Protein AF-A0A957TU23-F1 (afdb_monomer)

Sequence (907 aa):
MPNILLVPIHLDALYLPTDQFVTAAMADFRRLPYFDGVRDVNANVPYLSEEIATPPFANQHMRLQAGIHLHWALPDALTQGTQGEAGDQQFPPVPNRWLVTRHVGAETTRWVVESDYIHPLDTESTAVVVPWPLTAQDGGARPRHVGRVRPYAEWLADSSAAERWEGLTAVGYGEPTFAAFYPNCHSLFGWHDADYQAAVPAGLQYDVLGWYQRAEQDYLQRLLTEANPEEFAQILQSQAAWELPDVDDDFPTQLICYARLTFVRSLSATDAPPVQRSQPPELRIAVGNTGTEALAAHLAARIAAGDDRRARQIEDKLEAIGAMEQLEQNVLDFGPHLKEMRHSNGFRAVPAGLRWTIRQESNAAENAAAITQARLAPSTRVRGRRVSRQVVWTDLAQALTLLNQRQAAYDRAQEELAAARTQLFADWYKYMLCAYPPDAALDDYPDVDEVKAWIERGLARLQGQAAQTGTLRLAIDAQGNVMEAVAAEPTVNSLATALAQAINELLALVAAFNDPEEPLPLRLRPLAGARYWQPQEPVVLMVGDTVKPSPRHGRDGRLNPDGLLLCDRLSSAAADVEELMRNNPELITARLDAIRAATDGELIGFGSWTPPWHPILLEWEVELFPVRAGVNTQTGDQEYAPNFITANYGLDEDEGELVLQSGRSAVGRAVNLYRGRSYLTFHATEQLKAKLDAYLATSTSQPDPDLVQAAELLADPNFSSLAQALSGLNDALLMQRQSMQLPIADPLGFSEYQDFAGAVAAAVGNQIGLAPEPLMDFNPIRTGVMKLNKLRLVDSFGQVQELDTSKLFPATALAVPESDHLIHLPPRLVQPAALRFRLLAADDGDGEANAHPDTNPICGWLLPNDLDNSLAIYNSGGLALGAVTAKPRHPWQPAPGSAAAVDSPSA

Mean predicted aligned error: 10.51 Å

pLDDT: mean 85.41, std 13.01, range [31.27, 98.5]

Secondary structure (DSSP, 8-state):
--EEEEEE--EEEEEESS-EEEPPPSB-GGG--EE-SSSEESTTS-S-HHHHB--TTS-TTEEEPSEEEEEEPPPGGGTPPEEPTTS-EEPPB---EEEEEEEETTEEEEEEEEEEEEPPTT---SSEEEEESTT-TTS--EEEEEEEEEEHHHHHH------B-TT-BTTTTT-TTTTT-HHHHTTTSEEEETT-SSEE-TT-EEEEEEE-SSGGG-HHHHHHTT--TTTHHHHIIIII-EE-SS--SS---EEEEEEEEE--S-EEGGGSPPSEEPPPTT-EEEEESSHHHHHHHHHHHHHHTT-HHHHHHHHHHHHHHHTHHHHTT-TTSHHHHHHHHHHHHTEEEE---EEEEEEE---TTTHHHHHHHHTTS-----TTSHHHHHHHHHHHHHHHHHHHHHHHHHHHHHHHHHHHHHHHHHHHHHHHHHHS--TT-GGGSPPHHHHHHHHHHHHHHHHHHHHHH--EEEEE-TTS-EEEEEESSTTS--HHHHHHHHHHHHHHHHHHHS-TT-SS-EEEEEEE-S-EEEEPPPEEEEESGGGPPPTTSS-GGGGSTT--EE-EEEE-SSSSHHHHHHH-THHHHHHHHHHHHH--S-BTTEEE------EEEEEEEEEEE-B-TT-GGGSTT----TTHHHHHEE--TT-SS-EEPTT---B-S--EEEEEEEE----HHHHHHHHHHHHHHH--SPPPHHHHHHHHHHH-TT--EEEEE-TTHHHHHTTEE------S--TTS-HHHHHHHHHHHHHHTT----EE-TTSPP-SEEEEEEEEEEEEEEETTS-EEEE--SS-EE-GGGBPTT-SSEEEEEEEESS-B-----PBPTTTSSSBP-SSGGG----EEEEEETTTTEEEEEETTS-EEEEEES-TT--EEEPTT----SS----

Solvent-accessible surface area (backbone atoms only — not comparable to full-atom values): 49926 Å² total; per-residue (Å²): 115,49,21,30,34,35,39,51,23,47,62,46,49,48,54,29,54,49,67,44,65,23,37,42,32,68,54,44,38,83,52,53,32,30,61,80,84,86,52,71,37,48,75,69,40,42,70,46,36,76,69,25,44,52,51,72,96,73,29,67,74,35,74,47,68,35,6,34,37,38,42,42,40,74,49,57,56,40,65,50,60,47,76,42,98,88,70,48,76,46,55,44,41,54,67,35,34,31,42,41,35,41,35,50,85,92,48,75,50,51,31,36,33,32,33,34,35,46,51,63,88,94,62,89,69,92,35,36,54,42,56,40,58,78,82,45,58,64,34,71,29,39,62,32,40,32,20,42,78,36,53,39,75,57,56,74,74,57,85,76,90,72,58,63,53,82,75,47,33,40,31,64,96,75,40,86,52,24,57,64,26,36,55,51,23,43,29,48,52,31,47,75,42,67,88,39,26,69,47,43,60,53,56,34,30,41,39,41,39,29,27,48,89,47,68,92,58,29,62,55,43,61,63,48,76,78,52,57,80,89,44,46,66,58,48,35,39,75,74,45,36,35,38,64,82,88,80,55,94,79,58,58,66,44,60,32,39,33,25,35,37,31,28,84,54,65,42,44,60,87,69,41,63,67,52,68,41,78,66,63,95,73,61,44,41,16,31,17,52,36,42,51,47,5,46,28,25,42,50,13,51,64,72,36,72,80,37,72,68,54,15,52,54,42,24,53,54,50,54,48,54,75,42,40,87,72,47,72,80,42,79,93,50,50,70,61,50,52,42,45,49,57,50,53,57,36,38,43,81,38,88,49,54,61,35,68,47,78,44,64,58,69,60,80,83,54,46,70,60,49,56,61,56,58,76,73,56,84,84,79,78,77,86,83,62,56,74,69,52,54,58,56,50,50,54,52,48,51,43,50,49,53,34,39,53,36,38,50,52,37,44,48,46,50,53,52,51,51,52,50,19,40,49,50,41,44,50,50,54,52,43,39,46,36,70,28,44,55,90,92,47,60,86,79,49,66,62,48,67,62,49,50,58,51,49,53,57,49,49,58,52,50,53,52,50,50,58,43,34,51,48,70,46,75,42,62,50,100,85,72,44,72,75,46,44,43,26,79,55,69,91,49,94,16,39,19,28,56,33,18,48,37,50,43,52,43,52,52,50,42,58,71,66,42,54,94,85,52,95,54,46,60,41,73,42,82,39,78,28,82,49,22,38,22,59,46,50,54,12,43,24,40,37,27,75,87,43,44,83,51,70,68,61,91,36,75,12,70,91,34,98,85,51,33,28,76,37,49,76,47,82,42,90,42,88,46,70,67,54,31,56,75,75,49,49,62,61,54,55,55,47,52,51,50,53,58,73,75,50,84,79,88,48,83,24,55,41,68,72,61,78,74,82,38,70,46,35,39,32,42,30,35,38,40,21,41,46,43,74,45,35,24,94,78,41,97,81,58,48,58,40,95,52,33,62,74,77,40,35,45,68,56,99,90,50,73,56,66,42,76,40,90,89,50,78,55,61,36,89,64,70,47,79,47,73,36,64,26,76,63,52,75,56,37,62,60,55,50,48,55,45,50,52,55,49,64,72,68,50,90,58,91,72,61,67,71,58,53,51,49,51,53,49,71,66,34,92,77,58,23,56,33,32,39,50,53,49,50,51,59,43,39,27,64,22,25,38,78,58,76,69,60,63,54,29,41,46,78,49,57,72,71,50,32,54,49,26,49,54,50,34,68,66,33,58,88,45,59,72,57,47,68,36,89,89,48,68,78,39,57,60,41,39,36,36,34,31,61,71,45,39,32,40,29,24,30,69,22,32,36,34,55,51,83,47,80,56,46,33,50,13,82,93,24,50,36,89,100,47,51,43,47,34,40,39,63,77,37,54,49,56,72,44,69,89,83,86,81,50,40,11,49,90,76,67,80,47,73,40,57,97,47,79,91,27,39,54,57,68,48,44,79,44,81,37,83,90,75,55,27,38,36,33,22,37,57,88,68,50,70,56,21,30,41,39,82,45,93,88,60,41,64,44,71,30,92,90,58,92,72,75,92,80,77,89,80,130

Foldseek 3Di:
DFKAWEFFWDKFKAAALAKFFFFADQFAQQCAWFDPPPDIDNVLHFRWRVRTGDFPPRGRPDIDGGFMKMFIFFAQLQLAFDQDPVRDTHGAFGFQWKWKWKDDPPDIWIKIKGQFFWDDPPDDDPAAWDFPPLPPQFSNTHTIGGMDMGGLVVVLVDDDDGHTDDRQGCCGSNNSCQSLFCNNRCRGRMDGDNPQNFKDAAFIKMKMKTFHPDLVSAPLQVLPVPDDQVCSQVSCCPSRLAHEPPRDNNDHSTYMYIFMEGARHMGGNVQRDDLEDEDDPPKAKFKALDLQLRLQLVLLCVLVVPPPVSSQVSSLVLLCLLCVVVQVVPVPCNVLVSQVVSVQSQKDWAFQFKAKDKDWDDDPVCCVVVVVVVVPDDDPPPVPPCVVLVVLVVVLVVLSVQLRVLRNVLSVLVVVLLVLLLVLLQLLLLLSCLVSPDPVCVVVHDHSVVSLVVSVVSLVVSVVSCLQSFDKDFDADPVRATDAIDTPCCPRNHSSNSNRVSVVVSQVSQVVSADPPDPIGMGMDMDTDFTFIFGRFMKMKMKFPLQFADCNHPNCQVVPPSSGHYMYMDDDPAPDPVRCVSPPVVSVVVVVVVVVVVDDDDDRSYYYHDNDRHFFKKKFKKWAFFQPPQQLVVDPNSDGDPCNQVVFWDDDPSHPATDGDPPSQPGDPDTFMDIDMWTWDAPNLVSSLVSLVVVVVPDPDDDDPSSVVSNVLSPPPRIHMTMTGRPCPLVVLQQKDFGDTRNQHDNPDDPVVSVSSVSSNVSSPPSNGIHGRVPGRNHQKRFHKMFTPWMWTARSHSRIYTDDQQAYSYRPVQDDPPDRGITGDTTGRNDTRDDDDQAFAQPPRPHTADPDPNRDSFQWDWDQDPVQRKIWIGGSVRHTQFIAHPDPPQRTGGDPPDPDDRDDDDD

Structure (mmCIF, N/CA/C/O backbone):
data_AF-A0A957TU23-F1
#
_entry.id   AF-A0A957TU23-F1
#
loop_
_atom_site.group_PDB
_atom_site.id
_atom_site.type_symbol
_atom_site.label_atom_id
_atom_site.label_alt_id
_atom_site.label_comp_id
_atom_site.label_asym_id
_atom_site.label_entity_id
_atom_site.label_seq_id
_atom_site.pdbx_PDB_ins_code
_atom_site.Cartn_x
_atom_site.Cartn_y
_atom_site.Cartn_z
_atom_site.occupancy
_atom_site.B_iso_or_equiv
_atom_site.auth_seq_id
_atom_site.auth_comp_id
_atom_site.auth_asym_id
_atom_site.auth_atom_id
_atom_site.pdbx_PDB_model_num
ATOM 1 N N . MET A 1 1 ? 30.833 21.392 -19.838 1.00 49.66 1 MET A N 1
ATOM 2 C CA . MET A 1 1 ? 30.711 20.015 -20.373 1.00 49.66 1 MET A CA 1
ATOM 3 C C . MET A 1 1 ? 29.596 19.377 -19.567 1.00 49.66 1 MET A C 1
ATOM 5 O O . MET A 1 1 ? 29.535 19.724 -18.396 1.00 49.66 1 MET A O 1
ATOM 9 N N . PRO A 1 2 ? 28.670 18.574 -20.115 1.00 59.69 2 PRO A N 1
ATOM 10 C CA . PRO A 1 2 ? 27.652 17.983 -19.258 1.00 59.69 2 PRO A CA 1
ATOM 11 C C . PRO A 1 2 ? 28.329 17.078 -18.231 1.00 59.69 2 PRO A C 1
ATOM 13 O O . PRO A 1 2 ? 29.043 16.130 -18.576 1.00 59.69 2 PRO A O 1
ATOM 16 N N . ASN A 1 3 ? 28.115 17.419 -16.966 1.00 83.56 3 ASN A N 1
ATOM 17 C CA . ASN A 1 3 ? 28.422 16.552 -15.851 1.00 83.56 3 ASN A CA 1
ATOM 18 C C . ASN A 1 3 ? 27.187 15.706 -15.568 1.00 83.56 3 ASN A C 1
ATOM 20 O O . ASN A 1 3 ? 26.053 16.192 -15.555 1.00 83.56 3 ASN A O 1
ATOM 24 N N . ILE A 1 4 ? 27.424 14.414 -15.403 1.00 91.38 4 ILE A N 1
ATOM 25 C CA . ILE A 1 4 ? 26.389 13.404 -15.254 1.00 91.38 4 ILE A CA 1
ATOM 26 C C . ILE A 1 4 ? 26.493 12.839 -13.844 1.00 91.38 4 ILE A C 1
ATOM 28 O O . ILE A 1 4 ? 27.583 12.461 -13.409 1.00 91.38 4 ILE A O 1
ATOM 32 N N . LEU A 1 5 ? 25.363 12.781 -13.144 1.00 94.06 5 LEU A N 1
ATOM 33 C CA . LEU A 1 5 ? 25.240 12.129 -11.848 1.00 94.06 5 LEU A CA 1
ATOM 34 C C . LEU A 1 5 ? 25.061 10.625 -12.070 1.00 94.06 5 LEU A C 1
ATOM 36 O O . LEU A 1 5 ? 24.143 10.202 -12.772 1.00 94.06 5 LEU A O 1
ATOM 40 N N . LEU A 1 6 ? 25.931 9.821 -11.469 1.00 95.94 6 LEU A N 1
ATOM 41 C CA . LEU A 1 6 ? 25.852 8.367 -11.483 1.00 95.94 6 LEU A CA 1
ATOM 42 C C . LEU A 1 6 ? 25.211 7.889 -10.178 1.00 95.94 6 LEU A C 1
ATOM 44 O O . LEU A 1 6 ? 25.821 7.978 -9.111 1.00 95.94 6 LEU A O 1
ATOM 48 N N . VAL A 1 7 ? 23.998 7.353 -10.279 1.00 97.00 7 VAL A N 1
ATOM 49 C CA . VAL A 1 7 ? 23.215 6.857 -9.142 1.00 97.00 7 VAL A CA 1
ATOM 50 C C . VAL A 1 7 ? 23.226 5.325 -9.156 1.00 97.00 7 VAL A C 1
ATOM 52 O O . VAL A 1 7 ? 22.714 4.723 -10.104 1.00 97.00 7 VAL A O 1
ATOM 55 N N . PRO A 1 8 ? 23.819 4.656 -8.156 1.00 96.62 8 PRO A N 1
ATOM 56 C CA . PRO A 1 8 ? 23.832 3.199 -8.120 1.00 96.62 8 PRO A CA 1
ATOM 57 C C . PRO A 1 8 ? 22.431 2.637 -7.837 1.00 96.62 8 PRO A C 1
ATOM 59 O O . PRO A 1 8 ? 21.660 3.227 -7.085 1.00 96.62 8 PRO A O 1
ATOM 62 N N . ILE A 1 9 ? 22.113 1.476 -8.414 1.00 96.56 9 ILE A N 1
ATOM 63 C CA . ILE A 1 9 ? 20.842 0.762 -8.205 1.00 96.56 9 ILE A CA 1
ATOM 64 C C . ILE A 1 9 ? 21.062 -0.715 -7.866 1.00 96.56 9 ILE A C 1
ATOM 66 O O . ILE A 1 9 ? 22.137 -1.269 -8.094 1.00 96.56 9 ILE A O 1
ATOM 70 N N . HIS A 1 10 ? 20.042 -1.393 -7.342 1.00 95.38 10 HIS A N 1
ATOM 71 C CA . HIS A 1 10 ? 20.112 -2.837 -7.100 1.00 95.38 10 HIS A CA 1
ATOM 72 C C . HIS A 1 10 ? 19.811 -3.633 -8.377 1.00 95.38 10 HIS A C 1
ATOM 74 O O . HIS A 1 10 ? 18.838 -3.332 -9.067 1.00 95.38 10 HIS A O 1
ATOM 80 N N . LEU A 1 11 ? 20.590 -4.680 -8.668 1.00 96.88 11 LEU A N 1
ATOM 81 C CA . LEU A 1 11 ? 20.374 -5.590 -9.799 1.00 96.88 11 LEU A CA 1
ATOM 82 C C . LEU A 1 11 ? 20.398 -7.041 -9.327 1.00 96.88 11 LEU A C 1
ATOM 84 O O . LEU A 1 11 ? 21.408 -7.510 -8.806 1.00 96.88 11 LEU A O 1
ATOM 88 N N . ASP A 1 12 ? 19.307 -7.752 -9.593 1.00 96.44 12 ASP A N 1
ATOM 89 C CA . ASP A 1 12 ? 19.172 -9.177 -9.312 1.00 96.44 12 ASP A CA 1
ATOM 90 C C . ASP A 1 12 ? 19.034 -9.989 -10.592 1.00 96.44 12 ASP A C 1
ATOM 92 O O . ASP A 1 12 ? 18.578 -9.488 -11.624 1.00 96.44 12 ASP A O 1
ATOM 96 N N . ALA A 1 13 ? 19.386 -11.271 -10.498 1.00 97.06 13 ALA A N 1
ATOM 97 C CA . ALA A 1 13 ? 19.193 -12.223 -11.577 1.00 97.06 13 ALA A CA 1
ATOM 98 C C . ALA A 1 13 ? 18.613 -13.545 -11.071 1.00 97.06 13 ALA A C 1
ATOM 100 O O . ALA A 1 13 ? 19.222 -14.228 -10.246 1.00 97.06 13 ALA A O 1
ATOM 101 N N . LEU A 1 14 ? 17.467 -13.948 -11.613 1.00 97.25 14 LEU A N 1
ATOM 102 C CA . LEU A 1 14 ? 16.896 -15.273 -11.407 1.00 97.25 14 LEU A CA 1
ATOM 103 C C . LEU A 1 14 ? 17.360 -16.213 -12.526 1.00 97.25 14 LEU A C 1
ATOM 105 O O . LEU A 1 14 ? 17.044 -15.999 -13.693 1.00 97.25 14 LEU A O 1
ATOM 109 N N . TYR A 1 15 ? 18.106 -17.260 -12.172 1.00 96.56 15 TYR A N 1
ATOM 110 C CA . TYR A 1 15 ? 18.533 -18.308 -13.103 1.00 96.56 15 TYR A CA 1
ATOM 111 C C . TYR A 1 15 ? 17.548 -19.483 -13.085 1.00 96.56 15 TYR A C 1
ATOM 113 O O . TYR A 1 15 ? 17.318 -20.080 -12.032 1.00 96.56 15 TYR A O 1
ATOM 121 N N . LEU A 1 16 ? 17.002 -19.823 -14.255 1.00 95.94 16 LEU A N 1
ATOM 122 C CA . LEU A 1 16 ? 16.042 -20.904 -14.463 1.00 95.94 16 LEU A CA 1
ATOM 123 C C . LEU A 1 16 ? 16.578 -21.911 -15.493 1.00 95.94 16 LEU A C 1
ATOM 125 O O . LEU A 1 16 ? 16.712 -21.568 -16.667 1.00 95.94 16 LEU A O 1
ATOM 129 N N . PRO A 1 17 ? 16.844 -23.172 -15.113 1.00 95.00 17 PRO A N 1
ATOM 130 C CA . PRO A 1 17 ? 17.370 -24.162 -16.047 1.00 95.00 17 PRO A CA 1
ATOM 131 C C . PRO A 1 17 ? 16.307 -24.749 -16.985 1.00 95.00 17 PRO A C 1
ATOM 133 O O . PRO A 1 17 ? 16.629 -25.369 -17.997 1.00 95.00 17 PRO A O 1
ATOM 136 N N . THR A 1 18 ? 15.032 -24.574 -16.645 1.00 94.44 18 THR A N 1
ATOM 137 C CA . THR A 1 18 ? 13.868 -24.967 -17.443 1.00 94.44 18 THR A CA 1
ATOM 138 C C . THR A 1 18 ? 12.803 -23.885 -17.325 1.00 94.44 18 THR A C 1
ATOM 140 O O . THR A 1 18 ? 12.841 -23.096 -16.381 1.00 94.44 18 THR A O 1
ATOM 143 N N . ASP A 1 19 ? 11.814 -23.892 -18.217 1.00 95.12 19 ASP A N 1
ATOM 144 C CA . ASP A 1 19 ? 10.607 -23.084 -18.039 1.00 95.12 19 ASP A CA 1
ATOM 145 C C . ASP A 1 19 ? 9.965 -23.379 -16.671 1.00 95.12 19 ASP A C 1
ATOM 147 O O . ASP A 1 19 ? 9.905 -24.539 -16.243 1.00 95.12 19 ASP A O 1
ATOM 151 N N . GLN A 1 20 ? 9.486 -22.340 -15.989 1.00 93.62 20 GLN A N 1
ATOM 152 C CA . GLN A 1 20 ? 8.849 -22.438 -14.674 1.00 93.62 20 GLN A CA 1
ATOM 153 C C . GLN A 1 20 ? 7.617 -21.538 -14.593 1.00 93.62 20 GLN A C 1
ATOM 155 O O . GLN A 1 20 ? 7.576 -20.464 -15.195 1.00 93.62 20 GLN A O 1
ATOM 160 N N . PHE A 1 21 ? 6.617 -21.963 -13.822 1.00 93.44 21 PHE A N 1
ATOM 161 C CA . PHE A 1 21 ? 5.467 -21.123 -13.496 1.00 93.44 21 PHE A CA 1
ATOM 162 C C . PHE A 1 21 ? 5.739 -20.327 -12.225 1.00 93.44 21 PHE A C 1
ATOM 164 O O . PHE A 1 21 ? 6.097 -20.900 -11.200 1.00 93.44 21 PHE A O 1
ATOM 171 N N . VAL A 1 22 ? 5.537 -19.017 -12.299 1.00 94.19 22 VAL A N 1
ATOM 172 C CA . VAL A 1 22 ? 5.622 -18.082 -11.174 1.00 94.19 22 VAL A CA 1
ATOM 173 C C . VAL A 1 22 ? 4.268 -17.426 -10.942 1.00 94.19 22 VAL A C 1
ATOM 175 O O . VAL A 1 22 ? 3.345 -17.535 -11.758 1.00 94.19 22 VAL A O 1
ATOM 178 N N . THR A 1 23 ? 4.159 -16.715 -9.825 1.00 94.44 23 THR A N 1
ATOM 179 C CA . THR A 1 23 ? 3.026 -15.825 -9.576 1.00 94.44 23 THR A CA 1
ATOM 180 C C . THR A 1 23 ? 2.899 -14.788 -10.698 1.00 94.44 23 THR A C 1
ATOM 182 O O . THR A 1 23 ? 3.876 -14.147 -11.065 1.00 94.44 23 THR A O 1
ATOM 185 N N . ALA A 1 24 ? 1.703 -14.638 -11.261 1.00 92.56 24 ALA A N 1
ATOM 186 C CA . ALA A 1 24 ? 1.396 -13.713 -12.342 1.00 92.56 24 ALA A CA 1
ATOM 187 C C . ALA A 1 24 ? 1.262 -12.266 -11.849 1.00 92.56 24 ALA A C 1
ATOM 189 O O . ALA A 1 24 ? 1.142 -12.014 -10.648 1.00 92.56 24 ALA A O 1
ATOM 190 N N . ALA A 1 25 ? 1.242 -11.331 -12.802 1.00 92.94 25 ALA A N 1
ATOM 191 C CA . ALA A 1 25 ? 0.980 -9.915 -12.562 1.00 92.94 25 ALA A CA 1
ATOM 192 C C . ALA A 1 25 ? -0.304 -9.687 -11.745 1.00 92.94 25 ALA A C 1
ATOM 194 O O . ALA A 1 25 ? -1.238 -10.493 -11.781 1.00 92.94 25 ALA A O 1
ATOM 195 N N . MET A 1 26 ? -0.370 -8.562 -11.032 1.00 92.06 26 MET A N 1
ATOM 196 C CA . MET A 1 26 ? -1.512 -8.218 -10.174 1.00 92.06 26 MET A CA 1
ATOM 197 C C . MET A 1 26 ? -2.811 -7.994 -10.960 1.00 92.06 26 MET A C 1
ATOM 199 O O . MET A 1 26 ? -3.891 -8.200 -10.404 1.00 92.06 26 MET A O 1
ATOM 203 N N . ALA A 1 27 ? -2.706 -7.637 -12.243 1.00 92.06 27 ALA A N 1
ATOM 204 C CA . ALA A 1 27 ? -3.833 -7.485 -13.151 1.00 92.06 27 ALA A CA 1
ATOM 205 C C . ALA A 1 27 ? -3.525 -8.066 -14.542 1.00 92.06 27 ALA A C 1
ATOM 207 O O . ALA A 1 27 ? -2.403 -7.955 -15.038 1.00 92.06 27 ALA A O 1
ATOM 208 N N . ASP A 1 28 ? -4.537 -8.646 -15.188 1.00 91.69 28 ASP A N 1
ATOM 209 C CA . ASP A 1 28 ? -4.498 -9.104 -16.574 1.00 91.69 28 ASP A CA 1
ATOM 210 C C . ASP A 1 28 ? -5.452 -8.290 -17.454 1.00 91.69 28 ASP A C 1
ATOM 212 O O . ASP A 1 28 ? -6.608 -8.651 -17.689 1.00 91.69 28 ASP A O 1
ATOM 216 N N . PHE A 1 29 ? -4.937 -7.192 -18.002 1.00 92.31 29 PHE A N 1
ATOM 217 C CA . PHE A 1 29 ? -5.719 -6.290 -18.841 1.00 92.31 29 PHE A CA 1
ATOM 218 C C . PHE A 1 29 ? -6.166 -6.898 -20.174 1.00 92.31 29 PHE A C 1
ATOM 220 O O . PHE A 1 29 ? -7.052 -6.340 -20.811 1.00 92.31 29 PHE A O 1
ATOM 227 N N . ARG A 1 30 ? -5.649 -8.063 -20.596 1.00 91.19 30 ARG A N 1
ATOM 228 C CA . ARG A 1 30 ? -6.148 -8.757 -21.804 1.00 91.19 30 ARG A CA 1
ATOM 229 C C . ARG A 1 30 ? -7.612 -9.184 -21.670 1.00 91.19 30 ARG A C 1
ATOM 231 O O . ARG A 1 30 ? -8.262 -9.434 -22.682 1.00 91.19 30 ARG A O 1
ATOM 238 N N . ARG A 1 31 ? -8.120 -9.269 -20.435 1.00 92.00 31 ARG A N 1
ATOM 239 C CA . ARG A 1 31 ? -9.515 -9.597 -20.123 1.00 92.00 31 ARG A CA 1
ATOM 240 C C . ARG A 1 31 ? -10.459 -8.394 -20.177 1.00 92.00 31 ARG A C 1
ATOM 242 O O . ARG A 1 31 ? -11.663 -8.603 -20.101 1.00 92.00 31 ARG A O 1
ATOM 249 N N . LEU A 1 32 ? -9.951 -7.165 -20.326 1.00 92.44 32 LEU A N 1
ATOM 250 C CA . LEU A 1 32 ? -10.813 -5.985 -20.410 1.00 92.44 32 LEU A CA 1
ATOM 251 C C . LEU A 1 32 ? -11.772 -6.079 -21.607 1.00 92.44 32 LEU A C 1
ATOM 253 O O . LEU A 1 32 ? -11.319 -6.428 -22.704 1.00 92.44 32 LEU A O 1
ATOM 257 N N . PRO A 1 33 ? -13.058 -5.736 -21.436 1.00 93.12 33 PRO A N 1
ATOM 258 C CA . PRO A 1 33 ? -13.974 -5.550 -22.551 1.00 93.12 33 PRO A CA 1
ATOM 259 C C . PRO A 1 33 ? -13.706 -4.218 -23.256 1.00 93.12 33 PRO A C 1
ATOM 261 O O . PRO A 1 33 ? -13.545 -3.184 -22.608 1.00 93.12 33 PRO A O 1
ATOM 264 N N . TYR A 1 34 ? -13.638 -4.235 -24.588 1.00 91.38 34 TYR A N 1
ATOM 265 C CA . TYR A 1 34 ? -13.461 -3.026 -25.399 1.00 91.38 34 TYR A CA 1
ATOM 266 C C . TYR A 1 34 ? -13.923 -3.237 -26.844 1.00 91.38 34 TYR A C 1
ATOM 268 O O . TYR A 1 34 ? -13.909 -4.354 -27.363 1.00 91.38 34 TYR A O 1
ATOM 276 N N . PHE A 1 35 ? -14.290 -2.146 -27.517 1.00 88.62 35 PHE A N 1
ATOM 277 C CA . PHE A 1 35 ? -14.580 -2.147 -28.950 1.00 88.62 35 PHE A CA 1
ATOM 278 C C . PHE A 1 35 ? -13.300 -1.864 -29.748 1.00 88.62 35 PHE A C 1
ATOM 280 O O . PHE A 1 35 ? -12.679 -0.804 -29.600 1.00 88.62 35 PHE A O 1
ATOM 287 N N . ASP A 1 36 ? -12.887 -2.793 -30.616 1.00 85.50 36 ASP A N 1
ATOM 288 C CA . ASP A 1 36 ? -11.646 -2.656 -31.395 1.00 85.50 36 ASP A CA 1
ATOM 289 C C . ASP A 1 36 ? -11.786 -1.695 -32.598 1.00 85.50 36 ASP A C 1
ATOM 291 O O . ASP A 1 36 ? -10.786 -1.224 -33.149 1.00 85.50 36 ASP A O 1
ATOM 295 N N . GLY A 1 37 ? -13.016 -1.290 -32.932 1.00 85.25 37 GLY A N 1
ATOM 296 C CA . GLY A 1 37 ? -13.366 -0.501 -34.118 1.00 85.25 37 GLY A CA 1
ATOM 297 C C . GLY A 1 37 ? -14.170 -1.296 -35.152 1.00 85.25 37 GLY A C 1
ATOM 298 O O . GLY A 1 37 ? -14.769 -0.704 -36.050 1.00 85.25 37 GLY A O 1
ATOM 299 N N . VAL A 1 38 ? -14.198 -2.624 -35.019 1.00 88.88 38 VAL A N 1
ATOM 300 C CA . VAL A 1 38 ? -14.898 -3.566 -35.899 1.00 88.88 38 VAL A CA 1
ATOM 301 C C . VAL A 1 38 ? -15.848 -4.467 -35.108 1.00 88.88 38 VAL A C 1
ATOM 303 O O . VAL A 1 38 ? -16.949 -4.744 -35.583 1.00 88.88 38 VAL A O 1
ATOM 306 N N . ARG A 1 39 ? -15.443 -4.931 -33.923 1.00 91.06 39 ARG A N 1
ATOM 307 C CA . ARG A 1 39 ? -16.209 -5.840 -33.064 1.00 91.06 39 ARG A CA 1
ATOM 308 C C . ARG A 1 39 ? -15.928 -5.603 -31.581 1.00 91.06 39 ARG A C 1
ATOM 310 O O . ARG A 1 39 ? -14.914 -5.014 -31.204 1.00 91.06 39 ARG A O 1
ATOM 317 N N . ASP A 1 40 ? -16.806 -6.158 -30.760 1.00 91.94 40 ASP A N 1
ATOM 318 C CA . ASP A 1 40 ? -16.632 -6.210 -29.314 1.00 91.94 40 ASP A CA 1
ATOM 319 C C . ASP A 1 40 ? -15.666 -7.342 -28.948 1.00 91.94 40 ASP A C 1
ATOM 321 O O . ASP A 1 40 ? -15.800 -8.485 -29.404 1.00 91.94 40 ASP A O 1
ATOM 325 N N . VAL A 1 41 ? -14.671 -7.023 -28.127 1.00 91.75 41 VAL A N 1
ATOM 326 C CA . VAL A 1 41 ? -13.718 -7.976 -27.555 1.00 91.75 41 VAL A CA 1
ATOM 327 C C . VAL A 1 41 ? -14.092 -8.199 -26.095 1.00 91.75 41 VAL A C 1
ATOM 329 O O . VAL A 1 41 ? -14.401 -7.244 -25.390 1.00 91.75 41 VAL A O 1
ATOM 332 N N . ASN A 1 42 ? -14.073 -9.460 -25.649 1.00 92.12 42 ASN A N 1
ATOM 333 C CA . ASN A 1 42 ? -14.524 -9.876 -24.314 1.00 92.12 42 ASN A CA 1
ATOM 334 C C . ASN A 1 42 ? -15.968 -9.429 -23.991 1.00 92.12 42 ASN A C 1
ATOM 336 O O . ASN A 1 42 ? -16.256 -9.026 -22.874 1.00 92.12 42 ASN A O 1
ATOM 340 N N . ALA A 1 43 ? -16.885 -9.529 -24.961 1.00 90.75 43 ALA A N 1
ATOM 341 C CA . ALA A 1 43 ? -18.249 -8.991 -24.858 1.00 90.75 43 ALA A CA 1
ATOM 342 C C . ALA A 1 43 ? -19.107 -9.538 -23.699 1.00 90.75 43 ALA A C 1
ATOM 344 O O . ALA A 1 43 ? -20.059 -8.883 -23.293 1.00 90.75 43 ALA A O 1
ATOM 345 N N . ASN A 1 44 ? -18.767 -10.709 -23.153 1.00 87.62 44 ASN A N 1
ATOM 346 C CA . ASN A 1 44 ? -19.468 -11.312 -22.011 1.00 87.62 44 ASN A CA 1
ATOM 347 C C . ASN A 1 44 ? -18.784 -11.003 -20.665 1.00 87.62 44 ASN A C 1
ATOM 349 O O . ASN A 1 44 ? -19.117 -11.617 -19.656 1.00 87.62 44 ASN A O 1
ATOM 353 N N . VAL A 1 45 ? -17.778 -10.124 -20.646 1.00 91.31 45 VAL A N 1
ATOM 354 C CA . VAL A 1 45 ? -17.014 -9.774 -19.445 1.00 91.31 45 VAL A CA 1
ATOM 355 C C . VAL A 1 45 ? -17.415 -8.364 -19.013 1.00 91.31 45 VAL A C 1
ATOM 357 O O . VAL A 1 45 ? -17.269 -7.438 -19.811 1.00 91.31 45 VAL A O 1
ATOM 360 N N . PRO A 1 46 ? -17.897 -8.155 -17.776 1.00 92.06 46 PRO A N 1
ATOM 361 C CA . PRO A 1 46 ? -18.196 -6.814 -17.291 1.00 92.06 46 PRO A CA 1
ATOM 362 C C . PRO A 1 46 ? -16.915 -5.979 -17.146 1.00 92.06 46 PRO A C 1
ATOM 364 O O . PRO A 1 46 ? -15.858 -6.491 -16.770 1.00 92.06 46 PRO A O 1
ATOM 367 N N . TYR A 1 47 ? -17.004 -4.666 -17.387 1.00 93.19 47 TYR A N 1
ATOM 368 C CA . TYR A 1 47 ? -15.900 -3.722 -17.153 1.00 93.19 47 TYR A CA 1
ATOM 369 C C . TYR A 1 47 ? -15.725 -3.456 -15.647 1.00 93.19 47 TYR A C 1
ATOM 371 O O . TYR A 1 47 ? -16.044 -2.389 -15.127 1.00 93.19 47 TYR A O 1
ATOM 379 N N . LEU A 1 48 ? -15.260 -4.474 -14.925 1.00 91.50 48 LEU A N 1
ATOM 380 C CA . LEU A 1 48 ? -15.037 -4.466 -13.483 1.00 91.50 48 LEU A CA 1
ATOM 381 C C . LEU A 1 48 ? -13.620 -4.937 -13.169 1.00 91.50 48 LEU A C 1
ATOM 383 O O . LEU A 1 48 ? -13.048 -5.784 -13.854 1.00 91.50 48 LEU A O 1
ATOM 387 N N . SER A 1 49 ? -13.048 -4.400 -12.096 1.00 88.31 49 SER A N 1
ATOM 388 C CA . SER A 1 49 ? -11.688 -4.747 -11.689 1.00 88.31 49 SER A CA 1
ATOM 389 C C . SER A 1 49 ? -11.533 -6.208 -11.272 1.00 88.31 49 SER A C 1
ATOM 391 O O . SER A 1 49 ? -10.458 -6.770 -11.451 1.00 88.31 49 SER A O 1
ATOM 393 N N . GLU A 1 50 ? -12.594 -6.846 -10.773 1.00 87.94 50 GLU A N 1
ATOM 394 C CA . GLU A 1 50 ? -12.613 -8.276 -10.445 1.00 87.94 50 GLU A CA 1
ATOM 395 C C . GLU A 1 50 ? -12.226 -9.169 -11.622 1.00 87.94 50 GLU A C 1
ATOM 397 O O . GLU A 1 50 ? -11.542 -10.174 -11.441 1.00 87.94 50 GLU A O 1
ATOM 402 N N . GLU A 1 51 ? -12.622 -8.779 -12.832 1.00 90.00 51 GLU A N 1
ATOM 403 C CA . GLU A 1 51 ? -12.388 -9.578 -14.029 1.00 90.00 51 GLU A CA 1
ATOM 404 C C . GLU A 1 51 ? -10.932 -9.545 -14.483 1.00 90.00 51 GLU A C 1
ATOM 406 O O . GLU A 1 51 ? -10.468 -10.459 -15.163 1.00 90.00 51 GLU A O 1
ATOM 411 N N . ILE A 1 52 ? -10.185 -8.515 -14.090 1.00 90.94 52 ILE A N 1
ATOM 412 C CA . ILE A 1 52 ? -8.769 -8.375 -14.432 1.00 90.94 52 ILE A CA 1
ATOM 413 C C . ILE A 1 52 ? -7.851 -8.678 -13.250 1.00 90.94 52 ILE A C 1
ATOM 415 O O . ILE A 1 52 ? -6.699 -9.038 -13.469 1.00 90.94 52 ILE A O 1
ATOM 419 N N . ALA A 1 53 ? -8.318 -8.531 -12.010 1.00 90.50 53 ALA A N 1
ATOM 420 C CA . ALA A 1 53 ? -7.497 -8.708 -10.825 1.00 90.50 53 ALA A CA 1
ATOM 421 C C . ALA A 1 53 ? -7.127 -10.180 -10.621 1.00 90.50 53 ALA A C 1
ATOM 423 O O . ALA A 1 53 ? -7.956 -11.086 -10.692 1.00 90.50 53 ALA A O 1
ATOM 424 N N . THR A 1 54 ? -5.859 -10.420 -10.305 1.00 89.38 54 THR A N 1
ATOM 425 C CA . THR A 1 54 ? -5.339 -11.768 -10.094 1.00 89.38 54 THR A CA 1
ATOM 426 C C . THR A 1 54 ? -5.591 -12.230 -8.646 1.00 89.38 54 THR A C 1
ATOM 428 O O . THR A 1 54 ? -4.959 -11.698 -7.716 1.00 89.38 54 THR A O 1
ATOM 431 N N . PRO A 1 55 ? -6.465 -13.234 -8.414 1.00 88.00 55 PRO A N 1
ATOM 432 C CA . PRO A 1 55 ? -6.865 -13.642 -7.068 1.00 88.00 55 PRO A CA 1
ATOM 433 C C . PRO A 1 55 ? -5.700 -14.255 -6.266 1.00 88.00 55 PRO A C 1
ATOM 435 O O . PRO A 1 55 ? -4.845 -14.937 -6.844 1.00 88.00 55 PRO A O 1
ATOM 438 N N . PRO A 1 56 ? -5.657 -14.067 -4.930 1.00 90.75 56 PRO A N 1
ATOM 439 C CA . PRO A 1 56 ? -4.699 -14.756 -4.064 1.00 90.75 56 PRO A CA 1
ATOM 440 C C . PRO A 1 56 ? -4.779 -16.281 -4.224 1.00 90.75 56 PRO A C 1
ATOM 442 O O . PRO A 1 56 ? -5.858 -16.830 -4.455 1.00 90.75 56 PRO A O 1
ATOM 445 N N . PHE A 1 57 ? -3.643 -16.971 -4.099 1.00 90.88 57 PHE A N 1
ATOM 446 C CA . PHE A 1 57 ? -3.479 -18.428 -4.260 1.00 90.88 57 PHE A CA 1
ATOM 447 C C . PHE A 1 57 ? -3.756 -19.026 -5.652 1.00 90.88 57 PHE A C 1
ATOM 449 O O . PHE A 1 57 ? -3.267 -20.119 -5.931 1.00 90.88 57 PHE A O 1
ATOM 456 N N . ALA A 1 58 ? -4.454 -18.327 -6.550 1.00 81.81 58 ALA A N 1
ATOM 457 C CA . ALA A 1 58 ? -4.862 -18.823 -7.871 1.00 81.81 58 ALA A CA 1
ATOM 458 C C . ALA A 1 58 ? -4.141 -18.100 -9.028 1.00 81.81 58 ALA A C 1
ATOM 460 O O . ALA A 1 58 ? -4.736 -17.743 -10.038 1.00 81.81 58 ALA A O 1
ATOM 461 N N . ASN A 1 59 ? -2.844 -17.844 -8.854 1.00 73.62 59 ASN A N 1
ATOM 462 C CA . ASN A 1 59 ? -2.074 -16.922 -9.690 1.00 73.62 59 ASN A CA 1
ATOM 463 C C . ASN A 1 59 ? -0.746 -17.479 -10.218 1.00 73.62 59 ASN A C 1
ATOM 465 O O . ASN A 1 59 ? 0.006 -16.733 -10.831 1.00 73.62 59 ASN A O 1
ATOM 469 N N . GLN A 1 60 ? -0.443 -18.768 -10.058 1.00 73.75 60 GLN A N 1
ATOM 470 C CA . GLN A 1 60 ? 0.778 -19.375 -10.614 1.00 73.75 60 GLN A CA 1
ATOM 471 C C . GLN A 1 60 ? 0.612 -19.759 -12.093 1.00 73.75 60 GLN A C 1
ATOM 473 O O . GLN A 1 60 ? 0.743 -20.920 -12.478 1.00 73.75 60 GLN A O 1
ATOM 478 N N . HIS A 1 61 ? 0.251 -18.788 -12.928 1.00 83.75 61 HIS A N 1
ATOM 479 C CA . HIS A 1 61 ? -0.087 -19.022 -14.336 1.00 83.75 61 HIS A CA 1
ATOM 480 C C . HIS A 1 61 ? 0.859 -18.318 -15.315 1.00 83.75 61 HIS A C 1
ATOM 482 O O . HIS A 1 61 ? 0.802 -18.587 -16.515 1.00 83.75 61 HIS A O 1
ATOM 488 N N . MET A 1 62 ? 1.766 -17.464 -14.826 1.00 91.19 62 MET A N 1
ATOM 489 C CA . MET A 1 62 ? 2.783 -16.844 -15.672 1.00 91.19 62 MET A CA 1
ATOM 490 C C . MET A 1 62 ? 3.953 -17.804 -15.859 1.00 91.19 62 MET A C 1
ATOM 492 O O . MET A 1 62 ? 4.562 -18.249 -14.891 1.00 91.19 62 MET A O 1
ATOM 496 N N . ARG A 1 63 ? 4.283 -18.111 -17.114 1.00 93.94 63 ARG A N 1
ATOM 497 C CA . ARG A 1 63 ? 5.431 -18.952 -17.457 1.00 93.94 63 ARG A CA 1
ATOM 498 C C . ARG A 1 63 ? 6.655 -18.084 -17.741 1.00 93.94 63 ARG A C 1
ATOM 500 O O . ARG A 1 63 ? 6.658 -17.357 -18.734 1.00 93.94 63 ARG A O 1
ATOM 507 N N . LEU A 1 64 ? 7.693 -18.218 -16.923 1.00 94.81 64 LEU A N 1
ATOM 508 C CA . LEU A 1 64 ? 9.036 -17.736 -17.242 1.00 94.81 64 LEU A CA 1
ATOM 509 C C . LEU A 1 64 ? 9.778 -18.801 -18.048 1.00 94.81 64 LEU A C 1
ATOM 511 O O . LEU A 1 64 ? 9.664 -19.995 -17.764 1.00 94.81 64 LEU A O 1
ATOM 515 N N . GLN A 1 65 ? 10.493 -18.367 -19.080 1.00 95.81 65 GLN A N 1
ATOM 516 C CA . GLN A 1 65 ? 11.283 -19.249 -19.935 1.00 95.81 65 GLN A CA 1
ATOM 517 C C . GLN A 1 65 ? 12.609 -19.612 -19.260 1.00 95.81 65 GLN A C 1
ATOM 519 O O . GLN A 1 65 ? 13.107 -18.873 -18.418 1.00 95.81 65 GLN A O 1
ATOM 524 N N . ALA A 1 66 ? 13.210 -20.738 -19.642 1.00 96.62 66 ALA A N 1
ATOM 525 C CA . ALA A 1 66 ? 14.568 -21.061 -19.208 1.00 96.62 66 ALA A CA 1
ATOM 526 C C . ALA A 1 66 ? 15.567 -19.944 -19.591 1.00 96.62 66 ALA A C 1
ATOM 528 O O . ALA A 1 66 ? 15.473 -19.356 -20.673 1.00 96.62 66 ALA A O 1
ATOM 529 N N . GLY A 1 67 ? 16.544 -19.666 -18.729 1.00 96.88 67 GLY A N 1
ATOM 530 C CA . GLY A 1 67 ? 17.549 -18.619 -18.922 1.00 96.88 67 GLY A CA 1
ATOM 531 C C . GLY A 1 67 ? 17.825 -17.800 -17.661 1.00 96.88 67 GLY A C 1
ATOM 532 O O . GLY A 1 67 ? 17.529 -18.224 -16.543 1.00 96.88 67 GLY A O 1
ATOM 533 N N . ILE A 1 68 ? 18.399 -16.610 -17.844 1.00 97.88 68 ILE A N 1
ATOM 534 C CA . ILE A 1 68 ? 18.662 -15.645 -16.768 1.00 97.88 68 ILE A CA 1
ATOM 535 C C . ILE A 1 68 ? 17.694 -14.468 -16.904 1.00 97.88 68 ILE A C 1
ATOM 537 O O . ILE A 1 68 ? 17.690 -13.774 -17.915 1.00 97.88 68 ILE A O 1
ATOM 541 N N . HIS A 1 69 ? 16.895 -14.213 -15.873 1.00 98.06 69 HIS A N 1
ATOM 542 C CA . HIS A 1 69 ? 15.993 -13.066 -15.790 1.00 98.06 69 HIS A CA 1
ATOM 543 C C . HIS A 1 69 ? 16.606 -11.982 -14.907 1.00 98.06 69 HIS A C 1
ATOM 545 O O . HIS A 1 69 ? 16.702 -12.161 -13.695 1.00 98.06 69 HIS A O 1
ATOM 551 N N . LEU A 1 70 ? 17.010 -10.864 -15.504 1.00 98.50 70 LEU A N 1
ATOM 552 C CA . LEU A 1 70 ? 17.474 -9.675 -14.794 1.00 98.50 70 LEU A CA 1
ATOM 553 C C . LEU A 1 70 ? 16.289 -8.818 -14.346 1.00 98.50 70 LEU A C 1
ATOM 555 O O . LEU A 1 70 ? 15.359 -8.602 -15.125 1.00 98.50 70 LEU A O 1
ATOM 559 N N . HIS A 1 71 ? 16.360 -8.281 -13.129 1.00 98.25 71 HIS A N 1
ATOM 560 C CA . HIS A 1 71 ? 15.409 -7.301 -12.598 1.00 98.25 71 HIS A CA 1
ATOM 561 C C . HIS A 1 71 ? 16.136 -6.302 -11.707 1.00 98.25 71 HIS A C 1
ATOM 563 O O . HIS A 1 71 ? 16.713 -6.681 -10.683 1.00 98.25 71 HIS A O 1
ATOM 569 N N . TRP A 1 72 ? 16.074 -5.026 -12.066 1.00 97.50 72 TRP A N 1
ATOM 570 C CA . TRP A 1 72 ? 16.677 -3.953 -11.283 1.00 97.50 72 TRP A CA 1
ATOM 571 C C . TRP A 1 72 ? 15.630 -3.172 -10.487 1.00 97.50 72 TRP A C 1
ATOM 573 O O . TRP A 1 72 ? 14.489 -3.012 -10.921 1.00 97.50 72 TRP A O 1
ATOM 583 N N . ALA A 1 73 ? 16.018 -2.715 -9.299 1.00 95.38 73 ALA A N 1
ATOM 584 C CA . ALA A 1 73 ? 15.212 -1.811 -8.488 1.00 95.38 73 ALA A CA 1
ATOM 585 C C . ALA A 1 73 ? 15.509 -0.361 -8.884 1.00 95.38 73 ALA A C 1
ATOM 587 O O . ALA A 1 73 ? 16.638 -0.029 -9.236 1.00 95.38 73 ALA A O 1
ATOM 588 N N . LEU A 1 74 ? 14.497 0.500 -8.839 1.00 95.50 74 LEU A N 1
ATOM 589 C CA . LEU A 1 74 ? 14.687 1.939 -9.012 1.00 95.50 74 LEU A CA 1
ATOM 590 C C . LEU A 1 74 ? 15.218 2.549 -7.701 1.00 95.50 74 LEU A C 1
ATOM 592 O O . LEU A 1 74 ? 14.889 2.006 -6.646 1.00 95.50 74 LEU A O 1
ATOM 596 N N . PRO A 1 75 ? 15.985 3.657 -7.749 1.00 94.25 75 PRO A N 1
ATOM 597 C CA . PRO A 1 75 ? 16.399 4.372 -6.544 1.00 94.25 75 PRO A CA 1
ATOM 598 C C . PRO A 1 75 ? 15.203 4.749 -5.669 1.00 94.25 75 PRO A C 1
ATOM 600 O O . PRO A 1 75 ? 14.170 5.170 -6.201 1.00 94.25 75 PRO A O 1
ATOM 603 N N . ASP A 1 76 ? 15.370 4.702 -4.348 1.00 91.88 76 ASP A N 1
ATOM 604 C CA . ASP A 1 76 ? 14.308 4.993 -3.381 1.00 91.88 76 ASP A CA 1
ATOM 605 C C . ASP A 1 76 ? 13.642 6.354 -3.659 1.00 91.88 76 ASP A C 1
ATOM 607 O O . ASP A 1 76 ? 12.413 6.439 -3.691 1.00 91.88 76 ASP A O 1
ATOM 611 N N . ALA A 1 77 ? 14.426 7.385 -4.001 1.00 92.81 77 ALA A N 1
ATOM 612 C CA . ALA A 1 77 ? 13.942 8.725 -4.363 1.00 92.81 77 ALA A CA 1
ATOM 613 C C . ALA A 1 77 ? 12.921 8.745 -5.517 1.00 92.81 77 ALA A C 1
ATOM 615 O O . ALA A 1 77 ? 12.064 9.622 -5.571 1.00 92.81 77 ALA A O 1
ATOM 616 N N . LEU A 1 78 ? 12.988 7.776 -6.437 1.00 94.31 78 LEU A N 1
ATOM 617 C CA . LEU A 1 78 ? 12.073 7.671 -7.578 1.00 94.31 78 LEU A CA 1
ATOM 618 C C . LEU A 1 78 ? 10.828 6.820 -7.282 1.00 94.31 78 LEU A C 1
ATOM 620 O O . LEU A 1 78 ? 9.946 6.684 -8.130 1.00 94.31 78 LEU A O 1
ATOM 624 N N . THR A 1 79 ? 10.755 6.231 -6.088 1.00 91.81 79 THR A N 1
ATOM 625 C CA . THR A 1 79 ? 9.663 5.348 -5.648 1.00 91.81 79 THR A CA 1
ATOM 626 C C . THR A 1 79 ? 8.813 5.955 -4.533 1.00 91.81 79 THR A C 1
ATOM 628 O O . THR A 1 79 ? 7.858 5.328 -4.085 1.00 91.81 79 THR A O 1
ATOM 631 N N . GLN A 1 80 ? 9.122 7.182 -4.106 1.00 86.94 80 GLN A N 1
ATOM 632 C CA . GLN A 1 80 ? 8.347 7.925 -3.114 1.00 86.94 80 GLN A CA 1
ATOM 633 C C . GLN A 1 80 ? 7.380 8.883 -3.812 1.00 86.94 80 GLN A C 1
ATOM 635 O O . GLN A 1 80 ? 7.776 9.682 -4.660 1.00 86.94 80 GLN A O 1
ATOM 640 N N . GLY A 1 81 ? 6.099 8.801 -3.456 1.00 83.25 81 GLY A N 1
ATOM 641 C CA . GLY A 1 81 ? 5.075 9.704 -3.972 1.00 83.25 81 GLY A CA 1
ATOM 642 C C . GLY A 1 81 ? 4.871 10.900 -3.046 1.00 83.25 81 GLY A C 1
ATOM 643 O O . GLY A 1 81 ? 4.717 10.715 -1.838 1.00 83.25 81 GLY A O 1
ATOM 644 N N . THR A 1 82 ? 4.819 12.109 -3.600 1.00 82.38 82 THR A N 1
ATOM 645 C CA . THR A 1 82 ? 4.472 13.332 -2.864 1.00 82.38 82 THR A CA 1
ATOM 646 C C . THR A 1 82 ? 2.978 13.620 -2.976 1.00 82.38 82 THR A C 1
ATOM 648 O O . THR A 1 82 ? 2.325 13.228 -3.941 1.00 82.38 82 THR A O 1
ATOM 651 N N . GLN A 1 83 ? 2.404 14.275 -1.969 1.00 76.06 83 GLN A N 1
ATOM 652 C CA . GLN A 1 83 ? 0.994 14.655 -2.003 1.00 76.06 83 GLN A CA 1
ATOM 653 C C . GLN A 1 83 ? 0.825 15.951 -2.809 1.00 76.06 83 GLN A C 1
ATOM 655 O O . GLN A 1 83 ? 1.418 16.974 -2.467 1.00 76.06 83 GLN A O 1
ATOM 660 N N . GLY A 1 84 ? 0.033 15.901 -3.878 1.00 68.62 84 GLY A N 1
ATOM 661 C CA . GLY A 1 84 ? -0.341 17.053 -4.694 1.00 68.62 84 GLY A CA 1
ATOM 662 C C . GLY A 1 84 ? -1.378 17.951 -4.013 1.00 68.62 84 GLY A C 1
ATOM 663 O O . GLY A 1 84 ? -1.972 17.595 -2.993 1.00 68.62 84 GLY A O 1
ATOM 664 N N . GLU A 1 85 ? -1.636 19.125 -4.599 1.00 54.34 85 GLU A N 1
ATOM 665 C CA . GLU A 1 85 ? -2.590 20.114 -4.060 1.00 54.34 85 GLU A CA 1
ATOM 666 C C . GLU A 1 8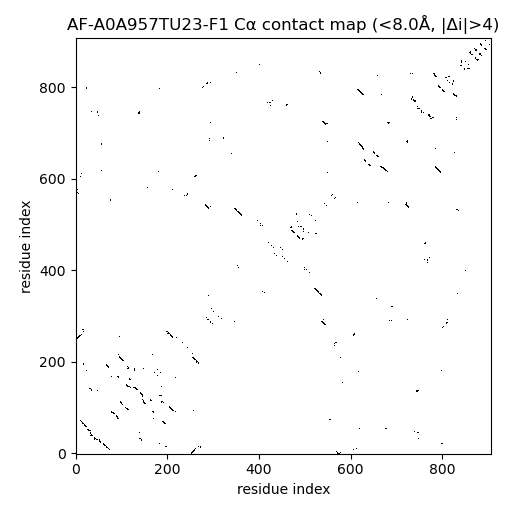5 ? -4.029 19.577 -3.955 1.00 54.34 85 GLU A C 1
ATOM 668 O O . GLU A 1 85 ? -4.792 20.001 -3.087 1.00 54.34 85 GLU A O 1
ATOM 673 N N . ALA A 1 86 ? -4.400 18.623 -4.816 1.00 53.41 86 ALA A N 1
ATOM 674 C CA . ALA A 1 86 ? -5.704 17.963 -4.799 1.00 53.41 86 ALA A CA 1
ATOM 675 C C . ALA A 1 86 ? -5.753 16.741 -3.859 1.00 53.41 86 ALA A C 1
ATOM 677 O O . ALA A 1 86 ? -6.782 16.067 -3.779 1.00 53.41 86 ALA A O 1
ATOM 678 N N . GLY A 1 87 ? -4.660 16.453 -3.142 1.00 56.53 87 GLY A N 1
ATOM 679 C CA . GLY A 1 87 ? -4.517 15.288 -2.271 1.00 56.53 87 GLY A CA 1
ATOM 680 C C . GLY A 1 87 ? -4.177 13.986 -3.004 1.00 56.53 87 GLY A C 1
ATOM 681 O O . GLY A 1 87 ? -4.128 12.941 -2.357 1.00 56.53 87 GLY A O 1
ATOM 682 N N . ASP A 1 88 ? -3.943 14.036 -4.317 1.00 69.56 88 ASP A N 1
ATOM 683 C CA . ASP A 1 88 ? -3.467 12.925 -5.138 1.00 69.56 88 ASP A CA 1
ATOM 684 C C . ASP A 1 88 ? -1.989 12.624 -4.862 1.00 69.56 88 ASP A C 1
ATOM 686 O O . ASP A 1 88 ? -1.200 13.523 -4.585 1.00 69.56 88 ASP A O 1
ATOM 690 N N . GLN A 1 89 ? -1.595 11.352 -4.922 1.00 79.69 89 GLN A N 1
ATOM 691 C CA . GLN A 1 89 ? -0.193 10.976 -4.765 1.00 79.69 89 GLN A CA 1
ATOM 692 C C . GLN A 1 89 ? 0.508 11.019 -6.126 1.00 79.69 89 GLN A C 1
ATOM 694 O O . GLN A 1 89 ? 0.164 10.265 -7.035 1.00 79.69 89 GLN A O 1
ATOM 699 N N . GLN A 1 90 ? 1.498 11.896 -6.264 1.00 86.44 90 GLN A N 1
ATOM 700 C CA . GLN A 1 90 ? 2.264 12.092 -7.488 1.00 86.44 90 GLN A CA 1
ATOM 701 C C . GLN A 1 90 ? 3.646 11.466 -7.343 1.00 86.44 90 GLN A C 1
ATOM 703 O O . GLN A 1 90 ? 4.404 11.800 -6.435 1.00 86.44 90 GLN A O 1
ATOM 708 N N . PHE A 1 91 ? 3.985 10.565 -8.260 1.00 91.56 91 PHE A N 1
ATOM 709 C CA . PHE A 1 91 ? 5.304 9.939 -8.323 1.00 91.56 91 PHE A CA 1
ATOM 710 C C . PHE A 1 91 ? 6.155 10.620 -9.399 1.00 91.56 91 PHE A C 1
ATOM 712 O O . PHE A 1 91 ? 5.616 11.016 -10.439 1.00 91.56 91 PHE A O 1
ATOM 719 N N . PRO A 1 92 ? 7.474 10.765 -9.187 1.00 92.81 92 PRO A N 1
ATOM 720 C CA . PRO A 1 92 ? 8.352 11.285 -10.223 1.00 92.81 92 PRO A CA 1
ATOM 721 C C . PRO A 1 92 ? 8.425 10.322 -11.424 1.00 92.81 92 PRO A C 1
ATOM 723 O O . PRO A 1 92 ? 8.288 9.103 -11.256 1.00 92.81 92 PRO A O 1
ATOM 726 N N . PRO A 1 93 ? 8.657 10.845 -12.643 1.00 94.38 93 PRO A N 1
ATOM 727 C CA . PRO A 1 93 ? 9.037 10.020 -13.781 1.00 94.38 93 PRO A CA 1
ATOM 728 C C . PRO A 1 93 ? 10.309 9.218 -13.491 1.00 94.38 93 PRO A C 1
ATOM 730 O O . PRO A 1 93 ? 11.161 9.651 -12.717 1.00 94.38 93 PRO A O 1
ATOM 733 N N . VAL A 1 94 ? 10.448 8.063 -14.140 1.00 96.69 94 VAL A N 1
ATOM 734 C CA . VAL A 1 94 ? 11.591 7.152 -13.964 1.00 96.69 94 VAL A CA 1
ATOM 735 C C . VAL A 1 94 ? 12.358 6.966 -15.280 1.00 96.69 94 VAL A C 1
ATOM 737 O O . VAL A 1 94 ? 11.789 7.213 -16.350 1.00 96.69 94 VAL A O 1
ATOM 740 N N . PRO A 1 95 ? 13.634 6.523 -15.253 1.00 97.06 95 PRO A N 1
ATOM 741 C CA . PRO A 1 95 ? 14.400 6.290 -16.472 1.00 97.06 95 PRO A CA 1
ATOM 742 C C . PRO A 1 95 ? 13.688 5.312 -17.416 1.00 97.06 95 PRO A C 1
ATOM 744 O O . PRO A 1 95 ? 13.170 4.273 -16.997 1.00 97.06 95 PRO A O 1
ATOM 747 N N . ASN A 1 96 ? 13.667 5.646 -18.707 1.00 96.12 96 ASN A N 1
ATOM 748 C CA . ASN A 1 96 ? 12.890 4.927 -19.723 1.00 96.12 96 ASN A CA 1
ATOM 749 C C . ASN A 1 96 ? 13.748 4.273 -20.817 1.00 96.12 96 ASN A C 1
ATOM 751 O O . ASN A 1 96 ? 13.216 3.604 -21.708 1.00 96.12 96 ASN A O 1
ATOM 755 N N . ARG A 1 97 ? 15.070 4.446 -20.751 1.00 96.38 97 ARG A N 1
ATOM 756 C CA . ARG A 1 97 ? 16.054 3.746 -21.576 1.00 96.38 97 ARG A CA 1
ATOM 757 C C . ARG A 1 97 ? 17.019 2.995 -20.684 1.00 96.38 97 ARG A C 1
ATOM 759 O O . ARG A 1 97 ? 17.560 3.588 -19.759 1.00 96.38 97 ARG A O 1
ATOM 766 N N . TRP A 1 98 ? 17.263 1.726 -21.000 1.00 98.12 98 TRP A N 1
ATOM 767 C CA . TRP A 1 98 ? 18.216 0.897 -20.266 1.00 98.12 98 TRP A CA 1
ATOM 768 C C . TRP A 1 98 ? 19.153 0.172 -21.223 1.00 98.12 98 TRP A C 1
ATOM 770 O O . TRP A 1 98 ? 18.706 -0.628 -22.041 1.00 98.12 98 TRP A O 1
ATOM 780 N N . LEU A 1 99 ? 20.453 0.430 -21.126 1.00 98.38 99 LEU A N 1
ATOM 781 C CA . LEU A 1 99 ? 21.485 -0.310 -21.841 1.00 98.38 99 LEU A CA 1
ATOM 782 C C . LEU A 1 99 ? 21.914 -1.492 -20.974 1.00 98.38 99 LEU A C 1
ATOM 784 O O . LEU A 1 99 ? 22.526 -1.306 -19.924 1.00 98.38 99 LEU A O 1
ATOM 788 N N . VAL A 1 100 ? 21.611 -2.702 -21.435 1.00 98.50 100 VAL A N 1
ATOM 789 C CA . VAL A 1 100 ? 22.073 -3.954 -20.835 1.00 98.50 100 VAL A CA 1
ATOM 790 C C . VAL A 1 100 ? 23.290 -4.427 -21.617 1.00 98.50 100 VAL A C 1
ATOM 792 O O . VAL A 1 100 ? 23.208 -4.674 -22.823 1.00 98.50 100 VAL A O 1
ATOM 795 N N . THR A 1 101 ? 24.422 -4.557 -20.935 1.00 98.19 101 THR A N 1
ATOM 796 C CA . THR A 1 101 ? 25.671 -5.048 -21.515 1.00 98.19 101 THR A CA 1
ATOM 797 C C . THR A 1 101 ? 26.060 -6.359 -20.852 1.00 98.19 101 THR A C 1
ATOM 799 O O . THR A 1 101 ? 26.251 -6.418 -19.642 1.00 98.19 101 THR A O 1
ATOM 802 N N . ARG A 1 102 ? 26.196 -7.415 -21.652 1.00 97.88 102 ARG A N 1
ATOM 803 C CA . ARG A 1 102 ? 26.720 -8.711 -21.223 1.00 97.88 102 ARG A CA 1
ATOM 804 C C . ARG A 1 102 ? 28.203 -8.801 -21.546 1.00 97.88 102 ARG A C 1
ATOM 806 O O . ARG A 1 102 ? 28.579 -8.618 -22.705 1.00 97.88 102 ARG A O 1
ATOM 813 N N . HIS A 1 103 ? 29.006 -9.177 -20.557 1.00 96.06 103 HIS A N 1
ATOM 814 C CA . HIS A 1 103 ? 30.434 -9.447 -20.691 1.00 96.06 103 HIS A CA 1
ATOM 815 C C . HIS A 1 103 ? 30.733 -10.922 -20.402 1.00 96.06 103 HIS A C 1
ATOM 817 O O . HIS A 1 103 ? 30.340 -11.458 -19.364 1.00 96.06 103 HIS A O 1
ATOM 823 N N . VAL A 1 104 ? 31.455 -11.571 -21.319 1.00 93.69 104 VAL A N 1
ATOM 824 C CA . VAL A 1 104 ? 31.942 -12.951 -21.170 1.00 93.69 104 VAL A CA 1
ATOM 825 C C . VAL A 1 104 ? 33.393 -12.996 -21.626 1.00 93.69 104 VAL A C 1
ATOM 827 O O . VAL A 1 104 ? 33.693 -13.004 -22.820 1.00 93.69 104 VAL A O 1
ATOM 830 N N . GLY A 1 105 ? 34.325 -12.992 -20.674 1.00 87.75 105 GLY A N 1
ATOM 831 C CA . GLY A 1 105 ? 35.739 -12.819 -21.003 1.00 87.75 105 GLY A CA 1
ATOM 832 C C . GLY A 1 105 ? 35.968 -11.481 -21.716 1.00 87.75 105 GLY A C 1
ATOM 833 O O . GLY A 1 105 ? 35.732 -10.431 -21.132 1.00 87.75 105 GLY A O 1
ATOM 834 N N . ALA A 1 106 ? 36.419 -11.521 -22.972 1.00 86.38 106 ALA A N 1
ATOM 835 C CA . ALA A 1 106 ? 36.622 -10.325 -23.798 1.00 86.38 106 ALA A CA 1
ATOM 836 C C . ALA A 1 106 ? 35.430 -9.997 -24.720 1.00 86.38 106 ALA A C 1
ATOM 838 O O . ALA A 1 106 ? 35.459 -8.983 -25.415 1.00 86.38 106 ALA A O 1
ATOM 839 N N . GLU A 1 107 ? 34.408 -10.854 -24.773 1.00 92.75 107 GLU A N 1
ATOM 840 C CA . GLU A 1 107 ? 33.241 -10.642 -25.627 1.00 92.75 107 GLU A CA 1
ATOM 841 C C . GLU A 1 107 ? 32.219 -9.745 -24.930 1.00 92.75 107 GLU A C 1
ATOM 843 O O . GLU A 1 107 ? 31.930 -9.899 -23.741 1.00 92.75 107 GLU A O 1
ATOM 848 N N . THR A 1 108 ? 31.659 -8.800 -25.684 1.00 94.62 108 THR A N 1
ATOM 849 C CA . THR A 1 108 ? 30.651 -7.858 -25.195 1.00 94.62 108 THR A CA 1
ATOM 850 C C . THR A 1 108 ? 29.467 -7.819 -26.148 1.00 94.62 108 THR A C 1
ATOM 852 O O . THR A 1 108 ? 29.632 -7.620 -27.350 1.00 94.62 108 THR A O 1
ATOM 855 N N . THR A 1 109 ? 28.263 -8.023 -25.615 1.00 97.06 109 THR A N 1
ATOM 856 C CA . THR A 1 109 ? 27.001 -7.919 -26.365 1.00 97.06 109 THR A CA 1
ATOM 857 C C . THR A 1 109 ? 26.066 -6.946 -25.660 1.00 97.06 109 THR A C 1
ATOM 859 O O . THR A 1 109 ? 26.078 -6.863 -24.434 1.00 97.06 109 THR A O 1
ATOM 862 N N . ARG A 1 110 ? 25.289 -6.178 -26.429 1.00 97.62 110 ARG A N 1
ATOM 863 C CA . ARG A 1 110 ? 24.494 -5.058 -25.916 1.00 97.62 110 ARG A CA 1
ATOM 864 C C . ARG A 1 110 ? 23.063 -5.074 -26.423 1.00 97.62 110 ARG A C 1
ATOM 866 O O . ARG A 1 110 ? 22.822 -5.325 -27.609 1.00 97.62 110 ARG A O 1
ATOM 873 N N . TRP A 1 111 ? 22.151 -4.677 -25.545 1.00 98.00 111 TRP A N 1
ATOM 874 C CA . TRP A 1 111 ? 20.740 -4.469 -25.842 1.00 98.00 111 TRP A CA 1
ATOM 875 C C . TRP A 1 111 ? 20.237 -3.188 -25.191 1.00 98.00 111 TRP A C 1
ATOM 877 O O . TRP A 1 111 ? 20.709 -2.805 -24.125 1.00 98.00 111 TRP A O 1
ATOM 887 N N . VAL A 1 112 ? 19.258 -2.547 -25.823 1.00 97.69 112 VAL A N 1
ATOM 888 C CA . VAL A 1 112 ? 18.536 -1.408 -25.253 1.00 97.69 112 VAL A CA 1
ATOM 889 C C . VAL A 1 112 ? 17.112 -1.837 -24.941 1.00 97.69 112 VAL A C 1
ATOM 891 O O . VAL A 1 112 ? 16.397 -2.307 -25.829 1.00 97.69 112 VAL A O 1
ATOM 894 N N . VAL A 1 113 ? 16.708 -1.671 -23.686 1.00 98.06 113 VAL A N 1
ATOM 895 C CA . VAL A 1 113 ? 15.317 -1.765 -23.247 1.00 98.06 113 VAL A CA 1
ATOM 896 C C . VAL A 1 113 ? 14.701 -0.373 -23.329 1.00 98.06 113 VAL A C 1
ATOM 898 O O . VAL A 1 113 ? 15.229 0.592 -22.777 1.00 98.06 113 VAL A O 1
ATOM 901 N N . GLU A 1 114 ? 13.592 -0.268 -24.048 1.00 96.81 114 GLU A N 1
ATOM 902 C CA . GLU A 1 114 ? 12.786 0.944 -24.171 1.00 96.81 114 GLU A CA 1
ATOM 903 C C . GLU A 1 114 ? 11.507 0.755 -23.357 1.00 96.81 114 GLU A C 1
ATOM 905 O O . GLU A 1 114 ? 10.526 0.215 -23.870 1.00 96.81 114 GLU A O 1
ATOM 910 N N . SER A 1 115 ? 11.534 1.152 -22.084 1.00 97.38 115 SER A N 1
ATOM 911 C CA . SER A 1 115 ? 10.467 0.874 -21.109 1.00 97.38 115 SER A CA 1
ATOM 912 C C . SER A 1 115 ? 9.163 1.608 -21.419 1.00 97.38 115 SER A C 1
ATOM 914 O O . SER A 1 115 ? 8.090 1.134 -21.073 1.00 97.38 115 SER A O 1
ATOM 916 N N . ASP A 1 116 ? 9.248 2.754 -22.091 1.00 95.50 116 ASP A N 1
ATOM 917 C CA . ASP A 1 116 ? 8.114 3.600 -22.470 1.00 95.50 116 ASP A CA 1
ATOM 918 C C . ASP A 1 116 ? 7.504 3.237 -23.832 1.00 95.50 116 ASP A C 1
ATOM 920 O O . ASP A 1 116 ? 6.568 3.899 -24.270 1.00 95.50 116 ASP A O 1
ATOM 924 N N . TYR A 1 117 ? 8.035 2.248 -24.556 1.00 95.44 117 TYR A N 1
ATOM 925 C CA . TYR A 1 117 ? 7.548 1.930 -25.898 1.00 95.44 117 TYR A CA 1
ATOM 926 C C . TYR A 1 117 ? 6.150 1.308 -25.861 1.00 95.44 117 TYR A C 1
ATOM 928 O O . TYR A 1 117 ? 5.963 0.261 -25.242 1.00 95.44 117 TYR A O 1
ATOM 936 N N . ILE A 1 118 ? 5.194 1.894 -26.587 1.00 95.19 118 ILE A N 1
ATOM 937 C CA . ILE A 1 118 ? 3.858 1.321 -26.765 1.00 95.19 118 ILE A CA 1
ATOM 938 C C . ILE A 1 118 ? 3.816 0.577 -28.105 1.00 95.19 118 ILE A C 1
ATOM 940 O O . ILE A 1 118 ? 3.964 1.173 -29.175 1.00 95.19 118 ILE A O 1
ATOM 944 N N . HIS A 1 119 ? 3.592 -0.737 -28.062 1.00 94.12 119 HIS A N 1
ATOM 945 C CA . HIS A 1 119 ? 3.446 -1.550 -29.277 1.00 94.12 119 HIS A CA 1
ATOM 946 C C . HIS A 1 119 ? 2.158 -1.195 -30.010 1.00 94.12 119 HIS A C 1
ATOM 948 O O . HIS A 1 119 ? 1.156 -0.997 -29.329 1.00 94.12 119 HIS A O 1
ATOM 954 N N . PRO A 1 120 ? 2.117 -1.149 -31.355 1.00 91.25 120 PRO A N 1
ATOM 955 C CA . PRO A 1 120 ? 0.873 -0.997 -32.114 1.00 91.25 120 PRO A CA 1
ATOM 956 C C . PRO A 1 120 ? -0.206 -2.012 -31.705 1.00 91.25 120 PRO A C 1
ATOM 958 O O . PRO A 1 120 ? 0.110 -3.089 -31.194 1.00 91.25 120 PRO A O 1
ATOM 961 N N . LEU A 1 121 ? -1.476 -1.682 -31.954 1.00 85.00 121 LEU A N 1
ATOM 962 C CA . LEU A 1 121 ? -2.584 -2.634 -31.786 1.00 85.00 121 LEU A CA 1
ATOM 963 C C . LEU A 1 121 ? -2.302 -3.939 -32.556 1.00 85.00 121 LEU A C 1
ATOM 965 O O . LEU A 1 121 ? -1.635 -3.914 -33.590 1.00 85.00 121 LEU A O 1
ATOM 969 N N . ASP A 1 122 ? -2.779 -5.063 -32.017 1.00 79.00 122 ASP A N 1
ATOM 970 C CA . ASP A 1 122 ? -2.638 -6.421 -32.576 1.00 79.00 122 ASP A CA 1
ATOM 971 C C . ASP A 1 122 ? -1.197 -6.952 -32.713 1.00 79.00 122 ASP A C 1
ATOM 973 O O . ASP A 1 122 ? -0.958 -7.976 -33.355 1.00 79.00 122 ASP A O 1
ATOM 977 N N . THR A 1 123 ? -0.215 -6.285 -32.099 1.00 86.38 123 THR A N 1
ATOM 978 C CA . THR A 1 123 ? 1.159 -6.800 -32.054 1.00 86.38 123 THR A CA 1
ATOM 979 C C . THR A 1 123 ? 1.249 -7.962 -31.069 1.00 86.38 123 THR A C 1
ATOM 981 O O . THR A 1 123 ? 1.122 -7.765 -29.862 1.00 86.38 123 THR A O 1
ATOM 984 N N . GLU A 1 124 ? 1.538 -9.159 -31.575 1.00 85.25 124 GLU A N 1
ATOM 985 C CA . GLU A 1 124 ? 1.894 -10.315 -30.748 1.00 85.25 124 GLU A CA 1
ATOM 986 C C . GLU A 1 124 ? 3.226 -10.051 -30.035 1.00 85.25 124 GLU A C 1
ATOM 988 O O . GLU A 1 124 ? 4.274 -9.887 -30.666 1.00 85.25 124 GLU A O 1
ATOM 993 N N . SER A 1 125 ? 3.190 -9.993 -28.706 1.00 90.69 125 SER A N 1
ATOM 994 C CA . SER A 1 125 ? 4.358 -9.718 -27.875 1.00 90.69 125 SER A CA 1
ATOM 995 C C . SER A 1 125 ? 4.234 -10.423 -26.527 1.00 90.69 125 SER A C 1
ATOM 997 O O . SER A 1 125 ? 3.144 -10.664 -26.017 1.00 90.69 125 SER A O 1
ATOM 999 N N . THR A 1 126 ? 5.369 -10.748 -25.915 1.00 88.75 126 THR A N 1
ATOM 1000 C CA . THR A 1 126 ? 5.425 -11.278 -24.542 1.00 88.75 126 THR A CA 1
ATOM 1001 C C . THR A 1 126 ? 5.573 -10.174 -23.496 1.00 88.75 126 THR A C 1
ATOM 1003 O O . THR A 1 126 ? 5.746 -10.468 -22.314 1.00 88.75 126 THR A O 1
ATOM 1006 N N . ALA A 1 127 ? 5.560 -8.908 -23.916 1.00 94.38 127 ALA A N 1
ATOM 1007 C CA . ALA A 1 127 ? 5.679 -7.757 -23.034 1.00 94.38 127 ALA A CA 1
ATOM 1008 C C . ALA A 1 127 ? 4.438 -7.578 -22.142 1.00 94.38 127 ALA A C 1
ATOM 1010 O O . ALA A 1 127 ? 3.355 -8.074 -22.461 1.00 94.38 127 ALA A O 1
ATOM 1011 N N . VAL A 1 128 ? 4.597 -6.847 -21.038 1.00 94.56 128 VAL A N 1
ATOM 1012 C CA . VAL A 1 128 ? 3.508 -6.482 -20.119 1.00 94.56 128 VAL A CA 1
ATOM 1013 C C . VAL A 1 128 ? 2.381 -5.793 -20.884 1.00 94.56 128 VAL A C 1
ATOM 1015 O O . VAL A 1 128 ? 2.636 -4.985 -21.775 1.00 94.56 128 VAL A O 1
ATOM 1018 N N . VAL A 1 129 ? 1.137 -6.110 -20.529 1.00 93.94 129 VAL A N 1
ATOM 1019 C CA . VAL A 1 129 ? -0.059 -5.483 -21.097 1.00 93.94 129 VAL A CA 1
ATOM 1020 C C . VAL A 1 129 ? -0.615 -4.483 -20.095 1.00 93.94 129 VAL A C 1
ATOM 1022 O O . VAL A 1 129 ? -0.783 -4.830 -18.931 1.00 93.94 129 VAL A O 1
ATOM 1025 N N . VAL A 1 130 ? -0.924 -3.269 -20.544 1.00 93.00 130 VAL A N 1
ATOM 1026 C CA . VAL A 1 130 ? -1.557 -2.216 -19.729 1.00 93.00 130 VAL A CA 1
ATOM 1027 C C . VAL A 1 130 ? -2.767 -1.634 -20.471 1.00 93.00 130 VAL A C 1
ATOM 1029 O O . VAL A 1 130 ? -2.836 -1.765 -21.699 1.00 93.00 130 VAL A O 1
ATOM 1032 N N . PRO A 1 131 ? -3.725 -0.990 -19.782 1.00 90.94 131 PRO A N 1
ATOM 1033 C CA . PRO A 1 131 ? -4.808 -0.282 -20.447 1.00 90.94 131 PRO A CA 1
ATOM 1034 C C . PRO A 1 131 ? -4.271 1.041 -21.003 1.00 90.94 131 PRO A C 1
ATOM 1036 O O . PRO A 1 131 ? -3.599 1.792 -20.299 1.00 90.94 131 PRO A O 1
ATOM 1039 N N . TRP A 1 132 ? -4.533 1.332 -22.277 1.00 90.25 132 TRP A N 1
ATOM 1040 C CA . TRP A 1 132 ? -3.981 2.510 -22.941 1.00 90.25 132 TRP A CA 1
ATOM 1041 C C . TRP A 1 132 ? -4.999 3.241 -23.836 1.00 90.25 132 TRP A C 1
ATOM 1043 O O . TRP A 1 132 ? -5.671 2.585 -24.637 1.00 90.25 132 TRP A O 1
ATOM 1053 N N . PRO A 1 133 ? -5.081 4.586 -23.775 1.00 87.25 133 PRO A N 1
ATOM 1054 C CA . PRO A 1 133 ? -4.329 5.465 -22.874 1.00 87.25 133 PRO A CA 1
ATOM 1055 C C . PRO A 1 133 ? -4.823 5.346 -21.426 1.00 87.25 133 PRO A C 1
ATOM 1057 O O . PRO A 1 133 ? -6.015 5.180 -21.185 1.00 87.25 133 PRO A O 1
ATOM 1060 N N . LEU A 1 134 ? -3.911 5.468 -20.457 1.00 81.31 134 LEU A N 1
ATOM 1061 C CA . LEU A 1 134 ? -4.241 5.371 -19.023 1.00 81.31 134 LEU A CA 1
ATOM 1062 C C . LEU A 1 134 ? -5.184 6.477 -18.537 1.00 81.31 134 LEU A C 1
ATOM 1064 O O . LEU A 1 134 ? -5.838 6.338 -17.512 1.00 81.31 134 LEU A O 1
ATOM 1068 N N . THR A 1 135 ? -5.251 7.581 -19.277 1.00 76.75 135 THR A N 1
ATOM 1069 C CA . THR A 1 135 ? -6.103 8.734 -18.979 1.00 76.75 135 THR A CA 1
ATOM 1070 C C . THR A 1 135 ? -7.536 8.581 -19.487 1.00 76.75 135 THR A C 1
ATOM 1072 O O . TH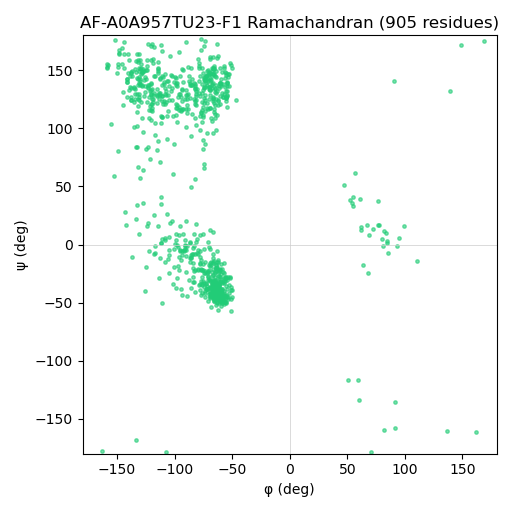R A 1 135 ? -8.346 9.478 -19.259 1.00 76.75 135 THR A O 1
ATOM 1075 N N . ALA A 1 136 ? -7.875 7.489 -20.182 1.00 73.94 136 ALA A N 1
ATOM 1076 C CA . ALA A 1 136 ? -9.230 7.273 -20.675 1.00 73.94 136 ALA A CA 1
ATOM 1077 C C . ALA A 1 136 ? -10.200 7.048 -19.505 1.00 73.94 136 ALA A C 1
ATOM 1079 O O . ALA A 1 136 ? -10.218 5.980 -18.895 1.00 73.94 136 ALA A O 1
ATOM 1080 N N . GLN A 1 137 ? -11.023 8.055 -19.211 1.00 68.88 137 GLN A N 1
ATOM 1081 C CA . GLN A 1 137 ? -12.025 7.972 -18.144 1.00 68.88 137 GLN A CA 1
ATOM 1082 C C . GLN A 1 137 ? -13.314 7.270 -18.590 1.00 68.88 137 GLN A C 1
ATOM 1084 O O . GLN A 1 137 ? -13.993 6.675 -17.762 1.00 68.88 137 GLN A O 1
ATOM 1089 N N . ASP A 1 138 ? -13.584 7.231 -19.896 1.00 67.00 138 ASP A N 1
ATOM 1090 C CA . ASP A 1 138 ? -14.825 6.684 -20.463 1.00 67.00 138 ASP A CA 1
ATOM 1091 C C . ASP A 1 138 ? -14.725 5.179 -20.788 1.00 67.00 138 ASP A C 1
ATOM 1093 O O . ASP A 1 138 ? -15.433 4.667 -21.652 1.00 67.00 138 ASP A O 1
ATOM 1097 N N . GLY A 1 139 ? -13.769 4.459 -20.188 1.00 69.88 139 GLY A N 1
ATOM 1098 C CA . GLY A 1 139 ? -13.516 3.044 -20.506 1.00 69.88 139 GLY A CA 1
ATOM 1099 C C . GLY A 1 139 ? -12.925 2.805 -21.902 1.00 69.88 139 GLY A C 1
ATOM 1100 O O . GLY A 1 139 ? -12.761 1.667 -22.322 1.00 69.88 139 GLY A O 1
ATOM 1101 N N . GLY A 1 140 ? -12.547 3.865 -22.624 1.00 77.75 140 GLY A N 1
ATOM 1102 C CA . GLY A 1 140 ? -11.950 3.777 -23.962 1.00 77.75 140 GLY A CA 1
ATOM 1103 C C . GLY A 1 140 ? -10.518 3.225 -24.004 1.00 77.75 140 GLY A C 1
ATOM 1104 O O . GLY A 1 140 ? -9.917 3.178 -25.080 1.00 77.75 140 GLY A O 1
ATOM 1105 N N . ALA A 1 141 ? -9.950 2.839 -22.857 1.00 84.62 141 ALA A N 1
ATOM 1106 C CA . ALA A 1 141 ? -8.621 2.253 -22.787 1.00 84.62 141 ALA A CA 1
ATOM 1107 C C . ALA A 1 141 ? -8.615 0.852 -23.408 1.00 84.62 141 ALA A C 1
ATOM 1109 O O . ALA A 1 141 ? -9.453 0.007 -23.104 1.00 84.62 141 ALA A O 1
ATOM 1110 N N . ARG A 1 142 ? -7.624 0.587 -24.258 1.00 89.56 142 ARG A N 1
ATOM 1111 C CA . ARG A 1 142 ? -7.431 -0.709 -24.912 1.00 89.56 142 ARG A CA 1
ATOM 1112 C C . ARG A 1 142 ? -6.198 -1.404 -24.348 1.00 89.56 142 ARG A C 1
ATOM 1114 O O . ARG A 1 142 ? -5.206 -0.723 -24.084 1.00 89.56 142 ARG A O 1
ATOM 1121 N N . PRO A 1 143 ? -6.202 -2.735 -24.208 1.00 92.19 143 PRO A N 1
ATOM 1122 C CA . PRO A 1 143 ? -5.011 -3.467 -23.795 1.00 92.19 143 PRO A CA 1
ATOM 1123 C C . PRO A 1 143 ? -3.889 -3.283 -24.829 1.00 92.19 143 PRO A C 1
ATOM 1125 O O . PRO A 1 143 ? -4.072 -3.571 -26.013 1.00 92.19 143 PRO A O 1
ATOM 1128 N N . ARG A 1 144 ? -2.723 -2.790 -24.401 1.00 93.62 144 ARG A N 1
ATOM 1129 C CA . ARG A 1 144 ? -1.535 -2.613 -25.253 1.00 93.62 144 ARG A CA 1
ATOM 1130 C C . ARG A 1 144 ? -0.313 -3.219 -24.584 1.00 93.62 144 ARG A C 1
ATOM 1132 O O . ARG A 1 144 ? -0.126 -3.069 -23.380 1.00 93.62 144 ARG A O 1
ATOM 1139 N N . HIS A 1 145 ? 0.535 -3.863 -25.381 1.00 95.69 145 HIS A N 1
ATOM 1140 C CA . HIS A 1 145 ? 1.850 -4.301 -24.927 1.00 95.69 145 HIS A CA 1
ATOM 1141 C C . HIS A 1 145 ? 2.782 -3.097 -24.743 1.00 95.69 145 HIS A C 1
ATOM 1143 O O . HIS A 1 145 ? 2.822 -2.204 -25.596 1.00 95.69 145 HIS A O 1
ATOM 1149 N N . VAL A 1 146 ? 3.554 -3.093 -23.656 1.00 96.06 146 VAL A N 1
ATOM 1150 C CA . VAL A 1 146 ? 4.453 -1.996 -23.277 1.00 96.06 146 VAL A CA 1
ATOM 1151 C C . VAL A 1 146 ? 5.849 -2.501 -22.962 1.00 96.06 146 VAL A C 1
ATOM 1153 O O . VAL A 1 146 ? 6.036 -3.498 -22.264 1.00 96.06 146 VAL A O 1
ATOM 1156 N N . GLY A 1 147 ? 6.840 -1.771 -23.455 1.00 96.06 147 GLY A N 1
ATOM 1157 C CA . GLY A 1 147 ? 8.241 -2.118 -23.331 1.00 96.06 147 GLY A CA 1
ATOM 1158 C C . GLY A 1 147 ? 8.713 -2.971 -24.504 1.00 96.06 147 GLY A C 1
ATOM 1159 O O . GLY A 1 147 ? 8.000 -3.849 -25.002 1.00 96.06 147 GLY A O 1
ATOM 1160 N N . ARG A 1 148 ? 9.935 -2.723 -24.975 1.00 95.06 148 ARG A N 1
ATOM 1161 C CA . ARG A 1 148 ? 10.603 -3.597 -25.949 1.00 95.06 148 ARG A CA 1
ATOM 1162 C C . ARG A 1 148 ? 12.101 -3.654 -25.709 1.00 95.06 148 ARG A C 1
ATOM 1164 O O . ARG A 1 148 ? 12.692 -2.707 -25.202 1.00 95.06 148 ARG A O 1
ATOM 1171 N N . VAL A 1 149 ? 12.710 -4.748 -26.149 1.00 95.81 149 VAL A N 1
ATOM 1172 C CA . VAL A 1 149 ? 14.158 -4.959 -26.124 1.00 95.81 149 VAL A CA 1
ATOM 1173 C C . VAL A 1 149 ? 14.674 -4.953 -27.553 1.00 95.81 149 VAL A C 1
ATOM 1175 O O . VAL A 1 149 ? 14.070 -5.565 -28.433 1.00 95.81 149 VAL A O 1
ATOM 1178 N N . ARG A 1 150 ? 15.801 -4.283 -27.791 1.00 94.50 150 ARG A N 1
ATOM 1179 C CA . ARG A 1 150 ? 16.435 -4.211 -29.107 1.00 94.50 150 ARG A CA 1
ATOM 1180 C C . ARG A 1 150 ? 17.921 -4.524 -29.040 1.00 94.50 150 ARG A C 1
ATOM 1182 O O . ARG A 1 150 ? 18.590 -4.005 -28.148 1.00 94.50 150 ARG A O 1
ATOM 1189 N N . PRO A 1 151 ? 18.477 -5.290 -29.993 1.00 96.81 151 PRO A N 1
ATOM 1190 C CA . PRO A 1 151 ? 19.919 -5.344 -30.181 1.00 96.81 151 PRO A CA 1
ATOM 1191 C C . PRO A 1 151 ? 20.482 -3.934 -30.377 1.00 96.81 151 PRO A C 1
ATOM 1193 O O . PRO A 1 151 ? 19.925 -3.123 -31.121 1.00 96.81 151 PRO A O 1
ATOM 1196 N N . TYR A 1 152 ? 21.603 -3.637 -29.727 1.00 95.75 152 TYR A N 1
ATOM 1197 C CA . TYR A 1 152 ? 22.178 -2.291 -29.714 1.00 95.75 152 TYR A CA 1
ATOM 1198 C C . TYR A 1 152 ? 22.475 -1.743 -31.121 1.00 95.75 152 TYR A C 1
ATOM 1200 O O . TYR A 1 152 ? 22.164 -0.592 -31.417 1.00 95.75 152 TYR A O 1
ATOM 1208 N N . ALA A 1 153 ? 22.982 -2.587 -32.028 1.00 94.50 153 ALA A N 1
ATOM 1209 C CA . ALA A 1 153 ? 23.247 -2.205 -33.417 1.00 94.50 153 ALA A CA 1
ATOM 1210 C C . ALA A 1 153 ? 21.979 -1.774 -34.177 1.00 94.50 153 ALA A C 1
ATOM 1212 O O . ALA A 1 153 ? 22.033 -0.860 -34.998 1.00 94.50 153 ALA A O 1
ATOM 1213 N N . GLU A 1 154 ? 20.832 -2.395 -33.891 1.00 94.38 154 GLU A N 1
ATOM 1214 C CA . GLU A 1 154 ? 19.558 -2.008 -34.498 1.00 94.38 154 GLU A CA 1
ATOM 1215 C C . GLU A 1 154 ? 19.046 -0.695 -33.911 1.00 94.38 154 GLU A C 1
ATOM 1217 O O . GLU A 1 154 ? 18.563 0.163 -34.649 1.00 94.38 154 GLU A O 1
ATOM 1222 N N . TRP A 1 155 ? 19.162 -0.517 -32.592 1.00 93.12 155 TRP A N 1
ATOM 1223 C CA . TRP A 1 155 ? 18.769 0.722 -31.917 1.00 93.12 155 TRP A CA 1
ATOM 1224 C C . TRP A 1 155 ? 19.567 1.943 -32.407 1.00 93.12 155 TRP A C 1
ATOM 1226 O O . TRP A 1 155 ? 19.018 3.038 -32.531 1.00 93.12 155 TRP A O 1
ATOM 1236 N N . LEU A 1 156 ? 20.840 1.757 -32.767 1.00 92.12 156 LEU A N 1
ATOM 1237 C CA . LEU A 1 156 ? 21.645 2.802 -33.405 1.00 92.12 156 LEU A CA 1
ATOM 1238 C C . LEU A 1 156 ? 21.139 3.193 -34.801 1.00 92.12 156 LEU A C 1
ATOM 1240 O O . LEU A 1 156 ? 21.304 4.343 -35.203 1.00 92.12 156 LEU A O 1
ATOM 1244 N N . ALA A 1 157 ? 20.550 2.252 -35.540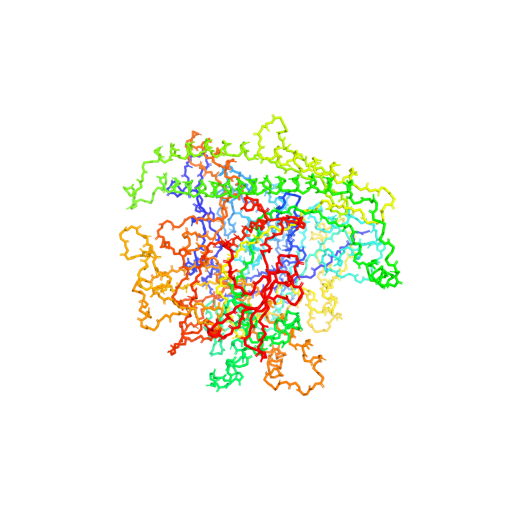 1.00 86.81 157 ALA A N 1
ATOM 1245 C CA . ALA A 1 157 ? 20.136 2.448 -36.928 1.00 86.81 157 ALA A CA 1
ATOM 1246 C C . ALA A 1 157 ? 18.729 3.054 -37.083 1.00 86.81 157 ALA A C 1
ATOM 1248 O O . ALA A 1 157 ? 18.372 3.492 -38.176 1.00 86.81 157 ALA A O 1
ATOM 1249 N N . ASP A 1 158 ? 17.921 3.057 -36.024 1.00 77.19 158 ASP A N 1
ATOM 1250 C CA . ASP A 1 158 ? 16.511 3.438 -36.074 1.00 77.19 158 ASP A CA 1
ATOM 1251 C C . ASP A 1 158 ? 16.261 4.804 -35.427 1.00 77.19 158 ASP A C 1
ATOM 1253 O O . ASP A 1 158 ? 16.643 5.059 -34.285 1.00 77.19 158 ASP A O 1
ATOM 1257 N N . SER A 1 159 ? 15.577 5.666 -36.174 1.00 63.28 159 SER A N 1
ATOM 1258 C CA . SER A 1 159 ? 15.131 7.000 -35.765 1.00 63.28 159 SER A CA 1
ATOM 1259 C C . SER A 1 159 ? 13.615 7.180 -35.918 1.00 63.28 159 SER A C 1
ATOM 1261 O O . SER A 1 159 ? 13.120 8.308 -35.943 1.00 63.28 159 SER A O 1
ATOM 1263 N N . SER A 1 160 ? 12.863 6.083 -36.063 1.00 65.88 160 SER A N 1
ATOM 1264 C CA . SER A 1 160 ? 11.423 6.142 -36.308 1.00 65.88 160 SER A CA 1
ATOM 1265 C C . SER A 1 160 ? 10.650 6.685 -35.104 1.00 65.88 160 SER A C 1
ATOM 1267 O O . SER A 1 160 ? 10.904 6.344 -33.946 1.00 65.88 160 SER A O 1
ATOM 1269 N N . ALA A 1 161 ? 9.675 7.548 -35.395 1.00 76.25 161 ALA A N 1
ATOM 1270 C CA . ALA A 1 161 ? 8.715 8.003 -34.403 1.00 76.25 161 ALA A CA 1
ATOM 1271 C C . ALA A 1 161 ? 7.864 6.813 -33.934 1.00 76.25 161 ALA A C 1
ATOM 1273 O O . ALA A 1 161 ? 7.334 6.057 -34.749 1.00 76.25 161 ALA A O 1
ATOM 1274 N N . ALA A 1 162 ? 7.731 6.665 -32.620 1.00 86.69 162 ALA A N 1
ATOM 1275 C CA . ALA A 1 162 ? 6.929 5.635 -31.976 1.00 86.69 162 ALA A CA 1
ATOM 1276 C C . ALA A 1 162 ? 5.999 6.271 -30.941 1.00 86.69 162 ALA A C 1
ATOM 1278 O O . ALA A 1 162 ? 6.327 7.314 -30.377 1.00 86.69 162 ALA A O 1
ATOM 1279 N N . GLU A 1 163 ? 4.859 5.631 -30.684 1.00 92.06 163 GLU A N 1
ATOM 1280 C CA . GLU A 1 163 ? 3.990 5.980 -29.559 1.00 92.06 163 GLU A CA 1
ATOM 1281 C C . GLU A 1 163 ? 4.679 5.596 -28.244 1.00 92.06 163 GLU A C 1
ATOM 1283 O O . GLU A 1 163 ? 5.278 4.519 -28.145 1.00 92.06 163 GLU A O 1
ATOM 1288 N N . ARG A 1 164 ? 4.629 6.489 -27.250 1.00 91.81 164 ARG A N 1
ATOM 1289 C CA . ARG A 1 164 ? 5.368 6.354 -25.991 1.00 91.81 164 ARG A CA 1
ATOM 1290 C C . ARG A 1 164 ? 4.505 6.669 -24.784 1.00 91.81 164 ARG A C 1
ATOM 1292 O O . ARG A 1 164 ? 3.619 7.517 -24.853 1.00 91.81 164 ARG A O 1
ATOM 1299 N N . TRP A 1 165 ? 4.839 6.031 -23.671 1.00 92.25 165 TRP A N 1
ATOM 1300 C CA . TRP A 1 165 ? 4.316 6.370 -22.361 1.00 92.25 165 TRP A CA 1
ATOM 1301 C C . TRP A 1 165 ? 5.024 7.609 -21.814 1.00 92.25 165 TRP A C 1
ATOM 1303 O O . TRP A 1 165 ? 6.113 7.531 -21.245 1.00 92.25 165 TRP A O 1
ATOM 1313 N N . GLU A 1 166 ? 4.391 8.769 -21.965 1.00 87.88 166 GLU A N 1
ATOM 1314 C CA . GLU A 1 166 ? 4.883 10.006 -21.358 1.00 87.88 166 GLU A CA 1
ATOM 1315 C C . GLU A 1 166 ? 4.622 10.000 -19.844 1.00 87.88 166 GLU A C 1
ATOM 1317 O O . GLU A 1 166 ? 3.489 9.807 -19.408 1.00 87.88 166 GLU A O 1
ATOM 1322 N N . GLY A 1 167 ? 5.674 10.181 -19.038 1.00 85.50 167 GLY A N 1
ATOM 1323 C CA . GLY A 1 167 ? 5.557 10.195 -17.576 1.00 85.50 167 GLY A CA 1
ATOM 1324 C C . GLY A 1 167 ? 5.403 8.813 -16.929 1.00 85.50 167 GLY A C 1
ATOM 1325 O O . GLY A 1 167 ? 4.658 8.681 -15.965 1.00 85.50 167 GLY A O 1
ATOM 1326 N N . LEU A 1 168 ? 6.082 7.779 -17.442 1.00 94.19 168 LEU A N 1
ATOM 1327 C CA . LEU A 1 168 ? 6.197 6.481 -16.760 1.00 94.19 168 LEU A CA 1
ATOM 1328 C C . LEU A 1 168 ? 6.758 6.671 -15.337 1.00 94.19 168 LEU A C 1
ATOM 1330 O O . LEU A 1 168 ? 7.816 7.279 -15.178 1.00 94.19 168 LEU A O 1
ATOM 1334 N N . THR A 1 169 ? 6.076 6.129 -14.325 1.00 95.38 169 THR A N 1
ATOM 1335 C CA . THR A 1 169 ? 6.461 6.213 -12.902 1.00 95.38 169 THR A CA 1
ATOM 1336 C C . THR A 1 169 ? 6.691 4.826 -12.290 1.00 95.38 169 THR A C 1
ATOM 1338 O O . THR A 1 169 ? 6.377 3.801 -12.902 1.00 95.38 169 THR A O 1
ATOM 1341 N N . ALA A 1 170 ? 7.186 4.776 -11.048 1.00 95.25 170 ALA A N 1
ATOM 1342 C CA . ALA A 1 170 ? 7.393 3.527 -10.307 1.00 95.25 170 ALA A CA 1
ATOM 1343 C C . ALA A 1 170 ? 6.104 2.713 -10.051 1.00 95.25 170 ALA A C 1
ATOM 1345 O O . ALA A 1 170 ? 6.185 1.500 -9.852 1.00 95.25 170 ALA A O 1
ATOM 1346 N N . VAL A 1 171 ? 4.928 3.356 -10.093 1.00 94.06 171 VAL A N 1
ATOM 1347 C CA . VAL A 1 171 ? 3.613 2.720 -9.869 1.00 94.06 171 VAL A CA 1
ATOM 1348 C C . VAL A 1 171 ? 2.876 2.354 -11.164 1.00 94.06 171 VAL A C 1
ATOM 1350 O O . VAL A 1 171 ? 1.781 1.794 -11.112 1.00 94.06 171 VAL A O 1
ATOM 1353 N N . GLY A 1 172 ? 3.452 2.643 -12.337 1.00 93.50 172 GLY A N 1
ATOM 1354 C CA . GLY A 1 172 ? 2.900 2.251 -13.638 1.00 93.50 172 GLY A CA 1
ATOM 1355 C C . GLY A 1 172 ? 1.426 2.636 -13.812 1.00 93.50 172 GLY A C 1
ATOM 1356 O O . GLY A 1 172 ? 1.080 3.813 -13.805 1.00 93.50 172 GLY A O 1
ATOM 1357 N N . TYR A 1 173 ? 0.553 1.633 -13.956 1.00 90.62 173 TYR A N 1
ATOM 1358 C CA . TYR A 1 173 ? -0.900 1.801 -14.118 1.00 90.62 173 TYR A CA 1
ATOM 1359 C C . TYR A 1 173 ? -1.665 2.033 -12.793 1.00 90.62 173 TYR A C 1
ATOM 1361 O O . TYR A 1 173 ? -2.880 1.863 -12.749 1.00 90.62 173 TYR A O 1
ATOM 1369 N N . GLY A 1 174 ? -0.970 2.412 -11.716 1.00 88.88 174 GLY A N 1
ATOM 1370 C CA . GLY A 1 174 ? -1.543 2.645 -10.383 1.00 88.88 174 GLY A CA 1
ATOM 1371 C C . GLY A 1 174 ? -1.374 1.475 -9.408 1.00 88.88 174 GLY A C 1
ATOM 1372 O O . GLY A 1 174 ? -2.055 1.430 -8.389 1.00 88.88 174 GLY A O 1
ATOM 1373 N N . GLU A 1 175 ? -0.482 0.528 -9.707 1.00 91.25 175 GLU A N 1
ATOM 1374 C CA . GLU A 1 175 ? -0.165 -0.611 -8.842 1.00 91.25 175 GLU A CA 1
ATOM 1375 C C . GLU A 1 175 ? 1.081 -0.297 -7.989 1.00 91.25 175 GLU A C 1
ATOM 1377 O O . GLU A 1 175 ? 2.169 -0.150 -8.553 1.00 91.25 175 GLU A O 1
ATOM 1382 N N . PRO A 1 176 ? 0.981 -0.223 -6.644 1.00 89.94 176 PRO A N 1
ATOM 1383 C CA . PRO A 1 176 ? 2.108 0.128 -5.773 1.00 89.94 176 PRO A CA 1
ATOM 1384 C C . PRO A 1 176 ? 3.345 -0.762 -5.937 1.00 89.94 176 PRO A C 1
ATOM 1386 O O . PRO A 1 176 ? 4.469 -0.302 -5.752 1.00 89.94 176 PRO A O 1
ATOM 1389 N N . THR A 1 177 ? 3.160 -2.032 -6.309 1.00 92.19 177 THR A N 1
ATOM 1390 C CA . THR A 1 177 ? 4.270 -2.973 -6.530 1.00 92.19 177 THR A CA 1
ATOM 1391 C C . THR A 1 177 ? 4.747 -3.040 -7.978 1.00 92.19 177 THR A C 1
ATOM 1393 O O . THR A 1 177 ? 5.554 -3.909 -8.301 1.00 92.19 177 THR A O 1
ATOM 1396 N N . PHE A 1 178 ? 4.288 -2.155 -8.871 1.00 95.62 178 PHE A N 1
ATOM 1397 C CA . PHE A 1 178 ? 4.556 -2.240 -10.311 1.00 95.62 178 PHE A CA 1
ATOM 1398 C C . PHE A 1 178 ? 6.046 -2.408 -10.642 1.00 95.62 178 PHE A C 1
ATOM 1400 O O . PHE A 1 178 ? 6.415 -3.412 -11.245 1.00 95.62 178 PHE A O 1
ATOM 1407 N N . ALA A 1 179 ? 6.915 -1.490 -10.202 1.00 96.12 179 ALA A N 1
ATOM 1408 C CA . ALA A 1 179 ? 8.357 -1.597 -10.451 1.00 96.12 179 ALA A CA 1
ATOM 1409 C C . ALA A 1 179 ? 9.066 -2.660 -9.582 1.00 96.12 179 ALA A C 1
ATOM 1411 O O . ALA A 1 179 ? 10.118 -3.183 -9.960 1.00 96.12 179 ALA A O 1
ATOM 1412 N N . ALA A 1 180 ? 8.500 -2.990 -8.417 1.00 95.06 180 ALA A N 1
ATOM 1413 C CA . ALA A 1 180 ? 9.090 -3.923 -7.455 1.00 95.06 180 ALA A CA 1
ATOM 1414 C C . ALA A 1 180 ? 8.805 -5.400 -7.776 1.00 95.06 180 ALA A C 1
ATOM 1416 O O . ALA A 1 180 ? 9.564 -6.271 -7.352 1.00 95.06 180 ALA A O 1
ATOM 1417 N N . PHE A 1 181 ? 7.746 -5.690 -8.536 1.00 96.19 181 PHE A N 1
ATOM 1418 C CA . PHE A 1 181 ? 7.309 -7.042 -8.867 1.00 96.19 181 PHE A CA 1
ATOM 1419 C C . PHE A 1 181 ? 7.544 -7.342 -10.350 1.00 96.19 181 PHE A C 1
ATOM 1421 O O . PHE A 1 181 ? 6.866 -6.804 -11.223 1.00 96.19 181 PHE A O 1
ATOM 1428 N N . TYR A 1 182 ? 8.504 -8.219 -10.645 1.00 97.38 182 TYR A N 1
ATOM 1429 C CA . TYR A 1 182 ? 8.933 -8.579 -11.997 1.00 97.38 182 TYR A CA 1
ATOM 1430 C C . TYR A 1 182 ? 7.766 -8.961 -12.922 1.00 97.38 182 TYR A C 1
ATOM 1432 O O . TYR A 1 182 ? 7.712 -8.420 -14.022 1.00 97.38 182 TYR A O 1
ATOM 1440 N N . PRO A 1 183 ? 6.775 -9.779 -12.511 1.00 96.00 183 PRO A N 1
ATOM 1441 C CA . PRO A 1 183 ? 5.605 -10.075 -13.342 1.00 96.00 183 PRO A CA 1
ATOM 1442 C C . PRO A 1 183 ? 4.802 -8.849 -13.803 1.00 96.00 183 PRO A C 1
ATOM 1444 O O . PRO A 1 183 ? 4.180 -8.904 -14.861 1.00 96.00 183 PRO A O 1
ATOM 1447 N N . ASN A 1 184 ? 4.817 -7.744 -13.048 1.00 96.12 184 ASN A N 1
ATOM 1448 C CA . ASN A 1 184 ? 4.145 -6.501 -13.437 1.00 96.12 184 ASN A CA 1
ATOM 1449 C C . ASN A 1 184 ? 4.957 -5.675 -14.448 1.00 96.12 184 ASN A C 1
ATOM 1451 O O . ASN A 1 184 ? 4.381 -4.827 -15.121 1.00 96.12 184 ASN A O 1
ATOM 1455 N N . CYS A 1 185 ? 6.279 -5.865 -14.540 1.00 97.31 185 CYS A N 1
ATOM 1456 C CA . CYS A 1 185 ? 7.173 -4.939 -15.246 1.00 97.31 185 CYS A CA 1
ATOM 1457 C C . CYS A 1 185 ? 8.322 -5.604 -16.028 1.00 97.31 185 CYS A C 1
ATOM 1459 O O . CYS A 1 185 ? 9.273 -4.916 -16.403 1.00 97.31 185 CYS A O 1
ATOM 1461 N N . HIS A 1 186 ? 8.267 -6.911 -16.312 1.00 97.19 186 HIS A N 1
ATOM 1462 C CA . HIS A 1 186 ? 9.399 -7.679 -16.861 1.00 97.19 186 HIS A CA 1
ATOM 1463 C C . HIS A 1 186 ? 9.915 -7.185 -18.218 1.00 97.19 186 HIS A C 1
ATOM 1465 O O . HIS A 1 186 ? 11.059 -7.472 -18.559 1.00 97.19 186 HIS A O 1
ATOM 1471 N N . SER A 1 187 ? 9.104 -6.452 -18.988 1.00 97.00 187 SER A N 1
ATOM 1472 C CA . SER A 1 187 ? 9.504 -5.806 -20.250 1.00 97.00 187 SER A CA 1
ATOM 1473 C C . SER A 1 187 ? 9.932 -4.339 -20.114 1.00 97.00 187 SER A C 1
ATOM 1475 O O . SER A 1 187 ? 10.348 -3.743 -21.107 1.00 97.00 187 SER A O 1
ATOM 1477 N N . LEU A 1 188 ? 9.820 -3.751 -18.918 1.00 98.00 188 LEU A N 1
ATOM 1478 C CA . LEU A 1 188 ? 10.129 -2.347 -18.627 1.00 98.00 188 LEU A CA 1
ATOM 1479 C C . LEU A 1 188 ? 11.372 -2.210 -17.743 1.00 98.00 188 LEU A C 1
ATOM 1481 O O . LEU A 1 188 ? 12.272 -1.447 -18.086 1.00 98.00 188 LEU A O 1
ATOM 1485 N N . PHE A 1 189 ? 11.426 -2.947 -16.633 1.00 97.94 189 PHE A N 1
ATOM 1486 C CA . PHE A 1 189 ? 12.533 -2.929 -15.663 1.00 97.94 189 PHE A CA 1
ATOM 1487 C C . PHE A 1 189 ? 13.217 -4.296 -15.552 1.00 97.94 189 PHE A C 1
ATOM 1489 O O . PHE A 1 189 ? 13.798 -4.652 -14.528 1.00 97.94 189 PHE A O 1
ATOM 1496 N N . GLY A 1 190 ? 13.118 -5.087 -16.617 1.00 97.69 190 GLY A N 1
ATOM 1497 C CA . GLY A 1 190 ? 13.659 -6.429 -16.678 1.00 97.69 190 GLY A CA 1
ATOM 1498 C C . GLY A 1 190 ? 14.207 -6.787 -18.050 1.00 97.69 190 GLY A C 1
ATOM 1499 O O . GLY A 1 190 ? 13.937 -6.126 -19.055 1.00 97.69 190 GLY A O 1
ATOM 1500 N N . TRP A 1 191 ? 15.003 -7.852 -18.080 1.00 97.94 191 TRP A N 1
ATOM 1501 C CA . TRP A 1 191 ? 15.545 -8.420 -19.312 1.00 97.94 191 TRP A CA 1
ATOM 1502 C C . TRP A 1 191 ? 15.765 -9.929 -19.165 1.00 97.94 191 TRP A C 1
ATOM 1504 O O . TRP A 1 191 ? 16.055 -10.405 -18.070 1.00 97.94 191 TRP A O 1
ATOM 1514 N N . HIS A 1 192 ? 15.611 -10.689 -20.249 1.00 97.81 192 HIS A N 1
ATOM 1515 C CA . HIS A 1 192 ? 15.767 -12.148 -20.262 1.00 97.81 192 HIS A CA 1
ATOM 1516 C C . HIS A 1 192 ? 16.901 -12.559 -21.203 1.00 97.81 192 HIS A C 1
ATOM 1518 O O . HIS A 1 192 ? 16.869 -12.248 -22.393 1.00 97.81 192 HIS A O 1
ATOM 1524 N N . ASP A 1 193 ? 17.885 -13.276 -20.659 1.00 97.44 193 ASP A N 1
ATOM 1525 C CA . ASP A 1 193 ? 18.963 -13.926 -21.397 1.00 97.44 193 ASP A CA 1
ATOM 1526 C C . ASP A 1 193 ? 18.635 -15.407 -21.619 1.00 97.44 193 ASP A C 1
ATOM 1528 O O . ASP A 1 193 ? 18.732 -16.230 -20.702 1.00 97.44 193 ASP A O 1
ATOM 1532 N N . ALA A 1 194 ? 18.258 -15.758 -22.845 1.00 96.19 194 ALA A N 1
ATOM 1533 C CA . ALA A 1 194 ? 17.900 -17.125 -23.209 1.00 96.19 194 ALA A CA 1
ATOM 1534 C C . ALA A 1 194 ? 19.117 -18.041 -23.460 1.00 96.19 194 ALA A C 1
ATOM 1536 O O . ALA A 1 194 ? 18.928 -19.252 -23.619 1.00 96.19 194 ALA A O 1
ATOM 1537 N N . ASP A 1 195 ? 20.346 -17.504 -23.495 1.00 95.38 195 ASP A N 1
ATOM 1538 C CA . ASP A 1 195 ? 21.546 -18.262 -23.884 1.00 95.38 195 ASP A CA 1
ATOM 1539 C C . ASP A 1 195 ? 22.048 -19.200 -22.766 1.00 95.38 195 ASP A C 1
ATOM 1541 O O . ASP A 1 195 ? 22.742 -20.184 -23.036 1.00 95.38 195 ASP A O 1
ATOM 1545 N N . TYR A 1 196 ? 21.675 -18.943 -21.506 1.00 92.88 196 TYR A N 1
ATOM 1546 C CA . TYR A 1 196 ? 22.180 -19.665 -20.329 1.00 92.88 196 TYR A CA 1
ATOM 1547 C C . TYR A 1 196 ? 21.107 -20.513 -19.643 1.00 92.88 196 TYR A C 1
ATOM 1549 O O . TYR A 1 196 ? 20.667 -20.204 -18.541 1.00 92.88 196 TYR A O 1
ATOM 1557 N N . GLN A 1 197 ? 20.699 -21.607 -20.287 1.00 90.44 197 GLN A N 1
ATOM 1558 C CA . GLN A 1 197 ? 19.712 -22.548 -19.728 1.00 90.44 197 GLN A CA 1
ATOM 1559 C C . GLN A 1 197 ? 20.375 -23.714 -18.982 1.00 90.44 197 GLN A C 1
ATOM 1561 O O . GLN A 1 197 ? 19.944 -24.111 -17.911 1.00 90.44 197 GLN A O 1
ATOM 1566 N N . ALA A 1 198 ? 21.442 -24.295 -19.538 1.00 87.69 198 ALA A N 1
ATOM 1567 C CA . ALA A 1 198 ? 22.044 -25.505 -18.967 1.00 87.69 198 ALA A CA 1
ATOM 1568 C C . ALA A 1 198 ? 23.077 -25.210 -17.865 1.00 87.69 198 ALA A C 1
ATOM 1570 O O . ALA A 1 198 ? 23.205 -25.968 -16.897 1.00 87.69 198 ALA A O 1
ATOM 1571 N N . ALA A 1 199 ? 23.857 -24.145 -18.052 1.00 92.62 199 ALA A N 1
ATOM 1572 C CA . ALA A 1 199 ? 24.929 -23.742 -17.158 1.00 92.62 199 ALA A CA 1
ATOM 1573 C C . ALA A 1 199 ? 25.255 -22.258 -17.346 1.00 92.62 199 ALA A C 1
ATOM 1575 O O . ALA A 1 199 ? 25.120 -21.722 -18.447 1.00 92.62 199 ALA A O 1
ATOM 1576 N N . VAL A 1 200 ? 25.758 -21.633 -16.284 1.00 95.69 200 VAL A N 1
ATOM 1577 C CA . VAL A 1 200 ? 26.241 -20.248 -16.291 1.00 95.69 200 VAL A CA 1
ATOM 1578 C C . VAL A 1 200 ? 27.754 -20.267 -16.062 1.00 95.69 200 VAL A C 1
ATOM 1580 O O . VAL A 1 200 ? 28.195 -20.886 -15.091 1.00 95.69 200 VAL A O 1
ATOM 1583 N N . PRO A 1 201 ? 28.583 -19.657 -16.927 1.00 95.12 201 PRO A N 1
ATOM 1584 C CA . PRO A 1 201 ? 30.031 -19.659 -16.746 1.00 95.12 201 PRO A CA 1
ATOM 1585 C C . PRO A 1 201 ? 30.474 -18.685 -15.645 1.00 95.12 201 PRO A C 1
ATOM 1587 O O . PRO A 1 201 ? 29.897 -17.611 -15.476 1.00 95.12 201 PRO A O 1
ATOM 1590 N N . ALA A 1 202 ? 31.553 -19.031 -14.935 1.00 95.31 202 ALA A N 1
ATOM 1591 C CA . ALA A 1 202 ? 32.239 -18.088 -14.055 1.00 95.31 202 ALA A CA 1
ATOM 1592 C C . ALA A 1 202 ? 32.762 -16.879 -14.852 1.00 95.31 202 ALA A C 1
ATOM 1594 O O . ALA A 1 202 ? 33.310 -17.036 -15.944 1.00 95.31 202 ALA A O 1
ATOM 1595 N N . GLY A 1 203 ? 32.629 -15.685 -14.282 1.00 94.94 203 GLY A N 1
ATOM 1596 C CA . GLY A 1 203 ? 33.035 -14.424 -14.899 1.00 94.94 203 GLY A CA 1
ATOM 1597 C C . GLY A 1 203 ? 31.999 -13.810 -15.843 1.00 94.94 203 GLY A C 1
ATOM 1598 O O . GLY A 1 203 ? 32.280 -12.752 -16.397 1.00 94.94 203 GLY A O 1
ATOM 1599 N N . LEU A 1 204 ? 30.818 -14.422 -16.023 1.00 97.69 204 LEU A N 1
ATOM 1600 C CA . LEU A 1 204 ? 29.695 -13.752 -16.684 1.00 97.69 204 LEU A CA 1
ATOM 1601 C C . LEU A 1 204 ? 29.319 -12.500 -15.885 1.00 97.69 204 LEU A C 1
ATOM 1603 O O . LEU A 1 204 ? 29.090 -12.583 -14.677 1.00 97.69 204 LEU A O 1
ATOM 1607 N N . GLN A 1 205 ? 29.246 -11.355 -16.555 1.00 97.81 205 GLN A N 1
ATOM 1608 C CA . GLN A 1 205 ? 28.889 -10.082 -15.938 1.00 97.81 205 GLN A CA 1
ATOM 1609 C C . GLN A 1 205 ? 27.826 -9.358 -16.760 1.00 97.81 205 GLN A C 1
ATOM 1611 O O . GLN A 1 205 ? 27.874 -9.363 -17.991 1.00 97.81 205 GLN A O 1
ATOM 1616 N N . TYR A 1 206 ? 26.900 -8.706 -16.063 1.00 98.38 206 TYR A N 1
ATOM 1617 C CA . TYR A 1 206 ? 25.921 -7.797 -16.642 1.00 98.38 206 TYR A CA 1
ATOM 1618 C C . TYR A 1 206 ? 26.097 -6.398 -16.067 1.00 98.38 206 TYR A C 1
ATOM 1620 O O . TYR A 1 206 ? 26.096 -6.242 -14.847 1.00 98.38 206 TYR A O 1
ATOM 1628 N N . ASP A 1 207 ? 26.188 -5.405 -16.946 1.00 98.19 207 ASP A N 1
ATOM 1629 C CA . ASP A 1 207 ? 26.095 -3.987 -16.605 1.00 98.19 207 ASP A CA 1
ATOM 1630 C C . ASP A 1 207 ? 24.743 -3.459 -17.104 1.00 98.19 207 ASP A C 1
ATOM 1632 O O . ASP A 1 207 ? 24.366 -3.700 -18.255 1.00 98.19 207 ASP A O 1
ATOM 1636 N N . VAL A 1 208 ? 24.013 -2.740 -16.254 1.00 98.50 208 VAL A N 1
ATOM 1637 C CA . VAL A 1 208 ? 22.731 -2.101 -16.582 1.00 98.50 208 VAL A CA 1
ATOM 1638 C C . VAL A 1 208 ? 22.870 -0.604 -16.355 1.00 98.50 208 VAL A C 1
ATOM 1640 O O . VAL A 1 208 ? 23.176 -0.188 -15.241 1.00 98.50 208 VAL A O 1
ATOM 1643 N N . LEU A 1 209 ? 22.644 0.194 -17.400 1.00 98.38 209 LEU A N 1
ATOM 1644 C CA . LEU A 1 209 ? 22.714 1.659 -17.360 1.00 98.38 209 LEU A CA 1
ATOM 1645 C C . LEU A 1 209 ? 21.368 2.262 -17.767 1.00 98.38 209 LEU A C 1
ATOM 1647 O O . LEU A 1 209 ? 20.927 2.039 -18.891 1.00 98.38 209 LEU A O 1
ATOM 1651 N N . GLY A 1 210 ? 20.726 3.018 -16.880 1.00 97.75 210 GLY A N 1
ATOM 1652 C CA . GLY A 1 210 ? 19.417 3.635 -17.093 1.00 97.75 210 GLY A CA 1
ATOM 1653 C C . GLY A 1 210 ? 19.494 5.147 -17.262 1.00 97.75 210 GLY A C 1
ATOM 1654 O O . GLY A 1 210 ? 20.156 5.802 -16.465 1.00 97.75 210 GLY A O 1
ATOM 1655 N N . TRP A 1 211 ? 18.801 5.716 -18.248 1.00 96.50 211 TRP A N 1
ATOM 1656 C CA . TRP A 1 211 ? 18.703 7.170 -18.427 1.00 96.50 211 TRP A CA 1
ATOM 1657 C C . TRP A 1 211 ? 17.337 7.607 -18.966 1.00 96.50 211 TRP A C 1
ATOM 1659 O O . TRP A 1 211 ? 16.510 6.794 -19.398 1.00 96.50 211 TRP A O 1
ATOM 1669 N N . TYR A 1 212 ? 17.101 8.916 -18.937 1.00 94.81 212 TYR A N 1
ATOM 1670 C CA . TYR A 1 212 ? 15.931 9.547 -19.536 1.00 94.81 212 TYR A CA 1
ATOM 1671 C C . TYR A 1 212 ? 16.228 9.904 -20.986 1.00 94.81 212 TYR A C 1
ATOM 1673 O O . TYR A 1 212 ? 17.178 10.630 -21.264 1.00 94.81 212 TYR A O 1
ATOM 1681 N N . GLN A 1 213 ? 15.399 9.442 -21.923 1.00 91.06 213 GLN A N 1
ATOM 1682 C CA . GLN A 1 213 ? 15.549 9.857 -23.320 1.00 91.06 213 GLN A CA 1
ATOM 1683 C C . GLN A 1 213 ? 15.366 11.376 -23.495 1.00 91.06 213 GLN A C 1
ATOM 1685 O O . GLN A 1 213 ? 15.984 11.991 -24.356 1.00 91.06 213 GLN A O 1
ATOM 1690 N N . ARG A 1 214 ? 14.485 11.982 -22.694 1.00 87.81 214 ARG A N 1
ATOM 1691 C CA . ARG A 1 214 ? 14.160 13.407 -22.758 1.00 87.81 214 ARG A CA 1
ATOM 1692 C C . ARG A 1 214 ? 14.596 14.100 -21.474 1.00 87.81 214 ARG A C 1
ATOM 1694 O O . ARG A 1 214 ? 14.212 13.663 -20.391 1.00 87.81 214 ARG A O 1
ATOM 1701 N N . ALA A 1 215 ? 15.364 15.180 -21.599 1.00 84.06 215 ALA A N 1
ATOM 1702 C CA . ALA A 1 215 ? 15.931 15.890 -20.454 1.00 84.06 215 ALA A CA 1
ATOM 1703 C C . ALA A 1 215 ? 14.850 16.494 -19.542 1.00 84.06 215 ALA A C 1
ATOM 1705 O O . ALA A 1 215 ? 15.009 16.492 -18.331 1.00 84.06 215 ALA A O 1
ATOM 1706 N N . GLU A 1 216 ? 13.718 16.941 -20.087 1.00 85.94 216 GLU A N 1
ATOM 1707 C CA . GLU A 1 216 ? 12.608 17.503 -19.307 1.00 85.94 216 GLU A CA 1
ATOM 1708 C C . GLU A 1 216 ? 11.897 16.489 -18.394 1.00 85.94 216 GLU A C 1
ATOM 1710 O O . GLU A 1 216 ? 11.152 16.888 -17.503 1.00 85.94 216 GLU A O 1
ATOM 1715 N N . GLN A 1 217 ? 12.109 15.186 -18.613 1.00 87.69 217 GLN A N 1
ATOM 1716 C CA . GLN A 1 217 ? 11.599 14.121 -17.742 1.00 87.69 217 GLN A CA 1
ATOM 1717 C C . GLN A 1 217 ? 12.615 13.708 -16.672 1.00 87.69 217 GLN A C 1
ATOM 1719 O O . GLN A 1 217 ? 12.262 12.937 -15.782 1.00 87.69 217 GLN A O 1
ATOM 1724 N N . ASP A 1 218 ? 13.859 14.188 -16.757 1.00 91.19 218 ASP A N 1
ATOM 1725 C CA . ASP A 1 218 ? 14.916 13.828 -15.821 1.00 91.19 218 ASP A CA 1
ATOM 1726 C C . ASP A 1 218 ? 14.601 14.381 -14.426 1.00 91.19 218 ASP A C 1
ATOM 1728 O O . ASP A 1 218 ? 14.422 15.587 -14.232 1.00 91.19 218 ASP A O 1
ATOM 1732 N N . TYR A 1 219 ? 14.555 13.488 -13.438 1.00 90.94 219 TYR A N 1
ATOM 1733 C CA . TYR A 1 219 ? 14.317 13.840 -12.041 1.00 90.94 219 TYR A CA 1
ATOM 1734 C C . TYR A 1 219 ? 15.281 14.923 -11.536 1.00 90.94 219 TYR A C 1
ATOM 1736 O O . TYR A 1 219 ? 14.879 15.803 -10.775 1.00 90.94 219 TYR A O 1
ATOM 1744 N N . LEU A 1 220 ? 16.531 14.922 -12.012 1.00 89.00 220 LEU A N 1
ATOM 1745 C CA . LEU A 1 220 ? 17.521 15.914 -11.611 1.00 89.00 220 LEU A CA 1
ATOM 1746 C C . LEU A 1 220 ? 17.155 17.325 -12.100 1.00 89.00 220 LEU A C 1
ATOM 1748 O O . LEU A 1 220 ? 17.375 18.293 -11.379 1.00 89.00 220 LEU A O 1
ATOM 1752 N N . GLN A 1 221 ? 16.522 17.460 -13.270 1.00 85.62 221 GLN A N 1
ATOM 1753 C CA . GLN A 1 221 ? 16.047 18.758 -13.773 1.00 85.62 221 GLN A CA 1
ATOM 1754 C C . GLN A 1 221 ? 14.920 19.336 -12.909 1.00 85.62 221 GLN A C 1
ATOM 1756 O O . GLN A 1 221 ? 14.853 20.550 -12.700 1.00 85.62 221 GLN A O 1
ATOM 1761 N N . ARG A 1 222 ? 14.061 18.472 -12.350 1.00 80.31 222 ARG A N 1
ATOM 1762 C CA . ARG A 1 222 ? 13.018 18.889 -11.403 1.00 80.31 222 ARG A CA 1
ATOM 1763 C C . ARG A 1 222 ? 13.629 19.486 -10.135 1.00 80.31 222 ARG A C 1
ATOM 1765 O O . ARG A 1 222 ? 13.231 20.578 -9.749 1.00 80.31 222 ARG A O 1
ATOM 1772 N N . LEU A 1 223 ? 14.629 18.818 -9.556 1.00 81.94 223 LEU A N 1
ATOM 1773 C CA . LEU A 1 223 ? 15.346 19.309 -8.370 1.00 81.94 223 LEU A CA 1
ATOM 1774 C C . LEU A 1 223 ? 16.067 20.641 -8.638 1.00 81.94 223 LEU A C 1
ATOM 1776 O O . LEU A 1 223 ? 16.104 21.521 -7.784 1.00 81.94 223 LEU A O 1
ATOM 1780 N N . LEU A 1 224 ? 16.619 20.810 -9.842 1.00 77.00 224 LEU A N 1
ATOM 1781 C CA . LEU A 1 224 ? 17.374 22.004 -10.232 1.00 77.00 224 LEU A CA 1
ATOM 1782 C C . LEU A 1 224 ? 16.511 23.236 -10.523 1.00 77.00 224 LEU A C 1
ATOM 1784 O O . LEU A 1 224 ? 17.008 24.357 -10.434 1.00 77.00 224 LEU A O 1
ATOM 1788 N N . THR A 1 225 ? 15.228 23.059 -10.848 1.00 68.81 225 THR A N 1
ATOM 1789 C CA . THR A 1 225 ? 14.304 24.184 -11.096 1.00 68.81 225 THR A CA 1
ATOM 1790 C C . THR A 1 225 ? 14.092 25.036 -9.833 1.00 68.81 225 THR A C 1
ATOM 1792 O O . THR A 1 225 ? 13.714 26.204 -9.924 1.00 68.81 225 THR A O 1
ATOM 1795 N N . GLU A 1 226 ? 14.386 24.472 -8.660 1.00 57.22 226 GLU A N 1
ATOM 1796 C CA . GLU A 1 226 ? 14.214 25.088 -7.344 1.00 57.22 226 GLU A CA 1
ATOM 1797 C C . GLU A 1 226 ? 15.518 25.678 -6.764 1.00 57.22 226 GLU A C 1
ATOM 1799 O O . GLU A 1 226 ? 15.479 26.239 -5.673 1.00 57.22 226 GLU A O 1
ATOM 1804 N N . ALA A 1 227 ? 16.657 25.594 -7.471 1.00 54.50 227 ALA A N 1
ATOM 1805 C CA . ALA A 1 227 ? 17.987 25.744 -6.866 1.00 54.50 227 ALA A CA 1
ATOM 1806 C C . ALA A 1 227 ? 18.913 26.783 -7.525 1.00 54.50 227 ALA A C 1
ATOM 1808 O O . ALA A 1 227 ? 18.921 26.983 -8.741 1.00 54.50 227 ALA A O 1
ATOM 1809 N N . ASN A 1 228 ? 19.805 27.357 -6.711 1.00 62.69 228 ASN A N 1
ATOM 1810 C CA . ASN A 1 228 ? 21.094 27.907 -7.144 1.00 62.69 228 ASN A CA 1
ATOM 1811 C C . ASN A 1 228 ? 22.224 26.855 -6.921 1.00 62.69 228 ASN A C 1
ATOM 1813 O O . ASN A 1 228 ? 22.005 25.861 -6.226 1.00 62.69 228 ASN A O 1
ATOM 1817 N N . PRO A 1 229 ? 23.432 27.022 -7.499 1.00 60.88 229 PRO A N 1
ATOM 1818 C CA . PRO A 1 229 ? 24.518 26.036 -7.376 1.00 60.88 229 PRO A CA 1
ATOM 1819 C C . PRO A 1 229 ? 24.969 25.762 -5.929 1.00 60.88 229 PRO A C 1
ATOM 1821 O O . PRO A 1 229 ? 25.382 24.648 -5.617 1.00 60.88 229 PRO A O 1
ATOM 1824 N N . GLU A 1 230 ? 24.853 26.753 -5.035 1.00 65.69 230 GLU A N 1
ATOM 1825 C CA . GLU A 1 230 ? 25.235 26.640 -3.617 1.00 65.69 230 GLU A CA 1
ATOM 1826 C C . GLU A 1 230 ? 24.270 25.741 -2.811 1.00 65.69 230 GLU A C 1
ATOM 1828 O O . GLU A 1 230 ? 24.662 25.162 -1.798 1.00 65.69 230 GLU A O 1
ATOM 1833 N N . GLU A 1 231 ? 23.026 25.569 -3.273 1.00 79.56 231 GLU A N 1
ATOM 1834 C CA . GLU A 1 231 ? 21.973 24.784 -2.607 1.00 79.56 231 GLU A CA 1
ATOM 1835 C C . GLU A 1 231 ? 21.844 23.345 -3.139 1.00 79.56 231 GLU A C 1
ATOM 1837 O O . GLU A 1 231 ? 21.185 22.510 -2.515 1.00 79.56 231 GLU A O 1
ATOM 1842 N N . PHE A 1 232 ? 22.504 23.012 -4.255 1.00 82.94 232 PHE A N 1
ATOM 1843 C CA . PHE A 1 232 ? 22.357 21.721 -4.941 1.00 82.94 232 PHE A CA 1
ATOM 1844 C C . PHE A 1 232 ? 22.592 20.510 -4.026 1.00 82.94 232 PHE A C 1
ATOM 1846 O O . PHE A 1 232 ? 21.786 19.579 -3.996 1.00 82.94 232 PHE A O 1
ATOM 1853 N N . ALA A 1 233 ? 23.671 20.537 -3.238 1.00 84.12 233 ALA A N 1
ATOM 1854 C CA . ALA A 1 233 ? 24.001 19.451 -2.316 1.00 84.12 233 ALA A CA 1
ATOM 1855 C C . ALA A 1 233 ? 22.920 19.260 -1.238 1.00 84.12 233 ALA A C 1
ATOM 1857 O O . ALA A 1 233 ? 22.551 18.132 -0.920 1.00 84.12 233 ALA A O 1
ATOM 1858 N N . GLN A 1 234 ? 22.373 20.358 -0.706 1.00 86.69 234 GLN A N 1
ATOM 1859 C CA . GLN A 1 234 ? 21.323 20.306 0.314 1.00 86.69 234 GLN A CA 1
ATOM 1860 C C . GLN A 1 234 ? 20.010 19.768 -0.261 1.00 86.69 234 GLN A C 1
ATOM 1862 O O . GLN A 1 234 ? 19.310 19.004 0.405 1.00 86.69 234 GLN A O 1
ATOM 1867 N N . ILE A 1 235 ? 19.683 20.120 -1.506 1.00 87.38 235 ILE A N 1
ATOM 1868 C CA . ILE A 1 235 ? 18.488 19.625 -2.199 1.00 87.38 235 ILE A CA 1
ATOM 1869 C C . ILE A 1 235 ? 18.613 18.131 -2.501 1.00 87.38 235 ILE A C 1
ATOM 1871 O O . ILE A 1 235 ? 17.682 17.381 -2.213 1.00 87.38 235 ILE A O 1
ATOM 1875 N N . LEU A 1 236 ? 19.768 17.665 -2.990 1.00 89.31 236 LEU A N 1
ATOM 1876 C CA . LEU A 1 236 ? 20.016 16.232 -3.191 1.00 89.31 236 LEU A CA 1
ATOM 1877 C C . LEU A 1 236 ? 19.842 15.427 -1.896 1.00 89.31 236 LEU A C 1
ATOM 1879 O O . LEU A 1 236 ? 19.182 14.387 -1.900 1.00 89.31 236 LEU A O 1
ATOM 1883 N N . GLN A 1 237 ? 20.380 15.920 -0.781 1.00 90.81 237 GLN A N 1
ATOM 1884 C CA . GLN A 1 237 ? 20.269 15.238 0.509 1.00 90.81 237 GLN A CA 1
ATOM 1885 C C . GLN A 1 237 ? 18.835 15.257 1.050 1.00 90.81 237 GLN A C 1
ATOM 1887 O O . GLN A 1 237 ? 18.327 14.226 1.480 1.00 90.81 237 GLN A O 1
ATOM 1892 N N . SER A 1 238 ? 18.161 16.408 1.016 1.00 88.50 238 SER A N 1
ATOM 1893 C CA . SER A 1 238 ? 16.833 16.566 1.626 1.00 88.50 238 SER A CA 1
ATOM 1894 C C . SER A 1 238 ? 15.690 15.989 0.790 1.00 88.50 238 SER A C 1
ATOM 1896 O O . SER A 1 238 ? 14.740 15.464 1.366 1.00 88.50 238 SER A O 1
ATOM 1898 N N . GLN A 1 239 ? 15.767 16.069 -0.544 1.00 88.12 239 GLN A N 1
ATOM 1899 C CA . GLN A 1 239 ? 14.698 15.612 -1.439 1.00 88.12 239 GLN A CA 1
ATOM 1900 C C . GLN A 1 239 ? 14.940 14.210 -2.018 1.00 88.12 239 GLN A C 1
ATOM 1902 O O . GLN A 1 239 ? 13.977 13.514 -2.330 1.00 88.12 239 GLN A O 1
ATOM 1907 N N . ALA A 1 240 ? 16.198 13.781 -2.183 1.00 90.50 240 ALA A N 1
ATOM 1908 C CA . ALA A 1 240 ? 16.531 12.482 -2.781 1.00 90.50 240 ALA A CA 1
ATOM 1909 C C . ALA A 1 240 ? 17.285 11.529 -1.838 1.00 90.50 240 ALA A C 1
ATOM 1911 O O . ALA A 1 240 ? 17.460 10.363 -2.184 1.00 90.50 240 ALA A O 1
ATOM 1912 N N . ALA A 1 241 ? 17.720 11.993 -0.660 1.00 93.38 241 ALA A N 1
ATOM 1913 C CA . ALA A 1 241 ? 18.612 11.248 0.233 1.00 93.38 241 ALA A CA 1
ATOM 1914 C C . ALA A 1 241 ? 19.903 10.779 -0.468 1.00 93.38 241 ALA A C 1
ATOM 1916 O O . ALA A 1 241 ? 20.410 9.689 -0.203 1.00 93.38 241 ALA A O 1
ATOM 1917 N N . TRP A 1 242 ? 20.435 11.592 -1.385 1.00 94.19 242 TRP A N 1
ATOM 1918 C CA . TRP A 1 242 ? 21.664 11.304 -2.129 1.00 94.19 242 TRP A CA 1
ATOM 1919 C C . TRP A 1 242 ? 22.817 12.188 -1.662 1.00 94.19 242 TRP A C 1
ATOM 1921 O O . TRP A 1 242 ? 22.630 13.354 -1.317 1.00 94.19 242 TRP A O 1
ATOM 1931 N N . GLU A 1 243 ? 24.027 11.640 -1.705 1.00 92.31 243 GLU A N 1
ATOM 1932 C CA . GLU A 1 243 ? 25.265 12.350 -1.401 1.00 92.31 243 GLU A CA 1
ATOM 1933 C C . GLU A 1 243 ? 26.200 12.320 -2.611 1.00 92.31 243 GLU A C 1
ATOM 1935 O O . GLU A 1 243 ? 26.493 11.255 -3.152 1.00 92.31 243 GLU A O 1
ATOM 1940 N N . LEU A 1 244 ? 26.697 13.489 -3.019 1.00 89.38 244 LEU A N 1
ATOM 1941 C CA . LEU A 1 244 ? 27.757 13.619 -4.014 1.00 89.38 244 LEU A CA 1
ATOM 1942 C C . LEU A 1 244 ? 28.955 14.335 -3.369 1.00 89.38 244 LEU A C 1
ATOM 1944 O O . LEU A 1 244 ? 28.819 15.506 -3.009 1.00 89.38 244 LEU A O 1
ATOM 1948 N N . PRO A 1 245 ? 30.118 13.676 -3.222 1.00 81.12 245 PRO A N 1
ATOM 1949 C CA . PRO A 1 245 ? 31.323 14.328 -2.717 1.00 81.12 245 PRO A CA 1
ATOM 1950 C C . PRO A 1 245 ? 31.825 15.422 -3.672 1.00 81.12 245 PRO A C 1
ATOM 1952 O O . PRO A 1 245 ? 31.759 15.258 -4.891 1.00 81.12 245 PRO A O 1
ATOM 1955 N N . ASP A 1 246 ? 32.380 16.502 -3.112 1.00 74.62 246 ASP A N 1
ATOM 1956 C CA . ASP A 1 246 ? 33.045 17.591 -3.847 1.00 74.62 246 ASP A CA 1
ATOM 1957 C C . ASP A 1 246 ? 32.155 18.269 -4.915 1.00 74.62 246 ASP A C 1
ATOM 1959 O O . ASP A 1 246 ? 32.443 18.244 -6.119 1.00 74.62 246 ASP A O 1
ATOM 1963 N N . VAL A 1 247 ? 31.045 18.871 -4.465 1.00 71.12 247 VAL A N 1
ATOM 1964 C CA . VAL A 1 247 ? 30.169 19.701 -5.309 1.00 71.12 247 VAL A CA 1
ATOM 1965 C C . VAL A 1 247 ? 30.823 21.065 -5.551 1.00 71.12 247 VAL A C 1
ATOM 1967 O O . VAL A 1 247 ? 30.935 21.876 -4.635 1.00 71.12 247 VAL A O 1
ATOM 1970 N N . ASP A 1 248 ? 31.221 21.305 -6.800 1.00 72.19 248 ASP A N 1
ATOM 1971 C CA . ASP A 1 248 ? 31.751 22.581 -7.295 1.00 72.19 248 ASP A CA 1
ATOM 1972 C C . ASP A 1 248 ? 30.713 23.290 -8.198 1.00 72.19 248 ASP A C 1
ATOM 1974 O O . ASP A 1 248 ? 29.638 22.752 -8.466 1.00 72.19 248 ASP A O 1
ATOM 1978 N N . ASP A 1 249 ? 31.061 24.458 -8.757 1.00 69.69 249 ASP A N 1
ATOM 1979 C CA . ASP A 1 249 ? 30.215 25.231 -9.692 1.00 69.69 249 ASP A CA 1
ATOM 1980 C C . ASP A 1 249 ? 29.787 24.456 -10.965 1.00 69.69 249 ASP A C 1
ATOM 1982 O O . ASP A 1 249 ? 28.865 24.870 -11.668 1.00 69.69 249 ASP A O 1
ATOM 1986 N N . ASP A 1 250 ? 30.446 23.335 -11.278 1.00 74.62 250 ASP A N 1
ATOM 1987 C CA . ASP A 1 250 ? 30.157 22.447 -12.415 1.00 74.62 250 ASP A CA 1
ATOM 1988 C C . ASP A 1 250 ? 29.368 21.210 -11.927 1.00 74.62 250 ASP A C 1
ATOM 1990 O O . ASP A 1 250 ? 29.835 20.071 -11.988 1.00 74.62 250 ASP A O 1
ATOM 1994 N N . PHE A 1 251 ? 28.185 21.422 -11.350 1.00 77.88 251 PHE A N 1
ATOM 1995 C CA . PHE A 1 251 ? 27.338 20.345 -10.820 1.00 77.88 251 PHE A CA 1
ATOM 1996 C C . PHE A 1 251 ? 26.618 19.570 -11.946 1.00 77.88 251 PHE A C 1
ATOM 1998 O O . PHE A 1 251 ? 26.381 20.109 -13.033 1.00 77.88 251 PHE A O 1
ATOM 2005 N N . PRO A 1 252 ? 26.286 18.282 -11.734 1.00 87.50 252 PRO A N 1
ATOM 2006 C CA . PRO A 1 252 ? 25.650 17.473 -12.763 1.00 87.50 252 PRO A CA 1
ATOM 2007 C C . PRO A 1 252 ? 24.203 17.893 -13.041 1.00 87.50 252 PRO A C 1
ATOM 2009 O O . PRO A 1 252 ? 23.468 18.279 -12.137 1.00 87.50 252 PRO A O 1
ATOM 2012 N N . THR A 1 253 ? 23.783 17.770 -14.302 1.00 86.50 253 THR A N 1
ATOM 2013 C CA . THR A 1 253 ? 22.439 18.172 -14.768 1.00 86.50 253 THR A CA 1
ATOM 2014 C C . THR A 1 253 ? 21.649 17.040 -15.417 1.00 86.50 253 THR A C 1
ATOM 2016 O O . THR A 1 253 ? 20.475 17.213 -15.735 1.00 86.50 253 THR A O 1
ATOM 2019 N N . GLN A 1 254 ? 22.269 15.877 -15.604 1.00 90.94 254 GLN A N 1
ATOM 2020 C CA . GLN A 1 254 ? 21.622 14.676 -16.125 1.00 90.94 254 GLN A CA 1
ATOM 2021 C C . GLN A 1 254 ? 21.951 13.480 -15.240 1.00 90.94 254 GLN A C 1
ATOM 2023 O O . GLN A 1 254 ? 23.034 13.421 -14.648 1.00 90.94 254 GLN A O 1
ATOM 2028 N N . LEU A 1 255 ? 21.028 12.528 -15.169 1.00 93.94 255 LEU A N 1
ATOM 2029 C CA . LEU A 1 255 ? 21.141 11.345 -14.328 1.00 93.94 255 LEU A CA 1
ATOM 2030 C C . LEU A 1 255 ? 21.365 10.071 -15.152 1.00 93.94 255 LEU A C 1
ATOM 2032 O O . LEU A 1 255 ? 20.697 9.829 -16.159 1.00 93.94 255 LEU A O 1
ATOM 2036 N N . ILE A 1 256 ? 22.267 9.213 -14.669 1.00 96.50 256 ILE A N 1
ATOM 2037 C CA . ILE A 1 256 ? 22.392 7.815 -15.088 1.00 96.50 256 ILE A CA 1
ATOM 2038 C C . ILE A 1 256 ? 22.272 6.914 -13.862 1.00 96.50 256 ILE A C 1
ATOM 2040 O O . ILE A 1 256 ? 23.079 6.996 -12.938 1.00 96.50 256 ILE A O 1
ATOM 2044 N N . CYS A 1 257 ? 21.309 5.998 -13.890 1.00 97.69 257 CYS A N 1
ATOM 2045 C CA . CYS A 1 257 ? 21.270 4.870 -12.971 1.00 97.69 257 CYS A CA 1
ATOM 2046 C C . CYS A 1 257 ? 22.247 3.783 -13.432 1.00 97.69 257 CYS A C 1
ATOM 2048 O O . CYS A 1 257 ? 22.312 3.506 -14.629 1.00 97.69 257 CYS A O 1
ATOM 2050 N N . TYR A 1 258 ? 22.965 3.123 -12.522 1.00 97.88 258 TYR A N 1
ATOM 2051 C CA . TYR A 1 258 ? 23.865 2.030 -12.899 1.00 97.88 258 TYR A CA 1
ATOM 2052 C C . TYR A 1 258 ? 23.850 0.851 -11.927 1.00 97.88 258 TYR A C 1
ATOM 2054 O O . TYR A 1 258 ? 23.729 1.019 -10.716 1.00 97.88 258 TYR A O 1
ATOM 2062 N N . ALA A 1 259 ? 24.048 -0.351 -12.461 1.00 97.69 259 ALA A N 1
ATOM 2063 C CA . ALA A 1 259 ? 24.346 -1.541 -11.678 1.00 97.69 259 ALA A CA 1
ATOM 2064 C C . ALA A 1 259 ? 25.231 -2.522 -12.448 1.00 97.69 259 ALA A C 1
ATOM 2066 O O . ALA A 1 259 ? 25.212 -2.566 -13.677 1.00 97.69 259 ALA A O 1
ATOM 2067 N N . ARG A 1 260 ? 25.967 -3.344 -11.704 1.00 97.81 260 ARG A N 1
ATOM 2068 C CA . ARG A 1 260 ? 26.822 -4.419 -12.191 1.00 97.81 260 ARG A CA 1
ATOM 2069 C C . ARG A 1 260 ? 26.603 -5.678 -11.363 1.00 97.81 260 ARG A C 1
ATOM 2071 O O . ARG A 1 260 ? 26.701 -5.643 -10.137 1.00 97.81 260 ARG A O 1
ATOM 2078 N N . LEU A 1 261 ? 26.370 -6.799 -12.034 1.00 97.62 261 LEU A N 1
ATOM 2079 C CA . LEU A 1 261 ? 26.207 -8.111 -11.412 1.00 97.62 261 LEU A CA 1
ATOM 2080 C C . LEU A 1 261 ? 27.169 -9.121 -12.037 1.00 97.62 261 LEU A C 1
ATOM 2082 O O . LEU A 1 261 ? 27.164 -9.302 -13.253 1.00 97.62 261 LEU A O 1
ATOM 2086 N N . THR A 1 262 ? 27.949 -9.819 -11.209 1.00 96.81 262 THR A N 1
ATOM 2087 C CA . THR A 1 262 ? 28.945 -10.802 -11.667 1.00 96.81 262 THR A CA 1
ATOM 2088 C C . THR A 1 262 ? 28.678 -12.200 -11.104 1.00 96.81 262 THR A C 1
ATOM 2090 O O . THR A 1 262 ? 28.501 -12.395 -9.901 1.00 96.81 262 THR A O 1
ATOM 2093 N N . PHE A 1 263 ? 28.726 -13.215 -11.964 1.00 96.94 263 PHE A N 1
ATOM 2094 C CA . PHE A 1 263 ? 28.696 -14.627 -11.587 1.00 96.94 263 PHE A CA 1
ATOM 2095 C C . PHE A 1 263 ? 30.114 -15.107 -11.267 1.00 96.94 263 PHE A C 1
ATOM 2097 O O . PHE A 1 263 ? 30.868 -15.519 -12.143 1.00 96.94 263 PHE A O 1
ATOM 2104 N N . VAL A 1 264 ? 30.506 -15.053 -9.993 1.00 94.31 264 VAL A N 1
ATOM 2105 C CA . VAL A 1 264 ? 31.885 -15.366 -9.558 1.00 94.31 264 VAL A CA 1
ATOM 2106 C C . VAL A 1 264 ? 32.278 -16.843 -9.692 1.00 94.31 264 VAL A C 1
ATOM 2108 O O . VAL A 1 264 ? 33.462 -17.173 -9.705 1.00 94.31 264 VAL A O 1
ATOM 2111 N N . ARG A 1 265 ? 31.298 -17.745 -9.804 1.00 94.38 265 ARG A N 1
ATOM 2112 C CA . ARG A 1 265 ? 31.500 -19.187 -9.992 1.00 94.38 265 ARG A CA 1
ATOM 2113 C C . ARG A 1 265 ? 30.599 -19.705 -11.102 1.00 94.38 265 ARG A C 1
ATOM 2115 O O . ARG A 1 265 ? 29.551 -19.122 -11.364 1.00 94.38 265 ARG A O 1
ATOM 2122 N N . SER A 1 266 ? 30.972 -20.838 -11.690 1.00 94.06 266 SER A N 1
ATOM 2123 C CA . SER A 1 266 ? 30.091 -21.524 -12.630 1.00 94.06 266 SER A CA 1
ATOM 2124 C C . SER A 1 266 ? 28.883 -22.115 -11.901 1.00 94.06 266 SER A C 1
ATOM 2126 O O . SER A 1 266 ? 29.022 -22.651 -10.795 1.00 94.06 266 SER A O 1
ATOM 2128 N N . LEU A 1 267 ? 27.718 -22.035 -12.539 1.00 94.06 267 LEU A N 1
ATOM 2129 C CA . LEU A 1 267 ? 26.461 -22.611 -12.071 1.00 94.06 267 LEU A CA 1
ATOM 2130 C C . LEU A 1 267 ? 26.000 -23.718 -13.014 1.00 94.06 267 LEU A C 1
ATOM 2132 O O . LEU A 1 267 ? 26.224 -23.669 -14.223 1.00 94.06 267 LEU A O 1
ATOM 2136 N N . SER A 1 268 ? 25.312 -24.692 -12.444 1.00 92.31 268 SER A N 1
ATOM 2137 C CA . SER A 1 268 ? 24.637 -25.791 -13.126 1.00 92.31 268 SER A CA 1
ATOM 2138 C C . SER A 1 268 ? 23.156 -25.805 -12.749 1.00 92.31 268 SER A C 1
ATOM 2140 O O . SER A 1 268 ? 22.732 -25.076 -11.856 1.00 92.31 268 SER A O 1
ATOM 2142 N N . ALA A 1 269 ? 22.349 -26.653 -13.387 1.00 87.81 269 ALA A N 1
ATOM 2143 C CA . ALA A 1 269 ? 20.918 -26.757 -13.083 1.00 87.81 269 ALA A CA 1
ATOM 2144 C C . ALA A 1 269 ? 20.592 -27.005 -11.590 1.00 87.81 269 ALA A C 1
ATOM 2146 O O . ALA A 1 269 ? 19.539 -26.581 -11.128 1.00 87.81 269 ALA A O 1
ATOM 2147 N N . THR A 1 270 ? 21.481 -27.640 -10.815 1.00 86.94 270 THR A N 1
ATOM 2148 C CA . THR A 1 270 ? 21.268 -27.880 -9.372 1.00 86.94 270 THR A CA 1
ATOM 2149 C C . THR A 1 270 ? 21.504 -26.652 -8.493 1.00 86.94 270 THR A C 1
ATOM 2151 O O . THR A 1 270 ? 21.144 -26.673 -7.322 1.00 86.94 270 THR A O 1
ATOM 2154 N N . ASP A 1 271 ? 22.127 -25.601 -9.031 1.00 88.69 271 ASP A N 1
ATOM 2155 C CA . ASP A 1 271 ? 22.367 -24.340 -8.320 1.00 88.69 271 ASP A CA 1
ATOM 2156 C C . ASP A 1 271 ? 21.178 -23.370 -8.411 1.00 88.69 271 ASP A C 1
ATOM 2158 O O . ASP A 1 271 ? 21.169 -22.345 -7.728 1.00 88.69 271 ASP A O 1
ATOM 2162 N N . ALA A 1 272 ? 20.201 -23.659 -9.273 1.00 85.44 272 ALA A N 1
ATOM 2163 C CA . ALA A 1 272 ? 19.037 -22.809 -9.468 1.00 85.44 272 ALA A CA 1
ATOM 2164 C C . ALA A 1 272 ? 18.139 -22.803 -8.216 1.00 85.44 272 ALA A C 1
ATOM 2166 O O . ALA A 1 272 ? 17.859 -23.874 -7.664 1.00 85.44 272 ALA A O 1
ATOM 2167 N N . PRO A 1 273 ? 17.664 -21.629 -7.757 1.00 83.81 273 PRO A N 1
ATOM 2168 C CA . PRO A 1 273 ? 16.710 -21.577 -6.658 1.00 83.81 273 PRO A CA 1
ATOM 2169 C C . PRO A 1 273 ? 15.392 -22.253 -7.056 1.00 83.81 273 PRO A C 1
ATOM 2171 O O . PRO A 1 273 ? 14.948 -22.122 -8.201 1.00 83.81 273 PRO A O 1
ATOM 2174 N N . PRO A 1 274 ? 14.722 -22.948 -6.125 1.00 84.50 274 PRO A N 1
ATOM 2175 C CA . PRO A 1 274 ? 13.391 -23.462 -6.388 1.00 84.50 274 PRO A CA 1
ATOM 2176 C C . PRO A 1 274 ? 12.393 -22.301 -6.466 1.00 84.50 274 PRO A C 1
ATOM 2178 O O . PRO A 1 274 ? 12.384 -21.422 -5.606 1.00 84.50 274 PRO A O 1
ATOM 2181 N N . VAL A 1 275 ? 11.511 -22.333 -7.467 1.00 82.56 275 VAL A N 1
ATOM 2182 C CA . VAL A 1 275 ? 10.427 -21.344 -7.607 1.00 82.56 275 VAL A CA 1
ATOM 2183 C C . VAL A 1 275 ? 9.372 -21.501 -6.510 1.00 82.56 275 VAL A C 1
ATOM 2185 O O . VAL A 1 275 ? 8.797 -20.517 -6.052 1.00 82.56 275 VAL A O 1
ATOM 2188 N N . GLN A 1 276 ? 9.164 -22.733 -6.041 1.00 83.44 276 GLN A N 1
ATOM 2189 C CA . GLN A 1 276 ? 8.376 -23.031 -4.852 1.00 83.44 276 GLN A CA 1
ATOM 2190 C C . GLN A 1 276 ? 9.301 -23.526 -3.743 1.00 83.44 276 GLN A C 1
ATOM 2192 O O . GLN A 1 276 ? 9.849 -24.630 -3.806 1.00 83.44 276 GLN A O 1
ATOM 2197 N N . ARG A 1 277 ? 9.483 -22.700 -2.715 1.00 84.06 277 ARG A N 1
ATOM 2198 C CA . ARG A 1 277 ? 10.327 -23.020 -1.565 1.00 84.06 277 ARG A CA 1
ATOM 2199 C C . ARG A 1 277 ? 9.554 -23.878 -0.578 1.00 84.06 277 ARG A C 1
ATOM 2201 O O . ARG A 1 277 ? 8.408 -23.590 -0.239 1.00 84.06 277 ARG A O 1
ATOM 2208 N N . SER A 1 278 ? 10.206 -24.930 -0.095 1.00 74.69 278 SER A N 1
ATOM 2209 C CA . SER A 1 278 ? 9.734 -25.638 1.094 1.00 74.69 278 SER A CA 1
ATOM 2210 C C . SER A 1 278 ? 10.023 -24.785 2.322 1.00 74.69 278 SER A C 1
ATOM 2212 O O . SER A 1 278 ? 11.080 -24.157 2.405 1.00 74.69 278 SER A O 1
ATOM 2214 N N . GLN A 1 279 ? 9.098 -24.769 3.274 1.00 71.75 279 GLN A N 1
ATOM 2215 C CA . GLN A 1 279 ? 9.299 -24.043 4.518 1.00 71.75 279 GLN A CA 1
ATOM 2216 C C . GLN A 1 279 ? 10.508 -24.593 5.293 1.00 71.75 279 GLN A C 1
ATOM 2218 O O . GLN A 1 279 ? 10.645 -25.814 5.427 1.00 71.75 279 GLN A O 1
ATOM 2223 N N . PRO A 1 280 ? 11.370 -23.722 5.846 1.00 71.69 280 PRO A N 1
ATOM 2224 C CA . PRO A 1 280 ? 12.442 -24.156 6.718 1.00 71.69 280 PRO A CA 1
ATOM 2225 C C . PRO A 1 280 ? 11.874 -24.583 8.083 1.00 71.69 280 PRO A C 1
ATOM 2227 O O . PRO A 1 280 ? 10.948 -23.947 8.591 1.00 71.69 280 PRO A O 1
ATOM 2230 N N . PRO A 1 281 ? 12.455 -25.607 8.730 1.00 61.91 281 PRO A N 1
ATOM 2231 C CA . PRO A 1 281 ? 11.945 -26.164 9.988 1.00 61.91 281 PRO A CA 1
ATOM 2232 C C . PRO A 1 281 ? 11.931 -25.175 11.168 1.00 61.91 281 PRO A C 1
ATOM 2234 O O . PRO A 1 281 ? 11.309 -25.453 12.190 1.00 61.91 281 PRO A O 1
ATOM 2237 N N . GLU A 1 282 ? 12.607 -24.031 11.049 1.00 72.12 282 GLU A N 1
ATOM 2238 C CA . GLU A 1 282 ? 12.743 -23.038 12.119 1.00 72.12 282 GLU A CA 1
ATOM 2239 C C . GLU A 1 282 ? 11.803 -21.829 11.990 1.00 72.12 282 GLU A C 1
ATOM 2241 O O . GLU A 1 282 ? 11.775 -20.998 12.898 1.00 72.12 282 GLU A O 1
ATOM 2246 N N . LEU A 1 283 ? 11.015 -21.722 10.910 1.00 83.62 283 LEU A N 1
ATOM 2247 C CA . LEU A 1 283 ? 10.083 -20.604 10.744 1.00 83.62 283 LEU A CA 1
ATOM 2248 C C . LEU A 1 283 ? 8.967 -20.676 11.797 1.00 83.62 283 LEU A C 1
ATOM 2250 O O . LEU A 1 283 ? 8.268 -21.683 11.900 1.00 83.62 283 LEU A O 1
ATOM 2254 N N . ARG A 1 284 ? 8.774 -19.591 12.551 1.00 89.88 284 ARG A N 1
ATOM 2255 C CA . ARG A 1 284 ? 7.740 -19.483 13.593 1.00 89.88 284 ARG A CA 1
ATOM 2256 C C . ARG A 1 284 ? 6.740 -18.387 13.257 1.00 89.88 284 ARG A C 1
ATOM 2258 O O . ARG A 1 284 ? 7.131 -17.343 12.741 1.00 89.88 284 ARG A O 1
ATOM 2265 N N . ILE A 1 285 ? 5.476 -18.614 13.613 1.00 93.19 285 ILE A N 1
ATOM 2266 C CA . ILE A 1 285 ? 4.373 -17.686 13.353 1.00 93.19 285 ILE A CA 1
ATOM 2267 C C . ILE A 1 285 ? 3.736 -17.257 14.674 1.00 93.19 285 ILE A C 1
ATOM 2269 O O . ILE A 1 285 ? 3.321 -18.100 15.466 1.00 93.19 285 ILE A O 1
ATOM 2273 N N . ALA A 1 286 ? 3.654 -15.953 14.910 1.00 94.81 286 ALA A N 1
ATOM 2274 C CA . ALA A 1 286 ? 2.978 -15.352 16.055 1.00 94.81 286 ALA A CA 1
ATOM 2275 C C . ALA A 1 286 ? 1.829 -14.456 15.578 1.00 94.81 286 ALA A C 1
ATOM 2277 O O . ALA A 1 286 ? 1.853 -13.981 14.443 1.00 94.81 286 ALA A O 1
ATOM 2278 N N . VAL A 1 287 ? 0.827 -14.220 16.425 1.00 95.44 287 VAL A N 1
ATOM 2279 C CA . VAL A 1 287 ? -0.331 -13.384 16.070 1.00 95.44 287 VAL A CA 1
ATOM 2280 C C . VAL A 1 287 ? -0.657 -12.417 17.199 1.00 95.44 287 VAL A C 1
ATOM 2282 O O . VAL A 1 287 ? -0.732 -12.832 18.349 1.00 95.44 287 VAL A O 1
ATOM 2285 N N . GLY A 1 288 ? -0.881 -11.146 16.875 1.00 94.25 288 GLY A N 1
ATOM 2286 C CA . GLY A 1 288 ? -1.254 -10.086 17.821 1.00 94.25 288 GLY A CA 1
ATOM 2287 C C . GLY A 1 288 ? -2.229 -9.092 17.188 1.00 94.25 288 GLY A C 1
ATOM 2288 O O . GLY A 1 288 ? -2.510 -9.175 15.994 1.00 94.25 288 GLY A O 1
ATOM 2289 N N . ASN A 1 289 ? -2.751 -8.137 17.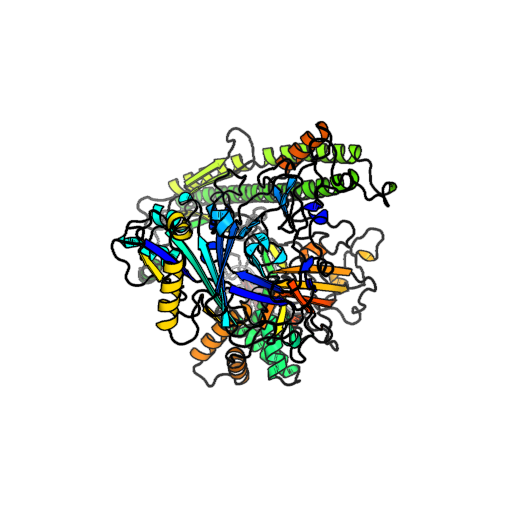959 1.00 92.31 289 ASN A N 1
ATOM 2290 C CA . ASN A 1 289 ? -3.514 -7.010 17.404 1.00 92.31 289 ASN A CA 1
ATOM 2291 C C . ASN A 1 289 ? -2.594 -5.968 16.756 1.00 92.31 289 ASN A C 1
ATOM 2293 O O . ASN A 1 289 ? -3.033 -5.187 15.917 1.00 92.31 289 ASN A O 1
ATOM 2297 N N . THR A 1 290 ? -1.317 -5.958 17.145 1.00 91.75 290 THR A N 1
ATOM 2298 C CA . THR A 1 290 ? -0.268 -5.106 16.582 1.00 91.75 290 THR A CA 1
ATOM 2299 C C . THR A 1 290 ? 0.983 -5.930 16.276 1.00 91.75 290 THR A C 1
ATOM 2301 O O . THR A 1 290 ? 1.160 -7.044 16.778 1.00 91.75 290 THR A O 1
ATOM 2304 N N . GLY A 1 291 ? 1.887 -5.376 15.461 1.00 91.06 291 GLY A N 1
ATOM 2305 C CA . GLY A 1 291 ? 3.170 -6.022 15.175 1.00 91.06 291 GLY A CA 1
ATOM 2306 C C . GLY A 1 291 ? 4.068 -6.155 16.406 1.00 91.06 291 GLY A C 1
ATOM 2307 O O . GLY A 1 291 ? 4.757 -7.164 16.543 1.00 91.06 291 GLY A O 1
ATOM 2308 N N . THR A 1 292 ? 4.036 -5.178 17.319 1.00 90.56 292 THR A N 1
ATOM 2309 C CA . THR A 1 292 ? 4.805 -5.234 18.571 1.00 90.56 292 THR A CA 1
ATOM 2310 C C . THR A 1 292 ? 4.222 -6.253 19.544 1.00 90.56 292 THR A C 1
ATOM 2312 O O . THR A 1 292 ? 4.999 -7.005 20.119 1.00 90.56 292 THR A O 1
ATOM 2315 N N . GLU A 1 293 ? 2.890 -6.372 19.635 1.00 92.19 293 GLU A N 1
ATOM 2316 C CA . GLU A 1 293 ? 2.233 -7.377 20.486 1.00 92.19 293 GLU A CA 1
ATOM 2317 C C . GLU A 1 293 ? 2.549 -8.801 19.997 1.00 92.19 293 GLU A C 1
ATOM 2319 O O . GLU A 1 293 ? 2.919 -9.674 20.783 1.00 92.19 293 GLU A O 1
ATOM 2324 N N . ALA A 1 294 ? 2.490 -9.036 18.680 1.00 94.38 294 ALA A N 1
ATOM 2325 C CA . ALA A 1 294 ? 2.867 -10.323 18.095 1.00 94.38 294 ALA A CA 1
ATOM 2326 C C . ALA A 1 294 ? 4.353 -10.660 18.349 1.00 94.38 294 ALA A C 1
ATOM 2328 O O . ALA A 1 294 ? 4.698 -11.807 18.649 1.00 94.38 294 ALA A O 1
ATOM 2329 N N . LEU A 1 295 ? 5.242 -9.662 18.258 1.00 94.00 295 LEU A N 1
ATOM 2330 C CA . LEU A 1 295 ? 6.670 -9.806 18.560 1.00 94.00 295 LEU A CA 1
ATOM 2331 C C . LEU A 1 295 ? 6.925 -10.084 20.046 1.00 94.00 295 LEU A C 1
ATOM 2333 O O . LEU A 1 295 ? 7.715 -10.974 20.363 1.00 94.00 295 LEU A O 1
ATOM 2337 N N . ALA A 1 296 ? 6.229 -9.392 20.948 1.00 93.81 296 ALA A N 1
ATOM 2338 C CA . ALA A 1 296 ? 6.298 -9.631 22.384 1.00 93.81 296 ALA A CA 1
ATOM 2339 C C . ALA A 1 296 ? 5.864 -11.062 22.732 1.00 93.81 296 ALA A C 1
ATOM 2341 O O . ALA A 1 296 ? 6.592 -11.759 23.441 1.00 93.81 296 ALA A O 1
ATOM 2342 N N . ALA A 1 297 ? 4.756 -11.540 22.156 1.00 93.81 297 ALA A N 1
ATOM 2343 C CA . ALA A 1 297 ? 4.276 -12.912 22.330 1.00 93.81 297 ALA A CA 1
ATOM 2344 C C . ALA A 1 297 ? 5.308 -13.955 21.862 1.00 93.81 297 ALA A C 1
ATOM 2346 O O . ALA A 1 297 ? 5.588 -14.934 22.561 1.00 93.81 297 ALA A O 1
ATOM 2347 N N . HIS A 1 298 ? 5.942 -13.725 20.706 1.00 94.12 298 HIS A N 1
ATOM 2348 C CA . HIS A 1 298 ? 7.007 -14.591 20.199 1.00 94.12 298 HIS A CA 1
ATOM 2349 C C . HIS A 1 298 ? 8.224 -14.641 21.136 1.00 94.12 298 HIS A C 1
ATOM 2351 O O . HIS A 1 298 ? 8.716 -15.728 21.464 1.00 94.12 298 HIS A O 1
ATOM 2357 N N . LEU A 1 299 ? 8.730 -13.475 21.553 1.00 94.44 299 LEU A N 1
ATOM 2358 C CA . LEU A 1 299 ? 9.892 -13.371 22.439 1.00 94.44 299 LEU A CA 1
ATOM 2359 C C . LEU A 1 299 ? 9.599 -14.015 23.795 1.00 94.44 299 LEU A C 1
ATOM 2361 O O . LEU A 1 299 ? 10.398 -14.819 24.276 1.00 94.44 299 LEU A O 1
ATOM 2365 N N . ALA A 1 300 ? 8.426 -13.741 24.363 1.00 94.88 300 ALA A N 1
ATOM 2366 C CA . ALA A 1 300 ? 7.958 -14.335 25.605 1.00 94.88 300 ALA A CA 1
ATOM 2367 C C . ALA A 1 300 ? 7.926 -15.866 25.539 1.00 94.88 300 ALA A C 1
ATOM 2369 O O . ALA A 1 300 ? 8.512 -16.529 26.396 1.00 94.88 300 ALA A O 1
ATOM 2370 N N . ALA A 1 301 ? 7.324 -16.439 24.492 1.00 91.94 301 ALA A N 1
ATOM 2371 C CA . ALA A 1 301 ? 7.284 -17.887 24.294 1.00 91.94 301 ALA A CA 1
ATOM 2372 C C . ALA A 1 301 ? 8.691 -18.497 24.148 1.00 91.94 301 ALA A C 1
ATOM 2374 O O . ALA A 1 301 ? 8.965 -19.585 24.665 1.00 91.94 301 ALA A O 1
ATOM 2375 N N . ARG A 1 302 ? 9.609 -17.792 23.471 1.00 91.94 302 ARG A N 1
ATOM 2376 C CA . ARG A 1 302 ? 11.001 -18.230 23.283 1.00 91.94 302 ARG A CA 1
ATOM 2377 C C . ARG A 1 302 ? 11.807 -18.191 24.585 1.00 91.94 302 ARG A C 1
ATOM 2379 O O . ARG A 1 302 ? 12.558 -19.130 24.840 1.00 91.94 302 ARG A O 1
ATOM 2386 N N . ILE A 1 303 ? 11.650 -17.146 25.396 1.00 94.88 303 ILE A N 1
ATOM 2387 C CA . ILE A 1 303 ? 12.398 -16.934 26.648 1.00 94.88 303 ILE A CA 1
ATOM 2388 C C . ILE A 1 303 ? 11.854 -17.805 27.787 1.00 94.88 303 ILE A C 1
ATOM 2390 O O . ILE A 1 303 ? 12.620 -18.362 28.578 1.00 94.88 303 ILE A O 1
ATOM 2394 N N . ALA A 1 304 ? 10.532 -17.962 27.866 1.00 94.00 304 ALA A N 1
ATOM 2395 C CA . ALA A 1 304 ? 9.883 -18.730 28.923 1.00 94.00 304 ALA A CA 1
ATOM 2396 C C . ALA A 1 304 ? 10.138 -20.243 28.830 1.00 94.00 304 ALA A C 1
ATOM 2398 O O . ALA A 1 304 ? 9.907 -20.951 29.808 1.00 94.00 304 ALA A O 1
ATOM 2399 N N . ALA A 1 305 ? 10.622 -20.736 27.682 1.00 88.81 305 ALA A N 1
ATOM 2400 C CA . ALA A 1 305 ? 10.997 -22.133 27.456 1.00 88.81 305 ALA A CA 1
ATOM 2401 C C . ALA A 1 305 ? 9.889 -23.150 27.818 1.00 88.81 305 ALA A C 1
ATOM 2403 O O . ALA A 1 305 ? 10.172 -24.232 28.331 1.00 88.81 305 ALA A O 1
ATOM 2404 N N . GLY A 1 306 ? 8.628 -22.802 27.531 1.00 84.56 306 GLY A N 1
ATOM 2405 C CA . GLY A 1 306 ? 7.455 -23.655 27.767 1.00 84.56 306 GLY A CA 1
ATOM 2406 C C . GLY A 1 306 ? 6.710 -23.416 29.087 1.00 84.56 306 GLY A C 1
ATOM 2407 O O . GLY A 1 306 ? 5.781 -24.160 29.383 1.00 84.56 306 GLY A O 1
ATOM 2408 N N . ASP A 1 307 ? 7.087 -22.406 29.880 1.00 91.00 307 ASP A N 1
ATOM 2409 C CA . ASP A 1 307 ? 6.307 -21.962 31.046 1.00 91.00 307 ASP A CA 1
ATOM 2410 C C . ASP A 1 307 ? 5.293 -20.871 30.651 1.00 91.00 307 ASP A C 1
ATOM 2412 O O . ASP A 1 307 ? 5.640 -19.695 30.523 1.00 91.00 307 ASP A O 1
ATOM 2416 N N . ASP A 1 308 ? 4.021 -21.249 30.500 1.00 86.81 308 ASP A N 1
ATOM 2417 C CA . ASP A 1 308 ? 2.933 -20.345 30.091 1.00 86.81 308 ASP A CA 1
ATOM 2418 C C . ASP A 1 308 ? 2.680 -19.187 31.067 1.00 86.81 308 ASP A C 1
ATOM 2420 O O . ASP A 1 308 ? 2.145 -18.141 30.687 1.00 86.81 308 ASP A O 1
ATOM 2424 N N . ARG A 1 309 ? 3.002 -19.359 32.355 1.00 89.56 309 ARG A N 1
ATOM 2425 C CA . ARG A 1 309 ? 2.838 -18.286 33.342 1.00 89.56 309 ARG A CA 1
ATOM 2426 C C . ARG A 1 309 ? 3.960 -17.270 33.189 1.00 89.56 309 ARG A C 1
ATOM 2428 O O . ARG A 1 309 ? 3.691 -16.071 33.211 1.00 89.56 309 ARG A O 1
ATOM 2435 N N . ARG A 1 310 ? 5.194 -17.745 33.015 1.00 93.31 310 ARG A N 1
ATOM 2436 C CA . ARG A 1 310 ? 6.351 -16.883 32.760 1.00 93.31 310 ARG A CA 1
ATOM 2437 C C . ARG A 1 310 ? 6.233 -16.177 31.409 1.00 93.31 310 ARG A C 1
ATOM 2439 O O . ARG A 1 310 ? 6.539 -14.994 31.341 1.00 93.31 310 ARG A O 1
ATOM 2446 N N . ALA A 1 311 ? 5.733 -16.850 30.371 1.00 92.31 311 ALA A N 1
ATOM 2447 C CA . ALA A 1 311 ? 5.497 -16.241 29.061 1.00 92.31 311 ALA A CA 1
ATOM 2448 C C . ALA A 1 311 ? 4.562 -15.027 29.171 1.00 92.31 311 ALA A C 1
ATOM 2450 O O . ALA A 1 311 ? 4.938 -13.932 28.767 1.00 92.31 311 ALA A O 1
ATOM 2451 N N . ARG A 1 312 ? 3.407 -15.181 29.831 1.00 90.12 312 ARG A N 1
ATOM 2452 C CA . ARG A 1 312 ? 2.475 -14.065 30.080 1.00 90.12 312 ARG A CA 1
ATOM 2453 C C . ARG A 1 312 ? 3.133 -12.891 30.805 1.00 90.12 312 ARG A C 1
ATOM 2455 O O . ARG A 1 312 ? 2.974 -11.750 30.398 1.00 90.12 312 ARG A O 1
ATOM 2462 N N . GLN A 1 313 ? 3.929 -13.177 31.836 1.00 91.62 313 GLN A N 1
ATOM 2463 C CA . GLN A 1 313 ? 4.655 -12.139 32.575 1.00 91.62 313 GLN A CA 1
ATOM 2464 C C . GLN A 1 313 ? 5.683 -11.403 31.708 1.00 91.62 313 GLN A C 1
ATOM 2466 O O . GLN A 1 313 ? 5.853 -10.199 31.867 1.00 91.62 313 GLN A O 1
ATOM 2471 N N . ILE A 1 314 ? 6.385 -12.103 30.815 1.00 94.06 314 ILE A N 1
ATOM 2472 C CA . ILE A 1 314 ? 7.362 -11.486 29.908 1.00 94.06 314 ILE A CA 1
ATOM 2473 C C . ILE A 1 314 ? 6.656 -10.639 28.849 1.00 94.06 314 ILE A C 1
ATOM 2475 O O . ILE A 1 314 ? 7.098 -9.525 28.581 1.00 94.06 314 ILE A O 1
ATOM 2479 N N . GLU A 1 315 ? 5.556 -11.137 28.281 1.00 93.06 315 GLU A N 1
ATOM 2480 C CA . GLU A 1 315 ? 4.734 -10.385 27.328 1.00 93.06 315 GLU A CA 1
ATOM 2481 C C . GLU A 1 315 ? 4.239 -9.073 27.957 1.00 93.06 315 GLU A C 1
ATOM 2483 O O . GLU A 1 315 ? 4.457 -8.009 27.382 1.00 93.06 315 GLU A O 1
ATOM 2488 N N . ASP A 1 316 ? 3.685 -9.125 29.176 1.00 89.88 316 ASP A N 1
ATOM 2489 C CA . ASP A 1 316 ? 3.216 -7.935 29.899 1.00 89.88 316 ASP A CA 1
ATOM 2490 C C . ASP A 1 316 ? 4.345 -6.918 30.147 1.00 89.88 316 ASP A C 1
ATOM 2492 O O . ASP A 1 316 ? 4.135 -5.713 29.998 1.00 89.88 316 ASP A O 1
ATOM 2496 N N . LYS A 1 317 ? 5.559 -7.380 30.489 1.00 90.50 317 LYS A N 1
ATOM 2497 C CA . LYS A 1 317 ? 6.730 -6.499 30.657 1.00 90.50 317 LYS A CA 1
ATOM 2498 C C . LYS A 1 317 ? 7.121 -5.817 29.340 1.00 90.50 317 LYS A C 1
ATOM 2500 O O . LYS A 1 317 ? 7.414 -4.624 29.343 1.00 90.50 317 LYS A O 1
ATOM 2505 N N . LEU A 1 318 ? 7.147 -6.558 28.231 1.00 91.06 318 LEU A N 1
ATOM 2506 C CA . LEU A 1 318 ? 7.524 -6.025 26.916 1.00 91.06 318 LEU A CA 1
ATOM 2507 C C . LEU A 1 318 ? 6.495 -5.006 26.404 1.00 91.06 318 LEU A C 1
ATOM 2509 O O . LEU A 1 318 ? 6.879 -3.933 25.937 1.00 91.06 318 LEU A O 1
ATOM 2513 N N . GLU A 1 319 ? 5.203 -5.296 26.561 1.00 88.31 319 GLU A N 1
ATOM 2514 C CA . GLU A 1 319 ? 4.126 -4.375 26.183 1.00 88.31 319 GLU A CA 1
ATOM 2515 C C . GLU A 1 319 ? 4.113 -3.112 27.056 1.00 88.31 319 GLU A C 1
ATOM 2517 O O . GLU A 1 319 ? 3.922 -2.007 26.545 1.00 88.31 319 GLU A O 1
ATOM 2522 N N . ALA A 1 320 ? 4.399 -3.238 28.356 1.00 85.88 320 ALA A N 1
ATOM 2523 C CA . ALA A 1 320 ? 4.509 -2.093 29.256 1.00 85.88 320 ALA A CA 1
ATOM 2524 C C . ALA A 1 320 ? 5.615 -1.106 28.847 1.00 85.88 320 ALA A C 1
ATOM 2526 O O . ALA A 1 320 ? 5.396 0.105 28.867 1.00 85.88 320 ALA A O 1
ATOM 2527 N N . ILE A 1 321 ? 6.787 -1.602 28.431 1.00 82.62 321 ILE A N 1
ATOM 2528 C CA . ILE A 1 321 ? 7.881 -0.756 27.911 1.00 82.62 321 ILE A CA 1
ATOM 2529 C C . ILE A 1 321 ? 7.438 -0.035 26.640 1.00 82.62 321 ILE A C 1
ATOM 2531 O O . ILE A 1 321 ? 7.751 1.138 26.437 1.00 82.62 321 ILE A O 1
ATOM 2535 N N . GLY A 1 322 ? 6.647 -0.722 25.812 1.00 70.06 322 GLY A N 1
ATOM 2536 C CA . GLY A 1 322 ? 6.001 -0.156 24.636 1.00 70.06 322 GLY A CA 1
ATOM 2537 C C . GLY A 1 322 ? 5.207 1.128 24.914 1.00 70.06 322 GLY A C 1
ATOM 2538 O O . GLY A 1 322 ? 5.099 1.965 24.014 1.00 70.06 322 GLY A O 1
ATOM 2539 N N . ALA A 1 323 ? 4.698 1.297 26.137 1.00 71.19 323 ALA A N 1
ATOM 2540 C CA . ALA A 1 323 ? 3.778 2.360 26.542 1.00 71.19 323 ALA A CA 1
ATOM 2541 C C . ALA A 1 323 ? 4.279 3.217 27.721 1.00 71.19 323 ALA A C 1
ATOM 2543 O O . ALA A 1 323 ? 3.493 3.908 28.370 1.00 71.19 323 ALA A O 1
ATOM 2544 N N . MET A 1 324 ? 5.583 3.201 28.007 1.00 70.62 324 MET A N 1
ATOM 2545 C CA . MET A 1 324 ? 6.139 3.813 29.218 1.00 70.62 324 MET A CA 1
ATOM 2546 C C . MET A 1 324 ? 5.822 5.312 29.367 1.00 70.62 324 MET A C 1
ATOM 2548 O O . MET A 1 324 ? 5.401 5.722 30.444 1.00 70.62 324 MET A O 1
ATOM 2552 N N . GLU A 1 325 ? 5.891 6.111 28.295 1.00 67.56 325 GLU A N 1
ATOM 2553 C CA . GLU A 1 325 ? 5.546 7.549 28.332 1.00 67.56 325 GLU A CA 1
ATOM 2554 C C . GLU A 1 325 ? 4.106 7.821 28.807 1.00 67.56 325 GLU A C 1
ATOM 2556 O O . GLU A 1 325 ? 3.827 8.839 29.442 1.00 67.56 325 GLU A O 1
ATOM 2561 N N . GLN A 1 326 ? 3.179 6.909 28.501 1.00 66.12 326 GLN A N 1
ATOM 2562 C CA . GLN A 1 326 ? 1.769 7.010 28.884 1.00 66.12 326 GLN A CA 1
ATOM 2563 C C . GLN A 1 326 ? 1.547 6.513 30.320 1.00 66.12 326 GLN A C 1
ATOM 2565 O O . GLN A 1 326 ? 0.690 7.033 31.033 1.00 66.12 326 GLN A O 1
ATOM 2570 N N . LEU A 1 327 ? 2.336 5.526 30.755 1.00 66.00 327 LEU A N 1
ATOM 2571 C CA . LEU A 1 327 ? 2.224 4.891 32.070 1.00 66.00 327 LEU A CA 1
ATOM 2572 C C . LEU A 1 327 ? 2.955 5.668 33.180 1.00 66.00 327 LEU A C 1
ATOM 2574 O O . LEU A 1 327 ? 2.515 5.634 34.329 1.00 66.00 327 LEU A O 1
ATOM 2578 N N . GLU A 1 328 ? 4.015 6.422 32.864 1.00 64.88 328 GLU A N 1
ATOM 2579 C CA . GLU A 1 328 ? 4.766 7.248 33.830 1.00 64.88 328 GLU A CA 1
ATOM 2580 C C . GLU A 1 328 ? 3.901 8.314 34.525 1.00 64.88 328 GLU A C 1
ATOM 2582 O O . GLU A 1 328 ? 4.193 8.720 35.651 1.00 64.88 328 GLU A O 1
ATOM 2587 N N . GLN A 1 329 ? 2.807 8.740 33.889 1.00 61.12 329 GLN A N 1
ATOM 2588 C CA . GLN A 1 329 ? 1.884 9.731 34.448 1.00 61.12 329 GLN A CA 1
ATOM 2589 C C . GLN A 1 329 ? 0.934 9.138 35.512 1.00 61.12 329 GLN A C 1
ATOM 2591 O O . GLN A 1 329 ? 0.376 9.900 36.300 1.00 61.12 329 GLN A O 1
ATOM 2596 N N . ASN A 1 330 ? 0.799 7.802 35.595 1.00 57.66 330 ASN A N 1
ATOM 2597 C CA . ASN A 1 330 ? -0.239 7.098 36.369 1.00 57.66 330 ASN A CA 1
ATOM 2598 C C . ASN A 1 330 ? 0.329 5.987 37.287 1.00 57.66 330 ASN A C 1
ATOM 2600 O O . ASN A 1 330 ? -0.055 4.821 37.215 1.00 57.66 330 ASN A O 1
ATOM 2604 N N . VAL A 1 331 ? 1.245 6.350 38.193 1.00 60.47 331 VAL A N 1
ATOM 2605 C CA . VAL A 1 331 ? 2.043 5.407 39.016 1.00 60.47 331 VAL A CA 1
ATOM 2606 C C . VAL A 1 331 ? 1.220 4.521 39.975 1.00 60.47 331 VAL A C 1
ATOM 2608 O O . VAL A 1 331 ? 1.662 3.425 40.314 1.00 60.47 331 VAL A O 1
ATOM 2611 N N . LEU A 1 332 ? 0.040 4.960 40.433 1.00 60.69 332 LEU A N 1
ATOM 2612 C CA . LEU A 1 332 ? -0.752 4.239 41.448 1.00 60.69 332 LEU A CA 1
ATOM 2613 C C . LEU A 1 332 ? -1.648 3.122 40.874 1.00 60.69 332 LEU A C 1
ATOM 2615 O O . LEU A 1 332 ? -1.962 2.189 41.606 1.00 60.69 332 LEU A O 1
ATOM 2619 N N . ASP A 1 333 ? -1.962 3.157 39.573 1.00 69.19 333 ASP A N 1
ATOM 2620 C CA . ASP A 1 333 ? -2.942 2.270 38.918 1.00 69.19 333 ASP A CA 1
ATOM 2621 C C . ASP A 1 333 ? -2.362 1.568 37.677 1.00 69.19 333 ASP A C 1
ATOM 2623 O O . ASP A 1 333 ? -3.044 1.349 36.674 1.00 69.19 333 ASP A O 1
ATOM 2627 N N . PHE A 1 334 ? -1.077 1.217 37.728 1.00 75.25 334 PHE A N 1
ATOM 2628 C CA . PHE A 1 334 ? -0.331 0.700 36.578 1.00 75.25 334 PHE A CA 1
ATOM 2629 C C . PHE A 1 334 ? -0.983 -0.523 35.906 1.00 75.25 334 PHE A C 1
ATOM 2631 O O . PHE A 1 334 ? -1.084 -0.576 34.684 1.00 75.25 334 PHE A O 1
ATOM 2638 N N . GLY A 1 335 ? -1.437 -1.507 36.692 1.00 79.44 335 GLY A N 1
ATOM 2639 C CA . GLY A 1 335 ? -2.032 -2.743 36.168 1.00 79.44 335 GLY A CA 1
ATOM 2640 C C . GLY A 1 335 ? -3.309 -2.499 35.350 1.00 79.44 335 GLY A C 1
ATOM 2641 O O . GLY A 1 335 ? -3.349 -2.888 34.182 1.00 79.44 335 GLY A O 1
ATOM 2642 N N . PRO A 1 336 ? -4.334 -1.837 35.919 1.00 81.12 336 PRO A N 1
ATOM 2643 C CA . PRO A 1 336 ? -5.532 -1.439 35.179 1.00 81.12 336 PRO A CA 1
ATOM 2644 C C . PRO A 1 336 ? -5.233 -0.600 33.929 1.00 81.12 336 PRO A C 1
ATOM 2646 O O . PRO A 1 336 ? -5.770 -0.895 32.863 1.00 81.12 336 PRO A O 1
ATOM 2649 N N . HIS A 1 337 ? -4.318 0.373 34.017 1.00 80.06 337 HIS A N 1
ATOM 2650 C CA . HIS A 1 337 ? -3.944 1.194 32.860 1.00 80.06 337 HIS A CA 1
ATOM 2651 C C . HIS A 1 337 ? -3.255 0.380 31.762 1.00 80.06 337 HIS A C 1
ATOM 2653 O O . HIS A 1 337 ? -3.521 0.606 30.586 1.00 80.06 337 HIS A O 1
ATOM 2659 N N . LEU A 1 338 ? -2.410 -0.598 32.108 1.00 83.00 338 LEU A N 1
ATOM 2660 C CA . LEU A 1 338 ? -1.810 -1.493 31.117 1.00 83.00 338 LEU A CA 1
ATOM 2661 C C . LEU A 1 338 ? -2.889 -2.293 30.370 1.00 83.00 338 LEU A C 1
ATOM 2663 O O . LEU A 1 338 ? -2.817 -2.415 29.148 1.00 83.00 338 LEU A O 1
ATOM 2667 N N . LYS A 1 339 ? -3.913 -2.794 31.076 1.00 84.12 339 LYS A N 1
ATOM 2668 C CA . LYS A 1 339 ? -5.048 -3.497 30.454 1.00 84.12 339 LYS A CA 1
ATOM 2669 C C . LYS A 1 339 ? -5.861 -2.584 29.535 1.00 84.12 339 LYS A C 1
ATOM 2671 O O . LYS A 1 339 ? -6.175 -2.984 28.417 1.00 84.12 339 LYS A O 1
ATOM 2676 N N . GLU A 1 340 ? -6.170 -1.365 29.977 1.00 84.50 340 GLU A N 1
ATOM 2677 C CA . GLU A 1 340 ? -6.858 -0.357 29.159 1.00 84.50 340 GLU A CA 1
ATOM 2678 C C . GLU A 1 340 ? -6.052 -0.025 27.898 1.00 84.50 340 GLU A C 1
ATOM 2680 O O . GLU A 1 340 ? -6.595 0.006 26.795 1.00 84.50 340 GLU A O 1
ATOM 2685 N N . MET A 1 341 ? -4.737 0.144 28.041 1.00 84.62 341 MET A N 1
ATOM 2686 C CA . MET A 1 341 ? -3.835 0.445 26.935 1.00 84.62 341 MET A CA 1
ATOM 2687 C C . MET A 1 341 ? -3.809 -0.712 25.925 1.00 84.62 341 MET A C 1
ATOM 2689 O O . MET A 1 341 ? -4.052 -0.485 24.740 1.00 84.62 341 MET A O 1
ATOM 2693 N N . ARG A 1 342 ? -3.654 -1.966 26.380 1.00 84.94 342 ARG A N 1
ATOM 2694 C CA . ARG A 1 342 ? -3.767 -3.164 25.522 1.00 84.94 342 ARG A CA 1
ATOM 2695 C C . ARG A 1 342 ? -5.108 -3.226 24.790 1.00 84.94 342 ARG A C 1
ATOM 2697 O O . ARG A 1 342 ? -5.132 -3.475 23.586 1.00 84.94 342 ARG A O 1
ATOM 2704 N N . HIS A 1 343 ? -6.211 -2.955 25.487 1.00 88.75 343 HIS A N 1
ATOM 2705 C CA . HIS A 1 343 ? -7.534 -2.898 24.870 1.00 88.75 343 HIS A CA 1
ATOM 2706 C C . HIS A 1 343 ? -7.599 -1.813 23.786 1.00 88.75 343 HIS A C 1
ATOM 2708 O O . HIS A 1 343 ? -8.009 -2.096 22.660 1.00 88.75 343 HIS A O 1
ATOM 2714 N N . SER A 1 344 ? -7.140 -0.595 24.092 1.00 88.50 344 SER A N 1
ATOM 2715 C CA . SER A 1 344 ? -7.127 0.540 23.162 1.00 88.50 344 SER A CA 1
ATOM 2716 C C . SER A 1 344 ? -6.239 0.306 21.937 1.00 88.50 344 SER A C 1
ATOM 2718 O O . SER A 1 344 ? -6.636 0.657 20.829 1.00 88.50 344 SER A O 1
ATOM 2720 N N . ASN A 1 345 ? -5.104 -0.384 22.101 1.00 87.38 345 ASN A N 1
ATOM 2721 C CA . ASN A 1 345 ? -4.235 -0.824 21.009 1.00 87.38 345 ASN A CA 1
ATOM 2722 C C . ASN A 1 345 ? -4.925 -1.835 20.091 1.00 87.38 345 ASN A C 1
ATOM 2724 O O . ASN A 1 345 ? -4.504 -2.012 18.955 1.00 87.38 345 ASN A O 1
ATOM 2728 N N . GLY A 1 346 ? -6.014 -2.468 20.526 1.00 90.19 346 GLY A N 1
ATOM 2729 C CA . GLY A 1 346 ? -6.886 -3.257 19.660 1.00 90.19 346 GLY A CA 1
ATOM 2730 C C . GLY A 1 346 ? -7.689 -2.421 18.656 1.00 90.19 346 GLY A C 1
ATOM 2731 O O . GLY A 1 346 ? -8.399 -2.997 17.830 1.00 90.19 346 GLY A O 1
ATOM 2732 N N . PHE A 1 347 ? -7.599 -1.087 18.697 1.00 92.94 347 PHE A N 1
ATOM 2733 C CA . PHE A 1 347 ? -8.337 -0.171 17.833 1.00 92.94 347 PHE A CA 1
ATOM 2734 C C . PHE A 1 347 ? -7.429 0.862 17.165 1.00 92.94 347 PHE A C 1
ATOM 2736 O O . PHE A 1 347 ? -6.385 1.251 17.678 1.00 92.94 347 PHE A O 1
ATOM 2743 N N . ARG A 1 348 ? -7.886 1.366 16.021 1.00 93.31 348 ARG A N 1
ATOM 2744 C CA . ARG A 1 348 ? -7.367 2.569 15.375 1.00 93.31 348 ARG A CA 1
ATOM 2745 C C . ARG A 1 348 ? -8.404 3.680 15.441 1.00 93.31 348 ARG A C 1
ATOM 2747 O O . ARG A 1 348 ? -9.608 3.432 15.330 1.00 93.31 348 ARG A O 1
ATOM 2754 N N . ALA A 1 349 ? -7.931 4.909 15.596 1.00 91.69 349 ALA A N 1
ATOM 2755 C CA . ALA A 1 349 ? -8.799 6.072 15.597 1.00 91.69 349 ALA A CA 1
ATOM 2756 C C . ALA A 1 349 ? -9.115 6.511 14.159 1.00 91.69 349 ALA A C 1
ATOM 2758 O O . ALA A 1 349 ? -8.217 6.647 13.331 1.00 91.69 349 ALA A O 1
ATOM 2759 N N . VAL A 1 350 ? -10.387 6.779 13.889 1.00 91.50 350 VAL A N 1
ATOM 2760 C CA . VAL A 1 350 ? -10.898 7.296 12.618 1.00 91.50 350 VAL A CA 1
ATOM 2761 C C . VAL A 1 350 ? -11.378 8.739 12.847 1.00 91.50 350 VAL A C 1
ATOM 2763 O O . VAL A 1 350 ? -12.126 8.988 13.801 1.00 91.50 350 VAL A O 1
ATOM 2766 N N . PRO A 1 351 ? -10.935 9.721 12.038 1.00 87.69 351 PRO A N 1
ATOM 2767 C CA . PRO A 1 351 ? -11.374 11.112 12.166 1.00 87.69 351 PRO A CA 1
ATOM 2768 C C . PRO A 1 351 ? -12.903 11.261 12.099 1.00 87.69 351 PRO A C 1
ATOM 2770 O O . PRO A 1 351 ? -13.570 10.498 11.412 1.00 87.69 351 PRO A O 1
ATOM 2773 N N . ALA A 1 352 ? -13.454 12.248 12.810 1.00 82.88 352 ALA A N 1
ATOM 2774 C CA . ALA A 1 352 ? -14.903 12.431 12.982 1.00 82.88 352 ALA A CA 1
ATOM 2775 C C . ALA A 1 352 ? -15.360 13.885 12.750 1.00 82.88 352 ALA A C 1
ATOM 2777 O O . ALA A 1 352 ? -16.234 14.388 13.459 1.00 82.88 352 ALA A O 1
ATOM 2778 N N . GLY A 1 353 ? -14.699 14.583 11.823 1.00 87.38 353 GLY A N 1
ATOM 2779 C CA . GLY A 1 353 ? -14.955 15.995 11.530 1.00 87.38 353 GLY A CA 1
ATOM 2780 C C . GLY A 1 353 ? -14.267 16.972 12.488 1.00 87.38 353 GLY A C 1
ATOM 2781 O O . GLY A 1 353 ? -13.277 16.637 13.154 1.00 87.38 353 GLY A O 1
ATOM 2782 N N . LEU A 1 354 ? -14.780 18.203 12.535 1.00 90.00 354 LEU A N 1
ATOM 2783 C CA . LEU A 1 354 ? -14.186 19.323 13.268 1.00 90.00 354 LEU A CA 1
ATOM 2784 C C . LEU A 1 354 ? -15.073 19.793 14.424 1.00 90.00 354 LEU A C 1
ATOM 2786 O O . LEU A 1 354 ? -16.299 19.735 14.386 1.00 90.00 354 LEU A O 1
ATOM 2790 N N . ARG A 1 355 ? -14.435 20.337 15.460 1.00 88.88 355 ARG A N 1
ATOM 2791 C CA . ARG A 1 355 ? -15.088 21.072 16.544 1.00 88.88 355 ARG A CA 1
ATOM 2792 C C . ARG A 1 355 ? -14.368 22.388 16.773 1.00 88.88 355 ARG A C 1
ATOM 2794 O O . ARG A 1 355 ? -13.160 22.419 16.979 1.00 88.88 355 ARG A O 1
ATOM 2801 N N . TRP A 1 356 ? -15.115 23.474 16.805 1.00 89.69 356 TRP A N 1
ATOM 2802 C CA . TRP A 1 356 ? -14.589 24.806 17.042 1.00 89.69 356 TRP A CA 1
ATOM 2803 C C . TRP A 1 356 ? -14.469 25.103 18.535 1.00 89.69 356 TRP A C 1
ATOM 2805 O O . TRP A 1 356 ? -15.324 24.728 19.346 1.00 89.69 356 TRP A O 1
ATOM 2815 N N . THR A 1 357 ? -13.406 25.813 18.899 1.00 87.19 357 THR A N 1
ATOM 2816 C CA . THR A 1 357 ? -13.159 26.316 20.252 1.00 87.19 357 THR A CA 1
ATOM 2817 C C . THR A 1 357 ? -12.577 27.725 20.199 1.00 87.19 357 THR A C 1
ATOM 2819 O O . THR A 1 357 ? -11.983 28.119 19.197 1.00 87.19 357 THR A O 1
ATOM 2822 N N . ILE A 1 358 ? -12.704 28.469 21.293 1.00 84.69 358 ILE A N 1
ATOM 2823 C CA . ILE A 1 358 ? -12.038 29.758 21.478 1.00 84.69 358 ILE A CA 1
ATOM 2824 C C . ILE A 1 358 ? -10.958 29.553 22.537 1.00 84.69 358 ILE A C 1
ATOM 2826 O O . ILE A 1 358 ? -11.254 29.099 23.643 1.00 84.69 358 ILE A O 1
ATOM 2830 N N . ARG A 1 359 ? -9.703 29.860 22.205 1.00 80.25 359 ARG A N 1
ATOM 2831 C CA . ARG A 1 359 ? -8.569 29.765 23.139 1.00 80.25 359 ARG A CA 1
ATOM 2832 C C . ARG A 1 359 ? -7.759 31.053 23.126 1.00 80.25 359 ARG A C 1
ATOM 2834 O O . ARG A 1 359 ? -7.713 31.735 22.108 1.00 80.25 359 ARG A O 1
ATOM 2841 N N . GLN A 1 360 ? -7.117 31.372 24.247 1.00 76.12 360 GLN A N 1
ATOM 2842 C CA . GLN A 1 360 ? -6.099 32.421 24.280 1.00 76.12 360 GLN A CA 1
ATOM 2843 C C . GLN A 1 360 ? -4.883 31.973 23.470 1.00 76.12 360 GLN A C 1
ATOM 2845 O O . GLN A 1 360 ? -4.469 30.815 23.557 1.00 76.12 360 GLN A O 1
ATOM 2850 N N . GLU A 1 361 ? -4.336 32.883 22.674 1.00 66.31 361 GLU A N 1
ATOM 2851 C CA . GLU A 1 361 ? -3.096 32.677 21.939 1.00 66.31 361 GLU A CA 1
ATOM 2852 C C . GLU A 1 361 ? -1.963 32.484 22.947 1.00 66.31 361 GLU A C 1
ATOM 2854 O O . GLU A 1 361 ? -1.636 33.386 23.706 1.00 66.31 361 GLU A O 1
ATOM 2859 N N . SER A 1 362 ? -1.419 31.272 23.019 1.00 55.28 362 SER A N 1
ATOM 2860 C CA . SER A 1 362 ? -0.348 30.932 23.945 1.00 55.28 362 SER A CA 1
ATOM 2861 C C . SER A 1 362 ? 0.868 30.455 23.164 1.00 55.28 362 SER A C 1
ATOM 2863 O O . SER A 1 362 ? 0.870 29.330 22.659 1.00 55.28 362 SER A O 1
ATOM 2865 N N . ASN A 1 363 ? 1.914 31.276 23.088 1.00 52.50 363 ASN A N 1
ATOM 2866 C CA . ASN A 1 363 ? 3.230 30.793 22.686 1.00 52.50 363 ASN A CA 1
ATOM 2867 C C . ASN A 1 363 ? 3.732 29.828 23.764 1.00 52.50 363 ASN A C 1
ATOM 2869 O O . ASN A 1 363 ? 4.003 30.226 24.900 1.00 52.50 363 ASN A O 1
ATOM 2873 N N . ALA A 1 364 ? 3.872 28.548 23.416 1.00 45.12 364 ALA A N 1
ATOM 2874 C CA . ALA A 1 364 ? 4.373 27.522 24.332 1.00 45.12 364 ALA A CA 1
ATOM 2875 C C . ALA A 1 364 ? 5.757 27.883 24.921 1.00 45.12 364 ALA A C 1
ATOM 2877 O O . ALA A 1 364 ? 6.043 27.528 26.062 1.00 45.12 364 ALA A O 1
ATOM 2878 N N . ALA A 1 365 ? 6.569 28.661 24.193 1.00 46.56 365 ALA A N 1
ATOM 2879 C CA . ALA A 1 365 ? 7.873 29.153 24.641 1.00 46.56 365 ALA A CA 1
ATOM 2880 C C . ALA A 1 365 ? 7.807 30.320 25.658 1.00 46.56 365 ALA A C 1
ATOM 2882 O O . ALA A 1 365 ? 8.700 30.447 26.493 1.00 46.56 365 ALA A O 1
ATOM 2883 N N . GLU A 1 366 ? 6.757 31.150 25.651 1.00 44.50 366 GLU A N 1
ATOM 2884 C CA . GLU A 1 366 ? 6.638 32.325 26.544 1.00 44.50 366 GLU A CA 1
ATOM 2885 C C . GLU A 1 366 ? 5.948 31.994 27.881 1.00 44.50 366 GLU A C 1
ATOM 2887 O O . GLU A 1 366 ? 6.192 32.638 28.909 1.00 44.50 366 GLU A O 1
ATOM 2892 N N . ASN A 1 367 ? 5.142 30.928 27.913 1.00 48.97 367 ASN A N 1
ATOM 2893 C CA . ASN A 1 367 ? 4.380 30.520 29.095 1.00 48.97 367 ASN A CA 1
ATOM 2894 C C . ASN A 1 367 ? 5.241 30.070 30.286 1.00 48.97 367 ASN A C 1
ATOM 2896 O O . ASN A 1 367 ? 4.845 30.286 31.434 1.00 48.97 367 ASN A O 1
ATOM 2900 N N . ALA A 1 368 ? 6.426 29.496 30.059 1.00 45.00 368 ALA A N 1
ATOM 2901 C CA . ALA A 1 368 ? 7.309 29.084 31.155 1.00 45.00 368 ALA A CA 1
ATOM 2902 C C . ALA A 1 368 ? 7.801 30.288 31.990 1.00 45.00 368 ALA A C 1
ATOM 2904 O O . ALA A 1 368 ? 7.922 30.206 33.218 1.00 45.00 368 ALA A O 1
ATOM 2905 N N . ALA A 1 369 ? 8.011 31.441 31.347 1.00 40.91 369 ALA A N 1
ATOM 2906 C CA . ALA A 1 369 ? 8.432 32.672 32.012 1.00 40.91 369 ALA A CA 1
ATOM 2907 C C . ALA A 1 369 ? 7.244 33.432 32.636 1.00 40.91 369 ALA A C 1
ATOM 2909 O O . ALA A 1 369 ? 7.340 33.906 33.773 1.00 40.91 369 ALA A O 1
ATOM 2910 N N . ALA A 1 370 ? 6.101 33.490 31.941 1.00 41.66 370 ALA A N 1
ATOM 2911 C CA . ALA A 1 370 ? 4.917 34.228 32.387 1.00 41.66 370 ALA A CA 1
ATOM 2912 C C . ALA A 1 370 ? 4.194 33.570 33.580 1.00 41.66 370 ALA A C 1
ATOM 2914 O O . ALA A 1 370 ? 3.782 34.270 34.507 1.00 41.66 370 ALA A O 1
ATOM 2915 N N . ILE A 1 371 ? 4.096 32.233 33.630 1.00 45.50 371 ILE A N 1
ATOM 2916 C CA . ILE A 1 371 ? 3.480 31.504 34.761 1.00 45.50 371 ILE A CA 1
ATOM 2917 C C . ILE A 1 371 ? 4.308 31.682 36.046 1.00 45.50 371 ILE A C 1
ATOM 2919 O O . ILE A 1 371 ? 3.754 31.803 37.144 1.00 45.50 371 ILE A O 1
ATOM 2923 N N . THR A 1 372 ? 5.633 31.770 35.909 1.00 41.75 372 THR A N 1
ATOM 2924 C CA . THR A 1 372 ? 6.560 32.001 37.025 1.00 41.75 372 THR A CA 1
ATOM 2925 C C . THR A 1 372 ? 6.438 33.428 37.576 1.00 41.75 372 THR A C 1
ATOM 2927 O O . THR A 1 372 ? 6.458 33.620 38.791 1.00 41.75 372 THR A O 1
ATOM 2930 N N . GLN A 1 373 ? 6.224 34.428 36.714 1.00 45.03 373 GLN A N 1
ATOM 2931 C CA . GLN A 1 373 ? 6.025 35.822 37.133 1.00 45.03 373 GLN A CA 1
ATOM 2932 C C . GLN A 1 373 ? 4.604 36.101 37.663 1.00 45.03 373 GLN A C 1
ATOM 2934 O O . GLN A 1 373 ? 4.447 36.861 38.619 1.00 45.03 373 GLN A O 1
ATOM 2939 N N . ALA A 1 374 ? 3.570 35.440 37.129 1.00 43.16 374 ALA A N 1
ATOM 2940 C CA . ALA A 1 374 ? 2.183 35.612 37.571 1.00 43.16 374 ALA A CA 1
ATOM 2941 C C . ALA A 1 374 ? 1.897 35.005 38.959 1.00 43.16 374 ALA A C 1
ATOM 2943 O O . ALA A 1 374 ? 1.055 35.525 39.691 1.00 43.16 374 ALA A O 1
ATOM 2944 N N . ARG A 1 375 ? 2.624 33.953 39.375 1.00 41.56 375 ARG A N 1
ATOM 2945 C CA . ARG A 1 375 ? 2.521 33.386 40.739 1.00 41.56 375 ARG A CA 1
ATOM 2946 C C . ARG A 1 375 ? 3.050 34.315 41.841 1.00 41.56 375 ARG A C 1
ATOM 2948 O O . ARG A 1 375 ? 2.752 34.079 43.008 1.00 41.56 375 ARG A O 1
ATOM 2955 N N . LEU A 1 376 ? 3.812 35.355 41.490 1.00 36.06 376 LEU A N 1
ATOM 2956 C CA . LEU A 1 376 ? 4.476 36.255 42.442 1.00 36.06 376 LEU A CA 1
ATOM 2957 C C . LEU A 1 376 ? 3.799 37.633 42.580 1.00 36.06 376 LEU A C 1
ATOM 2959 O O . LEU A 1 376 ? 4.203 38.418 43.438 1.00 36.06 376 LEU A O 1
ATOM 2963 N N . ALA A 1 377 ? 2.763 37.938 41.791 1.00 35.06 377 ALA A N 1
ATOM 2964 C CA . ALA A 1 377 ? 2.060 39.218 41.866 1.00 35.06 377 ALA A CA 1
ATOM 2965 C C . ALA A 1 377 ? 0.815 39.137 42.781 1.00 35.06 377 ALA A C 1
ATOM 2967 O O . ALA A 1 377 ? -0.045 38.276 42.576 1.00 35.06 377 ALA A O 1
ATOM 2968 N N . PRO A 1 378 ? 0.658 40.029 43.780 1.00 31.44 378 PRO A N 1
ATOM 2969 C CA . PRO A 1 378 ? -0.533 40.054 44.620 1.00 31.44 378 PRO A CA 1
ATOM 2970 C C . PRO A 1 378 ? -1.756 40.470 43.794 1.00 31.44 378 PRO A C 1
ATOM 2972 O O . PRO A 1 378 ? -1.775 41.517 43.150 1.00 31.44 378 PRO A O 1
ATOM 2975 N N . SER A 1 379 ? -2.802 39.643 43.825 1.00 36.91 379 SER A N 1
ATOM 2976 C CA . SER A 1 379 ? -4.029 39.832 43.054 1.00 36.91 379 SER A CA 1
ATOM 2977 C C . SER A 1 379 ? -4.823 41.065 43.514 1.00 36.91 379 SER A C 1
ATOM 2979 O O . SER A 1 379 ? -5.647 40.982 44.430 1.00 36.91 379 SER A O 1
ATOM 2981 N N . THR A 1 380 ? -4.649 42.205 42.851 1.00 32.44 380 THR A N 1
ATOM 2982 C CA . THR A 1 380 ? -5.586 43.334 42.918 1.00 32.44 380 THR A CA 1
ATOM 2983 C C . THR A 1 380 ? -6.829 42.998 42.092 1.00 32.44 380 THR A C 1
ATOM 2985 O O . THR A 1 380 ? -6.920 43.258 40.896 1.00 32.44 380 THR A O 1
ATOM 2988 N N . ARG A 1 381 ? -7.828 42.386 42.741 1.00 36.75 381 ARG A N 1
ATOM 2989 C CA . ARG A 1 381 ? -9.162 42.170 42.161 1.00 36.75 381 ARG A CA 1
ATOM 2990 C C . ARG A 1 381 ? -9.843 43.520 41.901 1.00 36.75 381 ARG A C 1
ATOM 2992 O O . ARG A 1 381 ? -10.459 44.087 42.801 1.00 36.75 381 ARG A O 1
ATOM 2999 N N . VAL A 1 382 ? -9.801 44.006 40.660 1.00 34.09 382 VAL A N 1
ATOM 3000 C CA . VAL A 1 382 ? -10.672 45.097 40.197 1.00 34.09 382 VAL A CA 1
ATOM 3001 C C . VAL A 1 382 ? -12.097 44.551 40.072 1.00 34.09 382 VAL A C 1
ATOM 3003 O O . VAL A 1 382 ? -12.481 43.928 39.087 1.00 34.09 382 VAL A O 1
ATOM 3006 N N . ARG A 1 383 ? -12.897 44.768 41.118 1.00 32.44 383 ARG A N 1
ATOM 3007 C CA . ARG A 1 383 ? -14.287 44.300 41.257 1.00 32.44 383 ARG A CA 1
ATOM 3008 C C . ARG A 1 383 ? -15.318 45.089 40.420 1.00 32.44 383 ARG A C 1
ATOM 3010 O O . ARG A 1 383 ? -16.507 44.861 40.587 1.00 32.44 383 ARG A O 1
ATOM 3017 N N . GLY A 1 384 ? -14.890 45.985 39.523 1.00 31.27 384 GLY A N 1
ATOM 3018 C CA . GLY A 1 384 ? -15.776 46.905 38.784 1.00 31.27 384 GLY A CA 1
ATOM 3019 C C . GLY A 1 384 ? -16.052 46.583 37.306 1.00 31.27 384 GLY A C 1
ATOM 3020 O O . GLY A 1 384 ? -16.913 47.224 36.720 1.00 31.27 384 GLY A O 1
ATOM 3021 N N . ARG A 1 385 ? -15.361 45.610 36.687 1.00 38.19 385 ARG A N 1
ATOM 3022 C CA . ARG A 1 385 ? -15.420 45.362 35.222 1.00 38.19 385 ARG A CA 1
ATOM 3023 C C . ARG A 1 385 ? -16.118 44.050 34.816 1.00 38.19 385 ARG A C 1
ATOM 3025 O O . ARG A 1 385 ? -16.124 43.693 33.645 1.00 38.19 385 ARG A O 1
ATOM 3032 N N . ARG A 1 386 ? -16.697 43.306 35.773 1.00 35.62 386 ARG A N 1
ATOM 3033 C CA . ARG A 1 386 ? -17.305 41.983 35.511 1.00 35.62 386 ARG A CA 1
ATOM 3034 C C . ARG A 1 386 ? -18.616 42.052 34.725 1.00 35.62 386 ARG A C 1
ATOM 3036 O O . ARG A 1 386 ? -18.823 41.207 33.870 1.00 35.62 386 ARG A O 1
ATOM 3043 N N . VAL A 1 387 ? -19.453 43.067 34.950 1.00 36.44 387 VAL A N 1
ATOM 3044 C CA . VAL A 1 387 ? -20.813 43.103 34.377 1.00 36.44 387 VAL A CA 1
ATOM 3045 C C . VAL A 1 387 ? -20.808 43.300 32.850 1.00 36.44 387 VAL A C 1
ATOM 3047 O O . VAL A 1 387 ? -21.664 42.737 32.180 1.00 36.44 387 VAL A O 1
ATOM 3050 N N . SER A 1 388 ? -19.820 44.004 32.269 1.00 43.94 388 SER A N 1
ATOM 3051 C CA . SER A 1 388 ? -19.733 44.171 30.804 1.00 43.94 388 SER A CA 1
ATOM 3052 C C . SER A 1 388 ? -19.046 43.004 30.089 1.00 43.94 388 SER A C 1
ATOM 3054 O O . SER A 1 388 ? -19.421 42.693 28.969 1.00 43.94 388 SER A O 1
ATOM 3056 N N . ARG A 1 389 ? -18.068 42.326 30.715 1.00 46.59 389 ARG A N 1
ATOM 3057 C CA . ARG A 1 389 ? -17.456 41.115 30.133 1.00 46.59 389 ARG A CA 1
ATOM 3058 C C . ARG A 1 389 ? -18.394 39.909 30.195 1.00 46.59 389 ARG A C 1
ATOM 3060 O O . ARG A 1 389 ? -18.350 39.091 29.290 1.00 46.59 389 ARG A O 1
ATOM 3067 N N . GLN A 1 390 ? -19.231 39.797 31.228 1.00 47.97 390 GLN A N 1
ATOM 3068 C CA . GLN A 1 390 ? -20.103 38.635 31.425 1.00 47.97 390 GLN A CA 1
ATOM 3069 C C . GLN A 1 390 ? -21.194 38.527 30.341 1.00 47.97 390 GLN A C 1
ATOM 3071 O O . GLN A 1 390 ? -21.392 37.440 29.823 1.00 47.97 390 GLN A O 1
ATOM 3076 N N . VAL A 1 391 ? -21.806 39.646 29.921 1.00 50.22 391 VAL A N 1
ATOM 3077 C CA . VAL A 1 391 ? -22.801 39.667 28.822 1.00 50.22 391 VAL A CA 1
ATOM 3078 C C . VAL A 1 391 ? -22.163 39.328 27.464 1.00 50.22 391 VAL A C 1
ATOM 3080 O O . VAL A 1 391 ? -22.701 38.516 26.724 1.00 50.22 391 VAL A O 1
ATOM 3083 N N . VAL A 1 392 ? -20.974 39.867 27.163 1.00 59.66 392 VAL A N 1
ATOM 3084 C CA . VAL A 1 392 ? -20.273 39.613 25.884 1.00 59.66 392 VAL A CA 1
ATOM 3085 C C . VAL A 1 392 ? -19.732 38.172 25.796 1.00 59.66 392 VAL A C 1
ATOM 3087 O O . VAL A 1 392 ? -19.682 37.587 24.716 1.00 59.66 392 VAL A O 1
ATOM 3090 N N . TRP A 1 393 ? -19.369 37.556 26.928 1.00 69.44 393 TRP A N 1
ATOM 3091 C CA . TRP A 1 393 ? -19.007 36.132 26.971 1.00 69.44 393 TRP A CA 1
ATOM 3092 C C . TRP A 1 393 ? -20.193 35.203 26.688 1.00 69.44 393 TRP A C 1
ATOM 3094 O O . TRP A 1 393 ? -19.996 34.160 26.062 1.00 69.44 393 TRP A O 1
ATOM 3104 N N . THR A 1 394 ? -21.410 35.578 27.096 1.00 71.75 394 THR A N 1
ATOM 3105 C CA . THR A 1 394 ? -22.626 34.822 26.766 1.00 71.75 394 THR A CA 1
ATOM 3106 C C . THR A 1 394 ? -22.877 34.808 25.257 1.00 71.75 394 THR A C 1
ATOM 3108 O O . THR A 1 394 ? -23.127 33.737 24.704 1.00 71.75 394 THR A O 1
ATOM 3111 N N . ASP A 1 395 ? -22.720 35.948 24.575 1.00 77.38 395 ASP A N 1
ATOM 3112 C CA . ASP A 1 395 ? -22.887 36.046 23.116 1.00 77.38 395 ASP A CA 1
ATOM 3113 C C . ASP A 1 395 ? -21.857 35.181 22.365 1.00 77.38 395 ASP A C 1
ATOM 3115 O O . ASP A 1 395 ? -22.213 34.428 21.455 1.00 77.38 395 ASP A O 1
ATOM 3119 N N . LEU A 1 396 ? -20.586 35.205 22.795 1.00 81.00 396 LEU A N 1
ATOM 3120 C CA . LEU A 1 396 ? -19.538 34.327 22.255 1.00 81.00 396 LEU A CA 1
ATOM 3121 C C . LEU A 1 396 ? -19.859 32.841 22.463 1.00 81.00 396 LEU A C 1
ATOM 3123 O O . LEU A 1 396 ? -19.655 32.035 21.555 1.00 81.00 396 LEU A O 1
ATOM 3127 N N . ALA A 1 397 ? -20.361 32.462 23.641 1.00 76.81 397 ALA A N 1
ATOM 3128 C CA . ALA A 1 397 ? -20.708 31.076 23.951 1.00 76.81 397 ALA A CA 1
ATOM 3129 C C . ALA A 1 397 ? -21.906 30.575 23.129 1.00 76.81 397 ALA A C 1
ATOM 3131 O O . ALA A 1 397 ? -21.885 29.442 22.638 1.00 76.81 397 ALA A O 1
ATOM 3132 N N . GLN A 1 398 ? -22.928 31.413 22.937 1.00 82.25 398 GLN A N 1
ATOM 3133 C CA . GLN A 1 398 ? -24.081 31.095 22.092 1.00 82.25 398 GLN A CA 1
ATOM 3134 C C . GLN A 1 398 ? -23.673 30.957 20.622 1.00 82.25 398 GLN A C 1
ATOM 3136 O O . GLN A 1 398 ? -24.011 29.954 19.990 1.00 82.25 398 GLN A O 1
ATOM 3141 N N . ALA A 1 399 ? -22.880 31.897 20.098 1.00 87.69 399 ALA A N 1
ATOM 3142 C CA . ALA A 1 399 ? -22.371 31.839 18.730 1.00 87.69 399 ALA A CA 1
ATOM 3143 C C . ALA A 1 399 ? -21.450 30.625 18.504 1.00 87.69 399 ALA A C 1
ATOM 3145 O O . ALA A 1 399 ? -21.587 29.928 17.500 1.00 87.69 399 ALA A O 1
ATOM 3146 N N . LEU A 1 400 ? -20.577 30.289 19.463 1.00 88.19 400 LEU A N 1
ATOM 3147 C CA . LEU A 1 400 ? -19.747 29.079 19.412 1.00 88.19 400 LEU A CA 1
ATOM 3148 C C . LEU A 1 400 ? -20.582 27.790 19.461 1.00 88.19 400 LEU A C 1
ATOM 3150 O O . LEU A 1 400 ? -20.245 26.803 18.803 1.00 88.19 400 LEU A O 1
ATOM 3154 N N . THR A 1 401 ? -21.666 27.781 20.239 1.00 85.31 401 THR A N 1
ATOM 3155 C CA . THR A 1 401 ? -22.601 26.649 20.300 1.00 85.31 401 THR A CA 1
ATOM 3156 C C . THR A 1 401 ? -23.307 26.469 18.961 1.00 85.31 401 THR A C 1
ATOM 3158 O O . THR A 1 401 ? -23.303 25.365 18.417 1.00 85.31 401 THR A O 1
ATOM 3161 N N . LEU A 1 402 ? -23.840 27.552 18.387 1.00 89.31 402 LEU A N 1
ATOM 3162 C CA . LEU A 1 402 ? -24.471 27.536 17.070 1.00 89.31 402 LEU A CA 1
ATOM 3163 C C . LEU A 1 402 ? -23.486 27.088 15.983 1.00 89.31 402 LEU A C 1
ATOM 3165 O O . LEU A 1 402 ? -23.824 26.222 15.178 1.00 89.31 402 LEU A O 1
ATOM 3169 N N . LEU A 1 403 ? -22.257 27.612 15.990 1.00 93.50 403 LEU A N 1
ATOM 3170 C CA . LEU A 1 403 ? -21.203 27.205 15.064 1.00 93.50 403 LEU A CA 1
ATOM 3171 C C . LEU A 1 403 ? -20.937 25.699 15.147 1.00 93.50 403 LEU A C 1
ATOM 3173 O O . LEU A 1 403 ? -20.941 25.018 14.127 1.00 93.50 403 LEU A O 1
ATOM 3177 N N . ASN A 1 404 ? -20.759 25.153 16.351 1.00 90.50 404 ASN A N 1
ATOM 3178 C CA . ASN A 1 404 ? -20.524 23.720 16.528 1.00 90.50 404 ASN A CA 1
ATOM 3179 C C . ASN A 1 404 ? -21.727 22.858 16.116 1.00 90.50 404 ASN A C 1
ATOM 3181 O O . ASN A 1 404 ? -21.535 21.776 15.565 1.00 90.50 404 ASN A O 1
ATOM 3185 N N . GLN A 1 405 ? -22.961 23.331 16.318 1.00 90.00 405 GLN A N 1
ATOM 3186 C CA . GLN A 1 405 ? -24.161 22.655 15.810 1.00 90.00 405 GLN A CA 1
ATOM 3187 C C . GLN A 1 405 ? -24.193 22.635 14.275 1.00 90.00 405 GLN A C 1
ATOM 3189 O O . GLN A 1 405 ? -24.497 21.601 13.680 1.00 90.00 405 GLN A O 1
ATOM 3194 N N . ARG A 1 406 ? -23.851 23.757 13.626 1.00 94.56 406 ARG A N 1
ATOM 3195 C CA . ARG A 1 406 ? -23.767 23.856 12.160 1.00 94.56 406 ARG A CA 1
ATOM 3196 C C . ARG A 1 406 ? -22.630 23.007 11.597 1.00 94.56 406 ARG A C 1
ATOM 3198 O O . ARG A 1 406 ? -22.850 22.317 10.608 1.00 94.56 406 ARG A O 1
ATOM 3205 N N . GLN A 1 407 ? -21.470 23.000 12.254 1.00 94.56 407 GLN A N 1
ATOM 3206 C CA . GLN A 1 407 ? -20.335 22.150 11.895 1.00 94.56 407 GLN A CA 1
ATOM 3207 C C . GLN A 1 407 ? -20.724 20.673 11.972 1.00 94.56 407 GLN A C 1
ATOM 3209 O O . GLN A 1 407 ? -20.553 19.954 10.998 1.00 94.56 407 GLN A O 1
ATOM 3214 N N . ALA A 1 408 ? -21.344 20.235 13.072 1.00 90.56 408 ALA A N 1
ATOM 3215 C CA . ALA A 1 408 ? -21.779 18.849 13.226 1.00 90.56 408 ALA A CA 1
ATOM 3216 C C . ALA A 1 408 ? -22.842 18.431 12.193 1.00 90.56 408 ALA A C 1
ATOM 3218 O O . ALA A 1 408 ? -22.842 17.286 11.744 1.00 90.56 408 ALA A O 1
ATOM 3219 N N . ALA A 1 409 ? -23.753 19.338 11.817 1.00 93.44 409 ALA A N 1
ATOM 3220 C CA . ALA A 1 409 ? -24.733 19.082 10.762 1.00 93.44 409 ALA A CA 1
ATOM 3221 C C . ALA A 1 409 ? -24.070 18.956 9.382 1.00 93.44 409 ALA A C 1
ATOM 3223 O O . ALA A 1 409 ? -24.425 18.062 8.619 1.00 93.44 409 ALA A O 1
ATOM 3224 N N . TYR A 1 410 ? -23.100 19.822 9.078 1.00 96.00 410 TYR A N 1
ATOM 3225 C CA . TYR A 1 410 ? -22.334 19.767 7.834 1.00 96.00 410 TYR A CA 1
ATOM 3226 C C . TYR A 1 410 ? -21.465 18.505 7.750 1.00 96.00 410 TYR A C 1
ATOM 3228 O O . TYR A 1 410 ? -21.527 17.804 6.745 1.00 96.00 410 TYR A O 1
ATOM 3236 N N . ASP A 1 411 ? -20.731 18.167 8.814 1.00 93.38 411 ASP A N 1
ATOM 3237 C CA . ASP A 1 411 ? -19.890 16.964 8.879 1.00 93.38 411 ASP A CA 1
ATOM 3238 C C . ASP A 1 411 ? -20.731 15.694 8.703 1.00 93.38 411 ASP A C 1
ATOM 3240 O O . ASP A 1 411 ? -20.392 14.839 7.889 1.00 93.38 411 ASP A O 1
ATOM 3244 N N . ARG A 1 412 ? -21.889 15.604 9.376 1.00 91.88 412 ARG A N 1
ATOM 3245 C CA . ARG A 1 412 ? -22.831 14.492 9.178 1.00 91.88 412 ARG A CA 1
ATOM 3246 C C . ARG A 1 412 ? -23.321 14.412 7.734 1.00 91.88 412 ARG A C 1
ATOM 3248 O O . ARG A 1 412 ? -23.367 13.326 7.174 1.00 91.88 412 ARG A O 1
ATOM 3255 N N . ALA A 1 413 ? -23.688 15.539 7.131 1.00 95.06 413 ALA A N 1
ATOM 3256 C CA . ALA A 1 413 ? -24.172 15.556 5.755 1.00 95.06 413 ALA A CA 1
ATOM 3257 C C . ALA A 1 413 ? -23.073 15.175 4.743 1.00 95.06 413 ALA A C 1
ATOM 3259 O O . ALA A 1 413 ? -23.377 14.577 3.713 1.00 95.06 413 ALA A O 1
ATOM 3260 N N . GLN A 1 414 ? -21.801 15.473 5.035 1.00 93.56 414 GLN A N 1
ATOM 3261 C CA . GLN A 1 414 ? -20.653 14.988 4.261 1.00 93.56 414 GLN A CA 1
ATOM 3262 C C . GLN A 1 414 ? -20.450 13.474 4.431 1.00 93.56 414 GLN A C 1
ATOM 3264 O O . GLN A 1 414 ? -20.265 12.780 3.434 1.00 93.56 414 GLN A O 1
ATOM 3269 N N . GLU A 1 415 ? -20.541 12.951 5.660 1.00 90.81 415 GLU A N 1
ATOM 3270 C CA . GLU A 1 415 ? -20.484 11.507 5.943 1.00 90.81 415 GLU A CA 1
ATOM 3271 C C . GLU A 1 415 ? -21.623 10.748 5.228 1.00 90.81 415 GLU A C 1
ATOM 3273 O O . GLU A 1 415 ? -21.377 9.749 4.553 1.00 90.81 415 GLU A O 1
ATOM 3278 N N . GLU A 1 416 ? -22.860 11.253 5.296 1.00 93.00 416 GLU A N 1
ATOM 3279 C CA . GLU A 1 416 ? -24.029 10.688 4.603 1.00 93.00 416 GLU A CA 1
ATOM 3280 C C . GLU A 1 416 ? -23.879 10.742 3.074 1.00 93.00 416 GLU A C 1
ATOM 3282 O O . GLU A 1 416 ? -24.223 9.780 2.386 1.00 93.00 416 GLU A O 1
ATOM 3287 N N . LEU A 1 417 ? -23.336 11.839 2.530 1.00 93.62 417 LEU A N 1
ATOM 3288 C CA . LEU A 1 417 ? -23.072 11.973 1.096 1.00 93.62 417 LEU A CA 1
ATOM 3289 C C . LEU A 1 417 ? -21.988 10.993 0.627 1.00 93.62 417 LEU A C 1
ATOM 3291 O O . LEU A 1 417 ? -22.131 10.389 -0.435 1.00 93.62 417 LEU A O 1
ATOM 3295 N N . ALA A 1 418 ? -20.920 10.819 1.409 1.00 91.81 418 ALA A N 1
ATOM 3296 C CA . ALA A 1 418 ? -19.877 9.837 1.127 1.00 91.81 418 ALA A CA 1
ATOM 3297 C C . ALA A 1 418 ? -20.447 8.411 1.141 1.00 91.81 418 ALA A C 1
ATOM 3299 O O . ALA A 1 418 ? -20.255 7.675 0.177 1.00 91.81 418 ALA A O 1
ATOM 3300 N N . ALA A 1 419 ? -21.235 8.056 2.161 1.00 91.44 419 ALA A N 1
ATOM 3301 C CA . ALA A 1 419 ? -21.896 6.755 2.241 1.00 91.44 419 ALA A CA 1
ATOM 3302 C C . ALA A 1 419 ? -22.845 6.505 1.054 1.00 91.44 419 ALA A C 1
ATOM 3304 O O . ALA A 1 419 ? -22.841 5.421 0.473 1.00 91.44 419 ALA A O 1
ATOM 3305 N N . ALA A 1 420 ? -23.625 7.512 0.648 1.00 93.75 420 ALA A N 1
ATOM 3306 C CA . ALA A 1 420 ? -24.526 7.406 -0.496 1.00 93.75 420 ALA A CA 1
ATOM 3307 C C . ALA A 1 420 ? -23.775 7.263 -1.835 1.00 93.75 420 ALA A C 1
ATOM 3309 O O . ALA A 1 420 ? -24.238 6.540 -2.716 1.00 93.75 420 ALA A O 1
ATOM 3310 N N . ARG A 1 421 ? -22.599 7.889 -1.984 1.00 95.00 421 ARG A N 1
ATOM 3311 C CA . ARG A 1 421 ? -21.707 7.681 -3.139 1.00 95.00 421 ARG A CA 1
ATOM 3312 C C . ARG A 1 421 ? -21.130 6.268 -3.175 1.00 95.00 421 ARG A C 1
ATOM 3314 O O . ARG A 1 421 ? -21.154 5.647 -4.232 1.00 95.00 421 ARG A O 1
ATOM 3321 N N . THR A 1 422 ? -20.682 5.739 -2.036 1.00 92.25 422 THR A N 1
ATOM 3322 C CA . THR A 1 422 ? -20.217 4.347 -1.930 1.00 92.25 422 THR A CA 1
ATOM 3323 C C . THR A 1 422 ? -21.338 3.360 -2.258 1.00 92.25 422 THR A C 1
ATOM 3325 O O . THR A 1 422 ? -21.118 2.392 -2.981 1.00 92.25 422 THR A O 1
ATOM 3328 N N . GLN A 1 423 ? -22.562 3.619 -1.786 1.00 92.56 423 GLN A N 1
ATOM 3329 C CA . GLN A 1 423 ? -23.725 2.802 -2.137 1.00 92.56 423 GLN A CA 1
ATOM 3330 C C . GLN A 1 423 ? -24.023 2.858 -3.639 1.00 92.56 423 GLN A C 1
ATOM 3332 O O . GLN A 1 423 ? -24.247 1.818 -4.248 1.00 92.56 423 GLN A O 1
ATOM 3337 N N . LEU A 1 424 ? -23.980 4.047 -4.247 1.00 95.00 424 LEU A N 1
ATOM 3338 C CA . LEU A 1 424 ? -24.167 4.214 -5.687 1.00 95.00 424 LEU A CA 1
ATOM 3339 C C . LEU A 1 424 ? -23.111 3.440 -6.492 1.00 95.00 424 LEU A C 1
ATOM 3341 O O . LEU A 1 424 ? -23.452 2.819 -7.495 1.00 95.00 424 LEU A O 1
ATOM 3345 N N . PHE A 1 425 ? -21.854 3.425 -6.040 1.00 93.94 425 PHE A N 1
ATOM 3346 C CA . PHE A 1 425 ? -20.812 2.597 -6.647 1.00 93.94 425 PHE A CA 1
ATOM 3347 C C . PHE A 1 425 ? -21.116 1.097 -6.524 1.00 93.94 425 PHE A C 1
ATOM 3349 O O . PHE A 1 425 ? -20.986 0.358 -7.497 1.00 93.94 425 PHE A O 1
ATOM 3356 N N . ALA A 1 426 ? -21.575 0.639 -5.357 1.00 92.69 426 ALA A N 1
ATOM 3357 C CA . ALA A 1 426 ? -21.965 -0.755 -5.174 1.00 92.69 426 ALA A CA 1
ATOM 3358 C C . ALA A 1 426 ? -23.175 -1.145 -6.045 1.00 92.69 426 ALA A C 1
ATOM 3360 O O . ALA A 1 426 ? -23.241 -2.269 -6.545 1.00 92.69 426 ALA A O 1
ATOM 3361 N N . ASP A 1 427 ? -24.123 -0.228 -6.245 1.00 93.50 427 ASP A N 1
ATOM 3362 C CA . ASP A 1 427 ? -25.270 -0.429 -7.132 1.00 93.50 427 ASP A CA 1
ATOM 3363 C C . ASP A 1 427 ? -24.830 -0.464 -8.604 1.00 93.50 427 ASP A C 1
ATOM 3365 O O . ASP A 1 427 ? -25.272 -1.340 -9.344 1.00 93.50 427 ASP A O 1
ATOM 3369 N N . TRP A 1 428 ? -23.900 0.408 -9.011 1.00 94.25 428 TRP A N 1
ATOM 3370 C CA . TRP A 1 428 ? -23.255 0.364 -10.329 1.00 94.25 428 TRP A CA 1
ATOM 3371 C C . TRP A 1 428 ? -22.539 -0.966 -10.584 1.00 94.25 428 TRP A C 1
ATOM 3373 O O . TRP A 1 428 ? -22.695 -1.572 -11.641 1.00 94.25 428 TRP A O 1
ATOM 3383 N N . TYR A 1 429 ? -21.794 -1.460 -9.596 1.00 92.69 429 TYR A N 1
ATOM 3384 C CA . TYR A 1 429 ? -21.115 -2.749 -9.691 1.00 92.69 429 TYR A CA 1
ATOM 3385 C C . TYR A 1 429 ? -22.107 -3.883 -9.971 1.00 92.69 429 TYR A C 1
ATOM 3387 O O . TYR A 1 429 ? -21.919 -4.683 -10.885 1.00 92.69 429 TYR A O 1
ATOM 3395 N N . LYS A 1 430 ? -23.210 -3.925 -9.213 1.00 90.69 430 LYS A N 1
ATOM 3396 C CA . LYS A 1 430 ? -24.280 -4.912 -9.409 1.00 90.69 430 LYS A CA 1
ATOM 3397 C C . LYS A 1 430 ? -24.966 -4.738 -10.760 1.00 90.69 430 LYS A C 1
ATOM 3399 O O . LYS A 1 430 ? -25.264 -5.741 -11.397 1.00 90.69 430 LYS A O 1
ATOM 3404 N N . TYR A 1 431 ? -25.179 -3.501 -11.208 1.00 94.38 431 TYR A N 1
ATOM 3405 C CA . TYR A 1 431 ? -25.696 -3.211 -12.544 1.00 94.38 431 TYR A CA 1
ATOM 3406 C C . TYR A 1 431 ? -24.813 -3.834 -13.630 1.00 94.38 431 TYR A C 1
ATOM 3408 O O . TYR A 1 431 ? -25.340 -4.521 -14.497 1.00 94.38 431 TYR A O 1
ATOM 3416 N N . MET A 1 432 ? -23.486 -3.698 -13.539 1.00 93.88 432 MET A N 1
ATOM 3417 C CA . MET A 1 432 ? -22.568 -4.314 -14.505 1.00 93.88 432 MET A CA 1
ATOM 3418 C C . MET A 1 432 ? -22.659 -5.844 -14.511 1.00 93.88 432 MET A C 1
ATOM 3420 O O . MET A 1 432 ? -22.620 -6.446 -15.580 1.00 93.88 432 MET A O 1
ATOM 3424 N N . LEU A 1 433 ? -22.854 -6.479 -13.350 1.00 91.06 433 LEU A N 1
ATOM 3425 C CA . LEU A 1 433 ? -23.111 -7.924 -13.282 1.00 91.06 433 LEU A CA 1
ATOM 3426 C C . LEU A 1 433 ? -24.466 -8.319 -13.895 1.00 91.06 433 LEU A C 1
ATOM 3428 O O . LEU A 1 433 ? -24.580 -9.408 -14.442 1.00 91.06 433 LEU A O 1
ATOM 3432 N N . CYS A 1 434 ? -25.486 -7.457 -13.816 1.00 91.25 434 CYS A N 1
ATOM 3433 C CA . CYS A 1 434 ? -26.790 -7.697 -14.451 1.00 91.25 434 CYS A CA 1
ATOM 3434 C C . CYS A 1 434 ? -26.744 -7.466 -15.968 1.00 91.25 434 CYS A C 1
ATOM 3436 O O . CYS A 1 434 ? -27.431 -8.157 -16.711 1.00 91.25 434 CYS A O 1
ATOM 3438 N N . ALA A 1 435 ? -25.951 -6.493 -16.426 1.00 91.56 435 ALA A N 1
ATOM 3439 C CA . ALA A 1 435 ? -25.774 -6.172 -17.841 1.00 91.56 435 ALA A CA 1
ATOM 3440 C C . ALA A 1 435 ? -24.935 -7.232 -18.573 1.00 91.56 435 ALA A C 1
ATOM 3442 O O . ALA A 1 435 ? -25.198 -7.535 -19.735 1.00 91.56 435 ALA A O 1
ATOM 3443 N N . TYR A 1 436 ? -23.963 -7.824 -17.872 1.00 91.25 436 TYR A N 1
ATOM 3444 C CA . TYR A 1 436 ? -23.058 -8.850 -18.391 1.00 91.25 436 TYR A CA 1
ATOM 3445 C C . TYR A 1 436 ? -23.054 -10.086 -17.470 1.00 91.25 436 TYR A C 1
ATOM 3447 O O . TYR A 1 436 ? -22.036 -10.384 -16.837 1.00 91.25 436 TYR A O 1
ATOM 3455 N N . PRO A 1 437 ? -24.192 -10.794 -17.339 1.00 85.56 437 PRO A N 1
ATOM 3456 C CA . PRO A 1 437 ? -24.308 -11.920 -16.425 1.00 85.56 437 PRO A CA 1
ATOM 3457 C C . PRO A 1 437 ? -23.488 -13.118 -16.928 1.00 85.56 437 PRO A C 1
ATOM 3459 O O . PRO A 1 437 ? -23.391 -13.341 -18.139 1.00 85.56 437 PRO A O 1
ATOM 3462 N N . PRO A 1 438 ? -22.937 -13.948 -16.025 1.00 78.38 438 PRO A N 1
ATOM 3463 C CA . PRO A 1 438 ? -22.277 -15.185 -16.419 1.00 78.38 438 PRO A CA 1
ATOM 3464 C C . PRO A 1 438 ? -23.230 -16.103 -17.201 1.00 78.38 438 PRO A C 1
ATOM 3466 O O . PRO A 1 438 ? -24.366 -16.317 -16.778 1.00 78.38 438 PRO A O 1
ATOM 3469 N N . ASP A 1 439 ? -22.741 -16.737 -18.274 1.00 73.12 439 ASP A N 1
ATOM 3470 C CA . ASP A 1 439 ? -23.543 -17.601 -19.166 1.00 73.12 439 ASP A CA 1
ATOM 3471 C C . ASP A 1 439 ? -24.354 -18.691 -18.427 1.00 73.12 439 ASP A C 1
ATOM 3473 O O . ASP A 1 439 ? -25.399 -19.134 -18.900 1.00 73.12 439 ASP A O 1
ATOM 3477 N N . ALA A 1 440 ? -23.874 -19.152 -17.267 1.00 70.75 440 ALA A N 1
ATOM 3478 C CA . ALA A 1 440 ? -24.507 -20.207 -16.474 1.00 70.75 440 ALA A CA 1
ATOM 3479 C C . ALA A 1 440 ? -25.607 -19.717 -15.509 1.00 70.75 440 ALA A C 1
ATOM 3481 O O . ALA A 1 440 ? -26.277 -20.558 -14.913 1.00 70.75 440 ALA A O 1
ATOM 3482 N N . ALA A 1 441 ? -25.773 -18.402 -15.338 1.00 71.81 441 ALA A N 1
ATOM 3483 C CA . ALA A 1 441 ? -26.619 -17.788 -14.308 1.00 71.81 441 ALA A CA 1
ATOM 3484 C C . ALA A 1 441 ? -27.519 -16.662 -14.857 1.00 71.81 441 ALA A C 1
ATOM 3486 O O . ALA A 1 441 ? -27.971 -15.811 -14.101 1.00 71.81 441 ALA A O 1
ATOM 3487 N N . LEU A 1 442 ? -27.791 -16.648 -16.168 1.00 69.69 442 LEU A N 1
ATOM 3488 C CA . LEU A 1 442 ? -28.599 -15.616 -16.844 1.00 69.69 442 LEU A CA 1
ATOM 3489 C C . LEU A 1 442 ? -29.955 -15.347 -16.164 1.00 69.69 442 LEU A C 1
ATOM 3491 O O . LEU A 1 442 ? -30.361 -14.194 -16.065 1.00 69.69 442 LEU A O 1
ATOM 3495 N N . ASP A 1 443 ? -30.628 -16.392 -15.673 1.00 74.50 443 ASP A N 1
ATOM 3496 C CA . ASP A 1 443 ? -31.956 -16.288 -15.046 1.00 74.50 443 ASP A CA 1
ATOM 3497 C C . ASP A 1 443 ? -31.913 -15.826 -13.571 1.00 74.50 443 ASP A C 1
ATOM 3499 O O . ASP A 1 443 ? -32.964 -15.569 -12.979 1.00 74.50 443 ASP A O 1
ATOM 3503 N N . ASP A 1 444 ? -30.723 -15.720 -12.966 1.00 80.31 444 ASP A N 1
ATOM 3504 C CA . ASP A 1 444 ? -30.549 -15.374 -11.547 1.00 80.31 444 ASP A CA 1
ATOM 3505 C C . ASP A 1 444 ? -30.431 -13.854 -11.306 1.00 80.31 444 ASP A C 1
ATOM 3507 O O . ASP A 1 444 ? -30.471 -13.405 -10.155 1.00 80.31 444 ASP A O 1
ATOM 3511 N N . TYR A 1 445 ? -30.299 -13.050 -12.369 1.00 84.38 445 TYR A N 1
ATOM 3512 C CA . TYR A 1 445 ? -30.129 -11.597 -12.285 1.00 84.38 445 TYR A CA 1
ATOM 3513 C C . TYR A 1 445 ? -31.427 -10.839 -12.609 1.00 84.38 445 TYR A C 1
ATOM 3515 O O . TYR A 1 445 ? -32.209 -11.271 -13.458 1.00 84.38 445 TYR A O 1
ATOM 3523 N N . PRO A 1 446 ? -31.684 -9.698 -11.940 1.00 89.62 446 PRO A N 1
ATOM 3524 C CA . PRO A 1 446 ? -32.810 -8.831 -12.273 1.00 89.62 446 PRO A CA 1
ATOM 3525 C C . PRO A 1 446 ? -32.644 -8.192 -13.658 1.00 89.62 446 PRO A C 1
ATOM 3527 O O . PRO A 1 446 ? -31.536 -8.083 -14.183 1.00 89.62 446 PRO A O 1
ATOM 3530 N N . ASP A 1 447 ? -33.757 -7.714 -14.217 1.00 90.69 447 ASP A N 1
ATOM 3531 C CA . ASP A 1 447 ? -33.763 -6.985 -15.485 1.00 90.69 447 ASP A CA 1
ATOM 3532 C C . ASP A 1 447 ? -32.884 -5.722 -15.412 1.00 90.69 447 ASP A C 1
ATOM 3534 O O . ASP A 1 447 ? -32.989 -4.911 -14.485 1.00 90.69 447 ASP A O 1
ATOM 3538 N N . VAL A 1 448 ? -32.001 -5.562 -16.400 1.00 91.88 448 VAL A N 1
ATOM 3539 C CA . VAL A 1 448 ? -30.991 -4.495 -16.431 1.00 91.88 448 VAL A CA 1
ATOM 3540 C C . VAL A 1 448 ? -31.611 -3.094 -16.485 1.00 91.88 448 VAL A C 1
ATOM 3542 O O . VAL A 1 448 ? -31.099 -2.173 -15.839 1.00 91.88 448 VAL A O 1
ATOM 3545 N N . ASP A 1 449 ? -32.741 -2.922 -17.176 1.00 92.81 449 ASP A N 1
ATOM 3546 C CA . ASP A 1 449 ? -33.416 -1.630 -17.297 1.00 92.81 449 ASP A CA 1
ATOM 3547 C C . ASP A 1 449 ? -34.142 -1.263 -15.995 1.00 92.81 449 ASP A C 1
ATOM 3549 O O . ASP A 1 449 ? -34.168 -0.090 -15.602 1.00 92.81 449 ASP A O 1
ATOM 3553 N N . GLU A 1 450 ? -34.668 -2.251 -15.262 1.00 94.50 450 GLU A N 1
ATOM 3554 C CA . GLU A 1 450 ? -35.206 -2.031 -13.914 1.00 94.50 450 GLU A CA 1
ATOM 3555 C C . GLU A 1 450 ? -34.119 -1.564 -12.932 1.00 94.50 450 GLU A C 1
ATOM 3557 O O . GLU A 1 450 ? -34.352 -0.635 -12.142 1.00 94.50 450 GLU A O 1
ATOM 3562 N N . VAL A 1 451 ? -32.919 -2.154 -13.004 1.00 94.88 451 VAL A N 1
ATOM 3563 C CA . VAL A 1 451 ? -31.763 -1.746 -12.187 1.00 94.88 451 VAL A CA 1
ATOM 3564 C C . VAL A 1 451 ? -31.279 -0.346 -12.578 1.00 94.88 451 VAL A C 1
ATOM 3566 O O . VAL A 1 451 ? -31.080 0.495 -11.696 1.00 94.88 451 VAL A O 1
ATOM 3569 N N . LYS A 1 452 ? -31.163 -0.040 -13.877 1.00 95.31 452 LYS A N 1
ATOM 3570 C CA . LYS A 1 452 ? -30.837 1.312 -14.370 1.00 95.31 452 LYS A CA 1
ATOM 3571 C C . LYS A 1 452 ? -31.823 2.349 -13.833 1.00 95.31 452 LYS A C 1
ATOM 3573 O O . LYS A 1 452 ? -31.412 3.333 -13.216 1.00 95.31 452 LYS A O 1
ATOM 3578 N N . ALA A 1 453 ? -33.125 2.097 -13.972 1.00 94.88 453 ALA A N 1
ATOM 3579 C CA . ALA A 1 453 ? -34.169 2.996 -13.483 1.00 94.88 453 ALA A CA 1
ATOM 3580 C C . ALA A 1 453 ? -34.127 3.179 -11.953 1.00 94.88 453 ALA A C 1
ATOM 3582 O O . ALA A 1 453 ? -34.495 4.237 -11.430 1.00 94.88 453 ALA A O 1
ATOM 3583 N N . TRP A 1 454 ? -33.692 2.162 -11.202 1.00 94.88 454 TRP A N 1
ATOM 3584 C CA . TRP A 1 454 ? -33.441 2.285 -9.766 1.00 94.88 454 TRP A CA 1
ATOM 3585 C C . TRP A 1 454 ? -32.277 3.235 -9.463 1.00 94.88 454 TRP A C 1
ATOM 3587 O O . TRP A 1 454 ? -32.443 4.151 -8.649 1.00 94.88 454 TRP A O 1
ATOM 3597 N N . ILE A 1 455 ? -31.147 3.069 -10.151 1.00 96.56 455 ILE A N 1
ATOM 3598 C CA . ILE A 1 455 ? -29.951 3.903 -9.983 1.00 96.56 455 ILE A CA 1
ATOM 3599 C C . ILE A 1 455 ? -30.230 5.361 -10.368 1.00 96.56 455 ILE A C 1
ATOM 3601 O O . ILE A 1 455 ? -29.867 6.269 -9.620 1.00 96.56 455 ILE A O 1
ATOM 3605 N N . GLU A 1 456 ? -30.948 5.614 -11.464 1.00 95.12 456 GLU A N 1
ATOM 3606 C CA . GLU A 1 456 ? -31.318 6.970 -11.900 1.00 95.12 456 GLU A CA 1
ATOM 3607 C C . GLU A 1 456 ? -32.131 7.733 -10.840 1.00 95.12 456 GLU A C 1
ATOM 3609 O O . GLU A 1 456 ? -31.902 8.923 -10.596 1.00 95.12 456 GLU A O 1
ATOM 3614 N N . ARG A 1 457 ? -33.039 7.048 -10.130 1.00 92.62 457 ARG A N 1
ATOM 3615 C CA . ARG A 1 457 ? -33.757 7.642 -8.985 1.00 92.62 457 ARG A CA 1
ATOM 3616 C C . ARG A 1 457 ? -32.814 7.966 -7.823 1.00 92.62 457 ARG A C 1
ATOM 3618 O O . ARG A 1 457 ? -33.020 8.968 -7.133 1.00 92.62 457 ARG A O 1
ATOM 3625 N N . GLY A 1 458 ? -31.799 7.131 -7.602 1.00 91.94 458 GLY A N 1
ATOM 3626 C CA . GLY A 1 458 ? -30.737 7.358 -6.622 1.00 91.94 458 GLY A CA 1
ATOM 3627 C C . GLY A 1 458 ? -29.879 8.581 -6.956 1.00 91.94 458 GLY A C 1
ATOM 3628 O O . GLY A 1 458 ? -29.638 9.409 -6.076 1.00 91.94 458 GLY A O 1
ATOM 3629 N N . LEU A 1 459 ? -29.506 8.756 -8.229 1.00 93.81 459 LEU A N 1
ATOM 3630 C CA . LEU A 1 459 ? -28.718 9.896 -8.714 1.00 93.81 459 LEU A CA 1
ATOM 3631 C C . LEU A 1 459 ? -29.389 11.237 -8.402 1.00 93.81 459 LEU A C 1
ATOM 3633 O O . LEU A 1 459 ? -28.758 12.122 -7.825 1.00 93.81 459 LEU A O 1
ATOM 3637 N N . ALA A 1 460 ? -30.682 11.376 -8.709 1.00 90.25 460 ALA A N 1
ATOM 3638 C CA . ALA A 1 460 ? -31.421 12.611 -8.438 1.00 90.25 460 ALA A CA 1
ATOM 3639 C C . ALA A 1 460 ? -31.464 12.948 -6.934 1.00 90.25 460 ALA A C 1
ATOM 3641 O O . ALA A 1 460 ? -31.337 14.111 -6.541 1.00 90.25 460 ALA A O 1
ATOM 3642 N N . ARG A 1 461 ? -31.605 11.928 -6.073 1.00 91.25 461 ARG A N 1
ATOM 3643 C CA . ARG A 1 461 ? -31.557 12.101 -4.614 1.00 91.25 461 ARG A CA 1
ATOM 3644 C C . ARG A 1 461 ? -30.175 12.560 -4.158 1.00 91.25 461 ARG A C 1
ATOM 3646 O O . ARG A 1 461 ? -30.093 13.515 -3.388 1.00 91.25 461 ARG A O 1
ATOM 3653 N N . LEU A 1 462 ? -29.118 11.916 -4.652 1.00 93.94 462 LEU A N 1
ATOM 3654 C CA . LEU A 1 462 ? -27.735 12.236 -4.304 1.00 93.94 462 LEU A CA 1
ATOM 3655 C C . LEU A 1 462 ? -27.364 13.664 -4.724 1.00 93.94 462 LEU A C 1
ATOM 3657 O O . LEU A 1 462 ? -26.774 14.400 -3.939 1.00 93.94 462 LEU A O 1
ATOM 3661 N N . GLN A 1 463 ? -27.758 14.086 -5.928 1.00 91.62 463 GLN A N 1
ATOM 3662 C CA . GLN A 1 463 ? -27.560 15.458 -6.406 1.00 91.62 463 GLN A CA 1
ATOM 3663 C C . GLN A 1 463 ? -28.284 16.476 -5.515 1.00 91.62 463 GLN A C 1
ATOM 3665 O O . GLN A 1 463 ? -27.708 17.499 -5.145 1.00 91.62 463 GLN A O 1
ATOM 3670 N N . GLY A 1 464 ? -29.522 16.173 -5.107 1.00 92.06 464 GLY A N 1
ATOM 3671 C CA . GLY A 1 464 ? -30.267 16.993 -4.153 1.00 92.06 464 GLY A CA 1
ATOM 3672 C C . GLY A 1 464 ? -29.574 17.101 -2.790 1.00 92.06 464 GLY A C 1
ATOM 3673 O O . GLY A 1 464 ? -29.484 18.198 -2.239 1.00 92.06 464 GLY A O 1
ATOM 3674 N N . GLN A 1 465 ? -29.043 15.992 -2.266 1.00 93.69 465 GLN A N 1
ATOM 3675 C CA . GLN A 1 465 ? -28.262 15.980 -1.024 1.00 93.69 465 GLN A CA 1
ATOM 3676 C C . GLN A 1 465 ? -26.968 16.789 -1.166 1.00 93.69 465 GLN A C 1
ATOM 3678 O O . GLN A 1 465 ? -26.686 17.631 -0.320 1.00 93.69 465 GLN A O 1
ATOM 3683 N N . ALA A 1 466 ? -26.219 16.610 -2.257 1.00 92.94 466 ALA A N 1
ATOM 3684 C CA . ALA A 1 466 ? -24.989 17.354 -2.519 1.00 92.94 466 ALA A CA 1
ATOM 3685 C C . ALA A 1 466 ? -25.232 18.872 -2.575 1.00 92.94 466 ALA A C 1
ATOM 3687 O O . ALA A 1 466 ? -24.481 19.634 -1.965 1.00 92.94 466 ALA A O 1
ATOM 3688 N N . ALA A 1 467 ? -26.310 19.310 -3.234 1.00 92.62 467 ALA A N 1
ATOM 3689 C CA . ALA A 1 467 ? -26.696 20.720 -3.293 1.00 92.62 467 ALA A CA 1
ATOM 3690 C C . ALA A 1 467 ? -27.099 21.285 -1.916 1.00 92.62 467 ALA A C 1
ATOM 3692 O O . ALA A 1 467 ? -26.748 22.417 -1.582 1.00 92.62 467 ALA A O 1
ATOM 3693 N N . GLN A 1 468 ? -27.805 20.502 -1.090 1.00 94.56 468 GLN A N 1
ATOM 3694 C CA . GLN A 1 468 ? -28.173 20.900 0.277 1.00 94.56 468 GLN A CA 1
ATOM 3695 C C . GLN A 1 468 ? -26.958 20.982 1.210 1.00 94.56 468 GLN A C 1
ATOM 3697 O O . GLN A 1 468 ? -26.895 21.873 2.060 1.00 94.56 468 GLN A O 1
ATOM 3702 N N . THR A 1 469 ? -25.985 20.084 1.049 1.00 96.19 469 THR A N 1
ATOM 3703 C CA . THR A 1 469 ? -24.744 20.087 1.831 1.00 96.19 469 THR A CA 1
ATOM 3704 C C . THR A 1 469 ? -23.840 21.253 1.428 1.00 96.19 469 THR A C 1
ATOM 3706 O O . THR A 1 469 ? -23.400 22.014 2.292 1.00 96.19 469 THR A O 1
ATOM 3709 N N . GLY A 1 470 ? -23.609 21.441 0.126 1.00 94.75 470 GLY A N 1
ATOM 3710 C CA . GLY A 1 470 ? -22.688 22.441 -0.414 1.00 94.75 470 GLY A CA 1
ATOM 3711 C C . GLY A 1 470 ? -21.211 22.118 -0.148 1.00 94.75 470 GLY A C 1
ATOM 3712 O O . GLY A 1 470 ? -20.862 21.098 0.445 1.00 94.75 470 GLY A O 1
ATOM 3713 N N . THR A 1 471 ? -20.319 23.006 -0.590 1.00 93.69 471 THR A N 1
ATOM 3714 C CA . THR A 1 471 ? -18.868 22.886 -0.375 1.00 93.69 471 THR A CA 1
ATOM 3715 C C . THR A 1 471 ? -18.347 24.111 0.362 1.00 93.69 471 THR A C 1
ATOM 3717 O O . THR A 1 471 ? -18.575 25.237 -0.077 1.00 93.69 471 THR A O 1
ATOM 3720 N N . LEU A 1 472 ? -17.637 23.892 1.466 1.00 93.50 472 LEU A N 1
ATOM 3721 C CA . LEU A 1 472 ? -16.990 24.929 2.269 1.00 93.50 472 LEU A CA 1
ATOM 3722 C C . LEU A 1 472 ? -15.497 25.038 1.925 1.00 93.50 472 LEU A C 1
ATOM 3724 O O . LEU A 1 472 ? -14.818 24.023 1.793 1.00 93.50 472 LEU A O 1
ATOM 3728 N N . ARG A 1 473 ? -14.973 26.263 1.843 1.00 92.81 473 ARG A N 1
ATOM 3729 C CA . ARG A 1 473 ? -13.535 26.560 1.775 1.00 92.81 473 ARG A CA 1
ATOM 3730 C C . ARG A 1 473 ? -13.150 27.483 2.928 1.00 92.81 473 ARG A C 1
ATOM 3732 O O . ARG A 1 473 ? -13.872 28.434 3.221 1.00 92.81 473 ARG A O 1
ATOM 3739 N N . LEU A 1 474 ? -12.019 27.200 3.569 1.00 90.25 474 LEU A N 1
ATOM 3740 C CA . LEU A 1 474 ? -11.457 28.021 4.642 1.00 90.25 474 LEU A CA 1
ATOM 3741 C C . LEU A 1 474 ? -10.209 28.739 4.124 1.00 90.25 474 LEU A C 1
ATOM 3743 O O . LEU A 1 474 ? -9.322 28.098 3.567 1.00 90.25 474 LEU A O 1
ATOM 3747 N N . ALA A 1 475 ? -10.136 30.052 4.325 1.00 89.56 475 ALA A N 1
ATOM 3748 C CA . ALA A 1 475 ? -8.916 30.823 4.132 1.00 89.56 475 ALA A CA 1
ATOM 3749 C C . ALA A 1 475 ? -8.104 30.787 5.430 1.00 89.56 475 ALA A C 1
ATOM 3751 O O . ALA A 1 475 ? -8.627 31.121 6.497 1.00 89.56 475 ALA A O 1
ATOM 3752 N N . ILE A 1 476 ? -6.841 30.372 5.342 1.00 86.44 476 ILE A N 1
ATOM 3753 C CA . ILE A 1 476 ? -5.945 30.193 6.488 1.00 86.44 476 ILE A CA 1
ATOM 3754 C C . ILE A 1 476 ? -4.696 31.062 6.277 1.00 86.44 476 ILE A C 1
ATOM 3756 O O . ILE A 1 476 ? -4.190 31.140 5.158 1.00 86.44 476 ILE A O 1
ATOM 3760 N N . ASP A 1 477 ? -4.228 31.749 7.321 1.00 83.25 477 ASP A N 1
ATOM 3761 C CA . ASP A 1 477 ? -2.979 32.521 7.279 1.00 83.25 477 ASP A CA 1
ATOM 3762 C C . ASP A 1 477 ? -1.722 31.627 7.374 1.00 83.25 477 ASP A C 1
ATOM 3764 O O . ASP A 1 477 ? -1.799 30.411 7.561 1.00 83.25 477 ASP A O 1
ATOM 3768 N N . ALA A 1 478 ? -0.533 32.232 7.272 1.00 78.25 478 ALA A N 1
ATOM 3769 C CA . ALA A 1 478 ? 0.746 31.515 7.359 1.00 78.25 478 ALA A CA 1
ATOM 3770 C C . ALA A 1 478 ? 0.993 30.850 8.731 1.00 78.25 478 ALA A C 1
ATOM 3772 O O . ALA A 1 478 ? 1.881 30.012 8.863 1.00 78.25 478 ALA A O 1
ATOM 3773 N N . GLN A 1 479 ? 0.227 31.226 9.756 1.00 74.56 479 GLN A N 1
ATOM 3774 C CA . GLN A 1 479 ? 0.299 30.690 11.112 1.00 74.56 479 GLN A CA 1
ATOM 3775 C C . GLN A 1 479 ? -0.775 29.619 11.372 1.00 74.56 479 GLN A C 1
ATOM 3777 O O . GLN A 1 479 ? -0.881 29.116 12.493 1.00 74.56 479 GLN A O 1
ATOM 3782 N N . GLY A 1 480 ? -1.565 29.246 10.359 1.00 76.12 480 GLY A N 1
ATOM 3783 C CA . GLY A 1 480 ? -2.608 28.233 10.487 1.00 76.12 480 GLY A CA 1
ATOM 3784 C C . GLY A 1 480 ? -3.923 28.754 11.080 1.00 76.12 480 GLY A C 1
ATOM 3785 O O . GLY A 1 480 ? -4.785 27.949 11.440 1.00 76.12 480 GLY A O 1
ATOM 3786 N N . ASN A 1 481 ? -4.108 30.072 11.214 1.00 82.00 481 ASN A N 1
ATOM 3787 C CA . ASN A 1 481 ? -5.343 30.647 11.744 1.00 82.00 481 ASN A CA 1
ATOM 3788 C C . ASN A 1 481 ? -6.377 30.856 10.638 1.00 82.00 481 ASN A C 1
ATOM 3790 O O . ASN A 1 481 ? -6.068 31.338 9.550 1.00 82.00 481 ASN A O 1
ATOM 3794 N N . VAL A 1 482 ? -7.634 30.539 10.946 1.00 88.06 482 VAL A N 1
ATOM 3795 C CA . VAL A 1 482 ? -8.757 30.736 10.024 1.00 88.06 482 VAL A CA 1
ATOM 3796 C C . VAL A 1 482 ? -9.097 32.223 9.947 1.00 88.06 482 VAL A C 1
ATOM 3798 O O . VAL A 1 482 ? -9.423 32.840 10.961 1.00 88.06 482 VAL A O 1
ATOM 3801 N N . MET A 1 483 ? -9.033 32.773 8.738 1.00 88.38 483 MET A N 1
ATOM 3802 C CA . MET A 1 483 ? -9.281 34.185 8.442 1.00 88.38 483 MET A CA 1
ATOM 3803 C C . MET A 1 483 ? -10.694 34.435 7.925 1.00 88.38 483 MET A C 1
ATOM 3805 O O . MET A 1 483 ? -11.302 35.449 8.255 1.00 88.38 483 MET A O 1
ATOM 3809 N N . GLU A 1 484 ? -11.206 33.515 7.114 1.00 92.19 484 GLU A N 1
ATOM 3810 C CA . GLU A 1 484 ? -12.520 33.613 6.486 1.00 92.19 484 GLU A CA 1
ATOM 3811 C C . GLU A 1 484 ? -13.005 32.215 6.086 1.00 92.19 484 GLU A C 1
ATOM 3813 O O . GLU A 1 484 ? -12.207 31.320 5.794 1.00 92.19 484 GLU A O 1
ATOM 3818 N N . ALA A 1 485 ? -14.319 32.032 6.048 1.00 93.88 485 ALA A N 1
ATOM 3819 C CA . ALA A 1 485 ? -14.967 30.868 5.467 1.00 93.88 485 ALA A CA 1
ATOM 3820 C C . ALA A 1 485 ? -15.889 31.283 4.314 1.00 93.88 485 ALA A C 1
ATOM 3822 O O . ALA A 1 485 ? -16.689 32.210 4.449 1.00 93.88 485 ALA A O 1
ATOM 3823 N N . VAL A 1 486 ? -15.812 30.570 3.188 1.00 93.44 486 VAL A N 1
ATOM 3824 C CA . VAL A 1 486 ? -16.609 30.853 1.986 1.00 93.44 486 VAL A CA 1
ATOM 3825 C C . VAL A 1 486 ? -17.223 29.559 1.459 1.00 93.44 486 VAL A C 1
ATOM 3827 O O . VAL A 1 486 ? -16.532 28.559 1.266 1.00 93.44 486 VAL A O 1
ATOM 3830 N N . ALA A 1 487 ? -18.533 29.567 1.213 1.00 92.50 487 ALA A N 1
ATOM 3831 C CA . ALA A 1 487 ? -19.198 28.484 0.493 1.00 92.50 487 ALA A CA 1
ATOM 3832 C C . ALA A 1 487 ? -18.951 28.621 -1.017 1.00 92.50 487 ALA A C 1
ATOM 3834 O O . ALA A 1 487 ? -18.911 29.733 -1.536 1.00 92.50 487 ALA A O 1
ATOM 3835 N N . ALA A 1 488 ? -18.820 27.507 -1.740 1.00 89.06 488 ALA A N 1
ATOM 3836 C CA . ALA A 1 488 ? -18.605 27.525 -3.190 1.00 89.06 488 ALA A CA 1
ATOM 3837 C C . ALA A 1 488 ? -19.735 28.247 -3.951 1.00 89.06 488 ALA A C 1
ATOM 3839 O O . ALA A 1 488 ? -19.466 28.927 -4.938 1.00 89.06 488 ALA A O 1
ATOM 3840 N N . GLU A 1 489 ? -20.972 28.161 -3.447 1.00 86.38 489 GLU A N 1
ATOM 3841 C CA . GLU A 1 489 ? -22.149 28.869 -3.967 1.00 86.38 489 GLU A CA 1
ATOM 3842 C C . GLU A 1 489 ? -22.817 29.702 -2.851 1.00 86.38 489 GLU A C 1
ATOM 3844 O O . GLU A 1 489 ? -23.800 29.268 -2.246 1.00 86.38 489 GLU A O 1
ATOM 3849 N N . PRO A 1 490 ? -22.310 30.915 -2.548 1.00 76.19 490 PRO A N 1
ATOM 3850 C CA . PRO A 1 490 ? -22.753 31.706 -1.392 1.00 76.19 490 PRO A CA 1
ATOM 3851 C C . PRO A 1 490 ? -24.222 32.149 -1.440 1.00 76.19 490 PRO A C 1
ATOM 3853 O O . PRO A 1 490 ? -24.795 32.520 -0.419 1.00 76.19 490 PRO A O 1
ATOM 3856 N N . THR A 1 491 ? -24.828 32.162 -2.629 1.00 76.94 491 THR A N 1
ATOM 3857 C CA . THR A 1 491 ? -26.218 32.583 -2.860 1.00 76.94 491 THR A CA 1
ATOM 3858 C C . THR A 1 491 ? -27.230 31.459 -2.638 1.00 76.94 491 THR A C 1
ATOM 3860 O O . THR A 1 491 ? -28.430 31.729 -2.567 1.00 76.94 491 THR A O 1
ATOM 3863 N N . VAL A 1 492 ? -26.770 30.212 -2.513 1.00 85.12 492 VAL A N 1
ATOM 3864 C CA . VAL A 1 492 ? -27.611 29.038 -2.271 1.00 85.12 492 VAL A CA 1
ATOM 3865 C C . VAL A 1 492 ? -27.683 28.772 -0.770 1.00 85.12 492 VAL A C 1
ATOM 3867 O O . VAL A 1 492 ? -26.668 28.761 -0.072 1.00 85.12 492 VAL A O 1
ATOM 3870 N N . ASN A 1 493 ? -28.893 28.545 -0.254 1.00 89.81 493 ASN A N 1
ATOM 3871 C CA . ASN A 1 493 ? -29.108 28.200 1.151 1.00 89.81 493 ASN A CA 1
ATOM 3872 C C . ASN A 1 493 ? -28.718 26.733 1.413 1.00 89.81 493 ASN A C 1
ATOM 3874 O O . ASN A 1 493 ? -29.574 25.849 1.406 1.00 89.81 493 ASN A O 1
ATOM 3878 N N . SER A 1 494 ? -27.421 26.492 1.608 1.00 95.50 494 SER A N 1
ATOM 3879 C CA . SER A 1 494 ? -26.828 25.186 1.922 1.00 95.50 494 SER A CA 1
ATOM 3880 C C . SER A 1 494 ? -26.292 25.136 3.359 1.00 95.50 494 SER A C 1
ATOM 3882 O O . SER A 1 494 ? -26.113 26.173 4.010 1.00 95.50 494 SER A O 1
ATOM 3884 N N . LEU A 1 495 ? -25.985 23.934 3.858 1.00 96.62 495 LEU A N 1
ATOM 3885 C CA . LEU A 1 495 ? -25.295 23.761 5.141 1.00 96.62 495 LEU A CA 1
ATOM 3886 C C . LEU A 1 495 ? -23.920 24.442 5.137 1.00 96.62 495 LEU A C 1
ATOM 3888 O O . LEU A 1 495 ? -23.576 25.088 6.126 1.00 96.62 495 LEU A O 1
ATOM 3892 N N . ALA A 1 496 ? -23.177 24.372 4.026 1.00 96.81 496 ALA A N 1
ATOM 3893 C CA . ALA A 1 496 ? -21.912 25.086 3.854 1.00 96.81 496 ALA A CA 1
ATOM 3894 C C . ALA A 1 496 ? -22.083 26.607 3.978 1.00 96.81 496 ALA A C 1
ATOM 3896 O O . ALA A 1 496 ? -21.293 27.252 4.663 1.00 96.81 496 ALA A O 1
ATOM 3897 N N . THR A 1 497 ? -23.122 27.186 3.366 1.00 95.81 497 THR A N 1
ATOM 3898 C CA . THR A 1 497 ? -23.405 28.631 3.448 1.00 95.81 497 THR A CA 1
ATOM 3899 C C . THR A 1 497 ? -23.735 29.049 4.880 1.00 95.81 497 THR A C 1
ATOM 3901 O O . THR A 1 497 ? -23.172 30.021 5.381 1.00 95.81 497 THR A O 1
ATOM 3904 N N . ALA A 1 498 ? -24.589 28.287 5.570 1.00 95.88 498 ALA A N 1
ATOM 3905 C CA . ALA A 1 498 ? -24.936 28.552 6.967 1.00 95.88 498 ALA A CA 1
ATOM 3906 C C . ALA A 1 498 ? -23.728 28.405 7.911 1.00 95.88 498 ALA A C 1
ATOM 3908 O O . ALA A 1 498 ? -23.582 29.171 8.863 1.00 95.88 498 ALA A O 1
ATOM 3909 N N . LEU A 1 499 ? -22.852 27.431 7.650 1.00 96.88 499 LEU A N 1
ATOM 3910 C CA . LEU A 1 499 ? -21.621 27.226 8.409 1.00 96.88 499 LEU A CA 1
ATOM 3911 C C . LEU A 1 499 ? -20.608 28.351 8.161 1.00 96.88 499 LEU A C 1
ATOM 3913 O O . LEU A 1 499 ? -20.069 28.894 9.121 1.00 96.88 499 LEU A O 1
ATOM 3917 N N . ALA A 1 500 ? -20.397 28.754 6.905 1.00 96.25 500 ALA A N 1
ATOM 3918 C CA . ALA A 1 500 ? -19.525 29.873 6.552 1.00 96.25 500 ALA A CA 1
ATOM 3919 C C . ALA A 1 500 ? -19.960 31.175 7.245 1.00 96.25 500 ALA A C 1
ATOM 3921 O O . ALA A 1 500 ? -19.132 31.872 7.829 1.00 96.25 500 ALA A O 1
ATOM 3922 N N . GLN A 1 501 ? -21.267 31.462 7.247 1.00 95.38 501 GLN A N 1
ATOM 3923 C CA . GLN A 1 501 ? -21.841 32.602 7.967 1.00 95.38 501 GLN A CA 1
ATOM 3924 C C . GLN A 1 501 ? -21.540 32.531 9.468 1.00 95.38 501 GLN A C 1
ATOM 3926 O O . GLN A 1 501 ? -20.985 33.481 10.011 1.00 95.38 501 GLN A O 1
ATOM 3931 N N . ALA A 1 502 ? -21.805 31.392 10.117 1.00 95.75 502 ALA A N 1
ATOM 3932 C CA . ALA A 1 502 ? -21.544 31.221 11.547 1.00 95.75 502 ALA A CA 1
ATOM 3933 C C . ALA A 1 502 ? -20.049 31.350 11.910 1.00 95.75 502 ALA A C 1
ATOM 3935 O O . ALA A 1 502 ? -19.717 31.905 12.958 1.00 95.75 502 ALA A O 1
ATOM 3936 N N . ILE A 1 503 ? -19.140 30.866 11.051 1.00 96.00 503 ILE A N 1
ATOM 3937 C CA . ILE A 1 503 ? -17.690 31.033 11.239 1.00 96.00 503 ILE A CA 1
ATOM 3938 C C . ILE A 1 503 ? -17.326 32.518 11.176 1.00 96.00 503 ILE A C 1
ATOM 3940 O O . ILE A 1 503 ? -16.687 33.028 12.095 1.00 96.00 503 ILE A O 1
ATOM 3944 N N . ASN A 1 504 ? -17.753 33.220 10.124 1.00 95.56 504 ASN A N 1
ATOM 3945 C CA . ASN A 1 504 ? -17.405 34.626 9.912 1.00 95.56 504 ASN A CA 1
ATOM 3946 C C . ASN A 1 504 ? -18.017 35.54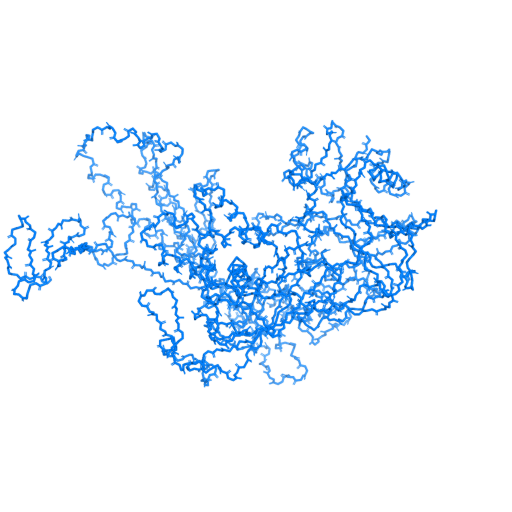5 10.983 1.00 95.56 504 ASN A C 1
ATOM 3948 O O . ASN A 1 504 ? -17.353 36.468 11.454 1.00 95.56 504 ASN A O 1
ATOM 3952 N N . GLU A 1 505 ? -19.248 35.271 11.421 1.00 94.31 505 GLU A N 1
ATOM 3953 C CA . GLU A 1 505 ? -19.886 35.967 12.544 1.00 94.31 505 GLU A CA 1
ATOM 3954 C C . GLU A 1 505 ? -19.086 35.790 13.836 1.00 94.31 505 GLU A C 1
ATOM 3956 O O . GLU A 1 505 ? -18.804 36.768 14.532 1.00 94.31 505 GLU A O 1
ATOM 3961 N N . LEU A 1 506 ? -18.656 34.561 14.145 1.00 92.00 506 LEU A N 1
ATOM 3962 C CA . LEU A 1 506 ? -17.867 34.314 15.345 1.00 92.00 506 LEU A CA 1
ATOM 3963 C C . LEU A 1 506 ? -16.465 34.928 15.257 1.00 92.00 506 LEU A C 1
ATOM 3965 O O . LEU A 1 506 ? -15.979 35.456 16.255 1.00 92.00 506 LEU A O 1
ATOM 3969 N N . LEU A 1 507 ? -15.827 34.917 14.083 1.00 92.62 507 LEU A N 1
ATOM 3970 C CA . LEU A 1 507 ? -14.560 35.619 13.856 1.00 92.62 507 LEU A CA 1
ATOM 3971 C C . LEU A 1 507 ? -14.703 37.122 14.133 1.00 92.62 507 LEU A C 1
ATOM 3973 O O . LEU A 1 507 ? -13.865 37.694 14.832 1.00 92.62 507 LEU A O 1
ATOM 3977 N N . ALA A 1 508 ? -15.787 37.747 13.663 1.00 91.12 508 ALA A N 1
ATOM 3978 C CA . ALA A 1 508 ? -16.075 39.154 13.928 1.00 91.12 508 ALA A CA 1
ATOM 3979 C C . ALA A 1 508 ? -16.326 39.428 15.423 1.00 91.12 508 ALA A C 1
ATOM 3981 O O . ALA A 1 508 ? -15.805 40.407 15.961 1.00 91.12 508 ALA A O 1
ATOM 3982 N N . LEU A 1 509 ? -17.066 38.553 16.115 1.00 89.50 509 LEU A N 1
ATOM 3983 C CA . LEU A 1 509 ? -17.301 38.666 17.560 1.00 89.50 509 LEU A CA 1
ATOM 3984 C C . LEU A 1 509 ? -16.010 38.511 18.374 1.00 89.50 509 LEU A C 1
ATOM 3986 O O . LEU A 1 509 ? -15.775 39.284 19.300 1.00 89.50 509 LEU A O 1
ATOM 3990 N N . VAL A 1 510 ? -15.152 37.550 18.021 1.00 87.81 510 VAL A N 1
ATOM 3991 C CA . VAL A 1 510 ? -13.845 37.356 18.669 1.00 87.81 510 VAL A CA 1
ATOM 3992 C C . VAL A 1 510 ? -12.943 38.569 18.433 1.00 87.81 510 VAL A C 1
ATOM 3994 O O . VAL A 1 510 ? -12.315 39.054 19.374 1.00 87.81 510 VAL A O 1
ATOM 3997 N N . ALA A 1 511 ? -12.916 39.110 17.211 1.00 86.44 511 ALA A N 1
ATOM 3998 C CA . ALA A 1 511 ? -12.159 40.319 16.897 1.00 86.44 511 ALA A CA 1
ATOM 3999 C C . ALA A 1 511 ? -12.651 41.541 17.692 1.00 86.44 511 ALA A C 1
ATOM 4001 O O . ALA A 1 511 ? -11.831 42.309 18.185 1.00 86.44 511 ALA A O 1
ATOM 4002 N N . ALA A 1 512 ? -13.968 41.696 17.864 1.00 84.50 512 ALA A N 1
ATOM 4003 C CA . ALA A 1 512 ? -14.558 42.764 18.673 1.00 84.50 512 ALA A CA 1
ATOM 4004 C C . ALA A 1 512 ? -14.341 42.574 20.186 1.00 84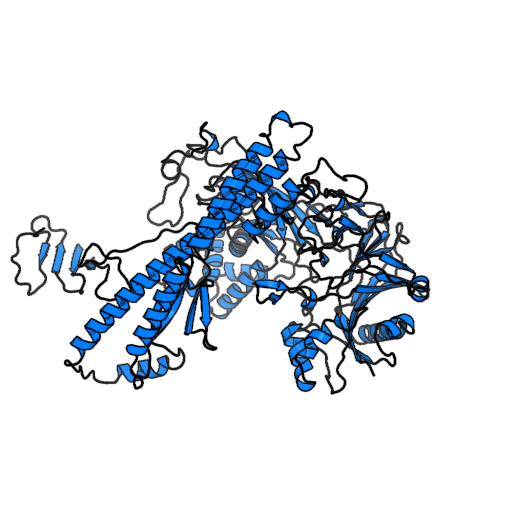.50 512 ALA A C 1
ATOM 4006 O O . ALA A 1 512 ? -14.329 43.554 20.932 1.00 84.50 512 ALA A O 1
ATOM 4007 N N . PHE A 1 513 ? -14.190 41.328 20.648 1.00 81.25 513 PHE A N 1
ATOM 4008 C CA . PHE A 1 513 ? -13.906 41.014 22.048 1.00 81.25 513 PHE A CA 1
ATOM 4009 C C . PHE A 1 513 ? -12.453 41.316 22.436 1.00 81.25 513 PHE A C 1
ATOM 4011 O O . PHE A 1 513 ? -12.194 41.733 23.568 1.00 81.25 513 PHE A O 1
ATOM 4018 N N . ASN A 1 514 ? -11.511 41.079 21.523 1.00 82.69 514 ASN A N 1
ATOM 4019 C CA . ASN A 1 514 ? -10.090 41.284 21.776 1.00 82.69 514 ASN A CA 1
ATOM 4020 C C . ASN A 1 514 ? -9.767 42.773 21.966 1.00 82.69 514 ASN A C 1
ATOM 4022 O O . ASN A 1 514 ? -10.084 43.607 21.121 1.00 82.69 514 ASN A O 1
ATOM 4026 N N . ASP A 1 515 ? -9.100 43.099 23.074 1.00 74.75 515 ASP A N 1
ATOM 4027 C CA . ASP A 1 515 ? -8.550 44.434 23.307 1.00 74.75 515 ASP A CA 1
ATOM 4028 C C . ASP A 1 515 ? -7.185 44.531 22.599 1.00 74.75 515 ASP A C 1
ATOM 4030 O O . ASP A 1 515 ? -6.328 43.681 22.856 1.00 74.75 515 ASP A O 1
ATOM 4034 N N . PRO A 1 516 ? -6.947 45.524 21.720 1.00 66.69 516 PRO A N 1
ATOM 4035 C CA . PRO A 1 516 ? -5.657 45.684 21.052 1.00 66.69 516 PRO A CA 1
ATOM 4036 C C . PRO A 1 516 ? -4.478 45.905 22.015 1.00 66.69 516 PRO A C 1
ATOM 4038 O O . PRO A 1 516 ? -3.333 45.739 21.600 1.00 66.69 516 PRO A O 1
ATOM 4041 N N . GLU A 1 517 ? -4.734 46.264 23.278 1.00 60.09 517 GLU A N 1
ATOM 4042 C CA . GLU A 1 517 ? -3.706 46.395 24.319 1.00 60.09 517 GLU A CA 1
ATOM 4043 C C . GLU A 1 517 ? -3.515 45.121 25.176 1.00 60.09 517 GLU A C 1
ATOM 4045 O O . GLU A 1 517 ? -2.601 45.080 26.005 1.00 60.09 517 GLU A O 1
ATOM 4050 N N . GLU A 1 518 ? -4.337 44.069 25.014 1.00 62.44 518 GLU A N 1
ATOM 4051 C CA . GLU A 1 518 ? -4.161 42.807 25.751 1.00 62.44 518 GLU A CA 1
ATOM 4052 C C . GLU A 1 518 ? -3.089 41.902 25.105 1.00 62.44 518 GLU A C 1
ATOM 4054 O O . GLU A 1 518 ? -3.132 41.640 23.905 1.00 62.44 518 GLU A O 1
ATOM 4059 N N . PRO A 1 519 ? -2.146 41.351 25.897 1.00 57.12 519 PRO A N 1
ATOM 4060 C CA . PRO A 1 519 ? -1.005 40.598 25.367 1.00 57.12 519 PRO A CA 1
ATOM 4061 C C . PRO A 1 519 ? -1.352 39.199 24.830 1.00 57.12 519 PRO A C 1
ATOM 4063 O O . PRO A 1 519 ? -0.527 38.602 24.149 1.00 57.12 519 PRO A O 1
ATOM 4066 N N . LEU A 1 520 ? -2.530 38.652 25.153 1.00 67.44 520 LEU A N 1
ATOM 4067 C CA . LEU A 1 520 ? -2.944 37.294 24.770 1.00 67.44 520 LEU A CA 1
ATOM 4068 C C . LEU A 1 520 ? -4.370 37.326 24.192 1.00 67.44 520 LEU A C 1
ATOM 4070 O O . LEU A 1 520 ? -5.333 37.102 24.937 1.00 67.44 520 LEU A O 1
ATOM 4074 N N . PRO A 1 521 ? -4.537 37.627 22.890 1.00 77.56 521 PRO A N 1
ATOM 4075 C CA . PRO A 1 521 ? -5.853 37.689 22.268 1.00 77.56 521 PRO A CA 1
ATOM 4076 C C . PRO A 1 521 ? -6.501 36.301 22.198 1.00 77.56 521 PRO A C 1
ATOM 4078 O O . PRO A 1 521 ? -5.835 35.267 22.109 1.00 77.56 521 PRO A O 1
ATOM 4081 N N . LEU A 1 522 ? -7.830 36.265 22.215 1.00 81.88 522 LEU A N 1
ATOM 4082 C CA . LEU A 1 522 ? -8.594 35.062 21.914 1.00 81.88 522 LEU A CA 1
ATOM 4083 C C . LEU A 1 522 ? -8.582 34.783 20.411 1.00 81.88 522 LEU A C 1
ATOM 4085 O O . LEU A 1 522 ? -8.708 35.692 19.589 1.00 81.88 522 LEU A O 1
ATOM 4089 N N . ARG A 1 523 ? -8.495 33.505 20.046 1.00 84.94 523 ARG A N 1
ATOM 4090 C CA . ARG A 1 523 ? -8.573 33.027 18.665 1.00 84.94 523 ARG A CA 1
ATOM 4091 C C . ARG A 1 523 ? -9.572 31.885 18.555 1.00 84.94 523 ARG A C 1
ATOM 4093 O O . ARG A 1 523 ? -9.607 30.989 19.403 1.00 84.94 523 ARG A O 1
ATOM 4100 N N . LEU A 1 524 ? -10.359 31.918 17.484 1.00 88.94 524 LEU A N 1
ATOM 4101 C CA . LEU A 1 524 ? -11.182 30.796 17.057 1.00 88.94 524 LEU A CA 1
ATOM 4102 C C . LEU A 1 524 ? -10.271 29.740 16.419 1.00 88.94 524 LEU A C 1
ATOM 4104 O O . LEU A 1 524 ? -9.504 30.059 15.512 1.00 88.94 524 LEU A O 1
ATOM 4108 N N . ARG A 1 525 ? -10.338 28.492 16.890 1.00 85.94 525 ARG A N 1
ATOM 4109 C CA . ARG A 1 525 ? -9.551 27.384 16.337 1.00 85.94 525 ARG A CA 1
ATOM 4110 C C . ARG A 1 525 ? -10.406 26.148 16.070 1.00 85.94 525 ARG A C 1
ATOM 4112 O O . ARG A 1 525 ? -11.216 25.786 16.932 1.00 85.94 525 ARG A O 1
ATOM 4119 N N . PRO A 1 526 ? -10.205 25.473 14.926 1.00 88.25 526 PRO A N 1
ATOM 4120 C CA . PRO A 1 526 ? -10.731 24.138 14.716 1.00 88.25 526 PRO A CA 1
ATOM 4121 C C . PRO A 1 526 ? -9.884 23.120 15.495 1.00 88.25 526 PRO A C 1
ATOM 4123 O O . PRO A 1 526 ? -8.657 23.193 15.534 1.00 88.25 526 PRO A O 1
ATOM 4126 N N . LEU A 1 527 ? -10.548 22.165 16.130 1.00 86.50 527 LEU A N 1
ATOM 4127 C CA . LEU A 1 527 ? -9.966 20.975 16.741 1.00 86.50 527 LEU A CA 1
ATOM 4128 C C . LEU A 1 527 ? -10.579 19.736 16.089 1.00 86.50 527 LEU A C 1
ATOM 4130 O O . LEU A 1 527 ? -11.683 19.794 15.550 1.00 86.50 527 LEU A O 1
ATOM 4134 N N . ALA A 1 528 ? -9.893 18.600 16.189 1.00 85.75 528 ALA A N 1
ATOM 4135 C CA . ALA A 1 528 ? -10.482 17.324 15.804 1.00 85.75 528 ALA A CA 1
ATOM 4136 C C . ALA A 1 528 ? -11.720 17.022 16.668 1.00 85.75 528 ALA A C 1
ATOM 4138 O O . ALA A 1 528 ? -11.688 17.177 17.894 1.00 85.75 528 ALA A O 1
ATOM 4139 N N . GLY A 1 529 ? -12.801 16.581 16.023 1.00 81.31 529 GLY A N 1
ATOM 4140 C CA . GLY A 1 529 ? -13.980 16.055 16.700 1.00 81.31 529 GLY A CA 1
ATOM 4141 C C . GLY A 1 529 ? -13.684 14.778 17.500 1.00 81.31 529 GLY A C 1
ATOM 4142 O O . GLY A 1 529 ? -12.595 14.202 17.430 1.00 81.31 529 GLY A O 1
ATOM 4143 N N . ALA A 1 530 ? -14.675 14.320 18.271 1.00 83.94 530 ALA A N 1
ATOM 4144 C CA . ALA A 1 530 ? -14.586 13.054 18.998 1.00 83.94 530 ALA A CA 1
ATOM 4145 C C . ALA A 1 530 ? -14.493 11.890 18.002 1.00 83.94 530 ALA A C 1
ATOM 4147 O O . ALA A 1 530 ? -15.470 11.592 17.316 1.00 83.94 530 ALA A O 1
ATOM 4148 N N . ARG A 1 531 ? -13.304 11.283 17.923 1.00 88.94 531 ARG A N 1
ATOM 4149 C CA . ARG A 1 531 ? -12.929 10.267 16.932 1.00 88.94 531 ARG A CA 1
ATOM 4150 C C . ARG A 1 531 ? -13.851 9.047 16.997 1.00 88.94 531 ARG A C 1
ATOM 4152 O O . ARG A 1 531 ? -14.324 8.678 18.072 1.00 88.94 531 ARG A O 1
ATOM 4159 N N . TYR A 1 532 ? -14.056 8.409 15.852 1.00 91.62 532 TYR A N 1
ATOM 4160 C CA . TYR A 1 532 ? -14.556 7.041 15.804 1.00 91.62 532 TYR A CA 1
ATOM 4161 C C . TYR A 1 532 ? -13.411 6.068 16.079 1.00 91.62 532 TYR A C 1
ATOM 4163 O O . TYR A 1 532 ? -12.236 6.403 15.925 1.00 91.62 532 TYR A O 1
ATOM 4171 N N . TRP A 1 533 ? -13.756 4.856 16.479 1.00 93.25 533 TRP A N 1
ATOM 4172 C CA . TRP A 1 533 ? -12.814 3.777 16.717 1.00 93.25 533 TRP A CA 1
ATOM 4173 C C . TRP A 1 533 ? -13.194 2.586 15.861 1.00 93.25 533 TRP A C 1
ATOM 4175 O O . TRP A 1 533 ? -14.367 2.223 15.767 1.00 93.25 533 TRP A O 1
ATOM 4185 N N . GLN A 1 534 ? -12.192 1.992 15.230 1.00 94.88 534 GLN A N 1
ATOM 4186 C CA . GLN A 1 534 ? -12.342 0.798 14.414 1.00 94.88 534 GLN A CA 1
ATOM 4187 C C . GLN A 1 534 ? -11.370 -0.268 14.925 1.00 94.88 534 GLN A C 1
ATOM 4189 O O . GLN A 1 534 ? -10.223 0.078 15.211 1.00 94.88 534 GLN A O 1
ATOM 4194 N N . PRO A 1 535 ? -11.774 -1.541 15.059 1.00 94.81 535 PRO A N 1
ATOM 4195 C CA . PRO A 1 535 ? -10.859 -2.592 15.483 1.00 94.81 535 PRO A CA 1
ATOM 4196 C C . PRO A 1 535 ? -9.701 -2.734 14.495 1.00 94.81 535 PRO A C 1
ATOM 4198 O O . PRO A 1 535 ? -9.906 -2.704 13.281 1.00 94.81 535 PRO A O 1
ATOM 4201 N N . GLN A 1 536 ? -8.492 -2.936 15.010 1.00 94.19 536 GLN A N 1
ATOM 4202 C CA . GLN A 1 536 ? -7.351 -3.304 14.179 1.00 94.19 536 GLN A CA 1
ATOM 4203 C C . GLN A 1 536 ? -7.549 -4.702 13.599 1.00 94.19 536 GLN A C 1
ATOM 4205 O O . GLN A 1 536 ? -8.202 -5.567 14.197 1.00 94.19 536 GLN A O 1
ATOM 4210 N N . GLU A 1 537 ? -7.000 -4.918 12.412 1.00 93.62 537 GLU A N 1
ATOM 4211 C CA . GLU A 1 537 ? -6.922 -6.246 11.814 1.00 93.62 537 GLU A CA 1
ATOM 4212 C C . GLU A 1 537 ? -5.838 -7.061 12.526 1.00 93.62 537 GLU A C 1
ATOM 4214 O O . GLU A 1 537 ? -4.812 -6.491 12.902 1.00 93.62 537 GLU A O 1
ATOM 4219 N N . PRO A 1 538 ? -6.034 -8.377 12.728 1.00 94.56 538 PRO A N 1
ATOM 4220 C CA . PRO A 1 538 ? -4.996 -9.222 13.298 1.00 94.56 538 PRO A CA 1
ATOM 4221 C C . PRO A 1 538 ? -3.695 -9.115 12.496 1.00 94.56 538 PRO A C 1
ATOM 4223 O O . PRO A 1 538 ? -3.703 -9.094 11.262 1.00 94.56 538 PRO A O 1
ATOM 4226 N N . VAL A 1 539 ? -2.577 -9.071 13.208 1.00 95.38 539 VAL A N 1
ATOM 4227 C CA . VAL A 1 539 ? -1.228 -8.993 12.655 1.00 95.38 539 VAL A CA 1
ATOM 4228 C C . VAL A 1 539 ? -0.546 -10.339 12.811 1.00 95.38 539 VAL A C 1
ATOM 4230 O O . VAL A 1 539 ? -0.495 -10.894 13.907 1.00 95.38 539 VAL A O 1
ATOM 4233 N N . VAL A 1 540 ? 0.008 -10.845 11.713 1.00 95.38 540 VAL A N 1
ATOM 4234 C CA . VAL A 1 540 ? 0.824 -12.056 11.691 1.00 95.38 540 VAL A CA 1
ATOM 4235 C C . VAL A 1 540 ? 2.293 -11.656 11.703 1.00 95.38 540 VAL A C 1
ATOM 4237 O O . VAL A 1 540 ? 2.765 -10.964 10.803 1.00 95.38 540 VAL A O 1
ATOM 4240 N N . LEU A 1 541 ? 3.021 -12.112 12.717 1.00 94.50 541 LEU A N 1
ATOM 4241 C CA . LEU A 1 541 ? 4.474 -12.058 12.776 1.00 94.50 541 LEU A CA 1
ATOM 4242 C C . LEU A 1 541 ? 5.048 -13.379 12.278 1.00 94.50 541 LEU A C 1
ATOM 4244 O O . LEU A 1 541 ? 4.705 -14.447 12.776 1.00 94.50 541 LEU A O 1
ATOM 4248 N N . MET A 1 542 ? 5.988 -13.300 11.354 1.00 93.25 542 MET A N 1
ATOM 4249 C CA . MET A 1 542 ? 6.819 -14.415 10.923 1.00 93.25 542 MET A CA 1
ATOM 4250 C C . MET A 1 542 ? 8.240 -14.177 11.426 1.00 93.25 542 MET A C 1
ATOM 4252 O O . MET A 1 542 ? 8.718 -13.043 11.386 1.00 93.25 542 MET A O 1
ATOM 4256 N N . VAL A 1 543 ? 8.917 -15.224 11.898 1.00 91.25 543 VAL A N 1
ATOM 4257 C CA . VAL A 1 543 ? 10.303 -15.149 12.391 1.00 91.25 543 VAL A CA 1
ATOM 4258 C C . VAL A 1 543 ? 11.138 -16.264 11.773 1.00 91.25 543 VAL A C 1
ATOM 4260 O O . VAL A 1 543 ? 10.778 -17.436 11.894 1.00 91.25 543 VAL A O 1
ATOM 4263 N N . GLY A 1 544 ? 12.247 -15.895 11.129 1.00 88.56 544 GLY A N 1
ATOM 4264 C CA . GLY A 1 544 ? 13.207 -16.797 10.487 1.00 88.56 544 GLY A CA 1
ATOM 4265 C C . GLY A 1 544 ? 13.885 -16.180 9.256 1.00 88.56 544 GLY A C 1
ATOM 4266 O O . GLY A 1 544 ? 13.481 -15.123 8.774 1.00 88.56 544 GLY A O 1
ATOM 4267 N N . ASP A 1 545 ? 14.889 -16.865 8.708 1.00 84.12 545 ASP A N 1
ATOM 4268 C CA . ASP A 1 545 ? 15.721 -16.351 7.603 1.00 84.12 545 ASP A CA 1
ATOM 4269 C C . ASP A 1 545 ? 14.935 -16.020 6.327 1.00 84.12 545 ASP A C 1
ATOM 4271 O O . ASP A 1 545 ? 15.281 -15.088 5.602 1.00 84.12 545 ASP A O 1
ATOM 4275 N N . THR A 1 546 ? 13.842 -16.742 6.059 1.00 85.00 546 THR A N 1
ATOM 4276 C CA . THR A 1 546 ? 12.952 -16.471 4.919 1.00 85.00 546 THR A CA 1
ATOM 4277 C C . THR A 1 546 ? 12.395 -15.047 4.940 1.00 85.00 546 THR A C 1
ATOM 4279 O O . THR A 1 546 ? 12.140 -14.481 3.883 1.00 85.00 546 THR A O 1
ATOM 4282 N N . VAL A 1 547 ? 12.159 -14.469 6.116 1.00 87.62 547 VAL A N 1
ATOM 4283 C CA . VAL A 1 547 ? 11.530 -13.147 6.243 1.00 87.62 547 VAL A CA 1
ATOM 4284 C C . VAL A 1 547 ? 12.539 -12.047 6.538 1.00 87.62 547 VAL A C 1
ATOM 4286 O O . VAL A 1 547 ? 12.174 -10.978 7.026 1.00 87.62 547 VAL A O 1
ATOM 4289 N N . LYS A 1 548 ? 13.817 -12.302 6.239 1.00 85.94 548 LYS A N 1
ATOM 4290 C CA . LYS A 1 548 ? 14.866 -11.295 6.325 1.00 85.94 548 LYS A CA 1
ATOM 4291 C C . LYS A 1 548 ? 14.491 -10.076 5.469 1.00 85.94 548 LYS A C 1
ATOM 4293 O O . LYS A 1 548 ? 14.215 -10.251 4.279 1.00 85.94 548 LYS A O 1
ATOM 4298 N N . PRO A 1 549 ? 14.495 -8.857 6.045 1.00 78.81 549 PRO A N 1
ATOM 4299 C CA . PRO A 1 549 ? 14.250 -7.641 5.286 1.00 78.81 549 PRO A CA 1
ATOM 4300 C C . PRO A 1 549 ? 15.200 -7.543 4.097 1.00 78.81 549 PRO A C 1
ATOM 4302 O O . PRO A 1 549 ? 16.413 -7.734 4.230 1.00 78.81 549 PRO A O 1
ATOM 4305 N N . SER A 1 550 ? 14.637 -7.248 2.933 1.00 81.94 550 SER A N 1
ATOM 4306 C CA . SER A 1 550 ? 15.416 -7.119 1.712 1.00 81.94 550 SER A CA 1
ATOM 4307 C C . SER A 1 550 ? 16.218 -5.808 1.712 1.00 81.94 550 SER A C 1
ATOM 4309 O O . SER A 1 550 ? 15.646 -4.762 2.012 1.00 81.94 550 SER A O 1
ATOM 4311 N N . PRO A 1 551 ? 17.510 -5.812 1.326 1.00 83.19 551 PRO A N 1
ATOM 4312 C CA . PRO A 1 551 ? 18.263 -4.579 1.084 1.00 83.19 551 PRO A CA 1
ATOM 4313 C C . PRO A 1 551 ? 17.871 -3.887 -0.234 1.00 83.19 551 PRO A C 1
ATOM 4315 O O . PRO A 1 551 ? 18.406 -2.826 -0.535 1.00 83.19 551 PRO A O 1
ATOM 4318 N N . ARG A 1 552 ? 16.978 -4.496 -1.026 1.00 86.56 552 ARG A N 1
ATOM 4319 C CA . ARG A 1 552 ? 16.572 -4.048 -2.366 1.00 86.56 552 ARG A CA 1
ATOM 4320 C C . ARG A 1 552 ? 15.695 -2.788 -2.369 1.00 86.56 552 ARG A C 1
ATOM 4322 O O . ARG A 1 552 ? 15.629 -2.128 -3.397 1.00 86.56 552 ARG A O 1
ATOM 4329 N N . HIS A 1 553 ? 14.986 -2.503 -1.275 1.00 83.06 553 HIS A N 1
ATOM 4330 C CA . HIS A 1 553 ? 13.997 -1.422 -1.192 1.00 83.06 553 HIS A CA 1
ATOM 4331 C C . HIS A 1 553 ? 14.109 -0.683 0.146 1.00 83.06 553 HIS A C 1
ATOM 4333 O O . HIS A 1 553 ? 14.208 -1.330 1.192 1.00 83.06 553 HIS A O 1
ATOM 4339 N N . GLY A 1 554 ? 14.062 0.652 0.123 1.00 81.25 554 GLY A N 1
ATOM 4340 C CA . GLY A 1 554 ? 14.069 1.510 1.313 1.00 81.25 554 GLY A CA 1
ATOM 4341 C C . GLY A 1 554 ? 15.383 1.489 2.098 1.00 81.25 554 GLY A C 1
ATOM 4342 O O . GLY A 1 554 ? 15.392 1.805 3.289 1.00 81.25 554 GLY A O 1
ATOM 4343 N N . ARG A 1 555 ? 16.470 1.007 1.484 1.00 84.19 555 ARG A N 1
ATOM 4344 C CA . ARG A 1 555 ? 17.769 0.740 2.129 1.00 84.19 555 ARG A CA 1
ATOM 4345 C C . ARG A 1 555 ? 18.947 1.072 1.214 1.00 84.19 555 ARG A C 1
ATOM 4347 O O . ARG A 1 555 ? 20.026 0.484 1.360 1.00 84.19 555 ARG A O 1
ATOM 4354 N N . ASP A 1 556 ? 18.761 2.016 0.297 1.00 84.81 556 ASP A N 1
ATOM 4355 C CA . ASP A 1 556 ? 19.825 2.465 -0.603 1.00 84.81 556 ASP A CA 1
ATOM 4356 C C . ASP A 1 556 ? 20.995 3.079 0.186 1.00 84.81 556 ASP A C 1
ATOM 4358 O O . ASP A 1 556 ? 22.153 2.720 -0.026 1.00 84.81 556 ASP A O 1
ATOM 4362 N N . GLY A 1 557 ? 20.704 3.901 1.198 1.00 86.00 557 GLY A N 1
ATOM 4363 C CA . GLY A 1 557 ? 21.708 4.540 2.057 1.00 86.00 557 GLY A CA 1
ATOM 4364 C C . GLY A 1 557 ? 22.328 3.660 3.152 1.00 86.00 557 GLY A C 1
ATOM 4365 O O . GLY A 1 557 ? 23.051 4.171 4.000 1.00 86.00 557 GLY A O 1
ATOM 4366 N N . ARG A 1 558 ? 22.076 2.341 3.176 1.00 89.38 558 ARG A N 1
ATOM 4367 C CA . ARG A 1 558 ? 22.453 1.448 4.301 1.00 89.38 558 ARG A CA 1
ATOM 4368 C C . ARG A 1 558 ? 23.953 1.354 4.607 1.00 89.38 558 ARG A C 1
ATOM 4370 O O . ARG A 1 558 ? 24.318 0.888 5.683 1.00 89.38 558 ARG A O 1
ATOM 4377 N N . LEU A 1 559 ? 24.813 1.699 3.646 1.00 89.94 559 LEU A N 1
ATOM 4378 C CA . LEU A 1 559 ? 26.273 1.653 3.807 1.00 89.94 559 LEU A CA 1
ATOM 4379 C C . LEU A 1 559 ? 26.849 2.975 4.337 1.00 89.94 559 LEU A C 1
ATOM 4381 O O . LEU A 1 559 ? 28.045 3.041 4.614 1.00 89.94 559 LEU A O 1
ATOM 4385 N N . ASN A 1 560 ? 26.013 4.004 4.493 1.00 89.00 560 ASN A N 1
ATOM 4386 C CA . ASN A 1 560 ? 26.395 5.319 4.986 1.00 89.00 560 ASN A CA 1
ATOM 4387 C C . ASN A 1 560 ? 25.740 5.573 6.359 1.00 89.00 560 ASN A C 1
ATOM 4389 O O . ASN A 1 560 ? 24.525 5.403 6.476 1.00 89.00 560 ASN A O 1
ATOM 4393 N N . PRO A 1 561 ? 26.490 5.977 7.405 1.00 86.19 561 PRO A N 1
ATOM 4394 C CA . PRO A 1 561 ? 25.919 6.283 8.719 1.00 86.19 561 PRO A CA 1
ATOM 4395 C C . PRO A 1 561 ? 24.793 7.324 8.699 1.00 86.19 561 PRO A C 1
ATOM 4397 O O . PRO A 1 561 ? 23.877 7.229 9.513 1.00 86.19 561 PRO A O 1
ATOM 4400 N N . ASP A 1 562 ? 24.839 8.268 7.757 1.00 87.69 562 ASP A N 1
ATOM 4401 C CA . ASP A 1 562 ? 23.831 9.325 7.612 1.00 87.69 562 ASP A CA 1
ATOM 4402 C C . ASP A 1 562 ? 22.587 8.867 6.824 1.00 87.69 562 ASP A C 1
ATOM 4404 O O . ASP A 1 562 ? 21.646 9.634 6.635 1.00 87.69 562 ASP A O 1
ATOM 4408 N N . GLY A 1 563 ? 22.559 7.612 6.355 1.00 88.75 563 GLY A N 1
ATOM 4409 C CA . GLY A 1 563 ? 21.447 7.053 5.583 1.00 88.75 563 GLY A CA 1
ATOM 4410 C C . GLY A 1 563 ? 21.341 7.588 4.151 1.00 88.75 563 GLY A C 1
ATOM 4411 O O . GLY A 1 563 ? 20.319 7.373 3.503 1.00 88.75 563 GLY A O 1
ATOM 4412 N N . LEU A 1 564 ? 22.381 8.262 3.650 1.00 93.19 564 LEU A N 1
ATOM 4413 C CA . LEU A 1 564 ? 22.433 8.836 2.305 1.00 93.19 564 LEU A CA 1
ATOM 4414 C C . LEU A 1 564 ? 23.068 7.872 1.291 1.00 93.19 564 LEU A C 1
ATOM 4416 O O . LEU A 1 564 ? 24.075 7.218 1.575 1.00 93.19 564 LEU A O 1
ATOM 4420 N N . LEU A 1 565 ? 22.512 7.812 0.080 1.00 94.50 565 LEU A N 1
ATOM 4421 C CA . LEU A 1 565 ? 23.068 7.046 -1.035 1.00 94.50 565 LEU A CA 1
ATOM 4422 C C . LEU A 1 565 ? 24.261 7.781 -1.652 1.00 94.50 565 LEU A C 1
ATOM 4424 O O . LEU A 1 565 ? 24.100 8.832 -2.276 1.00 94.50 565 LEU A O 1
ATOM 4428 N N . LEU A 1 566 ? 25.450 7.192 -1.529 1.00 93.62 566 LEU A N 1
ATOM 4429 C CA . LEU A 1 566 ? 26.660 7.728 -2.143 1.00 93.62 566 LEU A CA 1
ATOM 4430 C C . LEU A 1 566 ? 26.599 7.596 -3.674 1.00 93.62 566 LEU A C 1
ATOM 4432 O O . LEU A 1 566 ? 26.565 6.489 -4.217 1.00 93.62 566 LEU A O 1
ATOM 4436 N N . CYS A 1 567 ? 26.610 8.736 -4.355 1.00 94.19 567 CYS A N 1
ATOM 4437 C CA . CYS A 1 567 ? 26.603 8.865 -5.806 1.00 94.19 567 CYS A CA 1
ATOM 4438 C C . CYS A 1 567 ? 27.994 9.232 -6.340 1.00 94.19 567 CYS A C 1
ATOM 4440 O O . CYS A 1 567 ? 28.864 9.714 -5.614 1.00 94.19 567 CYS A O 1
ATOM 4442 N N . ASP A 1 568 ? 28.193 9.024 -7.640 1.00 92.94 568 ASP A N 1
ATOM 4443 C CA . ASP A 1 568 ? 29.428 9.375 -8.345 1.00 92.94 568 ASP A CA 1
ATOM 4444 C C . ASP A 1 568 ? 29.127 10.384 -9.476 1.00 92.94 568 ASP A C 1
ATOM 4446 O O . ASP A 1 568 ? 27.968 10.677 -9.776 1.00 92.94 568 ASP A O 1
ATOM 4450 N N . ARG A 1 569 ? 30.158 10.950 -10.107 1.00 90.94 569 ARG A N 1
ATOM 4451 C CA . ARG A 1 569 ? 30.035 11.886 -11.228 1.00 90.94 569 ARG A CA 1
ATOM 4452 C C . ARG A 1 569 ? 30.900 11.476 -12.412 1.00 90.94 569 ARG A C 1
ATOM 4454 O O . ARG A 1 569 ? 32.018 10.982 -12.262 1.00 90.94 569 ARG A O 1
ATOM 4461 N N . LEU A 1 570 ? 30.408 11.771 -13.610 1.00 90.88 570 LEU A N 1
ATOM 4462 C CA . LEU A 1 570 ? 31.146 11.595 -14.854 1.00 90.88 570 LEU A CA 1
ATOM 4463 C C . LEU A 1 570 ? 31.071 12.859 -15.709 1.00 90.88 570 LEU A C 1
ATOM 4465 O O . LEU A 1 570 ? 29.985 13.305 -16.072 1.00 90.88 570 LEU A O 1
ATOM 4469 N N . SER A 1 571 ? 32.230 13.396 -16.083 1.00 87.50 571 SER A N 1
ATOM 4470 C CA . SER A 1 571 ? 32.328 14.462 -17.082 1.00 87.50 571 SER A CA 1
ATOM 4471 C C . SER A 1 571 ? 32.445 13.862 -18.480 1.00 87.50 571 SER A C 1
ATOM 4473 O O . SER A 1 571 ? 33.297 13.003 -18.724 1.00 87.50 571 SER A O 1
ATOM 4475 N N . SER A 1 572 ? 31.615 14.332 -19.410 1.00 84.88 572 SER A N 1
ATOM 4476 C CA . SER A 1 572 ? 31.612 13.878 -20.804 1.00 84.88 572 SER A CA 1
ATOM 4477 C C . SER A 1 572 ? 31.736 15.048 -21.779 1.00 84.88 572 SER A C 1
ATOM 4479 O O . SER A 1 572 ? 31.273 16.153 -21.514 1.00 84.88 572 SER A O 1
ATOM 4481 N N . ALA A 1 573 ? 32.357 14.798 -22.934 1.00 86.25 573 ALA A N 1
ATOM 4482 C CA . ALA A 1 573 ? 32.390 15.750 -24.045 1.00 86.25 573 ALA A CA 1
ATOM 4483 C C . ALA A 1 573 ? 31.149 15.662 -24.958 1.00 86.25 573 ALA A C 1
ATOM 4485 O O . ALA A 1 573 ? 31.013 16.497 -25.850 1.00 86.25 573 ALA A O 1
ATOM 4486 N N . ALA A 1 574 ? 30.282 14.659 -24.760 1.00 86.19 574 ALA A N 1
ATOM 4487 C CA . ALA A 1 574 ? 28.994 14.549 -25.450 1.00 86.19 574 ALA A CA 1
ATOM 4488 C C . ALA A 1 574 ? 28.080 15.736 -25.094 1.00 86.19 574 ALA A C 1
ATOM 4490 O O . ALA A 1 574 ? 28.318 16.397 -24.088 1.00 86.19 574 ALA A O 1
ATOM 4491 N N . ALA A 1 575 ? 27.053 16.022 -25.894 1.00 84.94 575 ALA A N 1
ATOM 4492 C CA . ALA A 1 575 ? 26.066 17.058 -25.592 1.00 84.94 575 ALA A CA 1
ATOM 4493 C C . ALA A 1 575 ? 25.058 16.611 -24.519 1.00 84.94 575 ALA A C 1
ATOM 4495 O O . ALA A 1 575 ? 24.637 17.430 -23.703 1.00 84.94 575 ALA A O 1
ATOM 4496 N N . ASP A 1 576 ? 24.707 15.323 -24.504 1.00 88.75 576 ASP A N 1
ATOM 4497 C CA . ASP A 1 576 ? 23.801 14.702 -23.538 1.00 88.75 576 ASP A CA 1
ATOM 4498 C C . ASP A 1 576 ? 24.120 13.207 -23.320 1.00 88.75 576 ASP A C 1
ATOM 4500 O O . ASP A 1 576 ? 25.016 12.628 -23.953 1.00 88.75 576 ASP A O 1
ATOM 4504 N N . VAL A 1 577 ? 23.397 12.575 -22.388 1.00 91.69 577 VAL A N 1
ATOM 4505 C CA . VAL A 1 577 ? 23.523 11.139 -22.104 1.00 91.69 577 VAL A CA 1
ATOM 4506 C C . VAL A 1 577 ? 23.166 10.269 -23.315 1.00 91.69 577 VAL A C 1
ATOM 4508 O O . VAL A 1 577 ? 23.820 9.247 -23.515 1.00 91.69 577 VAL A O 1
ATOM 4511 N N . GLU A 1 578 ? 22.181 10.626 -24.146 1.00 90.44 578 GLU A N 1
ATOM 4512 C CA . GLU A 1 578 ? 21.811 9.784 -25.293 1.00 90.44 578 GLU A CA 1
ATOM 4513 C C . GLU A 1 578 ? 22.940 9.742 -26.336 1.00 90.44 578 GLU A C 1
ATOM 4515 O O . GLU A 1 578 ? 23.289 8.664 -26.826 1.00 90.44 578 GLU A O 1
ATOM 4520 N N . GLU A 1 579 ? 23.575 10.878 -26.622 1.00 91.62 579 GLU A N 1
ATOM 4521 C CA . GLU A 1 579 ? 24.761 10.947 -27.471 1.00 91.62 579 GLU A CA 1
ATOM 4522 C C . GLU A 1 579 ? 25.923 10.138 -26.874 1.00 91.62 579 GLU A C 1
ATOM 4524 O O . GLU A 1 579 ? 26.578 9.377 -27.597 1.00 91.62 579 GLU A O 1
ATOM 4529 N N . LEU A 1 580 ? 26.158 10.245 -25.559 1.00 92.88 580 LEU A N 1
ATOM 4530 C CA . LEU A 1 580 ? 27.169 9.439 -24.869 1.00 92.88 580 LEU A CA 1
ATOM 4531 C C . LEU A 1 580 ? 26.895 7.939 -25.039 1.00 92.88 580 LEU A C 1
ATOM 4533 O O . LEU A 1 580 ? 27.804 7.192 -25.406 1.00 92.88 580 LEU A O 1
ATOM 4537 N N . MET A 1 581 ? 25.649 7.509 -24.829 1.00 93.44 581 MET A N 1
ATOM 4538 C CA . MET A 1 581 ? 25.252 6.107 -24.954 1.00 93.44 581 MET A CA 1
ATOM 4539 C C . MET A 1 581 ? 25.421 5.585 -26.370 1.00 93.44 581 MET A C 1
ATOM 4541 O O . MET A 1 581 ? 25.830 4.442 -26.514 1.00 93.44 581 MET A O 1
ATOM 4545 N N . ARG A 1 582 ? 25.150 6.396 -27.402 1.00 92.19 582 ARG A N 1
ATOM 4546 C CA . ARG A 1 582 ? 25.293 6.001 -28.814 1.00 92.19 582 ARG A CA 1
ATOM 4547 C C . ARG A 1 582 ? 26.751 5.909 -29.261 1.00 92.19 582 ARG A C 1
ATOM 4549 O O . ARG A 1 582 ? 27.106 4.996 -30.009 1.00 92.19 582 ARG A O 1
ATOM 4556 N N . ASN A 1 583 ? 27.585 6.849 -28.817 1.00 92.56 583 ASN A N 1
ATOM 4557 C CA . ASN A 1 583 ? 28.922 7.051 -29.378 1.00 92.56 583 ASN A CA 1
ATOM 4558 C C . ASN A 1 583 ? 30.050 6.455 -28.528 1.00 92.56 583 ASN A C 1
ATOM 4560 O O . ASN A 1 583 ? 31.055 6.017 -29.088 1.00 92.56 583 ASN A O 1
ATOM 4564 N N . ASN A 1 584 ? 29.927 6.456 -27.197 1.00 92.56 584 ASN A N 1
ATOM 4565 C CA . ASN A 1 584 ? 30.999 6.020 -26.299 1.00 92.56 584 ASN A CA 1
ATOM 4566 C C . ASN A 1 584 ? 30.494 5.468 -24.944 1.00 92.56 584 ASN A C 1
ATOM 4568 O O . ASN A 1 584 ? 30.886 5.977 -23.889 1.00 92.56 584 ASN A O 1
ATOM 4572 N N . PRO A 1 585 ? 29.666 4.404 -24.934 1.00 92.00 585 PRO A N 1
ATOM 4573 C CA . PRO A 1 585 ? 29.172 3.812 -23.687 1.00 92.00 585 PRO A CA 1
ATOM 4574 C C . PRO A 1 585 ? 30.292 3.209 -22.815 1.00 92.00 585 PRO A C 1
ATOM 4576 O O . PRO A 1 585 ? 30.144 3.127 -21.597 1.00 92.00 585 PRO A O 1
ATOM 4579 N N . GLU A 1 586 ? 31.444 2.857 -23.404 1.00 92.31 586 GLU A N 1
ATOM 4580 C CA . GLU A 1 586 ? 32.607 2.311 -22.681 1.00 92.31 586 GLU A CA 1
ATOM 4581 C C . GLU A 1 586 ? 33.182 3.281 -21.641 1.00 92.31 586 GLU A C 1
ATOM 4583 O O . GLU A 1 586 ? 33.821 2.849 -20.683 1.00 92.31 586 GLU A O 1
ATOM 4588 N N . LEU A 1 587 ? 32.961 4.592 -21.808 1.00 93.81 587 LEU A N 1
ATOM 4589 C CA . LEU A 1 587 ? 33.407 5.592 -20.838 1.00 93.81 587 LEU A CA 1
ATOM 4590 C C . LEU A 1 587 ? 32.800 5.333 -19.452 1.00 93.81 587 LEU A C 1
ATOM 4592 O O . LEU A 1 587 ? 33.486 5.477 -18.440 1.00 93.81 587 LEU A O 1
ATOM 4596 N N . ILE A 1 588 ? 31.532 4.916 -19.409 1.00 92.62 588 ILE A N 1
ATOM 4597 C CA . ILE A 1 588 ? 30.847 4.592 -18.157 1.00 92.62 588 ILE A CA 1
ATOM 4598 C C . ILE A 1 588 ? 31.362 3.263 -17.621 1.00 92.62 588 ILE A C 1
ATOM 4600 O O . ILE A 1 588 ? 31.705 3.195 -16.448 1.00 92.62 588 ILE A O 1
ATOM 4604 N N . THR A 1 589 ? 31.509 2.240 -18.467 1.00 91.25 589 THR A N 1
ATOM 4605 C CA . THR A 1 589 ? 32.088 0.948 -18.063 1.00 91.25 589 THR A CA 1
ATOM 4606 C C . THR A 1 589 ? 33.463 1.127 -17.410 1.00 91.25 589 THR A C 1
ATOM 4608 O O . THR A 1 589 ? 33.696 0.595 -16.326 1.00 91.25 589 THR A O 1
ATOM 4611 N N . ALA A 1 590 ? 34.334 1.959 -17.991 1.00 94.25 590 ALA A N 1
ATOM 4612 C CA . ALA A 1 590 ? 35.638 2.290 -17.415 1.00 94.25 590 ALA A CA 1
ATOM 4613 C C . ALA A 1 590 ? 35.527 3.050 -16.080 1.00 94.25 590 ALA A C 1
ATOM 4615 O O . ALA A 1 590 ? 36.340 2.841 -15.176 1.00 94.25 590 ALA A O 1
ATOM 4616 N N . ARG A 1 591 ? 34.518 3.920 -15.922 1.00 95.06 591 ARG A N 1
ATOM 4617 C CA . ARG A 1 591 ? 34.241 4.585 -14.639 1.00 95.06 591 ARG A CA 1
ATOM 4618 C C . ARG A 1 591 ? 33.769 3.584 -13.584 1.00 95.06 591 ARG A C 1
ATOM 4620 O O . ARG A 1 591 ? 34.258 3.651 -12.462 1.00 95.06 591 ARG A O 1
ATOM 4627 N N . LEU A 1 592 ? 32.902 2.634 -13.938 1.00 95.06 592 LEU A N 1
ATOM 4628 C CA . LEU A 1 592 ? 32.459 1.569 -13.032 1.00 95.06 592 LEU A CA 1
ATOM 4629 C C . LEU A 1 592 ? 33.625 0.676 -12.587 1.00 95.06 592 LEU A C 1
ATOM 4631 O O . LEU A 1 592 ? 33.705 0.323 -11.411 1.00 95.06 592 LEU A O 1
ATOM 4635 N N . ASP A 1 593 ? 34.557 0.358 -13.491 1.00 94.50 593 ASP A N 1
ATOM 4636 C CA . ASP A 1 593 ? 35.788 -0.365 -13.147 1.00 94.50 593 ASP A CA 1
ATOM 4637 C C . ASP A 1 593 ? 36.625 0.415 -12.125 1.00 94.50 593 ASP A C 1
ATOM 4639 O O . ASP A 1 593 ? 37.094 -0.157 -11.141 1.00 94.50 593 ASP A O 1
ATOM 4643 N N . ALA A 1 594 ? 36.775 1.730 -12.323 1.00 95.25 594 ALA A N 1
ATOM 4644 C CA . ALA A 1 594 ? 37.503 2.597 -11.400 1.00 95.25 594 ALA A CA 1
ATOM 4645 C C . ALA A 1 594 ? 36.823 2.689 -10.023 1.00 95.25 594 ALA A C 1
ATOM 4647 O O . ALA A 1 594 ? 37.512 2.601 -9.009 1.00 95.25 594 ALA A O 1
ATOM 4648 N N . ILE A 1 595 ? 35.491 2.813 -9.985 1.00 93.62 595 ILE A N 1
ATOM 4649 C CA . ILE A 1 595 ? 34.699 2.825 -8.746 1.00 93.62 595 ILE A CA 1
ATOM 4650 C C . ILE A 1 595 ? 34.901 1.509 -7.984 1.00 93.62 595 ILE A C 1
ATOM 4652 O O . ILE A 1 595 ? 35.312 1.514 -6.825 1.00 93.62 595 ILE A O 1
ATOM 4656 N N . ARG A 1 596 ? 34.701 0.361 -8.646 1.00 93.00 596 ARG A N 1
ATOM 4657 C CA . ARG A 1 596 ? 34.871 -0.959 -8.019 1.00 93.00 596 ARG A CA 1
ATOM 4658 C C . ARG A 1 596 ? 36.299 -1.200 -7.535 1.00 93.00 596 ARG A C 1
ATOM 4660 O O . ARG A 1 596 ? 36.472 -1.860 -6.514 1.00 93.00 596 ARG A O 1
ATOM 4667 N N . ALA A 1 597 ? 37.303 -0.706 -8.261 1.00 93.88 597 ALA A N 1
ATOM 4668 C CA . ALA A 1 597 ? 38.711 -0.836 -7.889 1.00 93.88 597 ALA A CA 1
ATOM 4669 C C . ALA A 1 597 ? 39.117 0.072 -6.715 1.00 93.88 597 ALA A C 1
ATOM 4671 O O . ALA A 1 597 ? 40.089 -0.234 -6.028 1.00 93.88 597 ALA A O 1
ATOM 4672 N N . ALA A 1 598 ? 38.401 1.177 -6.489 1.00 91.50 598 ALA A N 1
ATOM 4673 C CA . ALA A 1 598 ? 38.672 2.119 -5.405 1.00 91.50 598 ALA A CA 1
ATOM 4674 C C . ALA A 1 598 ? 38.037 1.711 -4.064 1.00 91.50 598 ALA A C 1
ATOM 4676 O O . ALA A 1 598 ? 38.426 2.244 -3.024 1.00 91.50 598 ALA A O 1
ATOM 4677 N N . THR A 1 599 ? 37.075 0.783 -4.070 1.00 87.62 599 THR A N 1
ATOM 4678 C CA . THR A 1 599 ? 36.326 0.379 -2.874 1.00 87.62 599 THR A CA 1
ATOM 4679 C C . THR A 1 599 ? 36.525 -1.098 -2.548 1.00 87.62 599 THR A C 1
ATOM 4681 O O . THR A 1 599 ? 36.219 -1.980 -3.354 1.00 87.62 599 THR A O 1
ATOM 4684 N N . ASP A 1 600 ? 36.953 -1.380 -1.319 1.00 84.81 600 ASP A N 1
ATOM 4685 C CA . ASP A 1 600 ? 36.968 -2.728 -0.752 1.00 84.81 600 ASP A CA 1
ATOM 4686 C C . ASP A 1 600 ? 35.615 -3.048 -0.088 1.00 84.81 600 ASP A C 1
ATOM 4688 O O . ASP A 1 600 ? 35.030 -2.205 0.584 1.00 84.81 600 ASP A O 1
ATOM 4692 N N . GLY A 1 601 ? 35.120 -4.283 -0.242 1.00 88.00 601 GLY A N 1
ATOM 4693 C CA . GLY A 1 601 ? 33.882 -4.745 0.410 1.00 88.00 601 GLY A CA 1
ATOM 4694 C C . GLY A 1 601 ? 32.591 -4.560 -0.402 1.00 88.00 601 GLY A C 1
ATOM 4695 O O . GLY A 1 601 ? 32.621 -4.532 -1.641 1.00 88.00 601 GLY A O 1
ATOM 4696 N N . GLU A 1 602 ? 31.456 -4.527 0.307 1.00 89.38 602 GLU A N 1
ATOM 4697 C CA . GLU A 1 602 ? 30.118 -4.296 -0.262 1.00 89.38 602 GLU A CA 1
ATOM 4698 C C . GLU A 1 602 ? 30.018 -2.869 -0.811 1.00 89.38 602 GLU A C 1
ATOM 4700 O O . GLU A 1 602 ? 30.507 -1.925 -0.195 1.00 89.38 602 GLU A O 1
ATOM 4705 N N . LEU A 1 603 ? 29.387 -2.717 -1.975 1.00 91.81 603 LEU A N 1
ATOM 4706 C CA . LEU A 1 603 ? 29.174 -1.428 -2.619 1.00 91.81 603 LEU A CA 1
ATOM 4707 C C . LEU A 1 603 ? 27.821 -1.443 -3.337 1.00 91.81 603 LEU A C 1
ATOM 4709 O O . LEU A 1 603 ? 27.528 -2.383 -4.080 1.00 91.81 603 LEU A O 1
ATOM 4713 N N . ILE A 1 604 ? 26.999 -0.410 -3.129 1.00 92.69 604 ILE A N 1
ATOM 4714 C CA . ILE A 1 604 ? 25.712 -0.281 -3.827 1.00 92.69 604 ILE A CA 1
ATOM 4715 C C . ILE A 1 604 ? 25.968 -0.199 -5.334 1.00 92.69 604 ILE A C 1
ATOM 4717 O O . ILE A 1 604 ? 26.921 0.440 -5.772 1.00 92.69 604 ILE A O 1
ATOM 4721 N N . GLY A 1 605 ? 25.149 -0.876 -6.138 1.00 93.88 605 GLY A N 1
ATOM 4722 C CA . GLY A 1 605 ? 25.371 -0.966 -7.581 1.00 93.88 605 GLY A CA 1
ATOM 4723 C C . GLY A 1 605 ? 26.327 -2.075 -8.017 1.00 93.88 605 GLY A C 1
ATOM 4724 O O . GLY A 1 605 ? 26.420 -2.316 -9.213 1.00 93.88 605 GLY A O 1
ATOM 4725 N N . PHE A 1 606 ? 27.004 -2.790 -7.108 1.00 95.81 606 PHE A N 1
ATOM 4726 C CA . PHE A 1 606 ? 27.917 -3.885 -7.461 1.00 95.81 606 PHE A CA 1
ATOM 4727 C C . PHE A 1 606 ? 27.597 -5.161 -6.677 1.00 95.81 606 PHE A C 1
ATOM 4729 O O . PHE A 1 606 ? 27.870 -5.262 -5.482 1.00 95.81 606 PHE A O 1
ATOM 4736 N N . GLY A 1 607 ? 27.064 -6.167 -7.368 1.00 93.75 607 GLY A N 1
ATOM 4737 C CA . GLY A 1 607 ? 26.676 -7.450 -6.789 1.00 93.75 607 GLY A CA 1
ATOM 4738 C C . GLY A 1 607 ? 27.500 -8.627 -7.310 1.00 93.75 607 GLY A C 1
ATOM 4739 O O . GLY A 1 607 ? 27.896 -8.681 -8.475 1.00 93.75 607 GLY A O 1
ATOM 4740 N N . SER A 1 608 ? 27.703 -9.625 -6.452 1.00 94.88 608 SER A N 1
ATOM 4741 C CA . SER A 1 608 ? 28.003 -10.992 -6.892 1.00 94.88 608 SER A CA 1
ATOM 4742 C C . SER A 1 608 ? 26.721 -11.809 -6.842 1.00 94.88 608 SER A C 1
ATOM 4744 O O . SER A 1 608 ? 25.961 -11.691 -5.883 1.00 94.88 608 SER A O 1
ATOM 4746 N N . TRP A 1 609 ? 26.479 -12.634 -7.860 1.00 95.00 609 TRP A N 1
ATOM 4747 C CA . TRP A 1 609 ? 25.231 -13.383 -7.952 1.00 95.00 609 TRP A CA 1
ATOM 4748 C C . TRP A 1 609 ? 25.000 -14.273 -6.729 1.00 95.00 609 TRP A C 1
ATOM 4750 O O . TRP A 1 609 ? 25.830 -15.119 -6.382 1.00 95.00 609 TRP A O 1
ATOM 4760 N N . THR A 1 610 ? 23.824 -14.111 -6.131 1.00 92.56 610 THR A N 1
ATOM 4761 C CA . THR A 1 610 ? 23.229 -15.049 -5.183 1.00 92.56 610 THR A CA 1
ATOM 4762 C C . THR A 1 610 ? 21.782 -15.310 -5.614 1.00 92.56 610 THR A C 1
ATOM 4764 O O . THR A 1 610 ? 21.193 -14.452 -6.276 1.00 92.56 610 THR A O 1
ATOM 4767 N N . PRO A 1 611 ? 21.198 -16.482 -5.306 1.00 91.69 611 PRO A N 1
ATOM 4768 C CA . PRO A 1 611 ? 19.818 -16.762 -5.684 1.00 91.69 611 PRO A CA 1
ATOM 4769 C C . PRO A 1 611 ? 18.857 -15.743 -5.039 1.00 91.69 611 PRO A C 1
ATOM 4771 O O . PRO A 1 611 ? 18.820 -15.673 -3.806 1.00 91.69 611 PRO A O 1
ATOM 4774 N N . PRO A 1 612 ? 18.076 -14.975 -5.823 1.00 93.00 612 PRO A N 1
ATOM 4775 C CA . PRO A 1 612 ? 17.280 -13.881 -5.281 1.00 93.00 612 PRO A CA 1
ATOM 4776 C C . PRO A 1 612 ? 16.103 -14.406 -4.454 1.00 93.00 612 PRO A C 1
ATOM 4778 O O . PRO A 1 612 ? 15.488 -15.424 -4.793 1.00 93.00 612 PRO A O 1
ATOM 4781 N N . TRP A 1 613 ? 15.809 -13.699 -3.363 1.00 92.81 613 TRP A N 1
ATOM 4782 C CA . TRP A 1 613 ? 14.629 -13.895 -2.522 1.00 92.81 613 TRP A CA 1
ATOM 4783 C C . TRP A 1 613 ? 14.305 -12.590 -1.795 1.00 92.81 613 TRP A C 1
ATOM 4785 O O . TRP A 1 613 ? 14.973 -12.214 -0.830 1.00 92.81 613 TRP A O 1
ATOM 4795 N N . HIS A 1 614 ? 13.276 -11.898 -2.275 1.00 92.44 614 HIS A N 1
ATOM 4796 C CA . HIS A 1 614 ? 12.841 -10.605 -1.749 1.00 92.44 614 HIS A CA 1
ATOM 4797 C C . HIS A 1 614 ? 11.322 -10.604 -1.563 1.00 92.44 614 HIS A C 1
ATOM 4799 O O . HIS A 1 614 ? 10.611 -10.175 -2.471 1.00 92.44 614 HIS A O 1
ATOM 4805 N N . PRO A 1 615 ? 10.806 -11.124 -0.434 1.00 92.44 615 PRO A N 1
ATOM 4806 C CA . PRO A 1 615 ? 9.378 -11.109 -0.144 1.00 92.44 615 PRO A CA 1
ATOM 4807 C C . PRO A 1 615 ? 8.825 -9.687 -0.198 1.00 92.44 615 PRO A C 1
ATOM 4809 O O . PRO A 1 615 ? 9.328 -8.804 0.496 1.00 92.44 615 PRO A O 1
ATOM 4812 N N . ILE A 1 616 ? 7.771 -9.486 -0.986 1.00 92.25 616 ILE A N 1
ATOM 4813 C CA . ILE A 1 616 ? 7.071 -8.196 -1.098 1.00 92.25 616 ILE A CA 1
ATOM 4814 C C . ILE A 1 616 ? 5.570 -8.303 -0.802 1.00 92.25 616 ILE A C 1
ATOM 4816 O O . ILE A 1 616 ? 4.937 -7.304 -0.461 1.00 92.25 616 ILE A O 1
ATOM 4820 N N . LEU A 1 617 ? 5.001 -9.511 -0.879 1.00 93.06 617 LEU A N 1
ATOM 4821 C CA . LEU A 1 617 ? 3.579 -9.765 -0.653 1.00 93.06 617 LEU A CA 1
ATOM 4822 C C . LEU A 1 617 ? 3.381 -10.919 0.334 1.00 93.06 617 LEU A C 1
ATOM 4824 O O . LEU A 1 617 ? 4.082 -11.933 0.274 1.00 93.06 617 LEU A O 1
ATOM 4828 N N . LEU A 1 618 ? 2.371 -10.780 1.190 1.00 95.00 618 LEU A N 1
ATOM 4829 C CA . LEU A 1 618 ? 1.782 -11.862 1.972 1.00 95.00 618 LEU A CA 1
ATOM 4830 C C . LEU A 1 618 ? 0.381 -12.139 1.442 1.00 95.00 618 LEU A C 1
ATOM 4832 O O . LEU A 1 618 ? -0.484 -11.270 1.489 1.00 95.00 618 LEU A O 1
ATOM 4836 N N . GLU A 1 619 ? 0.134 -13.355 0.989 1.00 95.62 619 GLU A N 1
ATOM 4837 C CA . GLU A 1 619 ? -1.215 -13.843 0.739 1.00 95.62 619 GLU A CA 1
ATOM 4838 C C . GLU A 1 619 ? -1.692 -14.672 1.921 1.00 95.62 619 GLU A C 1
ATOM 4840 O O . GLU A 1 619 ? -0.937 -15.466 2.492 1.00 95.62 619 GLU A O 1
ATOM 4845 N N . TRP A 1 620 ? -2.952 -14.479 2.290 1.00 96.31 620 TRP A N 1
ATOM 4846 C CA . TRP A 1 620 ? -3.533 -15.092 3.471 1.00 96.31 620 TRP A CA 1
ATOM 4847 C C . TRP A 1 620 ? -4.931 -15.623 3.187 1.00 96.31 620 TRP A C 1
ATOM 4849 O O . TRP A 1 620 ? -5.691 -15.051 2.406 1.00 96.31 620 TRP A O 1
ATOM 4859 N N . GLU A 1 621 ? -5.262 -16.737 3.830 1.00 95.69 621 GLU A N 1
ATOM 4860 C CA . GLU A 1 621 ? -6.588 -17.342 3.842 1.00 95.69 621 GLU A CA 1
ATOM 4861 C C . GLU A 1 621 ? -6.920 -17.725 5.285 1.00 95.69 621 GLU A C 1
ATOM 4863 O O . GLU A 1 621 ? -6.147 -18.435 5.938 1.00 95.69 621 GLU A O 1
ATOM 4868 N N . VAL A 1 622 ? -8.056 -17.252 5.791 1.00 94.25 622 VAL A N 1
ATOM 4869 C CA . VAL A 1 622 ? -8.504 -17.508 7.161 1.00 94.25 622 VAL A CA 1
ATOM 4870 C C . VAL A 1 622 ? -9.897 -18.108 7.183 1.00 94.25 622 VAL A C 1
ATOM 4872 O O . VAL A 1 622 ? -10.777 -17.731 6.411 1.00 94.25 622 VAL A O 1
ATOM 4875 N N . GLU A 1 623 ? -10.087 -19.036 8.108 1.00 92.25 623 GLU A N 1
ATOM 4876 C CA . GLU A 1 623 ? -11.387 -19.576 8.475 1.00 92.25 623 GLU A CA 1
ATOM 4877 C C . GLU A 1 623 ? -11.878 -18.810 9.703 1.00 92.25 623 GLU A C 1
ATOM 4879 O O . GLU A 1 623 ? -11.235 -18.834 10.758 1.00 92.25 623 GLU A O 1
ATOM 4884 N N . LEU A 1 624 ? -13.007 -18.117 9.572 1.00 89.19 624 LEU A N 1
ATOM 4885 C CA . LEU A 1 624 ? -13.679 -17.475 10.691 1.00 89.19 624 LEU A CA 1
ATOM 4886 C C . LEU A 1 624 ? -14.817 -18.355 11.188 1.00 89.19 624 LEU A C 1
ATOM 4888 O O . LEU A 1 624 ? -15.635 -18.853 10.410 1.00 89.19 624 LEU A O 1
ATOM 4892 N N . PHE A 1 625 ? -14.902 -18.464 12.507 1.00 86.31 625 PHE A N 1
ATOM 4893 C CA . PHE A 1 625 ? -15.954 -19.192 13.175 1.00 86.31 625 PHE A CA 1
ATOM 4894 C C . PHE A 1 625 ? -16.625 -18.312 14.241 1.00 86.31 625 PHE A C 1
ATOM 4896 O O . PHE A 1 625 ? -16.130 -18.210 15.373 1.00 86.31 625 PHE A O 1
ATOM 4903 N N . PRO A 1 626 ? -17.764 -17.680 13.915 1.00 83.06 626 PRO A N 1
ATOM 4904 C CA . PRO A 1 626 ? -18.462 -16.817 14.855 1.00 83.06 626 PRO A CA 1
ATOM 4905 C C . PRO A 1 626 ? -19.078 -17.617 16.009 1.00 83.06 626 PRO A C 1
ATOM 4907 O O . PRO A 1 626 ? -19.304 -18.835 15.927 1.00 83.06 626 PRO A O 1
ATOM 4910 N N . VAL A 1 627 ? -19.394 -16.915 17.100 1.00 85.69 627 VAL A N 1
ATOM 4911 C CA . VAL A 1 627 ? -20.117 -17.516 18.227 1.00 85.69 627 VAL A CA 1
ATOM 4912 C C . VAL A 1 627 ? -21.505 -17.938 17.771 1.00 85.69 627 VAL A C 1
ATOM 4914 O O . VAL A 1 627 ? -22.281 -17.134 17.271 1.00 85.69 627 VAL A O 1
ATOM 4917 N N . ARG A 1 628 ? -21.841 -19.213 17.971 1.00 78.75 628 ARG A N 1
ATOM 4918 C CA . ARG A 1 628 ? -23.043 -19.808 17.386 1.00 78.75 628 ARG A CA 1
ATOM 4919 C C . ARG A 1 628 ? -24.357 -19.269 17.959 1.00 78.75 628 ARG A C 1
ATOM 4921 O O . ARG A 1 628 ? -25.338 -19.205 17.230 1.00 78.75 628 ARG A O 1
ATOM 4928 N N . ALA A 1 629 ? -24.454 -18.980 19.253 1.00 84.19 629 ALA A N 1
ATOM 4929 C CA . ALA A 1 629 ? -25.751 -18.676 19.860 1.00 84.19 629 ALA A CA 1
ATOM 4930 C C . ALA A 1 629 ? -26.228 -17.258 19.499 1.00 84.19 629 ALA A C 1
ATOM 4932 O O . ALA A 1 629 ? -25.618 -16.283 19.924 1.00 84.19 629 ALA A O 1
ATOM 4933 N N . GLY A 1 630 ? -27.338 -17.146 18.760 1.00 83.94 630 GLY A N 1
ATOM 4934 C CA . GLY A 1 630 ? -27.945 -15.854 18.406 1.00 83.94 630 GLY A CA 1
ATOM 4935 C C . GLY A 1 630 ? -27.232 -15.088 17.285 1.00 83.94 630 GLY A C 1
ATOM 4936 O O . GLY A 1 630 ? -27.448 -13.885 17.159 1.00 83.94 630 GLY A O 1
ATOM 4937 N N . VAL A 1 631 ? -26.377 -15.763 16.509 1.00 85.62 631 VAL A N 1
ATOM 4938 C CA . VAL A 1 631 ? -25.719 -15.201 15.318 1.00 85.62 631 VAL A CA 1
ATOM 4939 C C . VAL A 1 631 ? -26.716 -15.010 14.177 1.00 85.62 631 VAL A C 1
ATOM 4941 O O . VAL A 1 631 ? -27.666 -15.784 14.040 1.00 85.62 631 VAL A O 1
ATOM 4944 N N . ASN A 1 632 ? -26.472 -14.013 13.335 1.00 84.06 632 ASN A N 1
ATOM 4945 C CA . ASN A 1 632 ? -27.325 -13.680 12.199 1.00 84.06 632 ASN A CA 1
ATOM 4946 C C . ASN A 1 632 ? -27.474 -14.801 11.162 1.00 84.06 632 ASN A C 1
ATOM 4948 O O . ASN A 1 632 ? -28.549 -14.977 10.606 1.00 84.06 632 ASN A O 1
ATOM 4952 N N . THR A 1 633 ? -26.454 -15.633 10.957 1.00 77.31 633 THR A N 1
ATOM 4953 C CA . THR A 1 633 ? -26.509 -16.743 9.986 1.00 77.31 633 THR A CA 1
ATOM 4954 C C . THR A 1 633 ? -27.447 -17.895 10.384 1.00 77.31 633 THR A C 1
ATOM 4956 O O . THR A 1 633 ? -27.603 -18.857 9.634 1.00 77.31 633 THR A O 1
ATOM 4959 N N . GLN A 1 634 ? -28.086 -17.839 11.562 1.00 74.00 634 GLN A N 1
ATOM 4960 C CA . GLN A 1 634 ? -29.070 -18.841 12.004 1.00 74.00 634 GLN A CA 1
ATOM 4961 C C . GLN A 1 634 ? -30.523 -18.463 11.758 1.00 74.00 634 GLN A C 1
ATOM 4963 O O . GLN A 1 634 ? -31.391 -19.336 11.835 1.00 74.00 634 GLN A O 1
ATOM 4968 N N . THR A 1 635 ? -30.806 -17.185 11.538 1.00 64.62 635 THR A N 1
ATOM 4969 C CA . THR A 1 635 ? -32.166 -16.687 11.355 1.00 64.62 635 THR A CA 1
ATOM 4970 C C . THR A 1 635 ? -32.433 -16.522 9.861 1.00 64.62 635 THR A C 1
ATOM 4972 O O . THR A 1 635 ? -31.540 -16.164 9.098 1.00 64.62 635 THR A O 1
ATOM 4975 N N . GLY A 1 636 ? -33.662 -16.810 9.415 1.00 64.12 636 GLY A N 1
ATOM 4976 C CA . GLY A 1 636 ? -34.046 -16.592 8.011 1.00 64.12 636 GLY A CA 1
ATOM 4977 C C . GLY A 1 636 ? -33.947 -15.121 7.592 1.00 64.12 636 GLY A C 1
ATOM 4978 O O . GLY A 1 636 ? -33.749 -14.839 6.416 1.00 64.12 636 GLY A O 1
ATOM 4979 N N . ASP A 1 637 ? -34.014 -14.216 8.571 1.00 72.19 637 ASP A N 1
ATOM 4980 C CA . ASP A 1 637 ? -33.991 -12.765 8.387 1.00 72.19 637 ASP A CA 1
ATOM 4981 C C . ASP A 1 637 ? -32.568 -12.171 8.448 1.00 72.19 637 ASP A C 1
ATOM 4983 O O . ASP A 1 637 ? -32.404 -10.966 8.295 1.00 72.19 637 ASP A O 1
ATOM 4987 N N . GLN A 1 638 ? -31.530 -12.995 8.667 1.00 79.62 638 GLN A N 1
ATOM 4988 C CA . GLN A 1 638 ? -30.128 -12.562 8.789 1.00 79.62 638 GLN A CA 1
ATOM 4989 C C . GLN A 1 638 ? -29.890 -11.487 9.870 1.00 79.62 638 GLN A C 1
ATOM 4991 O O . GLN A 1 638 ? -28.995 -10.645 9.760 1.00 79.62 638 GLN A O 1
ATOM 4996 N N . GLU A 1 639 ? -30.655 -11.542 10.960 1.00 86.00 639 GLU A N 1
ATOM 4997 C CA . GLU A 1 639 ? -30.532 -10.636 12.103 1.00 86.00 639 GLU A CA 1
ATOM 4998 C C . GLU A 1 639 ? -29.888 -11.328 13.309 1.00 86.00 639 GLU A C 1
ATOM 5000 O O . GLU A 1 639 ? -30.197 -12.482 13.632 1.00 86.00 639 GLU A O 1
ATOM 5005 N N . TYR A 1 640 ? -29.018 -10.602 14.018 1.00 88.88 640 TYR A N 1
ATOM 5006 C CA . TYR A 1 640 ? -28.507 -11.033 15.321 1.00 88.88 640 TYR A CA 1
ATOM 5007 C C . TYR A 1 640 ? -29.618 -10.995 16.375 1.00 88.88 640 TYR A C 1
ATOM 5009 O O . TYR A 1 640 ? -30.468 -10.105 16.381 1.00 88.88 640 TYR A O 1
ATOM 5017 N N . ALA A 1 641 ? -29.564 -11.911 17.343 1.00 90.50 641 ALA A N 1
ATOM 5018 C CA . ALA A 1 641 ? -30.435 -11.833 18.510 1.00 90.50 641 ALA A CA 1
ATOM 5019 C C . ALA A 1 641 ? -30.195 -10.506 19.272 1.00 90.50 641 ALA A C 1
ATOM 5021 O O . ALA A 1 641 ? -29.036 -10.147 19.497 1.00 90.50 641 ALA A O 1
ATOM 5022 N N . PRO A 1 642 ? -31.237 -9.801 19.761 1.00 91.75 642 PRO A N 1
ATOM 5023 C CA . PRO A 1 642 ? -31.067 -8.520 20.463 1.00 91.75 642 PRO A CA 1
ATOM 5024 C C . PRO A 1 642 ? -30.145 -8.571 21.693 1.00 91.75 642 PRO A C 1
ATOM 5026 O O . PRO A 1 642 ? -29.571 -7.563 22.091 1.00 91.75 642 PRO A O 1
ATOM 5029 N N . ASN A 1 643 ? -29.991 -9.748 22.304 1.00 91.69 643 ASN A N 1
ATOM 5030 C CA . ASN A 1 643 ? -29.101 -9.999 23.435 1.00 91.69 643 ASN A CA 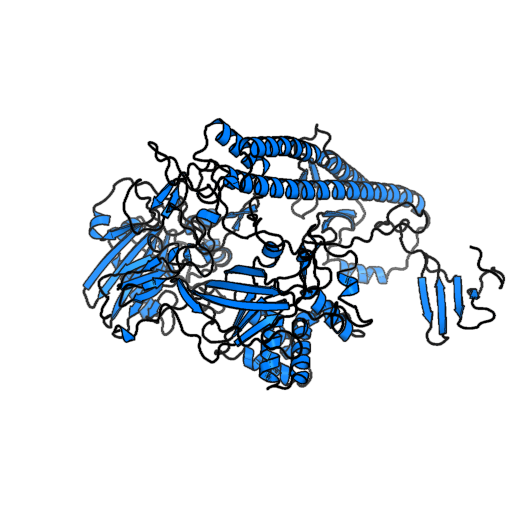1
ATOM 5031 C C . ASN A 1 643 ? -27.812 -10.744 23.042 1.00 91.69 643 ASN A C 1
ATOM 5033 O O . ASN A 1 643 ? -27.171 -11.323 23.912 1.00 91.69 643 ASN A O 1
ATOM 5037 N N . PHE A 1 644 ? -27.426 -10.766 21.762 1.00 90.75 644 PHE A N 1
ATOM 5038 C CA . PHE A 1 644 ? -26.294 -11.553 21.260 1.00 90.75 644 PHE A CA 1
ATOM 5039 C C . PHE A 1 644 ? -25.001 -11.335 22.061 1.00 90.75 644 PHE A C 1
ATOM 5041 O O . PHE A 1 644 ? -24.369 -12.308 22.465 1.00 90.75 644 PHE A O 1
ATOM 5048 N N . ILE A 1 645 ? -24.629 -10.085 22.359 1.00 91.44 645 ILE A N 1
ATOM 5049 C CA . ILE A 1 645 ? -23.419 -9.802 23.147 1.00 91.44 645 ILE A CA 1
ATOM 5050 C C . ILE A 1 645 ? -23.590 -10.261 24.599 1.00 91.44 645 ILE A C 1
ATOM 5052 O O . ILE A 1 645 ? -22.796 -11.059 25.080 1.00 91.44 645 ILE A O 1
ATOM 5056 N N . THR A 1 646 ? -24.648 -9.831 25.288 1.00 91.62 646 THR A N 1
ATOM 5057 C CA . THR A 1 646 ? -24.845 -10.108 26.726 1.00 91.62 646 THR A CA 1
ATOM 5058 C C . THR A 1 646 ? -25.168 -11.573 27.038 1.00 91.62 646 THR A C 1
ATOM 5060 O O . THR A 1 646 ? -24.940 -12.036 28.154 1.00 91.62 646 THR A O 1
ATOM 5063 N N . ALA A 1 647 ? -25.678 -12.334 26.067 1.00 89.81 647 ALA A N 1
ATOM 5064 C CA . ALA A 1 647 ? -25.932 -13.767 26.203 1.00 89.81 647 ALA A CA 1
ATOM 5065 C C . ALA A 1 647 ? -24.673 -14.630 26.028 1.00 89.81 647 ALA A C 1
ATOM 5067 O O . ALA A 1 647 ? -24.680 -15.791 26.451 1.00 89.81 647 ALA A O 1
ATOM 5068 N N . ASN A 1 648 ? -23.637 -14.090 25.377 1.00 89.25 648 ASN A N 1
ATOM 5069 C CA . ASN A 1 648 ? -22.420 -14.818 25.024 1.00 89.25 648 ASN A CA 1
ATOM 5070 C C . ASN A 1 648 ? -21.173 -14.316 25.757 1.00 89.25 648 ASN A C 1
ATOM 5072 O O . ASN A 1 648 ? -20.272 -15.114 25.995 1.00 89.25 648 ASN A O 1
ATOM 5076 N N . TYR A 1 649 ? -21.125 -13.040 26.131 1.00 90.75 649 TYR A N 1
ATOM 5077 C CA . TYR A 1 649 ? -19.957 -12.379 26.704 1.00 90.75 649 TYR A CA 1
ATOM 5078 C C . TYR A 1 649 ? -20.269 -11.740 28.060 1.00 90.75 649 TYR A C 1
ATOM 5080 O O . TYR A 1 649 ? -21.416 -11.393 28.348 1.00 90.75 649 TYR A O 1
ATOM 5088 N N . GLY A 1 650 ? -19.246 -11.604 28.900 1.00 89.75 650 GLY A N 1
ATOM 5089 C CA . GLY A 1 650 ? -19.277 -10.871 30.166 1.00 89.75 650 GLY A CA 1
ATOM 5090 C C . GLY A 1 650 ? -18.078 -9.929 30.284 1.00 89.75 650 GLY A C 1
ATOM 5091 O O . GLY A 1 650 ? -17.080 -10.119 29.591 1.00 89.75 650 GLY A O 1
ATOM 5092 N N . LEU A 1 651 ? -18.202 -8.911 31.134 1.00 88.88 651 LEU A N 1
ATOM 5093 C CA . LEU A 1 651 ? -17.121 -8.004 31.517 1.00 88.88 651 LEU A CA 1
ATOM 5094 C C . LEU A 1 651 ? -16.945 -8.122 33.032 1.00 88.88 651 LEU A C 1
ATOM 5096 O O . LEU A 1 651 ? -17.893 -7.842 33.769 1.00 88.88 651 LEU A O 1
ATOM 5100 N N . ASP A 1 652 ? -15.775 -8.569 33.471 1.00 83.56 652 ASP A N 1
ATOM 5101 C CA . ASP A 1 652 ? -15.446 -8.668 34.895 1.00 83.56 652 ASP A CA 1
ATOM 5102 C C . ASP A 1 652 ? -15.054 -7.282 35.450 1.00 83.56 652 ASP A C 1
ATOM 5104 O O . ASP A 1 652 ? -14.587 -6.427 34.701 1.00 83.56 652 ASP A O 1
ATOM 5108 N N . GLU A 1 653 ? -15.247 -7.049 36.757 1.00 78.12 653 GLU A N 1
ATOM 5109 C CA . GLU A 1 653 ? -15.147 -5.712 37.390 1.00 78.12 653 GLU A CA 1
ATOM 5110 C C . GLU A 1 653 ? -13.787 -5.007 37.189 1.00 78.12 653 GLU A C 1
ATOM 5112 O O . GLU A 1 653 ? -13.755 -3.781 37.107 1.00 78.12 653 GLU A O 1
ATOM 5117 N N . ASP A 1 654 ? -12.694 -5.767 37.043 1.00 75.69 654 ASP A N 1
ATOM 5118 C CA . ASP A 1 654 ? -11.314 -5.266 36.900 1.00 75.69 654 ASP A CA 1
ATOM 5119 C C . ASP A 1 654 ? -10.691 -5.565 35.517 1.00 75.69 654 ASP A C 1
ATOM 5121 O O . ASP A 1 654 ? -9.460 -5.541 35.347 1.00 75.69 654 ASP A O 1
ATOM 5125 N N . GLU A 1 655 ? -11.517 -5.914 34.527 1.00 80.88 655 GLU A N 1
ATOM 5126 C CA . GLU A 1 655 ? -11.078 -6.234 33.169 1.00 80.88 655 GLU A CA 1
ATOM 5127 C C . GLU A 1 655 ? -11.562 -5.193 32.155 1.00 80.88 655 GLU A C 1
ATOM 5129 O O . GLU A 1 655 ? -12.670 -4.671 32.237 1.00 80.88 655 GLU A O 1
ATOM 5134 N N . GLY A 1 656 ? -10.719 -4.900 31.162 1.00 77.81 656 GLY A N 1
ATOM 5135 C CA . GLY A 1 656 ? -11.056 -4.000 30.051 1.00 77.81 656 GLY A CA 1
ATOM 5136 C C . GLY A 1 656 ? -11.662 -4.712 28.838 1.00 77.81 656 GLY A C 1
ATOM 5137 O O . GLY A 1 656 ? -11.966 -4.065 27.841 1.00 77.81 656 GLY A O 1
ATOM 5138 N N . GLU A 1 657 ? -11.803 -6.040 28.885 1.00 86.25 657 GLU A N 1
ATOM 5139 C CA . GLU A 1 657 ? -12.135 -6.866 27.724 1.00 86.25 657 GLU A CA 1
ATOM 5140 C C . GLU A 1 657 ? -13.345 -7.771 27.964 1.00 86.25 657 GLU A C 1
ATOM 5142 O O . GLU A 1 657 ? -13.499 -8.364 29.030 1.00 86.25 657 GLU A O 1
ATOM 5147 N N . LEU A 1 658 ? -14.181 -7.923 26.933 1.00 88.19 658 LEU A N 1
ATOM 5148 C CA . LEU A 1 658 ? -15.303 -8.856 26.963 1.00 88.19 658 LEU A CA 1
ATOM 5149 C C . LEU A 1 658 ? -14.808 -10.294 26.778 1.00 88.19 658 LEU A C 1
ATOM 5151 O O . LEU A 1 658 ? -14.228 -10.639 25.746 1.00 88.19 658 LEU A O 1
ATOM 5155 N N . VAL A 1 659 ? -15.116 -11.156 27.745 1.00 84.75 659 VAL A N 1
ATOM 5156 C CA . VAL A 1 659 ? -14.716 -12.568 27.746 1.00 84.75 659 VAL A CA 1
ATOM 5157 C C . VAL A 1 659 ? -15.913 -13.458 27.438 1.00 84.75 659 VAL A C 1
ATOM 5159 O O . VAL A 1 659 ? -17.037 -13.207 27.878 1.00 84.75 659 VAL A O 1
ATOM 5162 N N . LEU A 1 660 ? -15.681 -14.510 26.653 1.00 84.00 660 LEU A N 1
ATOM 5163 C CA . LEU A 1 660 ? -16.704 -15.496 26.327 1.00 84.00 660 LEU A CA 1
ATOM 5164 C C . LEU A 1 660 ? -17.163 -16.240 27.593 1.00 84.00 660 LEU A C 1
ATOM 5166 O O . LEU A 1 660 ? -16.353 -16.787 28.342 1.00 84.00 660 LEU A O 1
ATOM 5170 N N . GLN A 1 661 ? -18.474 -16.319 27.806 1.00 84.19 661 GLN A N 1
ATOM 5171 C CA . GLN A 1 661 ? -19.054 -17.049 28.931 1.00 84.19 661 GLN A CA 1
ATOM 5172 C C . GLN A 1 661 ? -18.820 -18.564 28.794 1.00 84.19 661 GLN A C 1
ATOM 5174 O O . GLN A 1 661 ? -18.875 -19.139 27.700 1.00 84.19 661 GLN A O 1
ATOM 5179 N N . SER A 1 662 ? -18.612 -19.248 29.922 1.00 74.25 662 SER A N 1
ATOM 5180 C CA . SER A 1 662 ? -18.369 -20.694 29.950 1.00 74.25 662 SER A CA 1
ATOM 5181 C C . SER A 1 662 ? -19.488 -21.487 29.259 1.00 74.25 662 SER A C 1
ATOM 5183 O O . SER A 1 662 ? -20.673 -21.273 29.508 1.00 74.25 662 SER A O 1
ATOM 5185 N N . GLY A 1 663 ? -19.118 -22.430 28.385 1.00 68.25 663 GLY A N 1
ATOM 5186 C CA . GLY A 1 663 ? -20.070 -23.268 27.642 1.00 68.25 663 GLY A CA 1
ATOM 5187 C C . GLY A 1 663 ? -20.677 -22.614 26.393 1.00 68.25 663 GLY A C 1
ATOM 5188 O O . GLY A 1 663 ? -21.424 -23.275 25.671 1.00 68.25 663 GLY A O 1
ATOM 5189 N N . ARG A 1 664 ? -20.335 -21.354 26.086 1.00 71.88 664 ARG A N 1
ATOM 5190 C CA . ARG A 1 664 ? -20.701 -20.678 24.824 1.00 71.88 664 ARG A CA 1
ATOM 5191 C C . ARG A 1 664 ? -19.716 -20.933 23.680 1.00 71.88 664 ARG A C 1
ATOM 5193 O O . ARG A 1 664 ? -19.951 -20.486 22.563 1.00 71.88 664 ARG A O 1
ATOM 5200 N N . SER A 1 665 ? -18.680 -21.736 23.922 1.00 59.56 665 SER A N 1
ATOM 5201 C CA . SER A 1 665 ? -17.579 -22.077 23.005 1.00 59.56 665 SER A CA 1
ATOM 5202 C C . SER A 1 665 ? -17.961 -22.959 21.808 1.00 59.56 665 SER A C 1
ATOM 5204 O O . SER A 1 665 ? -17.080 -23.502 21.148 1.00 59.56 665 SER A O 1
ATOM 5206 N N . ALA A 1 666 ? -19.251 -23.154 21.517 1.00 53.69 666 ALA A N 1
ATOM 5207 C CA . ALA A 1 666 ? -19.674 -23.914 20.348 1.00 53.69 666 ALA A CA 1
ATOM 5208 C C . ALA A 1 666 ? -19.433 -23.072 19.089 1.00 53.69 666 ALA A C 1
ATOM 5210 O O . ALA A 1 666 ? -20.312 -22.352 18.628 1.00 53.69 666 ALA A O 1
ATOM 5211 N N . VAL A 1 667 ? -18.213 -23.167 18.573 1.00 59.06 667 VAL A N 1
ATOM 5212 C CA . VAL A 1 667 ? -17.766 -22.695 17.265 1.00 59.06 667 VAL A CA 1
ATOM 5213 C C . VAL A 1 667 ? -18.793 -23.135 16.205 1.00 59.06 667 VAL A C 1
ATOM 5215 O O . VAL A 1 667 ? -19.172 -24.311 16.148 1.00 59.06 667 VAL A O 1
ATOM 5218 N N . GLY A 1 668 ? -19.344 -22.192 15.433 1.00 53.56 668 GLY A N 1
ATOM 5219 C CA . GLY A 1 668 ? -20.321 -22.500 14.383 1.00 53.56 668 GLY A CA 1
ATOM 5220 C C . GLY A 1 668 ? -19.782 -23.517 13.364 1.00 53.56 668 GLY A C 1
ATOM 5221 O O . GLY A 1 668 ? -18.588 -23.565 13.100 1.00 53.56 668 GLY A O 1
ATOM 5222 N N . ARG A 1 669 ? -20.660 -24.348 12.778 1.00 49.97 669 ARG A N 1
ATOM 5223 C CA . ARG A 1 669 ? -20.300 -25.238 11.648 1.00 49.97 669 ARG A CA 1
ATOM 5224 C C . ARG A 1 669 ? -20.167 -24.487 10.315 1.00 49.97 669 ARG A C 1
ATOM 5226 O O . ARG A 1 669 ? -19.641 -25.062 9.370 1.00 49.97 669 ARG A O 1
ATOM 5233 N N . ALA A 1 670 ? -20.695 -23.265 10.236 1.00 55.69 670 ALA A N 1
ATOM 5234 C CA . ALA A 1 670 ? -20.536 -22.384 9.088 1.00 55.69 670 ALA A CA 1
ATOM 5235 C C . ALA A 1 670 ? -19.124 -21.797 9.149 1.00 55.69 670 ALA A C 1
ATOM 5237 O O . ALA A 1 670 ? -18.821 -21.008 10.043 1.00 55.69 670 ALA A O 1
ATOM 5238 N N . VAL A 1 671 ? -18.253 -22.300 8.280 1.00 66.50 671 VAL A N 1
ATOM 5239 C CA . VAL A 1 671 ? -16.886 -21.814 8.123 1.00 66.50 671 VAL A CA 1
ATOM 5240 C C . VAL A 1 671 ? -16.925 -20.720 7.076 1.00 66.50 671 VAL A C 1
ATOM 5242 O O . VAL A 1 671 ? -17.235 -21.006 5.920 1.00 66.50 671 VAL A O 1
ATOM 5245 N N . ASN A 1 672 ? -16.593 -19.496 7.476 1.00 81.00 672 ASN A N 1
ATOM 5246 C CA . ASN A 1 672 ? -16.495 -18.388 6.537 1.00 81.00 672 ASN A CA 1
ATOM 5247 C C . ASN A 1 672 ? -15.040 -18.263 6.110 1.00 81.00 672 ASN A C 1
ATOM 5249 O O . ASN A 1 672 ? -14.161 -18.034 6.943 1.00 81.00 672 ASN A O 1
ATOM 5253 N N . LEU A 1 673 ? -14.790 -18.485 4.822 1.00 89.62 673 LEU A N 1
ATOM 5254 C CA . LEU A 1 673 ? -13.453 -18.454 4.251 1.00 89.62 673 LEU A CA 1
ATOM 5255 C C . LEU A 1 673 ? -13.185 -17.069 3.674 1.00 89.62 673 LEU A C 1
ATOM 5257 O O . LEU A 1 673 ? -13.815 -16.668 2.699 1.00 89.62 673 LEU A O 1
ATOM 5261 N N . TYR A 1 674 ? -12.222 -16.362 4.251 1.00 91.75 674 TYR A N 1
ATOM 5262 C CA . TYR A 1 674 ? -11.785 -15.058 3.768 1.00 91.75 674 TYR A CA 1
ATOM 5263 C C . TYR A 1 674 ? -10.362 -15.161 3.242 1.00 91.75 674 TYR A C 1
ATOM 5265 O O . TYR A 1 674 ? -9.534 -15.870 3.814 1.00 91.75 674 TYR A O 1
ATOM 5273 N N . ARG A 1 675 ? -10.065 -14.445 2.159 1.00 92.94 675 ARG A N 1
ATOM 5274 C CA . ARG A 1 675 ? -8.733 -14.413 1.550 1.00 92.94 675 ARG A CA 1
ATOM 5275 C C . ARG A 1 675 ? -8.363 -13.002 1.137 1.00 92.94 675 ARG A C 1
ATOM 5277 O O . ARG A 1 675 ? -9.229 -12.238 0.716 1.00 92.94 675 ARG A O 1
ATOM 5284 N N . GLY A 1 676 ? -7.077 -12.698 1.187 1.00 92.50 676 GLY A N 1
ATOM 5285 C CA . GLY A 1 676 ? -6.562 -11.397 0.791 1.00 92.50 676 GLY A CA 1
ATOM 5286 C C . GLY A 1 676 ? -5.065 -11.411 0.534 1.00 92.50 676 GLY A C 1
ATOM 5287 O O . GLY A 1 676 ? -4.401 -12.452 0.587 1.00 92.50 676 GLY A O 1
ATOM 5288 N N . ARG A 1 677 ? -4.548 -10.228 0.213 1.00 92.50 677 ARG A N 1
ATOM 5289 C CA . ARG A 1 677 ? -3.132 -9.972 -0.039 1.00 92.50 677 ARG A CA 1
ATOM 5290 C C . ARG A 1 677 ? -2.737 -8.688 0.682 1.00 92.50 677 ARG A C 1
ATOM 5292 O O . ARG A 1 677 ? -3.444 -7.692 0.590 1.00 92.50 677 ARG A O 1
ATOM 5299 N N . SER A 1 678 ? -1.601 -8.721 1.363 1.00 93.19 678 SER A N 1
ATOM 5300 C CA . SER A 1 678 ? -1.022 -7.590 2.082 1.00 93.19 678 SER A CA 1
ATOM 5301 C C . SER A 1 678 ? 0.361 -7.269 1.519 1.00 93.19 678 SER A C 1
ATOM 5303 O O . SER A 1 678 ? 1.158 -8.178 1.278 1.00 93.19 678 SER A O 1
ATOM 5305 N N . TYR A 1 679 ? 0.670 -5.984 1.356 1.00 90.69 679 TYR A N 1
ATOM 5306 C CA . TYR A 1 679 ? 2.027 -5.518 1.054 1.00 90.69 679 TYR A CA 1
ATOM 5307 C C . TYR A 1 679 ? 2.894 -5.598 2.307 1.00 90.69 679 TYR A C 1
ATOM 5309 O O . TYR A 1 679 ? 2.439 -5.203 3.377 1.00 90.69 679 TYR A O 1
ATOM 5317 N N . LEU A 1 680 ? 4.115 -6.118 2.191 1.00 89.12 680 LEU A N 1
ATOM 5318 C CA . LEU A 1 680 ? 4.985 -6.353 3.345 1.00 89.12 680 LEU A CA 1
ATOM 5319 C C . LEU A 1 680 ? 5.704 -5.079 3.804 1.00 89.12 680 LEU A C 1
ATOM 5321 O O . LEU A 1 680 ? 6.307 -4.375 2.997 1.00 89.12 680 LEU A O 1
ATOM 5325 N N . THR A 1 681 ? 5.695 -4.825 5.116 1.00 75.25 681 THR A N 1
ATOM 5326 C CA . THR A 1 681 ? 6.415 -3.712 5.763 1.00 75.25 681 THR A CA 1
ATOM 5327 C C . THR A 1 681 ? 7.226 -4.209 6.970 1.00 75.25 681 THR A C 1
ATOM 5329 O O . THR A 1 681 ? 6.799 -5.115 7.681 1.00 75.25 681 THR A O 1
ATOM 5332 N N . PHE A 1 682 ? 8.415 -3.646 7.224 1.00 72.19 682 PHE A N 1
ATOM 5333 C CA . PHE A 1 682 ? 9.424 -4.245 8.126 1.00 72.19 682 PHE A CA 1
ATOM 5334 C C . PHE A 1 682 ? 9.680 -3.465 9.439 1.00 72.19 682 PHE A C 1
ATOM 5336 O O . PHE A 1 682 ? 10.800 -3.445 9.938 1.00 72.19 682 PHE A O 1
ATOM 5343 N N . HIS A 1 683 ? 8.667 -2.825 10.038 1.00 75.75 683 HIS A N 1
ATOM 5344 C CA . HIS A 1 683 ? 8.901 -1.835 11.113 1.00 75.75 683 HIS A CA 1
ATOM 5345 C C . HIS A 1 683 ? 8.797 -2.339 12.564 1.00 75.75 683 HIS A C 1
ATOM 5347 O O . HIS A 1 683 ? 9.350 -1.710 13.466 1.00 75.75 683 HIS A O 1
ATOM 5353 N N . ALA A 1 684 ? 8.096 -3.447 12.834 1.00 76.06 684 ALA A N 1
ATOM 5354 C CA . ALA A 1 684 ? 7.771 -3.845 14.214 1.00 76.06 684 ALA A CA 1
ATOM 5355 C C . ALA A 1 684 ? 9.014 -4.111 15.087 1.00 76.06 684 ALA A C 1
ATOM 5357 O O . ALA A 1 684 ? 9.060 -3.713 16.252 1.00 76.06 684 ALA A O 1
ATOM 5358 N N . THR A 1 685 ? 10.035 -4.749 14.511 1.00 81.31 685 THR A N 1
ATOM 5359 C CA . THR A 1 685 ? 11.297 -5.071 15.188 1.00 81.31 685 THR A CA 1
ATOM 5360 C C . THR A 1 685 ? 12.073 -3.824 15.575 1.00 81.31 685 THR A C 1
ATOM 5362 O O . THR A 1 685 ? 12.498 -3.702 16.721 1.00 81.31 685 THR A O 1
ATOM 5365 N N . GLU A 1 686 ? 12.221 -2.884 14.639 1.00 83.19 686 GLU A N 1
ATOM 5366 C CA . GLU A 1 686 ? 12.953 -1.634 14.858 1.00 83.19 686 GLU A CA 1
ATOM 5367 C C . GLU A 1 686 ? 12.281 -0.796 15.954 1.00 83.19 686 GLU A C 1
ATOM 5369 O O . GLU A 1 686 ? 12.959 -0.306 16.857 1.00 83.19 686 GLU A O 1
ATOM 5374 N N . GLN A 1 687 ? 10.945 -0.716 15.947 1.00 84.88 687 GLN A N 1
ATOM 5375 C CA . GLN A 1 687 ? 10.184 0.017 16.962 1.00 84.88 687 GLN A CA 1
ATOM 5376 C C . GLN A 1 687 ? 10.342 -0.571 18.368 1.00 84.88 687 GLN A C 1
ATOM 5378 O O . GLN A 1 687 ? 10.630 0.170 19.310 1.00 84.88 687 GLN A O 1
ATOM 5383 N N . LEU A 1 688 ? 10.157 -1.888 18.537 1.00 84.25 688 LEU A N 1
ATOM 5384 C CA . LEU A 1 688 ? 10.284 -2.514 19.858 1.00 84.25 688 LEU A CA 1
ATOM 5385 C C . LEU A 1 688 ? 11.730 -2.457 20.361 1.00 84.25 688 LEU A C 1
ATOM 5387 O O . LEU A 1 688 ? 11.954 -2.160 21.534 1.00 84.25 688 LEU A O 1
ATOM 5391 N N . LYS A 1 689 ? 12.708 -2.680 19.473 1.00 87.44 689 LYS A N 1
ATOM 5392 C CA . LYS A 1 689 ? 14.131 -2.586 19.809 1.00 87.44 689 LYS A CA 1
ATOM 5393 C C . LYS A 1 689 ? 14.491 -1.186 20.307 1.00 87.44 689 LYS A C 1
ATOM 5395 O O . LYS A 1 689 ? 15.088 -1.072 21.371 1.00 87.44 689 LYS A O 1
ATOM 5400 N N . ALA A 1 690 ? 14.087 -0.134 19.591 1.00 87.50 690 ALA A N 1
ATOM 5401 C CA . ALA A 1 690 ? 14.375 1.245 19.982 1.00 87.50 690 ALA A CA 1
ATOM 5402 C C . ALA A 1 690 ? 13.819 1.583 21.378 1.00 87.50 690 ALA A C 1
ATOM 5404 O O . ALA A 1 690 ? 14.519 2.175 22.200 1.00 87.50 690 ALA A O 1
ATOM 5405 N N . LYS A 1 691 ? 12.583 1.157 21.675 1.00 86.19 691 LYS A N 1
ATOM 5406 C CA . LYS A 1 691 ? 11.964 1.358 22.996 1.00 86.19 691 LYS A CA 1
ATOM 5407 C C . LYS A 1 691 ? 12.676 0.569 24.097 1.00 86.19 691 LYS A C 1
ATOM 5409 O O . LYS A 1 691 ? 12.903 1.099 25.183 1.00 86.19 691 LYS A O 1
ATOM 5414 N N . LEU A 1 692 ? 13.050 -0.678 23.818 1.00 88.00 692 LEU A N 1
ATOM 5415 C CA . LEU A 1 692 ? 13.748 -1.536 24.772 1.00 88.00 692 LEU A CA 1
ATOM 5416 C C . LEU A 1 692 ? 15.163 -1.024 25.080 1.00 88.00 692 LEU A C 1
ATOM 5418 O O . LEU A 1 692 ? 15.542 -0.958 26.248 1.00 88.00 692 LEU A O 1
ATOM 5422 N N . ASP A 1 693 ? 15.915 -0.596 24.062 1.00 88.62 693 ASP A N 1
ATOM 5423 C CA . ASP A 1 693 ? 17.239 0.012 24.230 1.00 88.62 693 ASP A CA 1
ATOM 5424 C C . ASP A 1 693 ? 17.156 1.289 25.088 1.00 88.62 693 ASP A C 1
ATOM 5426 O O . ASP A 1 693 ? 17.950 1.472 26.012 1.00 88.62 693 ASP A O 1
ATOM 5430 N N . ALA A 1 694 ? 16.164 2.153 24.830 1.00 86.00 694 ALA A N 1
ATOM 5431 C CA . ALA A 1 694 ? 15.939 3.377 25.600 1.00 86.00 694 ALA A CA 1
ATOM 5432 C C . ALA A 1 694 ? 15.615 3.088 27.079 1.00 86.00 694 ALA A C 1
ATOM 5434 O O . ALA A 1 694 ? 16.145 3.743 27.983 1.00 86.00 694 ALA A O 1
ATOM 5435 N N . TYR A 1 695 ? 14.798 2.066 27.343 1.00 85.00 695 TYR A N 1
ATOM 5436 C CA . TYR A 1 695 ? 14.498 1.616 28.701 1.00 85.00 695 TYR A CA 1
ATOM 5437 C C . TYR A 1 695 ? 15.750 1.095 29.424 1.00 85.00 695 TYR A C 1
ATOM 5439 O O . TYR A 1 695 ? 16.064 1.517 30.538 1.00 85.00 695 TYR A O 1
ATOM 5447 N N . LEU A 1 696 ? 16.516 0.212 28.776 1.00 86.50 696 LEU A N 1
ATOM 5448 C CA . LEU A 1 696 ? 17.727 -0.363 29.365 1.00 86.50 696 LEU A CA 1
ATOM 5449 C C . LEU A 1 696 ? 18.814 0.694 29.615 1.00 86.50 696 LEU A C 1
ATOM 5451 O O . LEU A 1 696 ? 19.543 0.586 30.600 1.00 86.50 696 LEU A O 1
ATOM 5455 N N . ALA A 1 697 ? 18.893 1.735 28.781 1.00 85.94 697 ALA A N 1
ATOM 5456 C CA . ALA A 1 697 ? 19.825 2.849 28.960 1.00 85.94 697 ALA A CA 1
ATOM 5457 C C . ALA A 1 697 ? 19.477 3.761 30.152 1.00 85.94 697 ALA A C 1
ATOM 5459 O O . ALA A 1 697 ? 20.370 4.362 30.749 1.00 85.94 697 ALA A O 1
ATOM 5460 N N . THR A 1 698 ? 18.193 3.876 30.504 1.00 79.94 698 THR A N 1
ATOM 5461 C CA . THR A 1 698 ? 17.705 4.741 31.597 1.00 79.94 698 THR A CA 1
ATOM 5462 C C . THR A 1 698 ? 17.564 4.009 32.938 1.00 79.94 698 THR A C 1
ATOM 5464 O O . THR A 1 698 ? 17.458 4.653 33.986 1.00 79.94 698 THR A O 1
ATOM 5467 N N . SER A 1 699 ? 17.620 2.672 32.944 1.00 71.50 699 SER A N 1
ATOM 5468 C CA . SER A 1 699 ? 17.545 1.864 34.164 1.00 71.50 699 SER A CA 1
ATOM 5469 C C . SER A 1 699 ? 18.747 2.104 35.088 1.00 71.50 699 SER A C 1
ATOM 5471 O O . SER A 1 699 ? 19.878 1.716 34.807 1.00 71.50 699 SER A O 1
ATOM 5473 N N . THR A 1 700 ? 18.492 2.705 36.253 1.00 62.81 700 THR A N 1
ATOM 5474 C CA . THR A 1 700 ? 19.501 2.978 37.298 1.00 62.81 700 THR A CA 1
ATOM 5475 C C . THR A 1 700 ? 19.791 1.776 38.212 1.00 62.81 700 THR A C 1
ATOM 5477 O O . THR A 1 700 ? 20.724 1.820 39.014 1.00 62.81 700 THR A O 1
ATOM 5480 N N . SER A 1 701 ? 19.008 0.699 38.094 1.00 71.19 701 SER A N 1
ATOM 5481 C CA . SER A 1 701 ? 19.148 -0.567 38.837 1.00 71.19 701 SER A CA 1
ATOM 5482 C C . SER A 1 701 ? 19.567 -1.712 37.906 1.00 71.19 701 SER A C 1
ATOM 5484 O O . SER A 1 701 ? 19.565 -1.539 36.687 1.00 71.19 701 SER A O 1
ATOM 5486 N N . GLN A 1 702 ? 19.908 -2.889 38.460 1.00 76.88 702 GLN A N 1
ATOM 5487 C CA . GLN A 1 702 ? 20.113 -4.094 37.641 1.00 76.88 702 GLN A CA 1
ATOM 5488 C C . GLN A 1 702 ? 18.859 -4.344 36.779 1.00 76.88 702 GLN A C 1
ATOM 5490 O O . GLN A 1 702 ? 17.785 -4.527 37.357 1.00 76.88 702 GLN A O 1
ATOM 5495 N N . PRO A 1 703 ? 18.973 -4.312 35.436 1.00 80.19 703 PRO A N 1
ATOM 5496 C CA . PRO A 1 703 ? 17.829 -4.478 34.547 1.00 80.19 703 PRO A CA 1
ATOM 5497 C C . PRO A 1 703 ? 17.253 -5.896 34.649 1.00 80.19 703 PRO A C 1
ATOM 5499 O O . PRO A 1 703 ? 17.973 -6.848 34.960 1.00 80.19 703 PRO A O 1
ATOM 5502 N N . ASP A 1 704 ? 15.948 -6.034 34.397 1.00 87.44 704 ASP A N 1
ATOM 5503 C CA . ASP A 1 704 ? 15.256 -7.326 34.434 1.00 87.44 704 ASP A CA 1
ATOM 5504 C C . ASP A 1 704 ? 15.903 -8.313 33.439 1.00 87.44 704 ASP A C 1
ATOM 5506 O O . ASP A 1 704 ? 16.048 -7.977 32.258 1.00 87.44 704 ASP A O 1
ATOM 5510 N N . PRO A 1 705 ? 16.300 -9.523 33.876 1.00 90.81 705 PRO A N 1
ATOM 5511 C CA . PRO A 1 705 ? 17.029 -10.462 33.028 1.00 90.81 705 PRO A CA 1
ATOM 5512 C C . PRO A 1 705 ? 16.226 -10.925 31.806 1.00 90.81 705 PRO A C 1
ATOM 5514 O O . PRO A 1 705 ? 16.828 -11.189 30.767 1.00 90.81 705 PRO A O 1
ATOM 5517 N N . ASP A 1 706 ? 14.891 -10.994 31.893 1.00 92.75 706 ASP A N 1
ATOM 5518 C CA . ASP A 1 706 ? 14.058 -11.380 30.750 1.00 92.75 706 ASP A CA 1
ATOM 5519 C C . ASP A 1 706 ? 14.100 -10.296 29.656 1.00 92.75 706 ASP A C 1
ATOM 5521 O O . ASP A 1 706 ? 14.146 -10.604 28.465 1.00 92.75 706 ASP A O 1
ATOM 5525 N N . LEU A 1 707 ? 14.131 -9.019 30.056 1.00 91.25 707 LEU A N 1
ATOM 5526 C CA . LEU A 1 707 ? 14.201 -7.876 29.141 1.00 91.25 707 LEU A CA 1
ATOM 5527 C C . LEU A 1 707 ? 15.577 -7.740 28.490 1.00 91.25 707 LEU A C 1
ATOM 5529 O O . LEU A 1 707 ? 15.666 -7.445 27.300 1.00 91.25 707 LEU A O 1
ATOM 5533 N N . VAL A 1 708 ? 16.645 -8.001 29.248 1.00 92.19 708 VAL A N 1
ATOM 5534 C CA . VAL A 1 708 ? 18.007 -8.073 28.699 1.00 92.19 708 VAL A CA 1
ATOM 5535 C C . VAL A 1 708 ? 18.092 -9.183 27.655 1.00 92.19 708 VAL A C 1
ATOM 5537 O O . VAL A 1 708 ? 18.563 -8.944 26.548 1.00 92.19 708 VAL A O 1
ATOM 5540 N N . GLN A 1 709 ? 17.559 -10.368 27.959 1.00 94.19 709 GLN A N 1
ATOM 5541 C CA . GLN A 1 709 ? 17.555 -11.482 27.014 1.00 94.19 709 GLN A CA 1
ATOM 5542 C C . GLN A 1 709 ? 16.728 -11.177 25.752 1.00 94.19 709 GLN A C 1
ATOM 5544 O O . GLN A 1 709 ? 17.119 -11.559 24.649 1.00 94.19 709 GLN A O 1
ATOM 5549 N N . ALA A 1 710 ? 15.601 -10.470 25.882 1.00 93.25 710 ALA A N 1
ATOM 5550 C CA . ALA A 1 710 ? 14.831 -10.002 24.732 1.00 93.25 710 ALA A CA 1
ATOM 5551 C C . ALA A 1 710 ? 15.640 -9.023 23.861 1.00 93.25 710 ALA A C 1
ATOM 5553 O O . ALA A 1 710 ? 15.636 -9.156 22.637 1.00 93.25 710 ALA A O 1
ATOM 5554 N N . ALA A 1 711 ? 16.376 -8.089 24.473 1.00 92.25 711 ALA A N 1
ATOM 5555 C CA . ALA A 1 711 ? 17.240 -7.154 23.754 1.00 92.25 711 ALA A CA 1
ATOM 5556 C C . ALA A 1 711 ? 18.391 -7.870 23.033 1.00 92.25 711 ALA A C 1
ATOM 5558 O O . ALA A 1 711 ? 18.673 -7.561 21.878 1.00 92.25 711 ALA A O 1
ATOM 5559 N N . GLU A 1 712 ? 19.009 -8.865 23.675 1.00 93.38 712 GLU A N 1
ATOM 5560 C CA . GLU A 1 712 ? 20.047 -9.707 23.068 1.00 93.38 712 GLU A CA 1
ATOM 5561 C C . GLU A 1 712 ? 19.517 -10.475 21.851 1.00 93.38 712 GLU A C 1
ATOM 5563 O O . GLU A 1 712 ? 20.182 -10.517 20.819 1.00 93.38 712 GLU A O 1
ATOM 5568 N N . LEU A 1 713 ? 18.301 -11.030 21.933 1.00 92.44 713 LEU A N 1
ATOM 5569 C CA . LEU A 1 713 ? 17.654 -11.700 20.802 1.00 92.44 713 LEU A CA 1
ATOM 5570 C C . LEU A 1 713 ? 17.367 -10.738 19.645 1.00 92.44 713 LEU A C 1
ATOM 5572 O O . LEU A 1 713 ? 17.594 -11.100 18.497 1.00 92.44 713 LEU A O 1
ATOM 5576 N N . LEU A 1 714 ? 16.882 -9.527 19.932 1.00 91.00 714 LEU A N 1
ATOM 5577 C CA . LEU A 1 714 ? 16.611 -8.509 18.909 1.00 91.00 714 LEU A CA 1
ATOM 5578 C C . LEU A 1 714 ? 17.890 -7.913 18.300 1.00 91.00 714 LEU A C 1
ATOM 5580 O O . LEU A 1 714 ? 17.845 -7.371 17.199 1.00 91.00 714 LEU A O 1
ATOM 5584 N N . ALA A 1 715 ? 19.014 -7.979 19.016 1.00 89.81 715 ALA A N 1
ATOM 5585 C CA . ALA A 1 715 ? 20.321 -7.543 18.536 1.00 89.81 715 ALA A CA 1
ATOM 5586 C C . ALA A 1 715 ? 21.080 -8.635 17.759 1.00 89.81 715 ALA A C 1
ATOM 5588 O O . ALA A 1 715 ? 22.091 -8.327 17.124 1.00 89.81 715 ALA A O 1
ATOM 5589 N N . ASP A 1 716 ? 20.622 -9.891 17.796 1.00 89.38 716 ASP A N 1
ATOM 5590 C CA . ASP A 1 716 ? 21.225 -10.984 17.032 1.00 89.38 716 ASP A CA 1
ATOM 5591 C C . ASP A 1 716 ? 21.038 -10.728 15.523 1.00 89.38 716 ASP A C 1
ATOM 5593 O O . ASP A 1 716 ? 19.901 -10.636 15.056 1.00 89.38 716 ASP A O 1
ATOM 5597 N N . PRO A 1 717 ? 22.118 -10.650 14.721 1.00 84.62 717 PRO A N 1
ATOM 5598 C CA . PRO A 1 717 ? 22.016 -10.439 13.275 1.00 84.62 717 PRO A CA 1
ATOM 5599 C C . PRO A 1 717 ? 21.281 -11.567 12.531 1.00 84.62 717 PRO A C 1
ATOM 5601 O O . PRO A 1 717 ? 20.896 -11.383 11.374 1.00 84.62 717 PRO A O 1
ATOM 5604 N N . ASN A 1 718 ? 21.085 -12.726 13.167 1.00 86.19 718 ASN A N 1
ATOM 5605 C CA . ASN A 1 718 ? 20.308 -13.844 12.629 1.00 86.19 718 ASN A CA 1
ATOM 5606 C C . ASN A 1 718 ? 18.831 -13.799 13.054 1.00 86.19 718 ASN A C 1
ATOM 5608 O O . ASN A 1 718 ? 18.029 -14.616 12.603 1.00 86.19 718 ASN A O 1
ATOM 5612 N N . PHE A 1 719 ? 18.430 -12.856 13.911 1.00 88.50 719 PHE A N 1
ATOM 5613 C CA . PHE A 1 719 ? 17.024 -12.644 14.223 1.00 88.50 719 PHE A CA 1
ATOM 5614 C C . PHE A 1 719 ? 16.377 -11.791 13.131 1.00 88.50 719 PHE A C 1
ATOM 5616 O O . PHE A 1 719 ? 16.540 -10.576 13.067 1.00 88.50 719 PHE A O 1
ATOM 5623 N N . SER A 1 720 ? 15.619 -12.448 12.258 1.00 89.00 720 SER A N 1
ATOM 5624 C CA . SER A 1 720 ? 14.808 -11.790 11.236 1.00 89.00 720 SER A CA 1
ATOM 5625 C C . SER A 1 720 ? 13.334 -11.999 11.527 1.00 89.00 720 SER A C 1
ATOM 5627 O O . SER A 1 720 ? 12.895 -13.132 11.734 1.00 89.00 720 SER A O 1
ATOM 5629 N N . SER A 1 721 ? 12.562 -10.917 11.513 1.00 90.31 721 SER A N 1
ATOM 5630 C CA . SER A 1 721 ? 11.116 -10.996 11.665 1.00 90.31 721 SER A CA 1
ATOM 5631 C C . SER A 1 721 ? 10.387 -9.970 10.817 1.00 90.31 721 SER A C 1
ATOM 5633 O O . SER A 1 721 ? 10.895 -8.881 10.559 1.00 90.31 721 SER A O 1
ATOM 5635 N N . LEU A 1 722 ? 9.166 -10.321 10.437 1.00 90.88 722 LEU A N 1
ATOM 5636 C CA . LEU A 1 722 ? 8.283 -9.523 9.602 1.00 90.88 722 LEU A CA 1
ATOM 5637 C C . LEU A 1 722 ? 6.876 -9.596 10.186 1.00 90.88 722 LEU A C 1
ATOM 5639 O O . LEU A 1 722 ? 6.346 -10.692 10.360 1.00 90.88 722 LEU A O 1
ATOM 5643 N N . ALA A 1 723 ? 6.284 -8.444 10.483 1.00 92.00 723 ALA A N 1
ATOM 5644 C CA . ALA A 1 723 ? 4.921 -8.343 10.986 1.00 92.00 723 ALA A CA 1
ATOM 5645 C C . ALA A 1 723 ? 4.035 -7.707 9.920 1.00 92.00 723 ALA A C 1
ATOM 5647 O O . ALA A 1 723 ? 4.354 -6.624 9.440 1.00 92.00 723 ALA A O 1
ATOM 5648 N N . GLN A 1 724 ? 2.919 -8.349 9.582 1.00 94.12 724 GLN A N 1
ATOM 5649 C CA . GLN A 1 724 ? 1.992 -7.815 8.594 1.00 94.12 724 GLN A CA 1
ATOM 5650 C C . GLN A 1 724 ? 0.535 -8.037 9.004 1.00 94.12 724 GLN A C 1
ATOM 5652 O O . GLN A 1 724 ? 0.150 -9.137 9.403 1.00 94.12 724 GLN A O 1
ATOM 5657 N N . ALA A 1 725 ? -0.277 -6.983 8.901 1.00 94.44 725 ALA A N 1
ATOM 5658 C CA . ALA A 1 725 ? -1.720 -7.071 9.104 1.00 94.44 725 ALA A CA 1
ATOM 5659 C C . ALA A 1 725 ? -2.379 -7.928 8.011 1.00 94.44 725 ALA A C 1
ATOM 5661 O O . ALA A 1 725 ? -1.958 -7.904 6.848 1.00 94.44 725 ALA A O 1
ATOM 5662 N N . LEU A 1 726 ? -3.442 -8.647 8.371 1.00 95.06 726 LEU A N 1
ATOM 5663 C CA . LEU A 1 726 ? -4.335 -9.326 7.427 1.00 95.06 726 LEU A CA 1
ATOM 5664 C C . LEU A 1 726 ? -5.246 -8.299 6.725 1.00 95.06 726 LEU A C 1
ATOM 5666 O O . LEU A 1 726 ? -6.454 -8.263 6.953 1.00 95.06 726 LEU A O 1
ATOM 5670 N N . SER A 1 727 ? -4.629 -7.429 5.921 1.00 92.25 727 SER A N 1
ATOM 5671 C CA . SER A 1 727 ? -5.240 -6.258 5.292 1.00 92.25 727 SER A CA 1
ATOM 5672 C C . SER A 1 727 ? -6.473 -6.597 4.464 1.00 92.25 727 SER A C 1
ATOM 5674 O O . SER A 1 727 ? -6.389 -7.405 3.541 1.00 92.25 727 SER A O 1
ATOM 5676 N N . GLY A 1 728 ? -7.601 -5.962 4.784 1.00 92.06 728 GLY A N 1
ATOM 5677 C CA . GLY A 1 728 ? -8.888 -6.151 4.114 1.00 92.06 728 GLY A CA 1
ATOM 5678 C C . GLY A 1 728 ? -9.789 -7.205 4.766 1.00 92.06 728 GLY A C 1
ATOM 5679 O O . GLY A 1 728 ? -10.916 -7.392 4.312 1.00 92.06 728 GLY A O 1
ATOM 5680 N N . LEU A 1 729 ? -9.351 -7.880 5.838 1.00 93.62 729 LEU A N 1
ATOM 5681 C CA . LEU A 1 729 ? -10.192 -8.820 6.585 1.00 93.62 729 LEU A CA 1
ATOM 5682 C C . LEU A 1 729 ? -11.440 -8.134 7.144 1.00 93.62 729 LEU A C 1
ATOM 5684 O O . LEU A 1 729 ? -12.533 -8.678 7.030 1.00 93.62 729 LEU A O 1
ATOM 5688 N N . ASN A 1 730 ? -11.291 -6.951 7.744 1.00 93.69 730 ASN A N 1
ATOM 5689 C CA . ASN A 1 730 ? -12.429 -6.225 8.306 1.00 93.69 730 ASN A CA 1
ATOM 5690 C C . ASN A 1 730 ? -13.428 -5.815 7.206 1.00 93.69 730 ASN A C 1
ATOM 5692 O O . ASN A 1 730 ? -14.634 -5.962 7.390 1.00 93.69 730 ASN A O 1
ATOM 5696 N N . ASP A 1 731 ? -12.939 -5.371 6.048 1.00 92.25 731 ASP A N 1
ATOM 5697 C CA . ASP A 1 731 ? -13.796 -5.024 4.908 1.00 92.25 731 ASP A CA 1
ATOM 5698 C C . ASP A 1 731 ? -14.533 -6.268 4.381 1.00 92.25 731 ASP A C 1
ATOM 5700 O O . ASP A 1 731 ? -15.736 -6.223 4.124 1.00 92.25 731 ASP A O 1
ATOM 5704 N N . ALA A 1 732 ? -13.862 -7.423 4.338 1.00 91.81 732 ALA A N 1
ATOM 5705 C CA . ALA A 1 732 ? -14.467 -8.681 3.905 1.00 91.81 732 ALA A CA 1
ATOM 5706 C C . ALA A 1 732 ? -15.619 -9.137 4.817 1.00 91.81 732 ALA A C 1
ATOM 5708 O O . ALA A 1 732 ? -16.616 -9.675 4.331 1.00 91.81 732 ALA A O 1
ATOM 5709 N N . LEU A 1 733 ? -15.542 -8.858 6.126 1.00 91.25 733 LEU A N 1
ATOM 5710 C CA . LEU A 1 733 ? -16.659 -9.079 7.056 1.00 91.25 733 LEU A CA 1
ATOM 5711 C C . LEU A 1 733 ? -17.867 -8.180 6.758 1.00 91.25 733 LEU A C 1
ATOM 5713 O O . LEU A 1 733 ? -18.990 -8.523 7.119 1.00 91.25 733 LEU A O 1
ATOM 5717 N N . LEU A 1 734 ? -17.657 -7.045 6.095 1.00 91.94 734 LEU A N 1
ATOM 5718 C CA . LEU A 1 734 ? -18.702 -6.124 5.653 1.00 91.94 734 LEU A CA 1
ATOM 5719 C C . LEU A 1 734 ? -19.123 -6.366 4.195 1.00 91.94 734 LEU A C 1
ATOM 5721 O O . LEU A 1 734 ? -19.783 -5.508 3.614 1.00 91.94 734 LEU A O 1
ATOM 5725 N N . MET A 1 735 ? -18.779 -7.528 3.618 1.00 91.31 735 MET A N 1
ATOM 5726 C CA . MET A 1 735 ? -19.050 -7.875 2.215 1.00 91.31 735 MET A CA 1
ATOM 5727 C C . MET A 1 735 ? -18.372 -6.911 1.235 1.00 91.31 735 MET A C 1
ATOM 5729 O O . MET A 1 735 ? -18.954 -6.515 0.224 1.00 91.31 735 MET A O 1
ATOM 5733 N N . GLN A 1 736 ? -17.147 -6.497 1.549 1.00 91.31 736 GLN A N 1
ATOM 5734 C CA . GLN A 1 736 ? -16.349 -5.593 0.729 1.00 91.31 736 GLN A CA 1
ATOM 5735 C C . GLN A 1 736 ? -14.964 -6.181 0.469 1.00 91.31 736 GLN A C 1
ATOM 5737 O O . GLN A 1 736 ? -14.395 -6.878 1.305 1.00 91.31 736 GLN A O 1
ATOM 5742 N N . ARG A 1 737 ? -14.391 -5.870 -0.691 1.00 88.56 737 ARG A N 1
ATOM 5743 C CA . ARG A 1 737 ? -13.044 -6.286 -1.074 1.00 88.56 737 ARG A CA 1
ATOM 5744 C C . ARG A 1 737 ? -12.204 -5.083 -1.472 1.00 88.56 737 ARG A C 1
ATOM 5746 O O . ARG A 1 737 ? -12.601 -4.276 -2.313 1.00 88.56 737 ARG A O 1
ATOM 5753 N N . GLN A 1 738 ? -11.002 -5.020 -0.908 1.00 84.12 738 GLN A N 1
ATOM 5754 C CA . GLN A 1 738 ? -9.942 -4.146 -1.398 1.00 84.12 738 GLN A CA 1
ATOM 5755 C C . GLN A 1 738 ? -9.347 -4.746 -2.673 1.00 84.12 738 GLN A C 1
ATOM 5757 O O . GLN A 1 738 ? -8.800 -5.849 -2.667 1.00 84.12 738 GLN A O 1
ATOM 5762 N N . SER A 1 739 ? -9.459 -4.022 -3.777 1.00 81.81 739 SER A N 1
ATOM 5763 C CA . SER A 1 739 ? -8.840 -4.380 -5.049 1.00 81.81 739 SER A CA 1
ATOM 5764 C C . SER A 1 739 ? -8.480 -3.115 -5.812 1.00 81.81 739 SER A C 1
ATOM 5766 O O . SER A 1 739 ? -8.968 -2.031 -5.490 1.00 81.81 739 SER A O 1
ATOM 5768 N N . MET A 1 740 ? -7.679 -3.261 -6.868 1.00 82.75 740 MET A N 1
ATOM 5769 C CA . MET A 1 740 ? -7.613 -2.248 -7.921 1.00 82.75 740 MET A CA 1
ATOM 5770 C C . MET A 1 740 ? -9.031 -1.899 -8.395 1.00 82.75 740 MET A C 1
ATOM 5772 O O . MET A 1 740 ? -9.937 -2.729 -8.295 1.00 82.75 740 MET A O 1
ATOM 5776 N N . GLN A 1 741 ? -9.232 -0.679 -8.885 1.00 86.25 741 GLN A N 1
ATOM 5777 C CA . GLN A 1 741 ? -10.532 -0.197 -9.344 1.00 86.25 741 GLN A CA 1
ATOM 5778 C C . GLN A 1 741 ? -10.397 0.377 -10.744 1.00 86.25 741 GLN A C 1
ATOM 5780 O O . GLN A 1 741 ? -9.428 1.073 -11.043 1.00 86.25 741 GLN A O 1
ATOM 5785 N N . LEU A 1 742 ? -11.363 0.051 -11.598 1.00 88.06 742 LEU A N 1
ATOM 5786 C CA . LEU A 1 742 ? -11.486 0.656 -12.917 1.00 88.06 742 LEU A CA 1
ATOM 5787 C C . LEU A 1 742 ? -12.344 1.925 -12.814 1.00 88.06 742 LEU A C 1
ATOM 5789 O O . LEU A 1 742 ? -13.210 2.000 -11.937 1.00 88.06 742 LEU A O 1
ATOM 5793 N N . PRO A 1 743 ? -12.146 2.912 -13.707 1.00 89.81 743 PRO A N 1
ATOM 5794 C CA . PRO A 1 743 ? -13.104 3.998 -13.872 1.00 89.81 743 PRO A CA 1
ATOM 5795 C C . PRO A 1 743 ? -14.513 3.451 -14.128 1.00 89.81 743 PRO A C 1
ATOM 5797 O O . PRO A 1 743 ? -14.678 2.412 -14.765 1.00 89.81 743 PRO A O 1
ATOM 5800 N N . ILE A 1 744 ? -15.533 4.161 -13.650 1.00 92.50 744 ILE A N 1
ATOM 5801 C CA . ILE A 1 744 ? -16.931 3.825 -13.934 1.00 92.50 744 ILE A CA 1
ATOM 5802 C C . ILE A 1 744 ? -17.191 4.086 -15.417 1.00 92.50 744 ILE A C 1
ATOM 5804 O O . ILE A 1 744 ? -17.234 5.238 -15.842 1.00 92.50 744 ILE A O 1
ATOM 5808 N N . ALA A 1 745 ? -17.354 3.017 -16.193 1.00 93.38 745 ALA A N 1
ATOM 5809 C CA . ALA A 1 745 ? -17.623 3.086 -17.620 1.00 93.38 745 ALA A CA 1
ATOM 5810 C C . ALA A 1 745 ? -18.286 1.800 -18.125 1.00 93.38 745 ALA A C 1
ATOM 5812 O O . ALA A 1 745 ? -18.078 0.724 -17.563 1.00 93.38 745 ALA A O 1
ATOM 5813 N N . ASP A 1 746 ? -19.030 1.921 -19.223 1.00 93.50 746 ASP A N 1
ATOM 5814 C CA . ASP A 1 746 ? -19.553 0.793 -19.994 1.00 93.50 746 ASP A CA 1
ATOM 5815 C C . ASP A 1 746 ? -19.070 0.899 -21.454 1.00 93.50 746 ASP A C 1
ATOM 5817 O O . ASP A 1 746 ? -19.758 1.472 -22.302 1.00 93.50 746 ASP A O 1
ATOM 5821 N N . PRO A 1 747 ? -17.854 0.413 -21.767 1.00 91.94 747 PRO A N 1
ATOM 5822 C CA . PRO A 1 747 ? -17.234 0.636 -23.074 1.00 91.94 747 PRO A CA 1
ATOM 5823 C C . PRO A 1 747 ? -17.937 -0.083 -24.233 1.00 91.94 747 PRO A C 1
ATOM 5825 O O . PRO A 1 747 ? -17.708 0.282 -25.386 1.00 91.94 747 PRO A O 1
ATOM 5828 N N . LEU A 1 748 ? -18.766 -1.091 -23.945 1.00 92.69 748 LEU A N 1
ATOM 5829 C CA . LEU A 1 748 ? -19.512 -1.866 -24.944 1.00 92.69 748 LEU A CA 1
ATOM 5830 C C . LEU A 1 748 ? -21.007 -1.513 -24.985 1.00 92.69 748 LEU A C 1
ATOM 5832 O O . LEU A 1 748 ? -21.696 -1.883 -25.935 1.00 92.69 748 LEU A O 1
ATOM 5836 N N . GLY A 1 749 ? -21.510 -0.781 -23.987 1.00 90.25 749 GLY A N 1
ATOM 5837 C CA . GLY A 1 749 ? -22.893 -0.322 -23.948 1.00 90.25 749 GLY A CA 1
ATOM 5838 C C . GLY A 1 749 ? -23.251 0.591 -25.124 1.00 90.25 749 GLY A C 1
ATOM 5839 O O . GLY A 1 749 ? -22.414 1.316 -25.668 1.00 90.25 749 GLY A O 1
ATOM 5840 N N . PHE A 1 750 ? -24.531 0.601 -25.511 1.00 91.38 750 PHE A N 1
ATOM 5841 C CA . PHE A 1 750 ? -25.034 1.594 -26.466 1.00 91.38 750 PHE A CA 1
ATOM 5842 C C . PHE A 1 750 ? -24.891 3.015 -25.902 1.00 91.38 750 PHE A C 1
ATOM 5844 O O . PHE A 1 750 ? -24.795 3.203 -24.691 1.00 91.38 750 PHE A O 1
ATOM 5851 N N . SER A 1 751 ? -24.956 4.029 -26.769 1.00 90.88 751 SER A N 1
ATOM 5852 C CA . SER A 1 751 ? -24.725 5.432 -26.390 1.00 90.88 751 SER A CA 1
ATOM 5853 C C . SER A 1 751 ? -25.541 5.896 -25.176 1.00 90.88 751 SER A C 1
ATOM 5855 O O . SER A 1 751 ? -25.016 6.597 -24.324 1.00 90.88 751 SER A O 1
ATOM 5857 N N . GLU A 1 752 ? -26.802 5.466 -25.050 1.00 93.12 752 GLU A N 1
ATOM 5858 C CA . GLU A 1 752 ? -27.639 5.801 -23.886 1.00 93.12 752 GLU A CA 1
ATOM 5859 C C . GLU A 1 752 ? -27.085 5.230 -22.565 1.00 93.12 752 GLU A C 1
ATOM 5861 O O . GLU A 1 752 ? -27.148 5.886 -21.526 1.00 93.12 752 GLU A O 1
ATOM 5866 N N . TYR A 1 753 ? -26.522 4.021 -22.592 1.00 92.44 753 TYR A N 1
ATOM 5867 C CA . TYR A 1 753 ? -25.924 3.385 -21.416 1.00 92.44 753 TYR A CA 1
ATOM 5868 C C . TYR A 1 753 ? -24.546 3.967 -21.089 1.00 92.44 753 TYR A C 1
ATOM 5870 O O . TYR A 1 753 ? -24.199 4.084 -19.916 1.00 92.44 753 TYR A O 1
ATOM 5878 N N . GLN A 1 754 ? -23.798 4.416 -22.100 1.00 92.88 754 GLN A N 1
ATOM 5879 C CA . GLN A 1 754 ? -22.556 5.171 -21.911 1.00 92.88 754 GLN A CA 1
ATOM 5880 C C . GLN A 1 754 ? -22.818 6.532 -21.251 1.00 92.88 754 GLN A C 1
ATOM 5882 O O . GLN A 1 754 ? -22.142 6.885 -20.284 1.00 92.88 754 GLN A O 1
ATOM 5887 N N . ASP A 1 755 ? -23.844 7.261 -21.702 1.00 93.94 755 ASP A N 1
ATOM 5888 C CA . ASP A 1 755 ? -24.271 8.521 -21.078 1.00 93.94 755 ASP A CA 1
ATOM 5889 C C . ASP A 1 755 ? -24.702 8.299 -19.615 1.00 93.94 755 ASP A C 1
ATOM 5891 O O . ASP A 1 755 ? -24.345 9.072 -18.719 1.00 93.94 755 ASP A O 1
ATOM 5895 N N . PHE A 1 756 ? -25.430 7.208 -19.352 1.00 95.50 756 PHE A N 1
ATOM 5896 C CA . PHE A 1 756 ? -25.792 6.786 -17.998 1.00 95.50 756 PHE A CA 1
ATOM 5897 C C . PHE A 1 756 ? -24.557 6.476 -17.137 1.00 95.50 756 PHE A C 1
ATOM 5899 O O . PHE A 1 756 ? -24.456 6.991 -16.021 1.00 95.50 756 PHE A O 1
ATOM 5906 N N . ALA A 1 757 ? -23.593 5.709 -17.653 1.00 95.06 757 ALA A N 1
ATOM 5907 C CA . ALA A 1 757 ? -22.339 5.411 -16.964 1.00 95.06 757 ALA A CA 1
ATOM 5908 C C . ALA A 1 757 ? -21.570 6.696 -16.611 1.00 95.06 757 ALA A C 1
ATOM 5910 O O . ALA A 1 757 ? -21.126 6.854 -15.474 1.00 95.06 757 ALA A O 1
ATOM 5911 N N . GLY A 1 758 ? -21.498 7.660 -17.536 1.00 93.88 758 GLY A N 1
ATOM 5912 C CA . GLY A 1 758 ? -20.886 8.970 -17.295 1.00 93.88 758 GLY A CA 1
ATOM 5913 C C . GLY A 1 758 ? -21.588 9.771 -16.191 1.00 93.88 758 GLY A C 1
ATOM 5914 O O . GLY A 1 758 ? -20.931 10.383 -15.344 1.00 93.88 758 GLY A O 1
ATOM 5915 N N . ALA A 1 759 ? -22.923 9.725 -16.132 1.00 94.81 759 ALA A N 1
ATOM 5916 C CA . ALA A 1 759 ? -23.687 10.357 -15.055 1.00 94.81 759 ALA A CA 1
ATOM 5917 C C . ALA A 1 759 ? -23.413 9.707 -13.686 1.00 94.81 759 ALA A C 1
ATOM 5919 O O . ALA A 1 759 ? -23.289 10.414 -12.680 1.00 94.81 759 ALA A O 1
ATOM 5920 N N . VAL A 1 760 ? -23.280 8.378 -13.645 1.00 95.62 760 VAL A N 1
ATOM 5921 C CA . VAL A 1 760 ? -22.889 7.638 -12.436 1.00 95.62 760 VAL A CA 1
ATOM 5922 C C . VAL A 1 760 ? -21.460 7.993 -12.023 1.00 95.62 760 VAL A C 1
ATOM 5924 O O . VAL A 1 760 ? -21.238 8.325 -10.857 1.00 95.62 760 VAL A O 1
ATOM 5927 N N . ALA A 1 761 ? -20.512 8.008 -12.963 1.00 93.62 761 ALA A N 1
ATOM 5928 C CA . ALA A 1 761 ? -19.114 8.361 -12.721 1.00 93.62 761 ALA A CA 1
ATOM 5929 C C . ALA A 1 761 ? -18.979 9.745 -12.069 1.00 93.62 761 ALA A C 1
ATOM 5931 O O . ALA A 1 761 ? -18.348 9.890 -11.019 1.00 93.62 761 ALA A O 1
ATOM 5932 N N . ALA A 1 762 ? -19.654 10.753 -12.631 1.00 92.44 762 ALA A N 1
ATOM 5933 C CA . ALA A 1 762 ? -19.656 12.113 -12.097 1.00 92.44 762 ALA A CA 1
ATOM 5934 C C . ALA A 1 762 ? -20.260 12.202 -10.682 1.00 92.44 762 ALA A C 1
ATOM 5936 O O . ALA A 1 762 ? -19.813 12.997 -9.853 1.00 92.44 762 ALA A O 1
ATOM 5937 N N . ALA A 1 763 ? -21.282 11.395 -10.396 1.00 93.06 763 ALA A N 1
ATOM 5938 C CA . ALA A 1 763 ? -21.977 11.396 -9.116 1.00 93.06 763 ALA A CA 1
ATOM 5939 C C . ALA A 1 763 ? -21.182 10.695 -7.999 1.00 93.06 763 ALA A C 1
ATOM 5941 O O . ALA A 1 763 ? -21.127 11.209 -6.873 1.00 93.06 763 ALA A O 1
ATOM 5942 N N . VAL A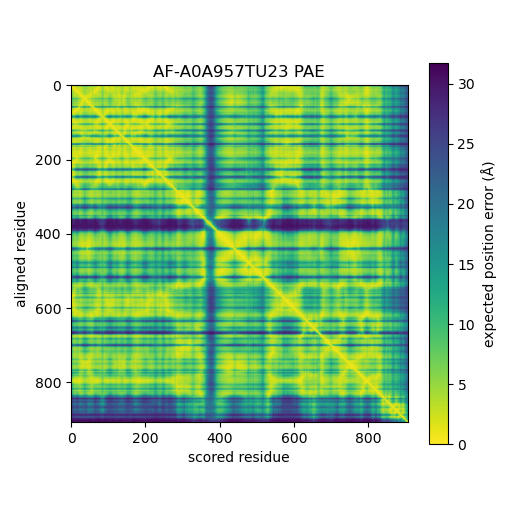 1 764 ? -20.551 9.556 -8.311 1.00 92.81 764 VAL A N 1
ATOM 5943 C CA . VAL A 1 764 ? -19.687 8.799 -7.389 1.00 92.81 764 VAL A CA 1
ATOM 5944 C C . VAL A 1 764 ? -18.396 9.568 -7.091 1.00 92.81 764 VAL A C 1
ATOM 5946 O O . VAL A 1 764 ? -17.977 9.644 -5.931 1.00 92.81 764 VAL A O 1
ATOM 5949 N N . GLY A 1 765 ? -17.776 10.176 -8.107 1.00 86.94 765 GLY A N 1
ATOM 5950 C CA . GLY A 1 765 ? -16.465 10.813 -7.978 1.00 86.94 765 GLY A CA 1
ATOM 5951 C C . GLY A 1 765 ? -15.395 9.804 -7.548 1.00 86.94 765 GLY A C 1
ATOM 5952 O O . GLY A 1 765 ? -15.341 8.690 -8.055 1.00 86.94 765 GLY A O 1
ATOM 5953 N N . ASN A 1 766 ? -14.569 10.162 -6.563 1.00 82.06 766 ASN A N 1
ATOM 5954 C CA . ASN A 1 766 ? -13.441 9.325 -6.123 1.00 82.06 766 ASN A CA 1
ATOM 5955 C C . ASN A 1 766 ? -13.828 8.221 -5.111 1.00 82.06 766 ASN A C 1
ATOM 5957 O O . ASN A 1 766 ? -12.951 7.589 -4.526 1.00 82.06 766 ASN A O 1
ATOM 5961 N N . GLN A 1 767 ? -15.122 7.982 -4.866 1.00 83.88 767 GLN A N 1
ATOM 5962 C CA . GLN A 1 767 ? -15.613 6.995 -3.887 1.00 83.88 767 GLN A CA 1
ATOM 5963 C C . GLN A 1 767 ? -15.718 5.578 -4.481 1.00 83.88 767 GLN A C 1
ATOM 5965 O O . GLN A 1 767 ? -16.742 4.915 -4.346 1.00 83.88 767 GLN A O 1
ATOM 5970 N N . ILE A 1 768 ? -14.655 5.118 -5.146 1.00 80.06 768 ILE A N 1
ATOM 5971 C CA . ILE A 1 768 ? -14.597 3.802 -5.813 1.00 80.06 768 ILE A CA 1
ATOM 5972 C C . ILE A 1 768 ? -13.765 2.765 -5.045 1.00 80.06 768 ILE A C 1
ATOM 5974 O O . ILE A 1 768 ? -13.531 1.683 -5.553 1.00 80.06 768 ILE A O 1
ATOM 5978 N N . GLY A 1 769 ? -13.300 3.063 -3.826 1.00 75.75 769 GLY A N 1
ATOM 5979 C CA . GLY A 1 769 ? -12.195 2.336 -3.176 1.00 75.75 769 GLY A CA 1
ATOM 5980 C C . GLY A 1 769 ? -12.423 0.868 -2.779 1.00 75.75 769 GLY A C 1
ATOM 5981 O O . GLY A 1 769 ? -11.446 0.176 -2.504 1.00 75.75 769 GLY A O 1
ATOM 5982 N N . LEU A 1 770 ? -13.665 0.372 -2.740 1.00 86.81 770 LEU A N 1
ATOM 5983 C CA . LEU A 1 770 ? -13.994 -0.987 -2.286 1.00 86.81 770 LEU A CA 1
ATOM 5984 C C . LEU A 1 770 ? -15.040 -1.630 -3.199 1.00 86.81 770 LEU A C 1
ATOM 5986 O O . LEU A 1 770 ? -16.111 -1.060 -3.401 1.00 86.81 770 LEU A O 1
ATOM 5990 N N . ALA A 1 771 ? -14.756 -2.831 -3.706 1.00 88.44 771 ALA A N 1
ATOM 5991 C CA . ALA A 1 771 ? -15.711 -3.608 -4.494 1.00 88.44 771 ALA A CA 1
ATOM 5992 C C . ALA A 1 771 ? -16.685 -4.367 -3.569 1.00 88.44 771 ALA A C 1
ATOM 5994 O O . ALA A 1 771 ? -16.238 -4.915 -2.558 1.00 88.44 771 ALA A O 1
ATOM 5995 N N . PRO A 1 772 ? -17.994 -4.424 -3.869 1.00 90.44 772 PRO A N 1
ATOM 5996 C CA . PRO A 1 772 ? -18.943 -5.223 -3.096 1.00 90.44 772 PRO A CA 1
ATOM 5997 C C . PRO A 1 772 ? -18.803 -6.728 -3.385 1.00 90.44 772 PRO A C 1
ATOM 5999 O O . PRO A 1 772 ? -18.605 -7.134 -4.524 1.00 90.44 772 PRO A O 1
ATOM 6002 N N . GLU A 1 773 ? -19.002 -7.554 -2.359 1.00 86.44 773 GLU A N 1
ATOM 6003 C CA . GLU A 1 773 ? -18.945 -9.025 -2.392 1.00 86.44 773 GLU A CA 1
ATOM 6004 C C . GLU A 1 773 ? -20.294 -9.613 -1.929 1.00 86.44 773 GLU A C 1
ATOM 6006 O O . GLU A 1 773 ? -20.417 -10.108 -0.805 1.00 86.44 773 GLU A O 1
ATOM 6011 N N . PRO A 1 774 ? -21.355 -9.536 -2.757 1.00 77.31 774 PRO A N 1
ATOM 6012 C CA . PRO A 1 774 ? -22.730 -9.829 -2.340 1.00 77.31 774 PRO A CA 1
ATOM 6013 C C . PRO A 1 774 ? -22.978 -11.286 -1.920 1.00 77.31 774 PRO A C 1
ATOM 6015 O O . PRO A 1 774 ? -23.987 -11.564 -1.278 1.00 77.31 774 PRO A O 1
ATOM 6018 N N . LEU A 1 775 ? -22.084 -12.207 -2.289 1.00 78.62 775 LEU A N 1
ATOM 6019 C CA . LEU A 1 775 ? -22.193 -13.637 -1.985 1.00 78.62 775 LEU A CA 1
ATOM 6020 C C . LEU A 1 775 ? -21.499 -14.035 -0.672 1.00 78.62 775 LEU A C 1
ATOM 6022 O O . LEU A 1 775 ? -21.590 -15.193 -0.269 1.00 78.62 775 LEU A O 1
ATOM 6026 N N . MET A 1 776 ? -20.798 -13.104 -0.020 1.00 80.94 776 MET A N 1
ATOM 6027 C CA . MET A 1 776 ? -20.148 -13.336 1.270 1.00 80.94 776 MET A CA 1
ATOM 6028 C C . MET A 1 776 ? -21.114 -13.096 2.434 1.00 80.94 776 MET A C 1
ATOM 6030 O O . MET A 1 776 ? -22.021 -12.272 2.352 1.00 80.94 776 MET A O 1
ATOM 6034 N N . ASP A 1 777 ? -20.887 -13.779 3.557 1.00 81.25 777 ASP A N 1
ATOM 6035 C CA . ASP A 1 777 ? -21.673 -13.555 4.771 1.00 81.25 777 ASP A CA 1
ATOM 6036 C C . ASP A 1 777 ? -21.374 -12.184 5.394 1.00 81.25 777 ASP A C 1
ATOM 6038 O O . ASP A 1 777 ? -20.224 -11.873 5.736 1.00 81.25 777 ASP A O 1
ATOM 6042 N N . PHE A 1 778 ? -22.432 -11.419 5.662 1.00 86.94 778 PHE A N 1
ATOM 6043 C CA . PHE A 1 778 ? -22.360 -10.175 6.422 1.00 86.94 778 PHE A CA 1
ATOM 6044 C C . PHE A 1 778 ? -22.077 -10.446 7.907 1.00 86.94 778 PHE A C 1
ATOM 6046 O O . PHE A 1 778 ? -22.896 -11.042 8.601 1.00 86.94 778 PHE A O 1
ATOM 6053 N N . ASN A 1 779 ? -20.937 -9.991 8.424 1.00 87.88 779 ASN A N 1
ATOM 6054 C CA . ASN A 1 779 ? -20.499 -10.185 9.810 1.00 87.88 779 ASN A CA 1
ATOM 6055 C C . ASN A 1 779 ? -20.024 -8.861 10.448 1.00 87.88 779 ASN A C 1
ATOM 6057 O O . ASN A 1 779 ? -18.852 -8.719 10.801 1.00 87.88 779 ASN A O 1
ATOM 6061 N N . PRO A 1 780 ? -20.918 -7.874 10.661 1.00 90.19 780 PRO A N 1
ATOM 6062 C CA . PRO A 1 780 ? -20.552 -6.552 11.184 1.00 90.19 780 PRO A CA 1
ATOM 6063 C C . PRO A 1 780 ? -20.033 -6.575 12.630 1.00 90.19 780 PRO A C 1
ATOM 6065 O O . PRO A 1 780 ? -19.463 -5.583 13.094 1.00 90.19 780 PRO A O 1
ATOM 6068 N N . ILE A 1 781 ? -20.228 -7.690 13.346 1.00 91.31 781 ILE A N 1
ATOM 6069 C CA . ILE A 1 781 ? -19.659 -7.939 14.669 1.00 91.31 781 ILE A CA 1
ATOM 6070 C C . ILE A 1 781 ? -18.624 -9.064 14.558 1.00 91.31 781 ILE A C 1
ATOM 6072 O O . ILE A 1 781 ? -18.973 -10.246 14.478 1.00 91.31 781 ILE A O 1
ATOM 6076 N N . ARG A 1 782 ? -17.339 -8.707 14.605 1.00 90.88 782 ARG A N 1
ATOM 6077 C CA . ARG A 1 782 ? -16.233 -9.669 14.645 1.00 90.88 782 ARG A CA 1
ATOM 6078 C C . ARG A 1 782 ? -16.250 -10.379 15.993 1.00 90.88 782 ARG A C 1
ATOM 6080 O O . ARG A 1 782 ? -16.109 -9.717 17.014 1.00 90.88 782 ARG A O 1
ATOM 6087 N N . THR A 1 783 ? -16.447 -11.696 15.996 1.00 89.00 783 THR A N 1
ATOM 6088 C CA . THR A 1 783 ? -16.557 -12.525 17.209 1.00 89.00 783 THR A CA 1
ATOM 6089 C C . THR A 1 783 ? -16.023 -13.935 16.974 1.00 89.00 783 THR A C 1
ATOM 6091 O O . THR A 1 783 ? -15.922 -14.384 15.833 1.00 89.00 783 THR A O 1
ATOM 6094 N N . GLY A 1 784 ? -15.773 -14.664 18.061 1.00 88.12 784 GLY A N 1
ATOM 6095 C CA . GLY A 1 784 ? -15.526 -16.103 18.031 1.00 88.12 784 GLY A CA 1
ATOM 6096 C C . GLY A 1 784 ? -14.048 -16.439 17.897 1.00 88.12 784 GLY A C 1
ATOM 6097 O O . GLY A 1 784 ? -13.217 -15.880 18.613 1.00 88.12 784 GLY A O 1
ATOM 6098 N N . VAL A 1 785 ? -13.729 -17.391 17.023 1.00 89.56 785 VAL A N 1
ATOM 6099 C CA . VAL A 1 785 ? -12.348 -17.822 16.778 1.00 89.56 785 VAL A CA 1
ATOM 6100 C C . VAL A 1 785 ? -12.015 -17.773 15.297 1.00 89.56 785 VAL A C 1
ATOM 6102 O O . VAL A 1 785 ? -12.873 -17.980 14.441 1.00 89.56 785 VAL A O 1
ATOM 6105 N N . MET A 1 786 ? -10.751 -17.517 15.003 1.00 92.25 786 MET A N 1
ATOM 6106 C CA . MET A 1 786 ? -10.173 -17.542 13.669 1.00 92.25 786 MET A CA 1
ATOM 6107 C C . MET A 1 786 ? -9.087 -18.607 13.609 1.00 92.25 786 MET A C 1
ATOM 6109 O O . MET A 1 786 ? -8.352 -18.815 14.575 1.00 92.25 786 MET A O 1
ATOM 6113 N N . LYS A 1 787 ? -8.962 -19.257 12.459 1.00 92.69 787 LYS A N 1
ATOM 6114 C CA . LYS A 1 787 ? -7.861 -20.162 12.143 1.00 92.69 787 LYS A CA 1
ATOM 6115 C C . LYS A 1 787 ? -7.174 -19.685 10.872 1.00 92.69 787 LYS A C 1
ATOM 6117 O O . LYS A 1 787 ? -7.836 -19.363 9.887 1.00 92.69 787 LYS A O 1
ATOM 6122 N N . LEU A 1 788 ? -5.845 -19.665 10.884 1.00 94.38 788 LEU A N 1
ATOM 6123 C CA . LEU A 1 788 ? -5.053 -19.416 9.681 1.00 94.38 788 LEU A CA 1
ATOM 6124 C C . LEU A 1 788 ? -5.047 -20.693 8.830 1.00 94.38 788 LEU A C 1
ATOM 6126 O O . LEU A 1 788 ? -4.502 -21.713 9.252 1.00 94.38 788 LEU A O 1
ATOM 6130 N N . ASN A 1 789 ? -5.674 -20.658 7.654 1.00 92.94 789 ASN A N 1
ATOM 6131 C CA . ASN A 1 789 ? -5.767 -21.828 6.780 1.00 92.94 789 ASN A CA 1
ATOM 6132 C C . ASN A 1 789 ? -4.585 -21.917 5.814 1.00 92.94 789 ASN A C 1
ATOM 6134 O O . ASN A 1 789 ? -4.009 -22.988 5.648 1.00 92.94 789 ASN A O 1
ATOM 6138 N N . LYS A 1 790 ? -4.210 -20.789 5.196 1.00 94.12 790 LYS A N 1
ATOM 6139 C CA . LYS A 1 790 ? -3.032 -20.687 4.325 1.00 94.12 790 LYS A CA 1
ATOM 6140 C C . LYS A 1 790 ? -2.333 -19.357 4.528 1.00 94.12 790 LYS A C 1
ATOM 6142 O O . LYS A 1 790 ? -2.984 -18.321 4.658 1.00 94.12 790 LYS A O 1
ATOM 6147 N N . LEU A 1 791 ? -1.009 -19.393 4.481 1.00 94.81 791 LEU A N 1
ATOM 6148 C CA . LEU A 1 791 ? -0.162 -18.215 4.388 1.00 94.81 791 LEU A CA 1
ATOM 6149 C C . LEU A 1 791 ? 0.913 -18.464 3.340 1.00 94.81 791 LEU A C 1
ATOM 6151 O O . LEU A 1 791 ? 1.542 -19.522 3.339 1.00 94.81 791 LEU A O 1
ATOM 6155 N N . ARG A 1 792 ? 1.145 -17.474 2.479 1.00 94.31 792 ARG A N 1
ATOM 6156 C CA . ARG A 1 792 ? 2.135 -17.567 1.410 1.00 94.31 792 ARG A CA 1
ATOM 6157 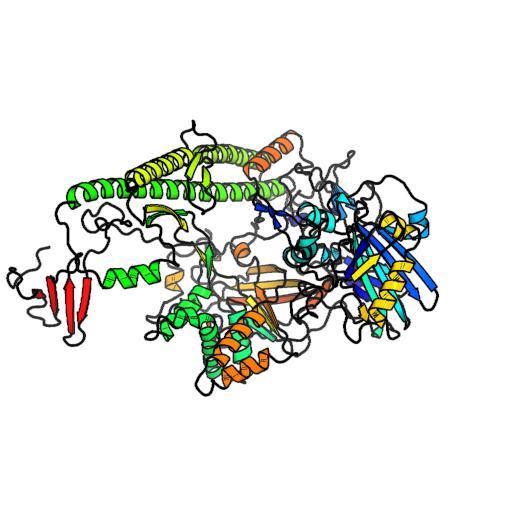C C . ARG A 1 792 ? 2.870 -16.260 1.207 1.00 94.31 792 ARG A C 1
ATOM 6159 O O . ARG A 1 792 ? 2.254 -15.224 0.977 1.00 94.31 792 ARG A O 1
ATOM 6166 N N . LEU A 1 793 ? 4.194 -16.330 1.238 1.00 94.56 793 LEU A N 1
ATOM 6167 C CA . LEU A 1 793 ? 5.057 -15.229 0.831 1.00 94.56 793 LEU A CA 1
ATOM 6168 C C . LEU A 1 793 ? 5.295 -15.302 -0.672 1.00 94.56 793 LEU A C 1
ATOM 6170 O O . LEU A 1 793 ? 5.555 -16.387 -1.198 1.00 94.56 793 LEU A O 1
ATOM 6174 N N . VAL A 1 794 ? 5.235 -14.152 -1.337 1.00 94.38 794 VAL A N 1
ATOM 6175 C CA . VAL A 1 794 ? 5.587 -14.004 -2.754 1.00 94.38 794 VAL A CA 1
ATOM 6176 C C . VAL A 1 794 ? 6.722 -12.993 -2.873 1.00 94.38 794 VAL A C 1
ATOM 6178 O O . VAL A 1 794 ? 6.653 -11.899 -2.301 1.00 94.38 794 VAL A O 1
ATOM 6181 N N . ASP A 1 795 ? 7.778 -13.378 -3.586 1.00 94.44 795 ASP A N 1
ATOM 6182 C CA . ASP A 1 795 ? 8.950 -12.533 -3.804 1.00 94.44 795 ASP A CA 1
ATOM 6183 C C . ASP A 1 795 ? 8.853 -11.656 -5.059 1.00 94.44 795 ASP A C 1
ATOM 6185 O O . ASP A 1 795 ? 7.919 -11.773 -5.852 1.00 94.44 795 ASP A O 1
ATOM 6189 N N . SER A 1 796 ? 9.842 -10.781 -5.253 1.00 95.31 796 SER A N 1
ATOM 6190 C CA . SER A 1 796 ? 9.916 -9.863 -6.395 1.00 95.31 796 SER A CA 1
ATOM 6191 C C . SER A 1 796 ? 9.905 -10.549 -7.768 1.00 95.31 796 SER A C 1
ATOM 6193 O O . SER A 1 796 ? 9.515 -9.909 -8.735 1.00 95.31 796 SER A O 1
ATOM 6195 N N . PHE A 1 797 ? 10.294 -11.823 -7.888 1.00 96.25 797 PHE A N 1
ATOM 6196 C CA . PHE A 1 797 ? 10.250 -12.592 -9.141 1.00 96.25 797 PHE A CA 1
ATOM 6197 C C . PHE A 1 797 ? 8.995 -13.470 -9.278 1.00 96.25 797 PHE A C 1
ATOM 6199 O O . PHE A 1 797 ? 8.821 -14.144 -10.295 1.00 96.25 797 PHE A O 1
ATOM 6206 N N . GLY A 1 798 ? 8.120 -13.482 -8.272 1.00 94.88 798 GLY A N 1
ATOM 6207 C CA . GLY A 1 798 ? 6.949 -14.351 -8.221 1.00 94.88 798 GLY A CA 1
ATOM 6208 C C . GLY A 1 798 ? 7.239 -15.761 -7.705 1.00 94.88 798 GLY A C 1
ATOM 6209 O O . GLY A 1 798 ? 6.341 -16.608 -7.788 1.00 94.88 798 GLY A O 1
ATOM 6210 N N . GLN A 1 799 ? 8.439 -16.015 -7.161 1.00 94.25 799 GLN A N 1
ATOM 6211 C CA . GLN A 1 799 ? 8.712 -17.223 -6.377 1.00 94.25 799 GLN A CA 1
ATOM 6212 C C . GLN A 1 799 ? 7.841 -17.201 -5.122 1.00 94.25 799 GLN A C 1
ATOM 6214 O O . GLN A 1 799 ? 7.533 -16.137 -4.579 1.00 94.25 799 GLN A O 1
ATOM 6219 N N . VAL A 1 800 ? 7.462 -18.382 -4.640 1.00 93.81 800 VAL A N 1
ATOM 6220 C CA . VAL A 1 800 ? 6.563 -18.510 -3.494 1.00 93.81 800 VAL A CA 1
ATOM 6221 C C . VAL A 1 800 ? 7.160 -19.349 -2.378 1.00 93.81 800 VAL A C 1
ATOM 6223 O O . VAL A 1 800 ? 7.907 -20.302 -2.614 1.00 93.81 800 VAL A O 1
ATOM 6226 N N . GLN A 1 801 ? 6.755 -19.037 -1.152 1.00 91.69 801 GLN A N 1
ATOM 6227 C CA . GLN A 1 801 ? 6.963 -19.893 0.005 1.00 91.69 801 GLN A CA 1
ATOM 6228 C C . GLN A 1 801 ? 5.664 -20.019 0.801 1.00 91.69 801 GLN A C 1
ATOM 6230 O O . GLN A 1 801 ? 5.189 -19.044 1.381 1.00 91.69 801 GLN A O 1
ATOM 6235 N N . GLU A 1 802 ? 5.108 -21.228 0.825 1.00 91.94 802 GLU A N 1
ATOM 6236 C CA . GLU A 1 802 ? 3.977 -21.581 1.690 1.00 91.94 802 GLU A CA 1
ATOM 6237 C C . GLU A 1 802 ? 4.466 -21.705 3.139 1.00 91.94 802 GLU A C 1
ATOM 6239 O O . GLU A 1 802 ? 5.569 -22.208 3.384 1.00 91.94 802 GLU A O 1
ATOM 6244 N N . LEU A 1 803 ? 3.661 -21.248 4.097 1.00 91.06 803 LEU A N 1
ATOM 6245 C CA . LEU A 1 803 ? 3.979 -21.290 5.522 1.00 91.06 803 LEU A CA 1
ATOM 6246 C C . LEU A 1 803 ? 2.996 -22.210 6.253 1.00 91.06 803 LEU A C 1
ATOM 6248 O O . LEU A 1 803 ? 1.784 -22.123 6.069 1.00 91.06 803 LEU A O 1
ATOM 6252 N N . ASP A 1 804 ? 3.533 -23.071 7.109 1.00 88.50 804 ASP A N 1
ATOM 6253 C CA . ASP A 1 804 ? 2.791 -23.973 7.977 1.00 88.50 804 ASP A CA 1
ATOM 6254 C C . ASP A 1 804 ? 2.132 -23.185 9.099 1.00 88.50 804 ASP A C 1
ATOM 6256 O O . ASP A 1 804 ? 2.791 -22.569 9.939 1.00 88.50 804 ASP A O 1
ATOM 6260 N N . THR A 1 805 ? 0.808 -23.237 9.102 1.00 89.25 805 THR A N 1
ATOM 6261 C CA . THR A 1 805 ? -0.059 -22.592 10.081 1.00 89.25 805 THR A CA 1
ATOM 6262 C C . THR A 1 805 ? -0.545 -23.554 11.166 1.00 89.25 805 THR A C 1
ATOM 6264 O O . THR A 1 805 ? -1.411 -23.189 11.960 1.00 89.25 805 THR A O 1
ATOM 6267 N N . SER A 1 806 ? -0.008 -24.779 11.225 1.00 85.12 806 SER A N 1
ATOM 6268 C CA . SER A 1 806 ? -0.426 -25.811 12.181 1.00 85.12 806 SER A CA 1
ATOM 6269 C C . SER A 1 806 ? -0.086 -25.484 13.633 1.00 85.12 806 SER A C 1
ATOM 6271 O O . SER A 1 806 ? -0.746 -25.997 14.534 1.00 85.12 806 SER A O 1
ATOM 6273 N N . LYS A 1 807 ? 0.920 -24.632 13.865 1.00 84.06 807 LYS A N 1
ATOM 6274 C CA . LYS A 1 807 ? 1.326 -24.182 15.194 1.00 84.06 807 LYS A CA 1
ATOM 6275 C C . LYS A 1 807 ? 1.626 -22.691 15.198 1.00 84.06 807 LYS A C 1
ATOM 6277 O O . LYS A 1 807 ? 2.496 -22.217 14.469 1.00 84.06 807 LYS A O 1
ATOM 6282 N N . LEU A 1 808 ? 0.941 -21.974 16.076 1.00 89.50 808 LEU A N 1
ATOM 6283 C CA . LEU A 1 808 ? 0.994 -20.527 16.220 1.00 89.50 808 LEU A CA 1
ATOM 6284 C C . LEU A 1 808 ? 1.372 -20.135 17.653 1.00 89.50 808 LEU A C 1
ATOM 6286 O O . LEU A 1 808 ? 1.192 -20.892 18.607 1.00 89.50 808 LEU A O 1
ATOM 6290 N N . PHE A 1 809 ? 1.866 -18.909 17.800 1.00 89.56 809 PHE A N 1
ATOM 6291 C CA . PHE A 1 809 ? 2.102 -18.252 19.084 1.00 89.56 809 PHE A CA 1
ATOM 6292 C C . PHE A 1 809 ? 1.180 -17.025 19.197 1.00 89.56 809 PHE A C 1
ATOM 6294 O O . PHE A 1 809 ? 1.601 -15.915 18.861 1.00 89.56 809 PHE A O 1
ATOM 6301 N N . PRO A 1 810 ? -0.102 -17.195 19.572 1.00 92.00 810 PRO A N 1
ATOM 6302 C CA . PRO A 1 810 ? -0.998 -16.061 19.761 1.00 92.00 810 PRO A CA 1
ATOM 6303 C C . PRO A 1 810 ? -0.580 -15.252 20.995 1.00 92.00 810 PRO A C 1
ATOM 6305 O O . PRO A 1 810 ? -0.193 -15.820 22.016 1.00 92.00 810 PRO A O 1
ATOM 6308 N N . ALA A 1 811 ? -0.694 -13.929 20.907 1.00 92.06 811 ALA A N 1
ATOM 6309 C CA . ALA A 1 811 ? -0.600 -13.040 22.055 1.00 92.06 811 ALA A CA 1
ATOM 6310 C C . ALA A 1 811 ? -1.644 -13.409 23.107 1.00 92.06 811 ALA A C 1
ATOM 6312 O O . ALA A 1 811 ? -2.713 -13.932 22.779 1.00 92.06 811 ALA A O 1
ATOM 6313 N N . THR A 1 812 ? -1.366 -13.097 24.370 1.00 88.88 812 THR A N 1
ATOM 6314 C CA . THR A 1 812 ? -2.212 -13.504 25.500 1.00 88.88 812 THR A CA 1
ATOM 6315 C C . THR A 1 812 ? -3.671 -13.067 25.327 1.00 88.88 812 THR A C 1
ATOM 6317 O O . THR A 1 812 ? -4.578 -13.844 25.619 1.00 88.88 812 THR A O 1
ATOM 6320 N N . ALA A 1 813 ? -3.914 -11.870 24.782 1.00 85.94 813 ALA A N 1
ATOM 6321 C CA . ALA A 1 813 ? -5.259 -11.349 24.516 1.00 85.94 813 ALA A CA 1
ATOM 6322 C C . ALA A 1 813 ? -6.035 -12.121 23.425 1.00 85.94 813 ALA A C 1
ATOM 6324 O O . ALA A 1 813 ? -7.264 -12.049 23.359 1.00 85.94 813 ALA A O 1
ATOM 6325 N N . LEU A 1 814 ? -5.325 -12.854 22.564 1.00 90.12 814 LEU A N 1
ATOM 6326 C CA . LEU A 1 814 ? -5.872 -13.619 21.442 1.00 90.12 814 LEU A CA 1
ATOM 6327 C C . LEU A 1 814 ? -5.742 -15.138 21.637 1.00 90.12 814 LEU A C 1
ATOM 6329 O O . LEU A 1 814 ? -6.113 -15.907 20.751 1.00 90.12 814 LEU A O 1
ATOM 6333 N N . ALA A 1 815 ? -5.202 -15.597 22.764 1.00 88.75 815 ALA A N 1
ATOM 6334 C CA . ALA A 1 815 ? -4.988 -17.013 23.014 1.00 88.75 815 ALA A CA 1
ATOM 6335 C C . ALA A 1 815 ? -6.315 -17.743 23.280 1.00 88.75 815 ALA A C 1
ATOM 6337 O O . ALA A 1 815 ? -7.184 -17.262 24.009 1.00 88.75 815 ALA A O 1
ATOM 6338 N N . VAL A 1 816 ? -6.454 -18.945 22.721 1.00 85.50 816 VAL A N 1
ATOM 6339 C CA . VAL A 1 816 ? -7.555 -19.863 23.038 1.00 85.50 816 VAL A CA 1
ATOM 6340 C C . VAL A 1 816 ? -7.016 -20.943 23.981 1.00 85.50 816 VAL A C 1
ATOM 6342 O O . VAL A 1 816 ? -6.043 -21.608 23.623 1.00 85.50 816 VAL A O 1
ATOM 6345 N N . PRO A 1 817 ? -7.615 -21.157 25.169 1.00 79.38 817 PRO A N 1
ATOM 6346 C CA . PRO A 1 817 ? -7.178 -22.214 26.077 1.00 79.38 817 PRO A CA 1
ATOM 6347 C C . PRO A 1 817 ? -7.117 -23.582 25.385 1.00 79.38 817 PRO A C 1
ATOM 6349 O O . PRO A 1 817 ? -8.036 -23.946 24.655 1.00 79.38 817 PRO A O 1
ATOM 6352 N N . GLU A 1 818 ? -6.040 -24.333 25.637 1.00 79.00 818 GLU A N 1
ATOM 6353 C CA . GLU A 1 818 ? -5.813 -25.694 25.111 1.00 79.00 818 GLU A CA 1
ATOM 6354 C C . GLU A 1 818 ? -5.716 -25.800 23.574 1.00 79.00 818 GLU A C 1
ATOM 6356 O O . GLU A 1 818 ? -5.774 -26.899 23.024 1.00 79.00 818 GLU A O 1
ATOM 6361 N N . SER A 1 819 ? -5.525 -24.679 22.871 1.00 84.44 819 SER A N 1
ATOM 6362 C CA . SER A 1 819 ? -5.339 -24.638 21.420 1.00 84.44 819 SER A CA 1
ATOM 6363 C C . SER A 1 819 ? -4.092 -23.842 21.042 1.00 84.44 819 SER A C 1
ATOM 6365 O O . SER A 1 819 ? -3.876 -22.732 21.517 1.00 84.44 819 SER A O 1
ATOM 6367 N N . ASP A 1 820 ? -3.322 -24.380 20.102 1.00 82.94 820 ASP A N 1
ATOM 6368 C CA . ASP A 1 820 ? -2.097 -23.794 19.554 1.00 82.94 820 ASP A CA 1
ATOM 6369 C C . ASP A 1 820 ? -2.243 -23.286 18.108 1.00 82.94 820 ASP A C 1
ATOM 6371 O O . ASP A 1 820 ? -1.262 -22.862 17.508 1.00 82.94 820 ASP A O 1
ATOM 6375 N N . HIS A 1 821 ? -3.451 -23.311 17.538 1.00 85.00 821 HIS A N 1
ATOM 6376 C CA . HIS A 1 821 ? -3.710 -22.925 16.140 1.00 85.00 821 HIS A CA 1
ATOM 6377 C C . HIS A 1 821 ? -4.966 -22.056 15.948 1.00 85.00 821 HIS A C 1
ATOM 6379 O O . HIS A 1 821 ? -5.185 -21.517 14.862 1.00 85.00 821 HIS A O 1
ATOM 6385 N N . LEU A 1 822 ? -5.801 -21.916 16.982 1.00 90.06 822 LEU A N 1
ATOM 6386 C CA . LEU A 1 822 ? -6.943 -21.001 17.000 1.00 90.06 822 LEU A CA 1
ATOM 6387 C C . LEU A 1 822 ? -6.582 -19.675 17.666 1.00 90.06 822 LEU A C 1
ATOM 6389 O O . LEU A 1 822 ? -5.840 -19.630 18.647 1.00 90.06 822 LEU A O 1
ATOM 6393 N N . ILE A 1 823 ? -7.178 -18.610 17.146 1.00 92.50 823 ILE A N 1
ATOM 6394 C CA . ILE A 1 823 ? -6.988 -17.227 17.572 1.00 92.50 823 ILE A CA 1
ATOM 6395 C C . ILE A 1 823 ? -8.347 -16.711 18.041 1.00 92.50 823 ILE A C 1
ATOM 6397 O O . ILE A 1 823 ? -9.313 -16.714 17.277 1.00 92.50 823 ILE A O 1
ATOM 6401 N N . HIS A 1 824 ? -8.446 -16.289 19.296 1.00 90.31 824 HIS A N 1
ATOM 6402 C CA . HIS A 1 824 ? -9.642 -15.660 19.839 1.00 90.31 824 HIS A CA 1
ATOM 6403 C C . HIS A 1 824 ? -9.826 -14.275 19.217 1.00 90.31 824 HIS A C 1
ATOM 6405 O O . HIS A 1 824 ? -8.890 -13.479 19.170 1.00 90.31 824 HIS A O 1
ATOM 6411 N N . LEU A 1 825 ? -11.043 -13.976 18.767 1.00 90.50 825 LEU A N 1
ATOM 6412 C CA . LEU A 1 825 ? -11.414 -12.654 18.286 1.00 90.50 825 LEU A CA 1
ATOM 6413 C C . LEU A 1 825 ? -12.409 -12.023 19.265 1.00 90.50 825 LEU A C 1
ATOM 6415 O O . LEU A 1 825 ? -13.560 -12.475 19.341 1.00 90.50 825 LEU A O 1
ATOM 6419 N N . PRO A 1 826 ? -11.999 -10.975 20.004 1.00 88.81 826 PRO A N 1
ATOM 6420 C CA . PRO A 1 826 ? -12.894 -10.320 20.941 1.00 88.81 826 PRO A CA 1
ATOM 6421 C C . PRO A 1 826 ? -14.040 -9.626 20.185 1.00 88.81 826 PRO A C 1
ATOM 6423 O O . PRO A 1 826 ? -13.853 -9.222 19.030 1.00 88.81 826 PRO A O 1
ATOM 6426 N N . PRO A 1 827 ? -15.227 -9.479 20.805 1.00 90.88 827 PRO A N 1
ATOM 6427 C CA . PRO A 1 827 ? -16.392 -8.908 20.145 1.00 90.88 827 PRO A CA 1
ATOM 6428 C C . PRO A 1 827 ? -16.158 -7.438 19.795 1.00 90.88 827 PRO A C 1
ATOM 6430 O O . PRO A 1 827 ? -15.912 -6.610 20.677 1.00 90.88 827 PRO A O 1
ATOM 6433 N N . ARG A 1 828 ? -16.225 -7.106 18.502 1.00 92.06 828 ARG A N 1
ATOM 6434 C CA . ARG A 1 828 ? -15.978 -5.752 17.977 1.00 92.06 828 ARG A CA 1
ATOM 6435 C C . ARG A 1 828 ? -16.928 -5.402 16.845 1.00 92.06 828 ARG A C 1
ATOM 6437 O O . ARG A 1 828 ? -17.149 -6.224 15.962 1.00 92.06 828 ARG A O 1
ATOM 6444 N N . LEU A 1 829 ? -17.420 -4.163 16.827 1.00 94.00 829 LEU A N 1
ATOM 6445 C CA . LEU A 1 829 ? -18.053 -3.597 15.634 1.00 94.00 829 LEU A CA 1
ATOM 6446 C C . LEU A 1 829 ? -16.959 -3.316 14.608 1.00 94.00 829 LEU A C 1
ATOM 6448 O O . LEU A 1 829 ? -16.010 -2.601 14.909 1.00 94.00 829 LEU A O 1
ATOM 6452 N N . VAL A 1 830 ? -17.067 -3.918 13.428 1.00 93.69 830 VAL A N 1
ATOM 6453 C CA . VAL A 1 830 ? -16.029 -3.833 12.390 1.00 93.69 830 VAL A CA 1
ATOM 6454 C C . VAL A 1 830 ? -16.033 -2.472 11.695 1.00 93.69 830 VAL A C 1
ATOM 6456 O O . VAL A 1 830 ? -14.984 -1.960 11.300 1.00 93.69 830 VAL A O 1
ATOM 6459 N N . GLN A 1 831 ? -17.213 -1.865 11.590 1.00 91.56 831 GLN A N 1
ATOM 6460 C CA . GLN A 1 831 ? -17.371 -0.490 11.133 1.00 91.56 831 GLN A CA 1
ATOM 6461 C C . GLN A 1 831 ? -16.880 0.508 12.198 1.00 91.56 831 GLN A C 1
ATOM 6463 O O . GLN A 1 831 ? -17.015 0.232 13.395 1.00 91.56 831 GLN A O 1
ATOM 6468 N N . PRO A 1 832 ? -16.368 1.686 11.799 1.00 92.38 832 PRO A N 1
ATOM 6469 C CA . PRO A 1 832 ? -16.034 2.746 12.743 1.00 92.38 832 PRO A CA 1
ATOM 6470 C C . PRO A 1 832 ? -17.231 3.111 13.633 1.00 92.38 832 PRO A C 1
ATOM 6472 O O . PRO A 1 832 ? -18.325 3.389 13.143 1.00 92.38 832 PRO A O 1
ATOM 6475 N N . ALA A 1 833 ? -17.025 3.124 14.950 1.00 91.94 833 ALA A N 1
ATOM 6476 C CA . ALA A 1 833 ? -18.068 3.408 15.932 1.00 91.94 833 ALA A CA 1
ATOM 6477 C C . ALA A 1 833 ? -17.581 4.401 16.995 1.00 91.94 833 ALA A C 1
ATOM 6479 O O . ALA A 1 833 ? -16.403 4.442 17.342 1.00 91.94 833 ALA A O 1
ATOM 6480 N N . ALA A 1 834 ? -18.489 5.224 17.519 1.00 87.75 834 ALA A N 1
ATOM 6481 C CA . ALA A 1 834 ? -18.198 6.173 18.589 1.00 87.75 834 ALA A CA 1
ATOM 6482 C C . ALA A 1 834 ? -19.372 6.250 19.561 1.00 87.75 834 ALA A C 1
ATOM 6484 O O . ALA A 1 834 ? -20.528 6.320 19.142 1.00 87.75 834 ALA A O 1
ATOM 6485 N N . LEU A 1 835 ? -19.066 6.329 20.855 1.00 84.50 835 LEU A N 1
ATOM 6486 C CA . LEU A 1 835 ? -20.032 6.708 21.877 1.00 84.50 835 LEU A CA 1
ATOM 6487 C C . LEU A 1 835 ? -19.841 8.193 22.199 1.00 84.50 835 LEU A C 1
ATOM 6489 O O . LEU A 1 835 ? -18.771 8.610 22.636 1.00 84.50 835 LEU A O 1
ATOM 6493 N N . ARG A 1 836 ? -20.870 9.008 21.951 1.00 77.88 836 ARG A N 1
ATOM 6494 C CA . ARG A 1 836 ? -20.822 10.460 22.177 1.00 77.88 836 ARG A CA 1
ATOM 6495 C C . ARG A 1 836 ? -21.638 10.827 23.408 1.00 77.88 836 ARG A C 1
ATOM 6497 O O . ARG A 1 836 ? -22.866 10.782 23.377 1.00 77.88 836 ARG A O 1
ATOM 6504 N N . PHE A 1 837 ? -20.955 11.247 24.467 1.00 77.56 837 PHE A N 1
ATOM 6505 C CA . PHE A 1 837 ? -21.600 11.822 25.644 1.00 77.56 837 PHE A CA 1
ATOM 6506 C C . PHE A 1 837 ? -21.899 13.303 25.397 1.00 77.56 837 PHE A C 1
ATOM 6508 O O . PHE A 1 837 ? -20.989 14.129 25.340 1.00 77.56 837 PHE A O 1
ATOM 6515 N N . ARG A 1 838 ? -23.183 13.633 25.235 1.00 76.00 838 ARG A N 1
ATOM 6516 C CA . ARG A 1 838 ? -23.682 15.012 25.130 1.00 76.00 838 ARG A CA 1
ATOM 6517 C C . ARG A 1 838 ? -24.255 15.415 26.479 1.00 76.00 838 ARG A C 1
ATOM 6519 O O . ARG A 1 838 ? -25.424 15.167 26.760 1.00 76.00 838 ARG A O 1
ATOM 6526 N N . LEU A 1 839 ? -23.385 15.920 27.348 1.00 82.94 839 LEU A N 1
ATOM 6527 C CA . LEU A 1 839 ? -23.769 16.291 28.706 1.00 82.94 839 LEU A CA 1
ATOM 6528 C C . LEU A 1 839 ? -24.643 17.550 28.677 1.00 82.94 839 LEU A C 1
ATOM 6530 O O . LEU A 1 839 ? -24.379 18.463 27.900 1.00 82.94 839 LEU A O 1
ATOM 6534 N N . LEU A 1 840 ? -25.670 17.598 29.521 1.00 82.56 840 LEU A N 1
ATOM 6535 C CA . LEU A 1 840 ? -26.550 18.760 29.671 1.00 82.56 840 LEU A CA 1
ATOM 6536 C C . LEU A 1 840 ? -26.035 19.664 30.795 1.00 82.56 840 LEU A C 1
ATOM 6538 O O . LEU A 1 840 ? -25.408 19.180 31.735 1.00 82.56 840 LEU A O 1
ATOM 6542 N N . ALA A 1 841 ? -26.288 20.966 30.693 1.00 81.19 841 ALA A N 1
ATOM 6543 C CA . ALA A 1 841 ? -25.986 21.935 31.736 1.00 81.19 841 ALA A CA 1
ATOM 6544 C C . ALA A 1 841 ? -26.836 21.652 32.983 1.00 81.19 841 ALA A C 1
ATOM 6546 O O . ALA A 1 841 ? -28.049 21.457 32.885 1.00 81.19 841 ALA A O 1
ATOM 6547 N N . ALA A 1 842 ? -26.199 21.657 34.154 1.00 80.12 842 ALA A N 1
ATOM 6548 C CA . ALA A 1 842 ? -26.849 21.286 35.409 1.00 80.12 842 ALA A CA 1
ATOM 6549 C C . ALA A 1 842 ? -27.948 22.272 35.854 1.00 80.12 842 ALA A C 1
ATOM 6551 O O . ALA A 1 842 ? -28.919 21.848 36.475 1.00 80.12 842 ALA A O 1
ATOM 6552 N N . ASP A 1 843 ? -27.803 23.562 35.532 1.00 70.38 843 ASP A N 1
ATOM 6553 C CA . ASP A 1 843 ? -28.655 24.628 36.080 1.00 70.38 843 ASP A CA 1
ATOM 6554 C C . ASP A 1 843 ? -29.953 24.866 35.277 1.00 70.38 843 ASP A C 1
ATOM 6556 O O . ASP A 1 843 ? -30.969 25.224 35.869 1.00 70.38 843 ASP A O 1
ATOM 6560 N N . ASP A 1 844 ? -29.940 24.632 33.956 1.00 64.12 844 ASP A N 1
ATOM 6561 C CA . ASP A 1 844 ? -31.081 24.881 33.047 1.00 64.12 844 ASP A CA 1
ATOM 6562 C C . ASP A 1 844 ? -31.699 23.595 32.459 1.00 64.12 844 ASP A C 1
ATOM 6564 O O . ASP A 1 844 ? -32.772 23.654 31.863 1.00 64.12 844 ASP A O 1
ATOM 6568 N N . GLY A 1 845 ? -31.049 22.430 32.600 1.00 58.16 845 GLY A N 1
ATOM 6569 C CA . GLY A 1 845 ? -31.581 21.104 32.240 1.00 58.16 845 GLY A CA 1
ATOM 6570 C C . GLY A 1 845 ? -31.797 20.811 30.744 1.00 58.16 845 GLY A C 1
ATOM 6571 O O . GLY A 1 845 ? -31.741 19.648 30.355 1.00 58.16 845 GLY A O 1
ATOM 6572 N N . ASP A 1 846 ? -31.980 21.831 29.902 1.00 62.78 846 ASP A N 1
ATOM 6573 C CA . ASP A 1 846 ? -32.367 21.683 28.489 1.00 62.78 846 ASP A CA 1
ATOM 6574 C C . ASP A 1 846 ? -31.230 22.000 27.489 1.00 62.78 846 ASP A C 1
ATOM 6576 O O . ASP A 1 846 ? -31.317 21.656 26.308 1.00 62.78 846 ASP A O 1
ATOM 6580 N N . GLY A 1 847 ? -30.144 22.646 27.934 1.00 64.50 847 GLY A N 1
ATOM 6581 C CA . GLY A 1 847 ? -29.008 23.045 27.088 1.00 64.50 847 GLY A CA 1
ATOM 6582 C C . GLY A 1 847 ? -27.804 22.102 27.187 1.00 64.50 847 GLY A C 1
ATOM 6583 O O . GLY A 1 847 ? -27.444 21.675 28.277 1.00 64.50 847 GLY A O 1
ATOM 6584 N N . GLU A 1 848 ? -27.135 21.797 26.069 1.00 71.88 848 GLU A N 1
ATOM 6585 C CA . GLU A 1 848 ? -25.879 21.024 26.069 1.00 71.88 848 GLU A CA 1
ATOM 6586 C C . GLU A 1 848 ? -24.722 21.840 26.668 1.00 71.88 848 GLU A C 1
ATOM 6588 O O . GLU A 1 848 ? -24.510 23.004 26.320 1.00 71.88 848 GLU A O 1
ATOM 6593 N N . ALA A 1 849 ? -23.953 21.208 27.550 1.00 74.06 849 ALA A N 1
ATOM 6594 C CA . ALA A 1 849 ? -22.790 21.792 28.186 1.00 74.06 849 ALA A CA 1
ATOM 6595 C C . ALA A 1 849 ? -21.679 22.122 27.180 1.00 74.06 849 ALA A C 1
ATOM 6597 O O . ALA A 1 849 ? -21.338 21.320 26.303 1.00 74.06 849 ALA A O 1
ATOM 6598 N N . ASN A 1 850 ? -21.054 23.290 27.328 1.00 69.44 850 ASN A N 1
ATOM 6599 C CA . ASN A 1 850 ? -19.957 23.726 26.467 1.00 69.44 850 ASN A CA 1
ATOM 6600 C C . ASN A 1 850 ? -18.778 24.297 27.282 1.00 69.44 850 ASN A C 1
ATOM 6602 O O . ASN A 1 850 ? -18.678 24.095 28.489 1.00 69.44 850 ASN A O 1
ATOM 6606 N N . ALA A 1 851 ? -17.825 24.955 26.613 1.00 63.75 851 ALA A N 1
ATOM 6607 C CA . ALA A 1 851 ? -16.636 25.516 27.264 1.00 63.75 851 ALA A CA 1
ATOM 6608 C C . ALA A 1 851 ? -16.948 26.685 28.227 1.00 63.75 851 ALA A C 1
ATOM 6610 O O . ALA A 1 851 ? -16.053 27.154 28.930 1.00 63.75 851 ALA A O 1
ATOM 6611 N N . HIS A 1 852 ? -18.192 27.169 28.254 1.00 62.31 852 HIS A N 1
ATOM 6612 C CA . HIS A 1 852 ? -18.647 28.230 29.134 1.00 62.31 852 HIS A CA 1
ATOM 6613 C C . HIS A 1 852 ? -18.904 27.697 30.555 1.00 62.31 852 HIS A C 1
ATOM 6615 O O . HIS A 1 852 ? -19.689 26.755 30.714 1.00 62.31 852 HIS A O 1
ATOM 6621 N N . PRO A 1 853 ? -18.326 28.324 31.600 1.00 65.31 853 PRO A N 1
ATOM 6622 C CA . PRO A 1 853 ? -18.499 27.896 32.990 1.00 65.31 853 PRO A CA 1
ATOM 6623 C C . PRO A 1 853 ? -19.956 27.821 33.468 1.00 65.31 853 PRO A C 1
ATOM 6625 O O . PRO A 1 853 ? -20.268 26.955 34.277 1.00 65.31 853 PRO A O 1
ATOM 6628 N N . ASP A 1 854 ? -20.848 28.672 32.949 1.00 65.69 854 ASP A N 1
ATOM 6629 C CA . ASP A 1 854 ? -22.275 28.667 33.332 1.00 65.69 854 ASP A CA 1
ATOM 6630 C C . ASP A 1 854 ? -23.078 27.538 32.648 1.00 65.69 854 ASP A C 1
ATOM 6632 O O . ASP A 1 854 ? -24.242 27.332 32.954 1.00 65.69 854 ASP A O 1
ATOM 6636 N N . THR A 1 855 ? -22.465 26.785 31.726 1.00 69.62 855 THR A N 1
ATOM 6637 C CA . THR A 1 855 ? -23.076 25.598 31.093 1.00 69.62 855 THR A CA 1
ATOM 6638 C C . THR A 1 855 ? -22.456 24.297 31.609 1.00 69.62 855 THR A C 1
ATOM 6640 O O . THR A 1 855 ? -22.410 23.295 30.906 1.00 69.62 855 THR A O 1
ATOM 6643 N N . ASN A 1 856 ? -21.920 24.311 32.831 1.00 75.88 856 ASN A N 1
ATOM 6644 C CA . ASN A 1 856 ? -21.222 23.177 33.430 1.00 75.88 856 ASN A CA 1
ATOM 6645 C C . ASN A 1 856 ? -22.166 21.966 33.617 1.00 75.88 856 ASN A C 1
ATOM 6647 O O . ASN A 1 856 ? -23.256 22.134 34.171 1.00 75.88 856 ASN A O 1
ATOM 6651 N N . PRO A 1 857 ? -21.767 20.744 33.208 1.00 83.94 857 PRO A N 1
ATOM 6652 C CA . PRO A 1 857 ? -22.600 19.557 33.395 1.00 83.94 857 PRO A CA 1
ATOM 6653 C C . PRO A 1 857 ? -22.544 18.978 34.815 1.00 83.94 857 PRO A C 1
ATOM 6655 O O . PRO A 1 857 ? -23.223 18.001 35.121 1.00 83.94 857 PRO A O 1
ATOM 6658 N N . ILE A 1 858 ? -21.697 19.528 35.685 1.00 86.56 858 ILE A N 1
ATOM 6659 C CA . ILE A 1 858 ? -21.494 19.023 37.042 1.00 86.56 858 ILE A CA 1
ATOM 6660 C C . ILE A 1 858 ? -22.646 19.474 37.944 1.00 86.56 858 ILE A C 1
ATOM 6662 O O . ILE A 1 858 ? -22.725 20.642 38.318 1.00 86.56 858 ILE A O 1
ATOM 6666 N N . CYS A 1 859 ? -23.490 18.531 38.367 1.00 85.06 859 CYS A N 1
ATOM 6667 C CA . CYS A 1 859 ? -24.574 18.784 39.327 1.00 85.06 859 CYS A CA 1
ATOM 6668 C C . CYS A 1 859 ? -24.081 18.901 40.786 1.00 85.06 859 CYS A C 1
ATOM 6670 O O . CYS A 1 859 ? -24.750 19.488 41.635 1.00 85.06 859 CYS A O 1
ATOM 6672 N N . GLY A 1 860 ? -22.909 18.343 41.096 1.00 86.56 860 GLY A N 1
ATOM 6673 C CA . GLY A 1 860 ? -22.327 18.313 42.436 1.00 86.56 860 GLY A CA 1
ATOM 6674 C C . GLY A 1 860 ? -21.130 17.373 42.521 1.00 86.56 860 GLY A C 1
ATOM 6675 O O . GLY A 1 860 ? -20.816 16.677 41.557 1.00 86.56 860 GLY A O 1
ATOM 6676 N N . TRP A 1 861 ? -20.468 17.350 43.676 1.00 89.62 861 TRP A N 1
ATOM 6677 C CA . TRP A 1 861 ? -19.301 16.501 43.922 1.00 89.62 861 TRP A CA 1
ATOM 6678 C C . TRP A 1 861 ? -19.566 15.558 45.085 1.00 89.62 861 TRP A C 1
ATOM 6680 O O . TRP A 1 861 ? -20.127 15.957 46.109 1.00 89.62 861 TRP A O 1
ATOM 6690 N N . LEU A 1 862 ? -19.122 14.315 44.932 1.00 91.75 862 LEU A N 1
ATOM 6691 C CA . LEU A 1 862 ? -19.132 13.305 45.978 1.00 91.75 862 LEU A CA 1
ATOM 6692 C C . LEU A 1 862 ? -17.687 12.978 46.330 1.00 91.75 862 LEU A C 1
ATOM 6694 O O . LEU A 1 862 ? -16.882 12.702 45.443 1.00 91.75 862 LEU A O 1
ATOM 6698 N N . LEU A 1 863 ? -17.364 13.019 47.617 1.00 90.00 863 LEU A N 1
ATOM 6699 C CA . LEU A 1 863 ? -16.042 12.676 48.119 1.00 90.00 863 LEU A CA 1
ATOM 6700 C C . LEU A 1 863 ? -16.182 11.537 49.134 1.00 90.00 863 LEU A C 1
ATOM 6702 O O . LEU A 1 863 ? -16.724 11.770 50.223 1.00 90.00 863 LEU A O 1
ATOM 6706 N N . PRO A 1 864 ? -15.739 10.312 48.801 1.00 89.50 864 PRO A N 1
ATOM 6707 C CA . PRO A 1 864 ? -15.688 9.236 49.776 1.00 89.50 864 PRO A CA 1
ATOM 6708 C C . PRO A 1 864 ? -14.672 9.585 50.868 1.00 89.50 864 PRO A C 1
ATOM 6710 O O . PRO A 1 864 ? -13.572 10.064 50.599 1.00 89.50 864 PRO A O 1
ATOM 6713 N N . ASN A 1 865 ? -15.069 9.374 52.117 1.00 83.19 865 ASN A N 1
ATOM 6714 C CA . ASN A 1 865 ? -14.207 9.463 53.282 1.00 83.19 865 ASN A CA 1
ATOM 6715 C C . ASN A 1 865 ? -14.140 8.078 53.932 1.00 83.19 865 ASN A C 1
ATOM 6717 O O . ASN A 1 865 ? -14.983 7.716 54.763 1.00 83.19 865 ASN A O 1
ATOM 6721 N N . ASP A 1 866 ? -13.110 7.332 53.544 1.00 82.81 866 ASP A N 1
ATOM 6722 C CA . ASP A 1 866 ? -12.886 5.945 53.958 1.00 82.81 866 ASP A CA 1
ATOM 6723 C C . ASP A 1 866 ? -12.485 5.811 55.434 1.00 82.81 866 ASP A C 1
ATOM 6725 O O . ASP A 1 866 ? -12.615 4.737 56.016 1.00 82.81 866 ASP A O 1
ATOM 6729 N N . LEU A 1 867 ? -12.041 6.898 56.081 1.00 82.94 867 LEU A N 1
ATOM 6730 C CA . LEU A 1 867 ? -11.726 6.886 57.515 1.00 82.94 867 LEU A CA 1
ATOM 6731 C C . LEU A 1 867 ? -12.994 6.800 58.370 1.00 82.94 867 LEU A C 1
ATOM 6733 O O . LEU A 1 867 ? -13.017 6.099 59.381 1.00 82.94 867 LEU A O 1
ATOM 6737 N N . ASP A 1 868 ? -14.052 7.492 57.945 1.00 77.88 868 ASP A N 1
ATOM 6738 C CA . ASP A 1 868 ? -15.298 7.611 58.705 1.00 77.88 868 ASP A CA 1
ATOM 6739 C C . ASP A 1 868 ? -16.462 6.810 58.097 1.00 77.88 868 ASP A C 1
ATOM 6741 O O . ASP A 1 868 ? -17.585 6.885 58.604 1.00 77.88 868 ASP A O 1
ATOM 6745 N N . ASN A 1 869 ? -16.219 6.048 57.019 1.00 84.06 869 ASN A N 1
ATOM 6746 C CA . ASN A 1 869 ? -17.249 5.368 56.221 1.00 84.06 869 ASN A CA 1
ATOM 6747 C C . ASN A 1 869 ? -18.415 6.314 55.880 1.00 84.06 869 ASN A C 1
ATOM 6749 O O . ASN A 1 869 ? -19.591 6.036 56.160 1.00 84.06 869 ASN A O 1
ATOM 6753 N N . SER A 1 870 ? -18.069 7.484 55.341 1.00 86.50 870 SER A N 1
ATOM 6754 C CA . SER A 1 870 ? -19.026 8.528 54.977 1.00 86.50 870 SER A CA 1
ATOM 6755 C C . SER A 1 870 ? -18.771 9.064 53.574 1.00 86.50 870 SER A C 1
ATOM 6757 O O . SER A 1 870 ? -17.667 8.963 53.051 1.00 86.50 870 SER A O 1
ATOM 6759 N N . LEU A 1 871 ? -19.801 9.633 52.961 1.00 90.00 871 LEU A N 1
ATOM 6760 C CA . LEU A 1 871 ? -19.751 10.241 51.640 1.00 90.00 871 LEU A CA 1
ATOM 6761 C C . LEU A 1 871 ? -20.067 11.728 51.780 1.00 90.00 871 LEU A C 1
ATOM 6763 O O . LEU A 1 871 ? -21.221 12.092 52.005 1.00 90.00 871 LEU A O 1
ATOM 6767 N N . ALA A 1 872 ? -19.054 12.585 51.684 1.00 90.44 872 ALA A N 1
ATOM 6768 C CA . ALA A 1 872 ? -19.249 14.028 51.706 1.00 90.44 872 ALA A CA 1
ATOM 6769 C C . ALA A 1 872 ? -19.843 14.501 50.372 1.00 90.44 872 ALA A C 1
ATOM 6771 O O . ALA A 1 872 ? -19.415 14.073 49.302 1.00 90.44 872 ALA A O 1
ATOM 6772 N N . ILE A 1 873 ? -20.838 15.382 50.443 1.00 90.56 873 ILE A N 1
ATOM 6773 C CA . ILE A 1 873 ? -21.597 15.897 49.304 1.00 90.56 873 ILE A CA 1
ATOM 6774 C C . ILE A 1 873 ? -21.395 17.407 49.209 1.00 90.56 873 ILE A C 1
ATOM 6776 O O . ILE A 1 873 ? -21.588 18.141 50.184 1.00 90.56 873 ILE A O 1
ATOM 6780 N N . TYR A 1 874 ? -21.060 17.871 48.011 1.00 89.19 874 TYR A N 1
ATOM 6781 C CA . TYR A 1 874 ? -20.880 19.274 47.661 1.00 89.19 874 TYR A CA 1
ATOM 6782 C C . TYR A 1 874 ? -21.784 19.634 46.477 1.00 89.19 874 TYR A C 1
ATOM 6784 O O . TYR A 1 874 ? -22.069 18.786 45.632 1.00 89.19 874 TYR A O 1
ATOM 6792 N N . ASN A 1 875 ? -22.225 20.889 46.388 1.00 84.62 875 ASN A N 1
ATOM 6793 C CA . ASN A 1 875 ? -22.954 21.377 45.211 1.00 84.62 875 ASN A CA 1
ATOM 6794 C C . ASN A 1 875 ? -22.019 21.587 44.002 1.00 84.62 875 ASN A C 1
ATOM 6796 O O . ASN A 1 875 ? -20.802 21.461 44.131 1.00 84.62 875 ASN A O 1
ATOM 6800 N N . SER A 1 876 ? -22.573 21.943 42.838 1.00 81.00 876 SER A N 1
ATOM 6801 C CA . SER A 1 876 ? -21.826 22.188 41.589 1.00 81.00 876 SER A CA 1
ATOM 6802 C C . SER A 1 876 ? -20.642 23.159 41.747 1.00 81.00 876 SER A C 1
ATOM 6804 O O . SER A 1 876 ? -19.569 22.935 41.186 1.00 81.00 876 SER A O 1
ATOM 6806 N N . GLY A 1 877 ? -20.794 24.192 42.584 1.00 78.19 877 GLY A N 1
ATOM 6807 C CA . GLY A 1 877 ? -19.758 25.180 42.909 1.00 78.19 877 GLY A CA 1
ATOM 6808 C C . GLY A 1 877 ? -18.719 24.740 43.950 1.00 78.19 877 GLY A C 1
ATOM 6809 O O . GLY A 1 877 ? -17.892 25.559 44.353 1.00 78.19 877 GLY A O 1
ATOM 6810 N N . GLY A 1 878 ? -18.761 23.488 44.419 1.00 82.94 878 GLY A N 1
ATOM 6811 C CA . GLY A 1 878 ? -17.834 22.949 45.421 1.00 82.94 878 GLY A CA 1
ATOM 6812 C C . GLY A 1 878 ? -18.130 23.389 46.860 1.00 82.94 878 GLY A C 1
ATOM 6813 O O . GLY A 1 878 ? -17.271 23.270 47.733 1.00 82.94 878 GLY A O 1
ATOM 6814 N N . LEU A 1 879 ? -19.330 23.907 47.141 1.00 85.38 879 LEU A N 1
ATOM 6815 C CA . LEU A 1 879 ? -19.764 24.239 48.498 1.00 85.38 879 LEU A CA 1
ATOM 6816 C C . LEU A 1 879 ? -20.261 22.976 49.207 1.00 85.38 879 LEU A C 1
ATOM 6818 O O . LEU A 1 879 ? -21.139 22.286 48.692 1.00 85.38 879 LEU A O 1
ATOM 6822 N N . ALA A 1 880 ? -19.732 22.694 50.399 1.00 86.31 880 ALA A N 1
ATOM 6823 C CA . ALA A 1 880 ? -20.144 21.540 51.195 1.00 86.31 880 ALA A CA 1
ATOM 6824 C C . ALA A 1 880 ? -21.627 21.644 51.585 1.00 86.31 880 ALA A C 1
ATOM 6826 O O . ALA A 1 880 ? -22.041 22.621 52.211 1.00 86.31 880 ALA A O 1
ATOM 6827 N N . LEU A 1 881 ? -22.410 20.623 51.240 1.00 87.38 881 LEU A N 1
ATOM 6828 C CA . LEU A 1 881 ? -23.817 20.490 51.624 1.00 87.38 881 LEU A CA 1
ATOM 6829 C C . LEU A 1 881 ? -23.960 19.651 52.900 1.00 87.38 881 LEU A C 1
ATOM 6831 O O . LEU A 1 881 ? -24.757 19.977 53.781 1.00 87.38 881 LEU A O 1
ATOM 6835 N N . GLY A 1 882 ? -23.147 18.603 53.032 1.00 88.88 882 GLY A N 1
ATOM 6836 C CA . GLY A 1 882 ? -23.163 17.689 54.170 1.00 88.88 882 GLY A CA 1
ATOM 6837 C C . GLY A 1 882 ? -22.467 16.374 53.850 1.00 88.88 882 GLY A C 1
ATOM 6838 O O . GLY A 1 882 ? -21.687 16.307 52.908 1.00 88.88 882 GLY A O 1
ATOM 6839 N N . ALA A 1 883 ? -22.731 15.331 54.626 1.00 87.69 883 ALA A N 1
ATOM 6840 C CA . ALA A 1 883 ? -22.209 13.992 54.397 1.00 87.69 883 ALA A CA 1
ATOM 6841 C C . ALA A 1 883 ? -23.260 12.923 54.705 1.00 87.69 883 ALA A C 1
ATOM 6843 O O . ALA A 1 883 ? -24.010 13.036 55.676 1.00 87.69 883 ALA A O 1
ATOM 6844 N N . VAL A 1 884 ? -23.287 11.863 53.899 1.00 88.75 884 VAL A N 1
ATOM 6845 C CA . VAL A 1 884 ? -24.046 10.648 54.197 1.00 88.75 884 VAL A CA 1
ATOM 6846 C C . VAL A 1 884 ? -23.162 9.703 55.006 1.00 88.75 884 VAL A C 1
ATOM 6848 O O . VAL A 1 884 ? -22.042 9.413 54.608 1.00 88.75 884 VAL A O 1
ATOM 6851 N N . THR A 1 885 ? -23.640 9.209 56.143 1.00 83.38 885 THR A N 1
ATOM 6852 C CA . THR A 1 885 ? -22.921 8.259 57.002 1.00 83.38 885 THR A CA 1
ATOM 6853 C C . THR A 1 885 ? -23.644 6.922 57.044 1.00 83.38 885 THR A C 1
ATOM 6855 O O . THR A 1 885 ? -24.871 6.872 56.975 1.00 83.38 885 THR A O 1
ATOM 6858 N N . ALA A 1 886 ? -22.908 5.833 57.266 1.00 75.31 886 ALA A N 1
ATOM 6859 C CA . ALA A 1 886 ? -23.475 4.491 57.426 1.00 75.31 886 ALA A CA 1
ATOM 6860 C C . ALA A 1 886 ? -24.342 4.297 58.703 1.00 75.31 886 ALA A C 1
ATOM 6862 O O . ALA A 1 886 ? -24.678 3.169 59.066 1.00 75.31 886 ALA A O 1
ATOM 6863 N N . LYS A 1 887 ? -24.703 5.369 59.431 1.00 71.12 887 LYS A N 1
ATOM 6864 C CA . LYS A 1 887 ? -25.486 5.302 60.677 1.00 71.12 887 LYS A CA 1
ATOM 6865 C C . LYS A 1 887 ? -26.993 5.171 60.373 1.00 71.12 887 LYS A C 1
ATOM 6867 O O . LYS A 1 887 ? -27.579 6.112 59.843 1.00 71.12 887 LYS A O 1
ATOM 6872 N N . PRO A 1 888 ? -27.681 4.095 60.811 1.00 59.78 888 PRO A N 1
ATOM 6873 C CA . PRO A 1 888 ? -29.060 3.792 60.390 1.00 59.78 888 PRO A CA 1
ATOM 6874 C C . PRO A 1 888 ? -30.145 4.799 60.799 1.00 59.78 888 PRO A C 1
ATOM 6876 O O . PRO A 1 888 ? -31.235 4.771 60.240 1.00 59.78 888 PRO A O 1
ATOM 6879 N N . ARG A 1 889 ? -29.905 5.635 61.821 1.00 61.62 889 ARG A N 1
ATOM 6880 C CA . ARG A 1 889 ? -30.934 6.529 62.393 1.00 61.62 889 ARG A CA 1
ATOM 6881 C C . ARG A 1 889 ? -30.851 7.985 61.927 1.00 61.62 889 ARG A C 1
ATOM 6883 O O . ARG A 1 889 ? -31.854 8.671 62.029 1.00 61.62 889 ARG A O 1
ATOM 6890 N N . HIS A 1 890 ? -29.705 8.425 61.402 1.00 65.69 890 HIS A N 1
ATOM 6891 C CA . HIS A 1 890 ? -29.502 9.766 60.835 1.00 65.69 890 HIS A CA 1
ATOM 6892 C C . HIS A 1 890 ? -28.453 9.663 59.718 1.00 65.69 890 HIS A C 1
ATOM 6894 O O . HIS A 1 890 ? -27.268 9.907 59.965 1.00 65.69 890 HIS A O 1
ATOM 6900 N N . PRO A 1 891 ? -28.855 9.218 58.514 1.00 76.12 891 PRO A N 1
ATOM 6901 C CA . PRO A 1 891 ? -27.913 8.980 57.432 1.00 76.12 891 PRO A CA 1
ATOM 6902 C C . PRO A 1 891 ? -27.281 10.283 56.944 1.00 76.12 891 PRO A C 1
ATOM 6904 O O . PRO A 1 891 ? -26.153 10.237 56.494 1.00 76.12 891 PRO A O 1
ATOM 6907 N N . TRP A 1 892 ? -27.935 11.438 57.086 1.00 86.06 892 TRP A N 1
ATOM 6908 C CA . TRP A 1 892 ? -27.414 12.735 56.648 1.00 86.06 892 TRP A CA 1
ATOM 6909 C C . TRP A 1 892 ? -26.865 13.575 57.807 1.00 86.06 892 TRP A C 1
ATOM 6911 O O . TRP A 1 892 ? -27.515 13.718 58.842 1.00 86.06 892 TRP A O 1
ATOM 6921 N N . GLN A 1 893 ? -25.689 14.171 57.613 1.00 84.62 893 GLN A N 1
ATOM 6922 C CA . GLN A 1 893 ? -25.093 15.170 58.498 1.00 84.62 893 GLN A CA 1
ATOM 6923 C C . GLN A 1 893 ? -24.868 16.467 57.710 1.00 84.62 893 GLN A C 1
ATOM 6925 O O . GLN A 1 893 ? -24.075 16.457 56.772 1.00 84.62 893 GLN A O 1
ATOM 6930 N N . PRO A 1 894 ? -25.536 17.584 58.045 1.00 83.38 894 PRO A N 1
ATOM 6931 C CA . PRO A 1 894 ? -25.359 18.838 57.320 1.00 83.38 894 PRO A CA 1
ATOM 6932 C C . PRO A 1 894 ? -23.944 19.405 57.501 1.00 83.38 894 PRO A C 1
ATOM 6934 O O . PRO A 1 894 ? -23.295 19.175 58.524 1.00 83.38 894 PRO A O 1
ATOM 6937 N N . ALA A 1 895 ? -23.473 20.183 56.524 1.00 83.69 895 ALA A N 1
ATOM 6938 C CA . ALA A 1 895 ? -22.161 20.817 56.606 1.00 83.69 895 ALA A CA 1
ATOM 6939 C C . ALA A 1 895 ? -22.060 21.765 57.828 1.00 83.69 895 ALA A C 1
ATOM 6941 O O . ALA A 1 895 ? -23.034 22.466 58.147 1.00 83.69 895 ALA A O 1
ATOM 6942 N N . PRO A 1 896 ? -20.896 21.832 58.511 1.00 74.75 896 PRO A N 1
ATOM 6943 C CA . PRO A 1 896 ? -20.694 22.716 59.657 1.00 74.75 896 PRO A CA 1
ATOM 6944 C C . PRO A 1 896 ? -21.005 24.179 59.316 1.00 74.75 896 PRO A C 1
ATOM 6946 O O . PRO A 1 896 ? -20.459 24.734 58.367 1.00 74.75 896 PRO A O 1
ATOM 6949 N N . GLY A 1 897 ? -21.878 24.815 60.103 1.00 68.44 897 GLY A N 1
ATOM 6950 C CA . GLY A 1 897 ? -22.283 26.210 59.890 1.00 68.44 897 GLY A CA 1
ATOM 6951 C C . GLY A 1 897 ? -23.419 26.418 58.881 1.00 68.44 897 GLY A C 1
ATOM 6952 O O . GLY A 1 897 ? -23.788 27.567 58.640 1.00 68.44 897 GLY A O 1
ATOM 6953 N N . SER A 1 898 ? -24.008 25.354 58.319 1.00 65.81 898 SER A N 1
ATOM 6954 C CA . SER A 1 898 ? -25.232 25.485 57.518 1.00 65.81 898 SER A CA 1
ATOM 6955 C C . SER A 1 898 ? -26.452 25.779 58.409 1.00 65.81 898 SER A C 1
ATOM 6957 O O . SER A 1 898 ? -26.567 25.267 59.523 1.00 65.81 898 SER A O 1
ATOM 6959 N N . ALA A 1 899 ? -27.366 26.628 57.930 1.00 55.34 899 ALA A N 1
ATOM 6960 C CA . ALA A 1 899 ? -28.579 27.026 58.656 1.00 55.34 899 ALA A CA 1
ATOM 6961 C C . ALA A 1 899 ? -29.731 25.999 58.554 1.00 55.34 899 ALA A C 1
ATOM 6963 O O . ALA A 1 899 ? -30.822 26.251 59.066 1.00 55.34 899 ALA A O 1
ATOM 6964 N N . ALA A 1 900 ? -29.515 24.868 57.872 1.00 52.38 900 ALA A N 1
ATOM 6965 C CA . ALA A 1 900 ? -30.537 23.854 57.641 1.00 52.38 900 ALA A CA 1
ATOM 6966 C C . ALA A 1 900 ? -30.696 22.941 58.869 1.00 52.38 900 ALA A C 1
ATOM 6968 O O . ALA A 1 900 ? -29.721 22.415 59.407 1.00 52.38 900 ALA A O 1
ATOM 6969 N N . ALA A 1 901 ? -31.940 22.771 59.323 1.00 48.28 901 ALA A N 1
ATOM 6970 C CA . ALA A 1 901 ? -32.277 21.907 60.448 1.00 48.28 901 ALA A CA 1
ATOM 6971 C C . ALA A 1 901 ? -32.027 20.422 60.123 1.00 48.28 901 ALA A C 1
ATOM 6973 O O . ALA A 1 901 ? -32.126 19.994 58.977 1.00 48.28 901 ALA A O 1
ATOM 6974 N N . VAL A 1 902 ? -31.731 19.651 61.170 1.00 49.66 902 VAL A N 1
ATOM 6975 C CA . VAL A 1 902 ? -31.198 18.274 61.152 1.00 49.66 902 VAL A CA 1
ATOM 6976 C C . VAL A 1 902 ? -32.125 17.219 60.519 1.00 49.66 902 VAL A C 1
ATOM 6978 O O . VAL A 1 902 ? -31.673 16.105 60.290 1.00 49.66 902 VAL A O 1
ATOM 6981 N N . ASP A 1 903 ? -33.362 17.544 60.133 1.00 44.56 903 ASP A N 1
ATOM 6982 C CA . ASP A 1 903 ? -34.300 16.556 59.592 1.00 44.56 903 ASP A CA 1
ATOM 6983 C C . ASP A 1 903 ? -35.002 17.037 58.311 1.00 44.56 903 ASP A C 1
ATOM 6985 O O . ASP A 1 903 ? -35.980 17.784 58.376 1.00 44.56 903 ASP A O 1
ATOM 6989 N N . SER A 1 904 ? -34.529 16.535 57.160 1.00 37.44 904 SER A N 1
ATOM 6990 C CA . SER A 1 904 ? -35.285 16.058 55.972 1.00 37.44 904 SER A CA 1
ATOM 6991 C C . SER A 1 904 ? -34.632 16.478 54.642 1.00 37.44 904 SER A C 1
ATOM 6993 O O . SER A 1 904 ? -34.340 17.660 54.462 1.00 37.44 904 SER A O 1
ATOM 6995 N N . PRO A 1 905 ? -34.456 15.554 53.673 1.00 39.62 905 PRO A N 1
ATOM 6996 C CA . PRO A 1 905 ? -34.102 15.907 52.305 1.00 39.62 905 PRO A CA 1
ATOM 6997 C C . PRO A 1 905 ? -35.355 16.465 51.617 1.00 39.62 905 PRO A C 1
ATOM 6999 O O . PRO A 1 905 ? -36.321 15.739 51.386 1.00 39.62 905 PRO A O 1
ATOM 7002 N N . SER A 1 906 ? -35.385 17.766 51.338 1.00 32.38 906 SER A N 1
ATOM 7003 C CA . SER A 1 906 ? -36.357 18.315 50.392 1.00 32.38 906 SER A CA 1
ATOM 7004 C C . SER A 1 906 ? -35.939 17.919 48.975 1.00 32.38 906 SER A C 1
ATOM 7006 O O . SER A 1 906 ? -34.770 18.090 48.629 1.00 32.38 906 SER A O 1
ATOM 7008 N N . ALA A 1 907 ? -36.909 17.348 48.256 1.00 31.27 907 ALA A N 1
ATOM 7009 C CA . ALA A 1 907 ? -36.842 16.754 46.921 1.00 31.27 907 ALA A CA 1
ATOM 7010 C C . ALA A 1 907 ? -36.209 17.633 45.838 1.00 31.27 907 ALA A C 1
ATOM 7012 O O . ALA A 1 907 ? -36.345 18.876 45.939 1.00 31.27 907 ALA A O 1
#

Radius of gyration: 33.26 Å; Cα contacts (8 Å, |Δi|>4): 1705; chains: 1; bounding box: 76×75×99 Å